Protein 3E0R (pdb70)

Organism: Streptococcus pneumoniae (NCBI:txid1313)

B-factor: mean 25.89, std 8.35, range [4.54, 75.57]

Solvent-accessible surface area: 45422 Å² total

Radius of gyration: 34.4 Å; Cα contacts (8 Å, |Δi|>4): 2172; chai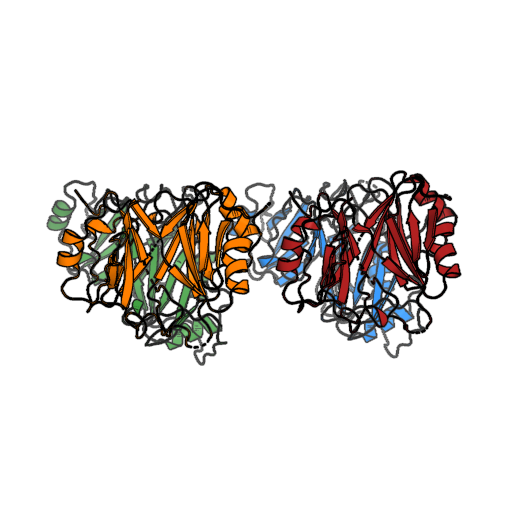ns: 4; bounding box: 66×75×93 Å

Nearest PDB structures (foldseek):
  3e0r-assembly2_B  TM=1.004E+00  e=1.621E-50  Streptococcus pneumoniae
  3e0r-assembly4_D  TM=9.912E-01  e=2.951E-46  Streptococcus pneumoniae
  3e0r-assembly3_C  TM=9.930E-01  e=1.012E-43  Streptococcus pneumoniae
  3oaj-assembly1_A  TM=5.910E-01  e=1.097E-06  Bacillus subtilis subsp. subtilis str. 168
  5wew-assembly4_G  TM=6.002E-01  e=1.770E-02  Klebsiella pneumoniae 30684/NJST258_2

CATH classification: 3.10.180.10 (+1 more: 3.10.180.40)

Structure (mmCIF, N/CA/C/O backbone):
data_3E0R
#
_entry.id   3E0R
#
_cell.length_a   114.742
_cell.length_b   130.741
_cell.length_c   91.535
_cell.angle_alpha   90.00
_cell.angle_beta   90.00
_cell.angle_gamma   90.00
#
_symmetry.space_group_name_H-M   'P 21 21 2'
#
loop_
_entity.id
_entity.type
_entity.pdbx_description
1 polymer 'C3-degrading proteinase (CppA protein)'
2 non-polymer 'CHLORIDE ION'
3 water water
#
loop_
_atom_site.group_PDB
_atom_site.id
_atom_site.type_symbol
_atom_site.label_atom_id
_atom_site.label_alt_id
_atom_site.label_comp_id
_atom_site.label_asym_id
_atom_site.label_entity_id
_atom_site.label_seq_id
_atom_site.pdbx_PDB_ins_code
_atom_site.Cartn_x
_atom_site.Cartn_y
_atom_site.Cartn_z
_atom_site.occupancy
_atom_site.B_iso_or_equiv
_atom_site.auth_seq_id
_atom_site.auth_comp_id
_atom_site.auth_asym_id
_atom_site.auth_atom_id
_atom_site.pdbx_PDB_model_num
ATOM 1 N N . VAL A 1 6 ? 9.719 13.483 66.301 1.00 44.02 3 VAL A N 1
ATOM 2 C CA . VAL A 1 6 ? 10.147 12.144 66.907 1.00 43.32 3 VAL A CA 1
ATOM 3 C C . VAL A 1 6 ? 11.347 12.372 67.867 1.00 42.79 3 VAL A C 1
ATOM 4 O O . VAL A 1 6 ? 12.369 12.986 67.450 1.00 44.25 3 VAL A O 1
ATOM 8 N N . ASN A 1 7 ? 11.204 11.901 69.122 1.00 40.00 4 ASN A N 1
ATOM 9 C CA . ASN A 1 7 ? 12.176 12.113 70.222 1.00 37.67 4 ASN A CA 1
ATOM 10 C C . ASN A 1 7 ? 12.163 13.535 70.839 1.00 36.28 4 ASN A C 1
ATOM 11 O O . ASN A 1 7 ? 13.152 13.949 71.417 1.00 36.20 4 ASN A O 1
ATOM 16 N N . GLN A 1 8 ? 11.058 14.267 70.733 1.00 34.75 5 GLN A N 1
ATOM 17 C CA . GLN A 1 8 ? 10.917 15.573 71.403 1.00 33.84 5 GLN A CA 1
ATOM 18 C C . GLN A 1 8 ? 10.769 15.436 72.936 1.00 31.94 5 GLN A C 1
ATOM 19 O O . GLN A 1 8 ? 9.929 14.687 73.438 1.00 29.70 5 GLN A O 1
ATOM 25 N N . ILE A 1 9 ? 11.567 16.226 73.653 1.00 30.88 6 ILE A N 1
ATOM 26 C CA . ILE A 1 9 ? 11.736 16.108 75.089 1.00 30.28 6 ILE A CA 1
ATOM 27 C C . ILE A 1 9 ? 10.569 16.789 75.796 1.00 28.87 6 ILE A C 1
ATOM 28 O O . ILE A 1 9 ? 10.296 17.978 75.603 1.00 29.00 6 ILE A O 1
ATOM 33 N N . VAL A 1 10 ? 9.842 15.971 76.556 1.00 26.58 7 VAL A N 1
ATOM 34 C CA . VAL A 1 10 ? 8.716 16.392 77.355 1.00 24.89 7 VAL A CA 1
ATOM 35 C C . VAL A 1 10 ? 9.159 16.718 78.822 1.00 23.95 7 VAL A C 1
ATOM 36 O O . VAL A 1 10 ? 8.738 17.725 79.381 1.00 22.13 7 VAL A O 1
ATOM 40 N N . ARG A 1 11 ? 10.032 15.881 79.398 1.00 22.25 8 ARG A N 1
ATOM 41 C CA . ARG A 1 11 ? 10.572 16.105 80.719 1.00 22.27 8 ARG A CA 1
ATOM 42 C C . ARG A 1 11 ? 11.921 15.410 80.910 1.00 20.52 8 ARG A C 1
ATOM 43 O O . ARG A 1 11 ? 12.142 14.352 80.396 1.00 18.73 8 ARG A O 1
ATOM 51 N N . ILE A 1 12 ? 12.819 16.035 81.672 1.00 19.98 9 ILE A N 1
ATOM 52 C CA . ILE A 1 12 ? 14.106 15.445 82.054 1.00 19.18 9 ILE A CA 1
ATOM 53 C C . ILE A 1 12 ? 14.090 15.153 83.543 1.00 18.75 9 ILE A C 1
ATOM 54 O O . ILE A 1 12 ? 13.783 16.053 84.378 1.00 19.27 9 ILE A O 1
ATOM 59 N N . ILE A 1 13 ? 14.360 13.879 83.888 1.00 18.57 10 ILE A N 1
ATOM 60 C CA . ILE A 1 13 ? 14.438 13.427 85.293 1.00 18.05 10 ILE A CA 1
ATOM 61 C C . ILE A 1 13 ? 15.881 12.942 85.661 1.00 18.14 10 ILE A C 1
ATOM 62 O O . ILE A 1 13 ? 16.378 11.933 85.131 1.00 18.88 10 ILE A O 1
ATOM 67 N N . PRO A 1 14 ? 16.554 13.699 86.555 1.00 17.02 11 PRO A N 1
ATOM 68 C CA . PRO A 1 14 ? 17.845 13.315 87.091 1.00 16.15 11 PRO A CA 1
ATOM 69 C C . PRO A 1 14 ? 17.682 12.235 88.147 1.00 15.55 11 PRO A C 1
ATOM 70 O O . PRO A 1 14 ? 16.620 12.150 88.794 1.00 14.14 11 PRO A O 1
ATOM 74 N N . THR A 1 15 ? 18.683 11.343 88.192 1.00 15.73 12 THR A N 1
ATOM 75 C CA . THR A 1 15 ? 18.875 10.359 89.243 1.00 15.76 12 THR A CA 1
ATOM 76 C C . THR A 1 15 ? 20.165 10.749 89.923 1.00 16.20 12 THR A C 1
ATOM 77 O O . THR A 1 15 ? 21.227 10.821 89.279 1.00 15.20 12 THR A O 1
ATOM 81 N N . LEU A 1 16 ? 20.045 11.010 91.228 1.00 17.24 13 LEU A N 1
ATOM 82 C CA . LEU A 1 16 ? 21.168 11.231 92.123 1.00 17.18 13 LEU A CA 1
ATOM 83 C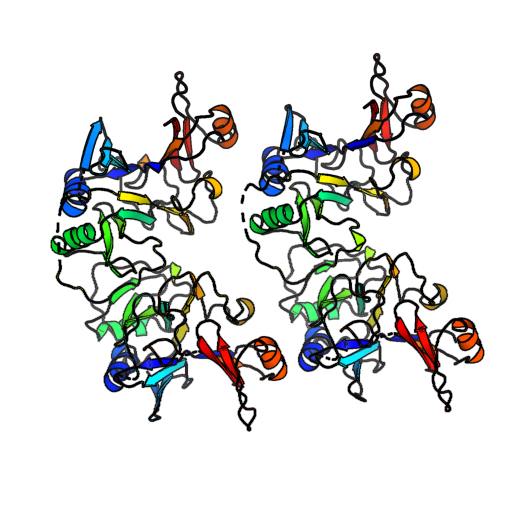 C . LEU A 1 16 ? 21.370 9.973 92.967 1.00 17.35 13 LEU A C 1
ATOM 84 O O . LEU A 1 16 ? 20.414 9.406 93.515 1.00 17.98 13 LEU A O 1
ATOM 89 N N . LYS A 1 17 ? 22.619 9.537 93.077 1.00 17.81 14 LYS A N 1
ATOM 90 C CA . LYS A 1 17 ? 22.973 8.465 93.993 1.00 18.73 14 LYS A CA 1
ATOM 91 C C . LYS A 1 17 ? 22.966 8.959 95.463 1.00 19.04 14 LYS A C 1
ATOM 92 O O . LYS A 1 17 ? 23.396 10.093 95.753 1.00 18.24 14 LYS A O 1
ATOM 98 N N . ALA A 1 18 ? 22.393 8.116 96.337 1.00 19.72 15 ALA A N 1
ATOM 99 C CA . ALA A 1 18 ? 22.151 8.407 97.763 1.00 20.53 15 ALA A CA 1
ATOM 100 C C . ALA A 1 18 ? 22.833 7.314 98.561 1.00 21.25 15 ALA A C 1
ATOM 101 O O . ALA A 1 18 ? 22.774 6.163 98.180 1.00 20.73 15 ALA A O 1
ATOM 103 N N . ASN A 1 19 ? 23.498 7.679 99.656 1.00 22.63 16 ASN A N 1
ATOM 104 C CA . ASN A 1 19 ? 24.146 6.698 100.545 1.00 22.83 16 ASN A CA 1
ATOM 105 C C . ASN A 1 19 ? 23.145 6.165 101.561 1.00 23.53 16 ASN A C 1
ATOM 106 O O . ASN A 1 19 ? 22.716 5.026 101.466 1.00 23.69 16 ASN A O 1
ATOM 111 N N . ASN A 1 20 ? 22.789 6.976 102.544 1.00 24.70 17 ASN A N 1
ATOM 112 C CA . ASN A 1 20 ? 21.775 6.570 103.502 1.00 25.60 17 ASN A CA 1
ATOM 113 C C . ASN A 1 20 ? 20.409 7.002 103.013 1.00 26.41 17 ASN A C 1
ATOM 114 O O . ASN A 1 20 ? 20.159 8.178 102.837 1.00 27.12 17 ASN A O 1
ATOM 119 N N . ARG A 1 21 ? 19.536 6.038 102.784 1.00 27.10 18 ARG A N 1
ATOM 120 C CA . ARG A 1 21 ? 18.185 6.313 102.328 1.00 27.73 18 ARG A CA 1
ATOM 121 C C . ARG A 1 21 ? 17.381 7.195 103.271 1.00 27.25 18 ARG A C 1
ATOM 122 O O . ARG A 1 21 ? 16.797 8.200 102.853 1.00 28.22 18 ARG A O 1
ATOM 130 N N . LYS A 1 22 ? 17.299 6.801 104.529 1.00 26.58 19 LYS A N 1
ATOM 131 C CA . LYS A 1 22 ? 16.477 7.530 105.469 1.00 27.14 19 LYS A CA 1
ATOM 132 C C . LYS A 1 22 ? 16.961 8.983 105.543 1.00 27.41 19 LYS A C 1
ATOM 133 O O . LYS A 1 22 ? 16.151 9.891 105.569 1.00 27.34 19 LYS A O 1
ATOM 139 N N . LEU A 1 23 ? 18.284 9.200 105.558 1.00 28.12 20 LEU A N 1
ATOM 140 C CA . LEU A 1 23 ? 18.838 10.553 105.544 1.00 28.10 20 LEU A CA 1
ATOM 141 C C . LEU A 1 23 ? 18.302 11.371 104.389 1.00 28.08 20 LEU A C 1
ATOM 142 O O . LEU A 1 23 ? 17.810 12.489 104.567 1.00 27.74 20 LEU A O 1
ATOM 147 N N . ASN A 1 24 ? 18.445 10.808 103.192 1.00 28.50 21 ASN A N 1
ATOM 148 C CA . ASN A 1 24 ? 18.036 11.479 101.951 1.00 28.23 21 ASN A CA 1
ATOM 149 C C . ASN A 1 24 ? 16.512 11.692 101.918 1.00 28.16 21 ASN A C 1
ATOM 150 O O . ASN A 1 24 ? 16.027 12.754 101.516 1.00 27.97 21 ASN A O 1
ATOM 155 N N . GLU A 1 25 ? 15.756 10.703 102.384 1.00 28.27 22 GLU A N 1
ATOM 156 C CA . GLU A 1 25 ? 14.280 10.842 102.501 1.00 28.15 22 GLU A CA 1
ATOM 157 C C . GLU A 1 25 ? 13.896 12.002 103.402 1.00 27.50 22 GLU A C 1
ATOM 158 O O . GLU A 1 25 ? 13.033 12.798 103.084 1.00 27.62 22 GLU A O 1
ATOM 164 N N . THR A 1 26 ? 14.537 12.060 104.567 1.00 26.86 23 THR A N 1
ATOM 165 C CA . THR A 1 26 ? 14.263 13.101 105.535 1.00 25.82 23 THR A CA 1
ATOM 166 C C . THR A 1 26 ? 14.471 14.477 104.938 1.00 25.16 23 THR A C 1
ATOM 167 O O . THR A 1 26 ? 13.786 15.422 105.310 1.00 25.42 23 THR A O 1
ATOM 171 N N . PHE A 1 27 ? 15.428 14.570 104.021 1.00 23.95 24 PHE A N 1
ATOM 172 C CA . PHE A 1 27 ? 15.842 15.841 103.420 1.00 23.97 24 PHE A CA 1
ATOM 173 C C . PHE A 1 27 ? 14.834 16.256 102.342 1.00 23.20 24 PHE A C 1
ATOM 174 O O . PHE A 1 27 ? 14.237 17.336 102.407 1.00 22.77 24 PHE A O 1
ATOM 182 N N . TYR A 1 28 ? 14.601 15.358 101.395 1.00 22.59 25 TYR A N 1
ATOM 183 C CA . TYR A 1 28 ? 13.832 15.718 100.206 1.00 22.77 25 TYR A CA 1
ATOM 184 C C . TYR A 1 28 ? 12.330 15.783 100.474 1.00 22.99 25 TYR A C 1
ATOM 185 O O . TYR A 1 28 ? 11.618 16.661 99.955 1.00 21.12 25 TYR A O 1
ATOM 194 N N . ILE A 1 29 ? 11.887 14.903 101.368 1.00 23.73 26 ILE A N 1
ATOM 195 C CA . ILE A 1 29 ? 10.480 14.804 101.714 1.00 24.70 26 ILE A CA 1
ATOM 196 C C . ILE A 1 29 ? 10.193 15.712 102.883 1.00 25.31 26 ILE A C 1
ATOM 197 O O . ILE A 1 29 ? 9.417 16.647 102.753 1.00 24.65 26 ILE A O 1
ATOM 202 N N . GLU A 1 30 ? 10.844 15.454 104.019 1.00 26.46 27 GLU A N 1
ATOM 203 C CA . GLU A 1 30 ? 10.495 16.171 105.229 1.00 27.63 27 GLU A CA 1
ATOM 204 C C . GLU A 1 30 ? 10.967 17.604 105.138 1.00 27.82 27 GLU A C 1
ATOM 205 O O . GLU A 1 30 ? 10.224 18.532 105.453 1.00 28.96 27 GLU A O 1
ATOM 211 N N . THR A 1 31 ? 12.197 17.812 104.718 1.00 28.10 28 THR A N 1
ATOM 212 C CA . THR A 1 31 ? 12.742 19.167 104.761 1.00 28.07 28 THR A CA 1
ATOM 213 C C . THR A 1 31 ? 12.178 19.948 103.565 1.00 28.59 28 THR A C 1
ATOM 214 O O . THR A 1 31 ? 11.493 20.972 103.770 1.00 29.09 28 THR A O 1
ATOM 218 N N . LEU A 1 32 ? 12.352 19.419 102.347 1.00 27.96 29 LEU A N 1
ATOM 219 C CA . LEU A 1 32 ? 12.039 20.197 101.149 1.00 27.81 29 LEU A CA 1
ATOM 220 C C . LEU A 1 32 ? 10.584 20.191 100.706 1.00 27.61 29 LEU A C 1
ATOM 221 O O . LEU A 1 32 ? 10.173 21.074 99.977 1.00 28.75 29 LEU A O 1
ATOM 226 N N . GLY A 1 33 ? 9.802 19.219 101.143 1.00 27.59 30 GLY A N 1
ATOM 227 C CA . GLY A 1 33 ? 8.379 19.175 100.814 1.00 27.36 30 GLY A CA 1
ATOM 228 C C . GLY A 1 33 ? 7.984 18.356 99.596 1.00 26.93 30 GLY A C 1
ATOM 229 O O . GLY A 1 33 ? 6.857 18.473 99.122 1.00 26.74 30 GLY A O 1
ATOM 238 N N . LYS A 1 35 ? 7.069 14.767 97.478 1.00 25.36 32 LYS A N 1
ATOM 239 C CA . LYS A 1 35 ? 6.230 13.620 97.631 1.00 23.76 32 LYS A CA 1
ATOM 240 C C . LYS A 1 35 ? 6.887 12.320 97.078 1.00 23.47 32 LYS A C 1
ATOM 241 O O . LYS A 1 35 ? 7.438 12.300 95.986 1.00 22.80 32 LYS A O 1
ATOM 247 N N . ALA A 1 36 ? 6.790 11.230 97.842 1.00 21.96 33 ALA A N 1
ATOM 248 C CA . ALA A 1 36 ? 7.300 9.932 97.444 1.00 20.87 33 ALA A CA 1
ATOM 249 C C . ALA A 1 36 ? 6.235 9.379 96.570 1.00 18.87 33 ALA A C 1
ATOM 250 O O . ALA A 1 36 ? 5.071 9.283 97.004 1.00 19.09 33 ALA A O 1
ATOM 252 N N . LEU A 1 37 ? 6.597 9.019 95.356 1.00 16.56 34 LEU A N 1
ATOM 253 C CA . LEU A 1 37 ? 5.627 8.556 94.418 1.00 15.18 34 LEU A CA 1
ATOM 254 C C . LEU A 1 37 ? 5.591 7.035 94.393 1.00 15.26 34 LEU A C 1
ATOM 255 O O . LEU A 1 37 ? 4.555 6.411 94.384 1.00 14.66 34 LEU A O 1
ATOM 260 N N . LEU A 1 38 ? 6.765 6.459 94.386 1.00 16.09 35 LEU A N 1
ATOM 261 C CA . LEU A 1 38 ? 6.962 5.048 94.177 1.00 17.00 35 LEU A CA 1
ATOM 262 C C . LEU A 1 38 ? 7.994 4.779 95.224 1.00 17.87 35 LEU A C 1
ATOM 263 O O . LEU A 1 38 ? 8.910 5.607 95.454 1.00 17.50 35 LEU A O 1
ATOM 268 N N . GLU A 1 39 ? 7.829 3.650 95.893 1.00 18.71 36 GLU A N 1
ATOM 269 C CA . GLU A 1 39 ? 8.782 3.250 96.887 1.00 19.31 36 GLU A CA 1
ATOM 270 C C . GLU A 1 39 ? 9.231 1.859 96.558 1.00 19.46 36 GLU A C 1
ATOM 271 O O . GLU A 1 39 ? 8.720 0.866 97.086 1.00 19.64 36 GLU A O 1
ATOM 277 N N . GLU A 1 40 ? 10.166 1.809 95.620 1.00 19.60 37 GLU A N 1
ATOM 278 C CA . GLU A 1 40 ? 10.871 0.586 95.330 1.00 19.76 37 GLU A CA 1
ATOM 279 C C . GLU A 1 40 ? 12.045 0.476 96.303 1.00 19.85 37 GLU A C 1
ATOM 280 O O . GLU A 1 40 ? 12.333 1.409 97.039 1.00 19.58 37 GLU A O 1
ATOM 286 N N . SER A 1 41 ? 12.696 -0.676 96.325 1.00 20.24 38 SER A N 1
ATOM 287 C CA . SER A 1 41 ? 13.845 -0.904 97.208 1.00 20.72 38 SER A CA 1
ATOM 288 C C . SER A 1 41 ? 15.151 -0.316 96.667 1.00 21.02 38 SER A C 1
ATOM 289 O O . SER A 1 41 ? 16.014 0.102 97.438 1.00 21.28 38 SER A O 1
ATOM 292 N N . ALA A 1 42 ? 15.311 -0.334 95.347 1.00 21.28 39 ALA A N 1
ATOM 293 C CA . ALA A 1 42 ? 16.473 0.262 94.695 1.00 21.31 39 ALA A CA 1
ATOM 294 C C . ALA A 1 42 ? 16.391 1.787 94.776 1.00 21.57 39 ALA A C 1
ATOM 295 O O . ALA A 1 42 ? 17.404 2.466 94.942 1.00 21.05 39 ALA A O 1
ATOM 297 N N . PHE A 1 43 ? 15.176 2.324 94.674 1.00 22.18 40 PHE A N 1
ATOM 298 C CA . PHE A 1 43 ? 15.018 3.762 94.562 1.00 22.74 40 PHE A CA 1
ATOM 299 C C . PHE A 1 43 ? 13.691 4.409 95.025 1.00 22.79 40 PHE A C 1
ATOM 300 O O . PHE A 1 43 ? 12.592 3.835 95.070 1.00 22.47 40 PHE A O 1
ATOM 308 N N . LEU A 1 44 ? 13.873 5.672 95.336 1.00 22.88 41 LEU A N 1
ATOM 309 C CA . LEU A 1 44 ? 12.845 6.565 95.689 1.00 23.68 41 LEU A CA 1
ATOM 310 C C . LEU A 1 44 ? 12.532 7.494 94.474 1.00 22.94 41 LEU A C 1
ATOM 311 O O . LEU A 1 44 ? 13.403 8.213 93.896 1.00 23.27 41 LEU A O 1
ATOM 316 N N . SER A 1 45 ? 11.273 7.429 94.087 1.00 21.75 42 SER A N 1
ATOM 317 C CA . SER A 1 45 ? 10.718 8.226 93.024 1.00 21.05 42 SER A CA 1
ATOM 318 C C . SER A 1 45 ? 10.131 9.420 93.713 1.00 20.06 42 SER A C 1
ATOM 319 O O . SER A 1 45 ? 9.247 9.246 94.501 1.00 18.89 42 SER A O 1
ATOM 322 N N . LEU A 1 46 ? 10.659 10.626 93.440 1.00 20.47 43 LEU A N 1
ATOM 323 C CA . LEU A 1 46 ? 10.162 11.872 94.026 1.00 19.41 43 LEU A CA 1
ATOM 324 C C . LEU A 1 46 ? 9.488 12.798 92.986 1.00 19.51 43 LEU A C 1
ATOM 325 O O . LEU A 1 46 ? 9.897 12.893 91.838 1.00 18.47 43 LEU A O 1
ATOM 330 N N . GLY A 1 47 ? 8.471 13.514 93.457 1.00 19.40 44 GLY A N 1
ATOM 331 C CA . GLY A 1 47 ? 7.722 14.450 92.635 1.00 19.81 44 GLY A CA 1
ATOM 332 C C . GLY A 1 47 ? 6.913 15.376 93.530 1.00 19.01 44 GLY A C 1
ATOM 333 O O . GLY A 1 47 ? 7.331 15.658 94.603 1.00 18.21 44 GLY A O 1
ATOM 334 N N . ASP A 1 48 ? 5.760 15.829 93.056 1.00 19.91 45 ASP A N 1
ATOM 335 C CA . ASP A 1 48 ? 4.912 16.801 93.775 1.00 19.96 45 ASP A CA 1
ATOM 336 C C . ASP A 1 48 ? 3.471 16.303 93.749 1.00 19.58 45 ASP A C 1
ATOM 337 O O . ASP A 1 48 ? 3.226 15.085 93.627 1.00 20.90 45 ASP A O 1
ATOM 342 N N . GLN A 1 49 ? 2.504 17.196 93.880 1.00 19.38 46 GLN A N 1
ATOM 343 C CA . GLN A 1 49 ? 1.126 16.761 93.973 1.00 19.32 46 GLN A CA 1
ATOM 344 C C . GLN A 1 49 ? 0.531 16.544 92.641 1.00 18.04 46 GLN A C 1
ATOM 345 O O . GLN A 1 49 ? -0.581 16.113 92.576 1.00 18.48 46 GLN A O 1
ATOM 351 N N . THR A 1 50 ? 1.240 16.847 91.570 1.00 18.02 47 THR A N 1
ATOM 352 C CA . THR A 1 50 ? 0.808 16.419 90.217 1.00 17.01 47 THR A CA 1
ATOM 353 C C . THR A 1 50 ? 0.901 14.897 90.072 1.00 17.10 47 THR A C 1
ATOM 354 O O . THR A 1 50 ? 0.210 14.267 89.253 1.00 16.24 47 THR A O 1
ATOM 358 N N . GLY A 1 51 ? 1.759 14.311 90.896 1.00 17.11 48 GLY A N 1
ATOM 359 C CA . GLY A 1 51 ? 1.891 12.881 90.943 1.00 16.99 48 GLY A CA 1
ATOM 360 C C . GLY A 1 51 ? 2.893 12.421 89.933 1.00 17.48 48 GLY A C 1
ATOM 361 O O . GLY A 1 51 ? 3.029 11.230 89.726 1.00 18.35 48 GLY A O 1
ATOM 362 N N . LEU A 1 52 ? 3.592 13.373 89.304 1.00 17.82 49 LEU A N 1
ATOM 363 C CA . LEU A 1 52 ? 4.575 13.100 88.257 1.00 16.84 49 LEU A CA 1
ATOM 364 C C . LEU A 1 52 ? 5.948 13.069 88.854 1.00 16.58 49 LEU A C 1
ATOM 365 O O . LEU A 1 52 ? 6.270 13.908 89.668 1.00 17.09 49 LEU A O 1
ATOM 370 N N . GLU A 1 53 ? 6.743 12.080 88.436 1.00 16.00 50 GLU A N 1
ATOM 371 C CA . GLU A 1 53 ? 8.094 11.917 88.851 1.00 16.21 50 GLU A CA 1
ATOM 372 C C . GLU A 1 53 ? 8.950 13.049 88.281 1.00 16.75 50 GLU A C 1
ATOM 373 O O . GLU A 1 53 ? 8.943 13.291 87.083 1.00 17.99 50 GLU A O 1
ATOM 379 N N . LYS A 1 54 ? 9.740 13.680 89.146 1.00 17.18 51 LYS A N 1
ATOM 380 C CA . LYS A 1 54 ? 10.654 14.757 88.771 1.00 17.07 51 LYS A CA 1
ATOM 381 C C . LYS A 1 54 ? 12.122 14.553 89.209 1.00 16.73 51 LYS A C 1
ATOM 382 O O . LYS A 1 54 ? 13.005 15.158 88.659 1.00 15.03 51 LYS A O 1
ATOM 388 N N . LEU A 1 55 ? 12.348 13.704 90.203 1.00 17.78 52 LEU A N 1
ATOM 389 C CA . LEU A 1 55 ? 13.669 13.408 90.744 1.00 17.92 52 LEU A CA 1
ATOM 390 C C . LEU A 1 55 ? 13.660 11.971 91.217 1.00 18.27 52 LEU A C 1
ATOM 391 O O . LEU A 1 55 ? 12.641 11.476 91.697 1.00 19.70 52 LEU A O 1
ATOM 396 N N . VAL A 1 56 ? 14.772 11.275 91.032 1.00 18.89 53 VAL A N 1
ATOM 397 C CA . VAL A 1 56 ? 14.905 9.887 91.484 1.00 18.38 53 VAL A CA 1
ATOM 398 C C . VAL A 1 56 ? 16.186 9.825 92.302 1.00 18.43 53 VAL A C 1
ATOM 399 O O . VAL A 1 56 ? 17.205 10.310 91.851 1.00 17.08 53 VAL A O 1
ATOM 403 N N . LEU A 1 57 ? 16.099 9.300 93.537 1.00 19.43 54 LEU A N 1
ATOM 404 C CA . LEU A 1 57 ? 17.291 8.927 94.323 1.00 19.41 54 LEU A CA 1
ATOM 405 C C . LEU A 1 57 ? 17.575 7.464 94.210 1.00 21.57 54 LEU A C 1
ATOM 406 O O . LEU A 1 57 ? 16.671 6.633 94.309 1.00 22.27 54 LEU A O 1
ATOM 411 N N . GLU A 1 58 ? 18.842 7.141 94.056 1.00 23.48 55 GLU A N 1
ATOM 412 C CA . GLU A 1 58 ? 19.259 5.768 93.882 1.00 25.61 55 GLU A CA 1
ATOM 413 C C . GLU A 1 58 ? 20.317 5.358 94.899 1.00 25.16 55 GLU A C 1
ATOM 414 O O . GLU A 1 58 ? 21.395 5.952 94.969 1.00 24.16 55 GLU A O 1
ATOM 420 N N . GLU A 1 59 ? 20.028 4.309 95.645 1.00 26.47 56 GLU A N 1
ATOM 421 C CA . GLU A 1 59 ? 20.909 3.885 96.741 1.00 27.79 56 GLU A CA 1
ATOM 422 C C . GLU A 1 59 ? 22.172 3.168 96.268 1.00 27.12 56 GLU A C 1
ATOM 423 O O . GLU A 1 59 ? 22.109 2.252 95.483 1.00 27.44 56 GLU A O 1
ATOM 429 N N . ALA A 1 60 ? 23.311 3.613 96.758 1.00 27.13 57 ALA A N 1
ATOM 430 C CA . ALA A 1 60 ? 24.560 2.935 96.548 1.00 27.92 57 ALA A CA 1
ATOM 431 C C . ALA A 1 60 ? 25.263 2.762 97.912 1.00 28.20 57 ALA A C 1
ATOM 432 O O . ALA A 1 60 ? 25.456 3.737 98.633 1.00 28.63 57 ALA A O 1
ATOM 434 N N . PRO A 1 61 ? 25.639 1.522 98.286 1.00 29.18 58 PRO A N 1
ATOM 435 C CA . PRO A 1 61 ? 26.313 1.283 99.583 1.00 29.45 58 PRO A CA 1
ATOM 436 C C . PRO A 1 61 ? 27.747 1.833 99.697 1.00 29.69 58 PRO A C 1
ATOM 437 O O . PRO A 1 61 ? 28.495 1.801 98.727 1.00 29.13 58 PRO A O 1
ATOM 441 N N . SER A 1 62 ? 28.142 2.303 100.878 1.00 30.37 59 SER A N 1
ATOM 442 C CA . SER A 1 62 ? 29.523 2.762 101.060 1.00 31.54 59 SER A CA 1
ATOM 443 C C . SER A 1 62 ? 30.552 1.670 100.710 1.00 32.25 59 SER A C 1
ATOM 444 O O . SER A 1 62 ? 31.668 1.990 100.331 1.00 32.18 59 SER A O 1
ATOM 455 N N . ARG A 1 64 ? 30.813 0.027 98.086 1.00 34.11 61 ARG A N 1
ATOM 456 C CA . ARG A 1 64 ? 31.072 0.084 96.649 1.00 34.30 61 ARG A CA 1
ATOM 457 C C . ARG A 1 64 ? 31.327 1.536 96.176 1.00 32.61 61 ARG A C 1
ATOM 458 O O . ARG A 1 64 ? 31.656 1.788 95.016 1.00 32.92 61 ARG A O 1
ATOM 466 N N . THR A 1 65 ? 31.137 2.491 97.065 1.00 30.38 62 THR A N 1
ATOM 467 C CA . THR A 1 65 ? 30.904 3.845 96.631 1.00 29.23 62 THR A CA 1
ATOM 468 C C . THR A 1 65 ? 31.693 4.817 97.504 1.00 27.78 62 THR A C 1
ATOM 469 O O . THR A 1 65 ? 31.992 4.519 98.667 1.00 27.44 62 THR A O 1
ATOM 473 N N . ARG A 1 66 ? 32.067 5.955 96.927 1.00 26.41 63 ARG A N 1
ATOM 474 C CA . ARG A 1 66 ? 32.735 6.986 97.688 1.00 25.32 63 ARG A CA 1
ATOM 475 C C . ARG A 1 66 ? 32.286 8.382 97.325 1.00 25.24 63 ARG A C 1
ATOM 476 O O . ARG A 1 66 ? 31.550 8.592 96.377 1.00 25.22 63 ARG A O 1
ATOM 484 N N . LYS A 1 67 ? 32.748 9.329 98.128 1.00 25.10 64 LYS A N 1
ATOM 485 C CA . LYS A 1 67 ? 32.407 10.716 98.027 1.00 25.28 64 LYS A CA 1
ATOM 486 C C . LYS A 1 67 ? 33.196 11.319 96.851 1.00 24.46 64 LYS A C 1
ATOM 487 O O . LYS A 1 67 ? 34.368 10.994 96.650 1.00 23.41 64 LYS A O 1
ATOM 493 N N . VAL A 1 68 ? 32.561 12.200 96.082 1.00 24.13 65 VAL A N 1
ATOM 494 C CA . VAL A 1 68 ? 33.296 13.004 95.075 1.00 23.71 65 VAL A CA 1
ATOM 495 C C . VAL A 1 68 ? 34.387 13.866 95.747 1.00 23.87 65 VAL A C 1
ATOM 496 O O . VAL A 1 68 ? 34.217 14.375 96.850 1.00 23.37 65 VAL A O 1
ATOM 500 N N . GLU A 1 69 ? 35.531 13.952 95.081 1.00 24.34 66 GLU A N 1
ATOM 501 C CA . GLU A 1 69 ? 36.561 14.905 95.414 1.00 25.20 66 GLU A CA 1
ATOM 502 C C . GLU A 1 69 ? 36.523 15.981 94.337 1.00 24.67 66 GLU A C 1
ATOM 503 O O . GLU A 1 69 ? 36.674 15.709 93.132 1.00 23.80 66 GLU A O 1
ATOM 509 N N . GLY A 1 70 ? 36.319 17.213 94.785 1.00 24.12 67 GLY A N 1
ATOM 510 C CA . GLY A 1 70 ? 36.261 18.339 93.868 1.00 23.77 67 GLY A CA 1
ATOM 511 C C . GLY A 1 70 ? 34.843 18.542 93.413 1.00 22.67 67 GLY A C 1
ATOM 512 O O . GLY A 1 70 ? 33.902 18.159 94.081 1.00 21.49 67 GLY A O 1
ATOM 513 N N . ARG A 1 71 ? 34.715 19.187 92.266 1.00 22.49 68 ARG A N 1
ATOM 514 C CA . ARG A 1 71 ? 33.427 19.534 91.737 1.00 21.53 68 ARG A CA 1
ATOM 515 C C . ARG A 1 71 ? 32.682 18.254 91.409 1.00 21.71 68 ARG A C 1
ATOM 516 O O . ARG A 1 71 ? 33.287 17.226 90.983 1.00 22.03 68 ARG A O 1
ATOM 524 N N . LYS A 1 72 ? 31.373 18.304 91.615 1.00 21.61 69 LYS A N 1
ATOM 525 C CA . LYS A 1 72 ? 30.515 17.158 91.259 1.00 22.25 69 LYS A CA 1
ATOM 526 C C . LYS A 1 72 ? 30.000 17.420 89.875 1.00 21.40 69 LYS A C 1
ATOM 527 O O . LYS A 1 72 ? 29.933 18.569 89.439 1.00 21.35 69 LYS A O 1
ATOM 533 N N . LYS A 1 73 ? 29.604 16.355 89.188 1.00 21.22 70 LYS A N 1
ATOM 534 C CA . LYS A 1 73 ? 28.927 16.473 87.877 1.00 20.51 70 LYS A CA 1
ATOM 535 C C . LYS A 1 73 ? 27.663 17.355 88.033 1.00 20.66 70 LYS A C 1
ATOM 536 O O . LYS A 1 73 ? 27.375 18.206 87.207 1.00 20.57 70 LYS A O 1
ATOM 542 N N . LEU A 1 74 ? 26.961 17.194 89.145 1.00 21.08 71 LEU A N 1
ATOM 543 C CA . LEU A 1 74 ? 25.845 18.073 89.491 1.00 21.17 71 LEU A CA 1
ATOM 544 C C . LEU A 1 74 ? 26.449 19.285 90.149 1.00 21.56 71 LEU A C 1
ATOM 545 O O . LEU A 1 74 ? 26.967 19.194 91.247 1.00 23.92 71 LEU A O 1
ATOM 550 N N . ALA A 1 75 ? 26.420 20.408 89.452 1.00 21.67 72 ALA A N 1
ATOM 551 C CA . ALA A 1 75 ? 26.833 21.690 89.991 1.00 21.72 72 ALA A CA 1
ATOM 552 C C . ALA A 1 75 ? 25.738 22.183 90.973 1.00 21.72 72 ALA A C 1
ATOM 553 O O . ALA A 1 75 ? 26.020 22.360 92.153 1.00 21.58 72 ALA A O 1
ATOM 555 N N . ARG A 1 76 ? 24.499 22.329 90.502 1.00 21.59 73 ARG A N 1
ATOM 556 C CA . ARG A 1 76 ? 23.351 22.650 91.372 1.00 22.21 73 ARG A CA 1
ATOM 557 C C . ARG A 1 76 ? 22.051 22.041 90.840 1.00 22.29 73 ARG A C 1
ATOM 558 O O . ARG A 1 76 ? 21.843 22.048 89.658 1.00 22.74 7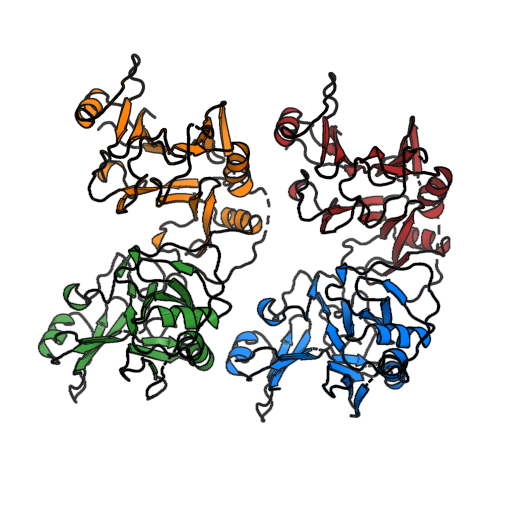3 ARG A O 1
ATOM 566 N N . LEU A 1 77 ? 21.185 21.544 91.721 1.00 21.83 74 LEU A N 1
ATOM 567 C CA . LEU A 1 77 ? 19.799 21.221 91.392 1.00 21.19 74 LEU A CA 1
ATOM 568 C C . LEU A 1 77 ? 18.960 22.414 91.667 1.00 20.69 74 LEU A C 1
ATOM 569 O O . LEU A 1 77 ? 19.036 22.976 92.748 1.00 21.48 74 LEU A O 1
ATOM 574 N N . ILE A 1 78 ? 18.119 22.779 90.711 1.00 21.34 75 ILE A N 1
ATOM 575 C CA . ILE A 1 78 ? 17.269 23.972 90.787 1.00 21.27 75 ILE A CA 1
ATOM 576 C C . ILE A 1 78 ? 15.810 23.542 90.821 1.00 20.65 75 ILE A C 1
ATOM 577 O O . ILE A 1 78 ? 15.332 22.814 89.981 1.00 20.75 75 ILE A O 1
ATOM 582 N N . VAL A 1 79 ? 15.137 23.938 91.885 1.00 21.12 76 VAL A N 1
ATOM 583 C CA . VAL A 1 79 ? 13.739 23.562 92.129 1.00 19.81 76 VAL A CA 1
ATOM 584 C C . VAL A 1 79 ? 12.957 24.847 92.078 1.00 19.35 76 VAL A C 1
ATOM 585 O O . VAL A 1 79 ? 13.077 25.676 92.947 1.00 18.86 76 VAL A O 1
ATOM 589 N N . LYS A 1 80 ? 12.245 25.038 90.991 1.00 19.83 77 LYS A N 1
ATOM 590 C CA . LYS A 1 80 ? 11.423 26.216 90.798 1.00 20.49 77 LYS A CA 1
ATOM 591 C C . LYS A 1 80 ? 10.055 25.897 91.294 1.00 20.54 77 LYS A C 1
ATOM 592 O O . LYS A 1 80 ? 9.381 25.073 90.693 1.00 22.05 77 LYS A O 1
ATOM 598 N N . VAL A 1 81 ? 9.659 26.534 92.391 1.00 20.82 78 VAL A N 1
ATOM 599 C CA . VAL A 1 81 ? 8.373 26.331 93.029 1.00 21.27 78 VAL A CA 1
ATOM 600 C C . VAL A 1 81 ? 7.333 27.310 92.459 1.00 21.87 78 VAL A C 1
ATOM 601 O O . VAL A 1 81 ? 7.617 28.491 92.252 1.00 21.53 78 VAL A O 1
ATOM 605 N N . GLU A 1 82 ? 6.133 26.802 92.193 1.00 23.90 79 GLU A N 1
ATOM 606 C CA . GLU A 1 82 ? 4.990 27.637 91.730 1.00 24.98 79 GLU A CA 1
ATOM 607 C C . GLU A 1 82 ? 4.456 28.687 92.759 1.00 25.92 79 GLU A C 1
ATOM 608 O O . GLU A 1 82 ? 4.414 29.865 92.440 1.00 25.43 79 GLU A O 1
ATOM 614 N N . ASN A 1 83 ? 3.972 28.243 93.925 1.00 27.13 80 ASN A N 1
ATOM 615 C CA . ASN A 1 83 ? 3.492 29.159 94.959 1.00 28.02 80 ASN A CA 1
ATOM 616 C C . ASN A 1 83 ? 4.687 29.598 95.835 1.00 28.76 80 ASN A C 1
ATOM 617 O O . ASN A 1 83 ? 5.369 28.758 96.445 1.00 28.68 80 ASN A O 1
ATOM 622 N N . PRO A 1 84 ? 4.968 30.913 95.868 1.00 29.12 81 PRO A N 1
ATOM 623 C CA . PRO A 1 84 ? 6.137 31.326 96.663 1.00 30.08 81 PRO A CA 1
ATOM 624 C C . PRO A 1 84 ? 5.928 31.171 98.184 1.00 30.44 81 PRO A C 1
ATOM 625 O O . PRO A 1 84 ? 6.883 30.933 98.928 1.00 30.23 81 PRO A O 1
ATOM 629 N N . LEU A 1 85 ? 4.688 31.283 98.637 1.00 30.87 82 LEU A N 1
ATOM 630 C CA . LEU A 1 85 ? 4.406 31.082 100.055 1.00 31.19 82 LEU A CA 1
ATOM 631 C C . LEU A 1 85 ? 4.689 29.655 100.509 1.00 31.30 82 LEU A C 1
ATOM 632 O O . LEU A 1 85 ? 4.752 29.391 101.697 1.00 30.83 82 LEU A O 1
ATOM 637 N N . GLU A 1 86 ? 4.882 28.732 99.576 1.00 32.41 83 GLU A N 1
ATOM 638 C CA . GLU A 1 86 ? 5.300 27.398 99.969 1.00 32.76 83 GLU A CA 1
ATOM 639 C C . GLU A 1 86 ? 6.767 27.388 100.361 1.00 32.73 83 GLU A C 1
ATOM 640 O O . GLU A 1 86 ? 7.111 26.611 101.247 1.00 33.46 83 GLU A O 1
ATOM 646 N N . ILE A 1 87 ? 7.616 28.224 99.745 1.00 32.81 84 ILE A N 1
ATOM 647 C CA . ILE A 1 87 ? 9.037 28.339 100.187 1.00 33.15 84 ILE A CA 1
ATOM 648 C C . ILE A 1 87 ? 9.165 28.896 101.627 1.00 33.78 84 ILE A C 1
ATOM 649 O O . ILE A 1 87 ? 10.019 28.468 102.416 1.00 33.03 84 ILE A O 1
ATOM 654 N N . GLU A 1 88 ? 8.295 29.848 101.957 1.00 34.46 85 GLU A N 1
ATOM 655 C CA . GLU A 1 88 ? 8.267 30.457 103.273 1.00 35.09 85 GLU A CA 1
ATOM 656 C C . GLU A 1 88 ? 7.736 29.471 104.309 1.00 34.83 85 GLU A C 1
ATOM 657 O O . GLU A 1 88 ? 8.093 29.561 105.485 1.00 35.14 85 GLU A O 1
ATOM 663 N N . GLY A 1 89 ? 6.872 28.553 103.874 1.00 34.57 86 GLY A N 1
ATOM 664 C CA . GLY A 1 89 ? 6.381 27.485 104.732 1.00 34.68 86 GLY A CA 1
ATOM 665 C C . GLY A 1 89 ? 7.512 26.551 105.132 1.00 34.83 86 GLY A C 1
ATOM 666 O O . GLY A 1 89 ? 7.681 26.218 106.320 1.00 34.73 86 GLY A O 1
ATOM 667 N N . ILE A 1 90 ? 8.276 26.129 104.127 1.00 35.01 87 ILE A N 1
ATOM 668 C CA . ILE A 1 90 ? 9.476 25.316 104.326 1.00 35.54 87 ILE A CA 1
ATOM 669 C C . ILE A 1 90 ? 10.448 25.985 105.306 1.00 35.53 87 ILE A C 1
ATOM 670 O O . ILE A 1 90 ? 10.894 25.350 106.259 1.00 35.31 87 ILE A O 1
ATOM 675 N N . LEU A 1 91 ? 10.758 27.266 105.093 1.00 35.88 88 LEU A N 1
ATOM 676 C CA . LEU A 1 91 ? 11.727 27.975 105.953 1.00 35.34 88 LEU A CA 1
ATOM 677 C C . LEU A 1 91 ? 11.219 28.137 107.402 1.00 35.55 88 LEU A C 1
ATOM 678 O O . LEU A 1 91 ? 11.998 28.045 108.358 1.00 34.94 88 LEU A O 1
ATOM 683 N N . SER A 1 92 ? 9.898 28.308 107.561 1.00 35.76 89 SER A N 1
ATOM 684 C CA . SER A 1 92 ? 9.277 28.358 108.888 1.00 35.61 89 SER A CA 1
ATOM 685 C C . SER A 1 92 ? 9.550 27.089 109.698 1.00 35.71 89 SER A C 1
ATOM 686 O O . SER A 1 92 ? 9.421 27.103 110.923 1.00 35.83 89 SER A O 1
ATOM 689 N N . LYS A 1 93 ? 9.937 26.005 109.030 1.00 35.68 90 LYS A N 1
ATOM 690 C CA . LYS A 1 93 ? 10.117 24.713 109.693 1.00 36.12 90 LYS A CA 1
ATOM 691 C C . LYS A 1 93 ? 11.565 24.215 109.821 1.00 35.97 90 LYS A C 1
ATOM 692 O O . LYS A 1 93 ? 11.831 23.333 110.634 1.00 35.35 90 LYS A O 1
ATOM 698 N N . THR A 1 94 ? 12.496 24.771 109.046 1.00 36.55 91 THR A N 1
ATOM 699 C CA . THR A 1 94 ? 13.881 24.268 109.029 1.00 37.00 91 THR A CA 1
ATOM 700 C C . THR A 1 94 ? 14.859 25.235 109.679 1.00 37.86 91 THR A C 1
ATOM 701 O O . THR A 1 94 ? 14.848 26.450 109.404 1.00 38.20 91 THR A O 1
ATOM 705 N N . ASP A 1 95 ? 15.750 24.681 110.494 1.00 38.33 92 ASP A N 1
ATOM 706 C CA . ASP A 1 95 ? 16.824 25.470 111.090 1.00 38.70 92 ASP A CA 1
ATOM 707 C C . ASP A 1 95 ? 18.055 25.625 110.167 1.00 38.55 92 ASP A C 1
ATOM 708 O O . ASP A 1 95 ? 18.826 26.558 110.361 1.00 39.17 92 ASP A O 1
ATOM 713 N N . SER A 1 96 ? 18.204 24.782 109.136 1.00 38.48 93 SER A N 1
ATOM 714 C CA . SER A 1 96 ? 19.552 24.488 108.565 1.00 38.03 93 SER A CA 1
ATOM 715 C C . SER A 1 96 ? 19.892 24.887 107.124 1.00 37.68 93 SER A C 1
ATOM 716 O O . SER A 1 96 ? 20.736 24.233 106.461 1.00 38.27 93 SER A O 1
ATOM 719 N N . ILE A 1 97 ? 19.294 25.961 106.627 1.00 36.60 94 ILE A N 1
ATOM 720 C CA . ILE A 1 97 ? 19.568 26.380 105.246 1.00 34.77 94 ILE A CA 1
ATOM 721 C C . ILE A 1 97 ? 21.050 26.812 105.108 1.00 33.81 94 ILE A C 1
ATOM 722 O O . ILE A 1 97 ? 21.708 27.134 106.089 1.00 33.50 94 ILE A O 1
ATOM 727 N N . HIS A 1 98 ? 21.593 26.744 103.894 1.00 32.71 95 HIS A N 1
ATOM 728 C CA . HIS A 1 98 ? 22.985 27.179 103.648 1.00 31.87 95 HIS A CA 1
ATOM 729 C C . HIS A 1 98 ? 23.041 28.691 103.390 1.00 31.18 95 HIS A C 1
ATOM 730 O O . HIS A 1 98 ? 23.970 29.332 103.806 1.00 31.53 95 HIS A O 1
ATOM 737 N N . ARG A 1 99 ? 22.044 29.245 102.697 1.00 30.68 96 ARG A N 1
ATOM 738 C CA . ARG A 1 99 ? 22.049 30.661 102.288 1.00 29.35 96 ARG A CA 1
ATOM 739 C C . ARG A 1 99 ? 20.662 31.087 101.852 1.00 28.21 96 ARG A C 1
ATOM 740 O O . ARG A 1 99 ? 19.928 30.284 101.245 1.00 29.15 96 ARG A O 1
ATOM 748 N N . LEU A 1 100 ? 20.306 32.326 102.151 1.00 26.26 97 LEU A N 1
ATOM 749 C CA . LEU A 1 100 ? 18.979 32.866 101.909 1.00 25.78 97 LEU A CA 1
ATOM 750 C C . LEU A 1 100 ? 19.083 33.958 100.877 1.00 25.37 97 LEU A C 1
ATOM 751 O O . LEU A 1 100 ? 20.036 34.728 100.879 1.00 25.23 97 LEU A O 1
ATOM 756 N N . TYR A 1 101 ? 18.130 33.971 99.964 1.00 25.56 98 TYR A N 1
ATOM 757 C CA . TYR A 1 101 ? 18.036 34.978 98.916 1.00 26.98 98 TYR A CA 1
ATOM 758 C C . TYR A 1 101 ? 16.629 35.552 98.927 1.00 27.99 98 TYR A C 1
ATOM 759 O O . TYR A 1 101 ? 15.747 35.053 99.614 1.00 28.57 98 TYR A O 1
ATOM 768 N N . LYS A 1 102 ? 16.430 36.603 98.154 1.00 29.71 99 LYS A N 1
ATOM 769 C CA . LYS A 1 102 ? 15.085 37.054 97.802 1.00 30.42 99 LYS A CA 1
ATOM 770 C C . LYS A 1 102 ? 15.150 37.698 96.434 1.00 30.92 99 LYS A C 1
ATOM 771 O O . LYS A 1 102 ? 16.110 38.407 96.121 1.00 31.04 99 LYS A O 1
ATOM 777 N N . GLY A 1 103 ? 14.144 37.433 95.611 1.00 31.59 100 GLY A N 1
ATOM 778 C CA . GLY A 1 103 ? 14.030 38.090 94.315 1.00 32.45 100 GLY A CA 1
ATOM 779 C C . GLY A 1 103 ? 12.704 38.798 94.104 1.00 32.81 100 GLY A C 1
ATOM 780 O O . GLY A 1 103 ? 12.001 39.149 95.064 1.00 32.67 100 GLY A O 1
ATOM 781 N N . GLN A 1 104 ? 12.371 38.991 92.828 1.00 33.60 101 GLN A N 1
ATOM 782 C CA . GLN A 1 104 ? 11.052 39.497 92.411 1.00 33.77 101 GLN A CA 1
ATOM 783 C C . GLN A 1 104 ? 9.881 38.858 93.164 1.00 33.57 101 GLN A C 1
ATOM 784 O O . GLN A 1 104 ? 9.159 39.550 93.880 1.00 33.91 101 GLN A O 1
ATOM 790 N N . ASN A 1 105 ? 9.681 37.553 92.990 1.00 33.51 102 ASN A N 1
ATOM 791 C CA . ASN A 1 105 ? 8.450 36.903 93.494 1.00 33.07 102 ASN A CA 1
ATOM 792 C C . ASN A 1 105 ? 8.448 36.481 94.978 1.00 32.86 102 ASN A C 1
ATOM 793 O O . ASN A 1 105 ? 7.379 36.444 95.609 1.00 33.57 102 ASN A O 1
ATOM 798 N N . GLY A 1 106 ? 9.615 36.184 95.539 1.00 31.80 103 GLY A N 1
ATOM 799 C CA . GLY A 1 106 ? 9.690 35.844 96.961 1.00 30.97 103 GLY A CA 1
ATOM 800 C C . GLY A 1 106 ? 11.075 35.464 97.456 1.00 29.44 103 GLY A C 1
ATOM 801 O O . GLY A 1 106 ? 12.087 35.757 96.828 1.00 28.33 103 GLY A O 1
ATOM 802 N N . TYR A 1 107 ? 11.108 34.801 98.598 1.00 28.39 104 TYR A N 1
ATOM 803 C CA . TYR A 1 107 ? 12.346 34.282 99.117 1.00 28.47 104 TYR A CA 1
ATOM 804 C C . TYR A 1 107 ? 12.820 33.037 98.308 1.00 28.09 104 TYR A C 1
ATOM 805 O O . TYR A 1 107 ? 12.083 32.429 97.485 1.00 27.18 104 TYR A O 1
ATOM 814 N N . ALA A 1 108 ? 14.090 32.736 98.486 1.00 26.94 105 ALA A N 1
ATOM 815 C CA . ALA A 1 108 ? 14.683 31.565 97.858 1.00 26.68 105 ALA A CA 1
ATOM 816 C C . ALA A 1 108 ? 15.781 31.133 98.799 1.00 26.16 105 ALA A C 1
ATOM 817 O O . ALA A 1 108 ? 16.223 31.919 99.651 1.00 25.29 105 ALA A O 1
ATOM 819 N N . PHE A 1 109 ? 16.211 29.887 98.689 1.00 25.69 106 PHE A N 1
ATOM 820 C CA . PHE A 1 109 ? 17.360 29.481 99.492 1.00 25.27 106 PHE A CA 1
ATOM 821 C C . PHE A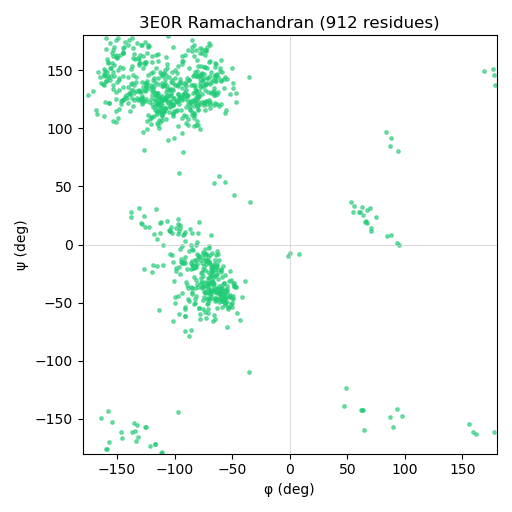 1 109 ? 18.167 28.392 98.857 1.00 24.57 106 PHE A C 1
ATOM 822 O O . PHE A 1 109 ? 17.720 27.745 97.936 1.00 25.01 106 PHE A O 1
ATOM 830 N N . GLU A 1 110 ? 19.385 28.249 99.362 1.00 24.23 107 GLU A N 1
ATOM 831 C CA . GLU A 1 110 ? 20.226 27.112 99.105 1.00 23.74 107 GLU A CA 1
ATOM 832 C C . GLU A 1 110 ? 20.425 26.279 100.381 1.00 22.48 107 GLU A C 1
ATOM 833 O O . GLU A 1 110 ? 20.401 26.775 101.464 1.00 20.75 107 GLU A O 1
ATOM 839 N N . ILE A 1 111 ? 20.575 24.981 100.179 1.00 23.12 108 ILE A N 1
ATOM 840 C CA . ILE A 1 111 ? 20.796 24.008 101.217 1.00 22.86 108 ILE A CA 1
ATOM 841 C C . ILE A 1 111 ? 21.582 22.831 100.582 1.00 22.82 108 ILE A C 1
ATOM 842 O O . ILE A 1 111 ? 21.392 22.546 99.419 1.00 22.61 108 ILE A O 1
ATOM 847 N N . PHE A 1 112 ? 22.480 22.197 101.340 1.00 22.84 109 PHE A N 1
ATOM 848 C CA . PHE A 1 112 ? 23.170 20.983 100.936 1.00 22.57 109 PHE A CA 1
ATOM 849 C C . PHE A 1 112 ? 22.386 19.714 101.375 1.00 23.51 109 PHE A C 1
ATOM 850 O O . PHE A 1 112 ? 21.796 19.605 102.472 1.00 22.79 109 PHE A O 1
ATOM 858 N N . SER A 1 113 ? 22.383 18.745 100.487 1.00 23.35 110 SER A N 1
ATOM 859 C CA . SER A 1 113 ? 21.787 17.467 100.759 1.00 23.38 110 SER A CA 1
ATOM 860 C C . SER A 1 113 ? 22.842 16.602 101.506 1.00 23.61 110 SER A C 1
ATOM 861 O O . SER A 1 113 ? 24.043 16.932 101.508 1.00 23.06 110 SER A O 1
ATOM 864 N N . PRO A 1 114 ? 22.398 15.474 102.091 1.00 23.95 111 PRO A N 1
ATOM 865 C CA . PRO A 1 114 ? 23.281 14.496 102.730 1.00 23.71 111 PRO A CA 1
ATOM 866 C C . PRO A 1 114 ? 24.450 14.028 101.842 1.00 23.92 111 PRO A C 1
ATOM 867 O O . PRO A 1 114 ? 25.439 13.543 102.381 1.00 23.06 111 PRO A O 1
ATOM 871 N N . GLU A 1 115 ? 24.337 14.139 100.507 1.00 24.76 112 GLU A N 1
ATOM 872 C CA . GLU A 1 115 ? 25.454 13.745 99.616 1.00 25.52 112 GLU A CA 1
ATOM 873 C C . GLU A 1 115 ? 26.207 14.962 99.063 1.00 25.75 112 GLU A C 1
ATOM 874 O O . GLU A 1 115 ? 27.007 14.854 98.108 1.00 25.10 112 GLU A O 1
ATOM 880 N N . ASP A 1 116 ? 25.885 16.108 99.668 1.00 26.74 113 ASP A N 1
ATOM 881 C CA . ASP A 1 116 ? 26.507 17.432 99.436 1.00 26.79 113 ASP A CA 1
ATOM 882 C C . ASP A 1 116 ? 26.160 17.979 98.069 1.00 26.31 113 ASP A C 1
ATOM 883 O O . ASP A 1 116 ? 26.938 18.685 97.447 1.00 26.75 113 ASP A O 1
ATOM 888 N N . ASP A 1 117 ? 24.986 17.635 97.599 1.00 26.12 114 ASP A N 1
ATOM 889 C CA . ASP A 1 117 ? 24.456 18.229 96.407 1.00 25.10 114 ASP A CA 1
ATOM 890 C C . ASP A 1 117 ? 23.872 19.554 96.854 1.00 24.87 114 ASP A C 1
ATOM 891 O O . ASP A 1 117 ? 23.168 19.625 97.858 1.00 25.04 114 ASP A O 1
ATOM 896 N N . LEU A 1 118 ? 24.196 20.623 96.130 1.00 24.82 115 LEU A N 1
ATOM 897 C CA . LEU A 1 118 ? 23.667 21.959 96.427 1.00 23.62 115 LEU A CA 1
ATOM 898 C C . LEU A 1 118 ? 22.372 22.154 95.676 1.00 23.18 115 LEU A C 1
ATOM 899 O O . LEU A 1 118 ? 22.318 21.997 94.456 1.00 21.94 115 LEU A O 1
ATOM 904 N N . ILE A 1 119 ? 21.320 22.489 96.429 1.00 23.83 116 ILE A N 1
ATOM 905 C CA . ILE A 1 119 ? 19.964 22.649 95.902 1.00 23.44 116 ILE A CA 1
ATOM 906 C C . ILE A 1 119 ? 19.555 24.085 96.096 1.00 22.69 116 ILE A C 1
ATOM 907 O O . ILE A 1 119 ? 19.754 24.633 97.170 1.00 22.94 116 ILE A O 1
ATOM 912 N N . LEU A 1 120 ? 19.044 24.699 95.031 1.00 22.21 117 LEU A N 1
ATOM 913 C CA . LEU A 1 120 ? 18.439 26.009 95.069 1.00 21.92 117 LEU A CA 1
ATOM 914 C C . LEU A 1 120 ? 16.942 25.818 94.957 1.00 22.02 117 LEU A C 1
ATOM 915 O O . LEU A 1 120 ? 16.481 25.202 94.013 1.00 22.28 117 LEU A O 1
ATOM 920 N N . ILE A 1 121 ? 16.185 26.311 95.938 1.00 23.34 118 ILE A N 1
ATOM 921 C CA . ILE A 1 121 ? 14.718 26.352 95.844 1.00 23.96 118 ILE A CA 1
ATOM 922 C C . ILE A 1 121 ? 14.278 27.794 95.721 1.00 23.38 118 ILE A C 1
ATOM 923 O O . ILE A 1 121 ? 14.598 28.607 96.584 1.00 24.56 118 ILE A O 1
ATOM 928 N N . HIS A 1 122 ? 13.545 28.097 94.663 1.00 22.52 119 HIS A N 1
ATOM 929 C CA . HIS A 1 122 ? 13.203 29.453 94.352 1.00 23.31 119 HIS A CA 1
ATOM 930 C C . HIS A 1 122 ? 11.859 29.471 93.650 1.00 24.32 119 HIS A C 1
ATOM 931 O O . HIS A 1 122 ? 11.286 28.453 93.382 1.00 23.72 119 HIS A O 1
ATOM 938 N N . ALA A 1 123 ? 11.376 30.661 93.334 1.00 26.80 120 ALA A N 1
ATOM 939 C CA . ALA A 1 123 ? 10.063 30.825 92.736 1.00 28.20 120 ALA A CA 1
ATOM 940 C C . ALA A 1 123 ? 10.073 31.858 91.604 1.00 29.12 120 ALA A C 1
ATOM 941 O O . ALA A 1 123 ? 9.014 32.416 91.285 1.00 30.36 120 ALA A O 1
ATOM 943 N N . GLU A 1 124 ? 11.246 32.091 90.989 1.00 30.05 121 GLU A N 1
ATOM 944 C CA . GLU A 1 124 ? 11.481 33.239 90.098 1.00 30.58 121 GLU A CA 1
ATOM 945 C C . GLU A 1 124 ? 11.360 32.806 88.654 1.00 31.50 121 GLU A C 1
ATOM 946 O O . GLU A 1 124 ? 11.654 31.646 88.323 1.00 30.87 121 GLU A O 1
ATOM 952 N N . ASP A 1 125 ? 10.932 33.737 87.792 1.00 32.53 122 ASP A N 1
ATOM 953 C CA . ASP A 1 125 ? 10.952 33.502 86.336 1.00 33.59 122 ASP A CA 1
ATOM 954 C C . ASP A 1 125 ? 12.383 33.732 85.801 1.00 34.91 122 ASP A C 1
ATOM 955 O O . ASP A 1 125 ? 12.707 33.416 84.658 1.00 35.17 122 ASP A O 1
ATOM 960 N N . ASP A 1 126 ? 13.240 34.269 86.653 1.00 36.25 123 ASP A N 1
ATOM 961 C CA . ASP A 1 126 ? 14.630 34.428 86.335 1.00 37.42 123 ASP A CA 1
ATOM 962 C C . ASP A 1 126 ? 15.387 34.430 87.651 1.00 37.81 123 ASP A C 1
ATOM 963 O O . ASP A 1 126 ? 15.340 35.404 88.408 1.00 38.33 123 ASP A O 1
ATOM 968 N N . ILE A 1 127 ? 16.087 33.338 87.922 1.00 38.17 124 ILE A N 1
ATOM 969 C CA . ILE A 1 127 ? 16.868 33.219 89.164 1.00 38.26 124 ILE A CA 1
ATOM 970 C C . ILE A 1 127 ? 18.011 34.280 89.267 1.00 38.45 124 ILE A C 1
ATOM 971 O O . ILE A 1 127 ? 18.643 34.428 90.312 1.00 38.77 124 ILE A O 1
ATOM 976 N N . ALA A 1 128 ? 18.257 35.028 88.196 1.00 38.54 125 ALA A N 1
ATOM 977 C CA . ALA A 1 128 ? 19.254 36.113 88.208 1.00 38.34 125 ALA A CA 1
ATOM 978 C C . ALA A 1 128 ? 18.775 37.399 88.963 1.00 38.56 125 ALA A C 1
ATOM 979 O O . ALA A 1 128 ? 19.560 38.290 89.247 1.00 37.57 125 ALA A O 1
ATOM 981 N N . SER A 1 129 ? 17.485 37.467 89.296 1.00 39.09 126 SER A N 1
ATOM 982 C CA . SER A 1 129 ? 16.941 38.501 90.192 1.00 39.15 126 SER A CA 1
ATOM 983 C C . SER A 1 129 ? 17.204 38.200 91.686 1.00 39.31 126 SER A C 1
ATOM 984 O O . SER A 1 129 ? 16.972 39.050 92.540 1.00 39.39 126 SER A O 1
ATOM 987 N N . LEU A 1 130 ? 17.666 37.002 92.019 1.00 39.69 127 LEU A N 1
ATOM 988 C CA . LEU A 1 130 ? 17.920 36.686 93.433 1.00 40.28 127 LEU A CA 1
ATOM 989 C C . LEU A 1 130 ? 19.064 37.531 94.021 1.00 40.11 127 LEU A C 1
ATOM 990 O O . LEU A 1 130 ? 20.146 37.590 93.447 1.00 39.47 127 LEU A O 1
ATOM 995 N N . VAL A 1 131 ? 18.777 38.171 95.164 1.00 40.89 128 VAL A N 1
ATOM 996 C CA . VAL A 1 131 ? 19.738 38.915 95.998 1.00 41.07 128 VAL A CA 1
ATOM 997 C C . VAL A 1 131 ? 19.879 38.246 97.388 1.00 40.96 128 VAL A C 1
ATOM 998 O O . VAL A 1 131 ? 18.906 38.014 98.096 1.00 41.20 128 VAL A O 1
ATOM 1002 N N . GLU A 1 132 ? 21.100 37.980 97.809 1.00 41.60 129 GLU A N 1
ATOM 1003 C CA . GLU A 1 132 ? 21.320 37.340 99.104 1.00 41.93 129 GLU A CA 1
ATOM 1004 C C . GLU A 1 132 ? 20.886 38.205 100.295 1.00 42.32 129 GLU A C 1
ATOM 1005 O O . GLU A 1 132 ? 21.381 39.309 100.435 1.00 42.42 129 GLU A O 1
ATOM 1011 N N . VAL A 1 133 ? 19.973 37.720 101.146 1.00 42.39 130 VAL A N 1
ATOM 1012 C CA . VAL A 1 133 ? 19.701 38.429 102.406 1.00 42.68 130 VAL A CA 1
ATOM 1013 C C . VAL A 1 133 ? 20.648 37.921 103.526 1.00 43.22 130 VAL A C 1
ATOM 1014 O O . VAL A 1 133 ? 20.735 36.704 103.782 1.00 43.65 130 VAL A O 1
ATOM 1018 N N . GLY A 1 134 ? 21.325 38.865 104.190 1.00 43.63 131 GLY A N 1
ATOM 1019 C CA . GLY A 1 134 ? 22.264 38.559 105.273 1.00 43.76 131 GLY A CA 1
ATOM 1020 C C . GLY A 1 134 ? 21.569 38.113 106.550 1.00 44.07 131 GLY A C 1
ATOM 1021 O O . GLY A 1 134 ? 21.725 36.971 106.999 1.00 44.21 131 GLY A O 1
ATOM 1022 N N . GLU A 1 135 ? 20.782 39.007 107.133 1.00 44.16 132 GLU A N 1
ATOM 1023 C CA . GLU A 1 135 ? 20.131 38.711 108.397 1.00 44.33 132 GLU A CA 1
ATOM 1024 C C . GLU A 1 135 ? 18.839 37.924 108.161 1.00 44.42 132 GLU A C 1
ATOM 1025 O O . GLU A 1 135 ? 17.885 38.442 107.577 1.00 44.19 132 GLU A O 1
ATOM 1031 N N . LYS A 1 136 ? 18.826 36.667 108.605 1.00 44.69 133 LYS A N 1
ATOM 1032 C CA . LYS A 1 136 ? 17.674 35.778 108.400 1.00 44.89 133 LYS A CA 1
ATOM 1033 C C . LYS A 1 136 ? 16.456 36.369 109.126 1.00 44.83 133 LYS A C 1
ATOM 1034 O O . LYS A 1 136 ? 16.586 36.810 110.274 1.00 44.93 133 LYS A O 1
ATOM 1040 N N . PRO A 1 137 ? 15.295 36.454 108.443 1.00 44.46 134 PRO A N 1
ATOM 1041 C CA . PRO A 1 137 ? 14.071 36.782 109.157 1.00 44.51 134 PRO A CA 1
ATOM 1042 C C . PRO A 1 137 ? 13.408 35.558 109.770 1.00 44.63 134 PRO A C 1
ATOM 1043 O O . PRO A 1 137 ? 13.874 34.427 109.595 1.00 44.49 134 PRO A O 1
ATOM 1047 N N . GLU A 1 138 ? 12.333 35.811 110.506 1.00 44.78 135 GLU A N 1
ATOM 1048 C CA . GLU A 1 138 ? 11.463 34.771 111.025 1.00 44.80 135 GLU A CA 1
ATOM 1049 C C . GLU A 1 138 ? 10.313 34.659 110.040 1.00 44.60 135 GLU A C 1
ATOM 1050 O O . GLU A 1 138 ? 9.822 35.676 109.541 1.00 44.22 135 GLU A O 1
ATOM 1056 N N . PHE A 1 139 ? 9.901 33.424 109.753 1.00 44.69 136 PHE A N 1
ATOM 1057 C CA . PHE A 1 139 ? 8.873 33.150 108.743 1.00 44.68 136 PHE A CA 1
ATOM 1058 C C . PHE A 1 139 ? 7.590 32.576 109.357 1.00 44.61 136 PHE A C 1
ATOM 1059 O O . PHE A 1 139 ? 7.632 31.599 110.111 1.00 44.52 136 PHE A O 1
ATOM 1067 N N . GLN A 1 140 ? 6.457 33.205 109.038 1.00 44.53 137 GLN A N 1
ATOM 1068 C CA . GLN A 1 140 ? 5.146 32.730 109.478 1.00 44.56 137 GLN A CA 1
ATOM 1069 C C . GLN A 1 140 ? 4.474 32.008 108.336 1.00 44.30 137 GLN A C 1
ATOM 1070 O O . GLN A 1 140 ? 4.953 32.029 107.198 1.00 44.43 137 GLN A O 1
ATOM 1076 N N . THR A 1 141 ? 3.373 31.337 108.640 1.00 43.96 138 THR A N 1
ATOM 1077 C CA . THR A 1 141 ? 2.704 30.512 107.637 1.00 43.16 138 THR A CA 1
ATOM 1078 C C . THR A 1 141 ? 1.253 30.238 108.045 1.00 42.85 138 THR A C 1
ATOM 1079 O O . THR A 1 141 ? 0.986 29.729 109.137 1.00 42.17 138 THR A O 1
ATOM 1083 N N . ASP A 1 142 ? 0.328 30.627 107.166 1.00 42.73 139 ASP A N 1
ATOM 1084 C CA . ASP A 1 142 ? -1.082 30.235 107.268 1.00 42.56 139 ASP A CA 1
ATOM 1085 C C . ASP A 1 142 ? -1.360 28.935 106.489 1.00 42.15 139 ASP A C 1
ATOM 1086 O O . ASP A 1 142 ? -2.492 28.489 106.438 1.00 41.97 139 ASP A O 1
ATOM 1091 N N . LEU A 1 143 ? -0.331 28.329 105.898 1.00 42.06 140 LEU A N 1
ATOM 1092 C CA . LEU A 1 143 ? -0.490 27.051 105.170 1.00 42.34 140 LEU A CA 1
ATOM 1093 C C . LEU A 1 143 ? -0.566 25.846 106.141 1.00 42.21 140 LEU A C 1
ATOM 1094 O O . LEU A 1 143 ? 0.084 25.842 107.193 1.00 42.67 140 LEU A O 1
ATOM 1099 N N . ALA A 1 144 ? -1.377 24.846 105.780 1.00 41.71 141 ALA A N 1
ATOM 1100 C CA . ALA A 1 144 ? -1.629 23.657 106.620 1.00 41.39 141 ALA A CA 1
ATOM 1101 C C . ALA A 1 144 ? -0.705 22.463 106.296 1.00 40.97 141 ALA A C 1
ATOM 1102 O O . ALA A 1 144 ? -0.789 21.418 106.953 1.00 40.63 141 ALA A O 1
ATOM 1104 N N . SER A 1 145 ? 0.175 22.622 105.302 1.00 40.65 142 SER A N 1
ATOM 1105 C CA . SER A 1 145 ? 1.105 21.555 104.900 1.00 40.18 142 SER A CA 1
ATOM 1106 C C . SER A 1 145 ? 2.356 22.122 104.258 1.00 39.81 142 SER A C 1
ATOM 1107 O O . SER A 1 145 ? 2.249 23.027 103.429 1.00 39.63 142 SER A O 1
ATOM 1110 N N . ILE A 1 146 ? 3.535 21.589 104.598 1.00 39.50 143 ILE A N 1
ATOM 1111 C CA . ILE A 1 146 ? 4.770 22.016 103.892 1.00 39.48 143 ILE A CA 1
ATOM 1112 C C . ILE A 1 146 ? 4.888 21.479 102.475 1.00 38.64 143 ILE A C 1
ATOM 1113 O O . ILE A 1 146 ? 5.728 21.938 101.688 1.00 39.18 143 ILE A O 1
ATOM 1118 N N . SER A 1 147 ? 4.075 20.489 102.138 1.00 37.45 144 SER A N 1
ATOM 1119 C CA . SER A 1 147 ? 4.194 19.854 100.847 1.00 36.19 144 SER A CA 1
ATOM 1120 C C . SER A 1 147 ? 4.176 20.868 99.718 1.00 35.79 144 SER A C 1
ATOM 1121 O O . SER A 1 147 ? 3.319 21.742 99.699 1.00 35.48 144 SER A O 1
ATOM 1124 N N . LEU A 1 148 ? 5.173 20.767 98.821 1.00 34.87 145 LEU A N 1
ATOM 1125 C CA . LEU A 1 148 ? 5.228 21.574 97.596 1.00 34.00 145 LEU A CA 1
ATOM 1126 C C . LEU A 1 148 ? 4.149 21.036 96.692 1.00 32.53 145 LEU A C 1
ATOM 1127 O O . LEU A 1 148 ? 4.169 19.860 96.349 1.00 33.17 145 LEU A O 1
ATOM 1132 N N . SER A 1 149 ? 3.207 21.899 96.317 1.00 31.02 146 SER A N 1
ATOM 1133 C CA . SER A 1 149 ? 2.112 21.496 95.431 1.00 28.96 146 SER A CA 1
ATOM 1134 C C . SER A 1 149 ? 2.558 21.245 93.987 1.00 27.43 146 SER A C 1
ATOM 1135 O O . SER A 1 149 ? 2.231 20.203 93.435 1.00 27.18 146 SER A O 1
ATOM 1138 N N . LYS A 1 150 ? 3.295 22.212 93.414 1.00 25.67 147 LYS A N 1
ATOM 1139 C CA . LYS A 1 150 ? 3.923 22.133 92.081 1.00 24.23 147 LYS A CA 1
ATOM 1140 C C . LYS A 1 150 ? 5.354 22.744 92.057 1.00 22.56 147 LYS A C 1
ATOM 1141 O O . LYS A 1 150 ? 5.607 23.857 92.507 1.00 21.20 147 LYS A O 1
ATOM 1147 N N . PHE A 1 151 ? 6.280 21.968 91.512 1.00 21.45 148 PHE A N 1
ATOM 1148 C CA . PHE A 1 151 ? 7.639 22.427 91.215 1.00 21.20 148 PHE A CA 1
ATOM 1149 C C . PHE A 1 151 ? 8.171 21.763 89.924 1.00 21.10 148 PHE A C 1
ATOM 1150 O O . PHE A 1 151 ? 7.643 20.755 89.442 1.00 20.17 148 PHE A O 1
ATOM 1158 N N . GLU A 1 152 ? 9.262 22.348 89.406 1.00 22.00 149 GLU A N 1
ATOM 1159 C CA . GLU A 1 152 ? 9.894 21.971 88.148 1.00 21.40 149 GLU A CA 1
ATOM 1160 C C . GLU A 1 152 ? 11.368 21.887 88.486 1.00 20.79 149 GLU A C 1
ATOM 1161 O O . GLU A 1 152 ? 11.911 22.793 89.101 1.00 21.44 149 GLU A O 1
ATOM 1167 N N . ILE A 1 153 ? 12.013 20.803 88.070 1.00 20.14 150 ILE A N 1
ATOM 1168 C CA . ILE A 1 153 ? 13.435 20.582 88.270 1.00 20.00 150 ILE A CA 1
ATOM 1169 C C . ILE A 1 153 ? 14.185 21.073 87.060 1.00 20.34 150 ILE A C 1
ATOM 1170 O O . ILE A 1 153 ? 13.820 20.817 85.929 1.00 19.81 150 ILE A O 1
ATOM 1175 N N . SER A 1 154 ? 15.256 21.797 87.296 1.00 21.29 151 SER A N 1
ATOM 1176 C CA . SER A 1 154 ? 16.266 21.939 86.248 1.00 21.15 151 SER A CA 1
ATOM 1177 C C . SER A 1 154 ? 17.604 21.755 86.932 1.00 21.32 151 SER A C 1
ATOM 1178 O O . SER A 1 154 ? 17.657 21.454 88.141 1.00 20.17 151 SER A O 1
ATOM 1189 N N . GLU A 1 156 ? 22.209 22.695 86.903 1.00 21.86 153 GLU A N 1
ATOM 1190 C CA . GLU A 1 156 ? 23.465 23.116 86.340 1.00 23.22 153 GLU A CA 1
ATOM 1191 C C . GLU A 1 156 ? 24.400 21.928 86.439 1.00 24.40 153 GLU A C 1
ATOM 1192 O O . GLU A 1 156 ? 24.437 21.274 87.482 1.00 26.25 153 GLU A O 1
ATOM 1198 N N . LEU A 1 157 ? 25.119 21.615 85.352 1.00 25.01 154 LEU A N 1
ATOM 1199 C CA . LEU A 1 157 ? 26.012 20.471 85.296 1.00 24.16 154 LEU A CA 1
ATOM 1200 C C . LEU A 1 157 ? 27.414 20.923 85.036 1.00 23.98 154 LEU A C 1
ATOM 1201 O O . LEU A 1 157 ? 27.622 21.753 84.193 1.00 24.63 154 LEU A O 1
ATOM 1206 N N . HIS A 1 158 ? 28.380 20.370 85.774 1.00 23.48 155 HIS A N 1
ATOM 1207 C CA . HIS A 1 158 ? 29.777 20.670 85.599 1.00 23.17 155 HIS A CA 1
ATOM 1208 C C . HIS A 1 158 ? 30.373 19.756 84.516 1.00 22.89 155 HIS A C 1
ATOM 1209 O O . HIS A 1 158 ? 30.325 18.516 84.613 1.00 21.00 155 HIS A O 1
ATOM 1216 N N . LEU A 1 159 ? 30.919 20.381 83.475 1.00 23.84 156 LEU A N 1
ATOM 1217 C CA . LEU A 1 159 ? 31.424 19.646 82.287 1.00 24.43 156 LEU A CA 1
ATOM 1218 C C . LEU A 1 159 ? 32.857 20.082 81.962 1.00 24.63 156 LEU A C 1
ATOM 1219 O O . LEU A 1 159 ? 33.104 21.277 81.745 1.00 23.95 156 LEU A O 1
ATOM 1224 N N . PRO A 1 160 ? 33.802 19.120 81.907 1.00 25.89 157 PRO A N 1
ATOM 1225 C CA . PRO A 1 160 ? 35.183 19.525 81.556 1.00 27.19 157 PRO A CA 1
ATOM 1226 C C . PRO A 1 160 ? 35.274 20.177 80.179 1.00 28.44 157 PRO A C 1
ATOM 1227 O O . PRO A 1 160 ? 34.387 19.984 79.340 1.00 28.88 157 PRO A O 1
ATOM 1231 N N . THR A 1 161 ? 36.335 20.951 79.944 1.00 30.00 158 THR A N 1
ATOM 1232 C CA . THR A 1 161 ? 36.431 21.708 78.699 1.00 30.69 158 THR A CA 1
ATOM 1233 C C . THR A 1 161 ? 36.840 20.810 77.543 1.00 31.63 158 THR A C 1
ATOM 1234 O O . THR A 1 161 ? 36.498 21.105 76.393 1.00 31.27 158 THR A O 1
ATOM 1238 N N . ASP A 1 162 ? 37.509 19.693 77.857 1.00 32.88 159 ASP A N 1
ATOM 1239 C CA . ASP A 1 162 ? 38.070 18.787 76.828 1.00 33.78 159 ASP A CA 1
ATOM 1240 C C . ASP A 1 162 ? 37.091 17.726 76.332 1.00 34.46 159 ASP A C 1
ATOM 1241 O O . ASP A 1 162 ? 37.410 16.981 75.402 1.00 35.63 159 ASP A O 1
ATOM 1246 N N . ILE A 1 163 ? 35.917 17.646 76.938 1.00 34.67 160 ILE A N 1
ATOM 1247 C CA . ILE A 1 163 ? 34.861 16.805 76.412 1.00 34.66 160 ILE A CA 1
ATOM 1248 C C . ILE A 1 163 ? 33.590 17.602 76.054 1.00 34.46 160 ILE A C 1
ATOM 1249 O O . ILE A 1 163 ? 33.342 18.693 76.561 1.00 34.66 160 ILE A O 1
ATOM 1254 N N . GLU A 1 164 ? 32.810 17.009 75.159 1.00 34.34 161 GLU A N 1
ATOM 1255 C CA . GLU A 1 164 ? 31.541 17.524 74.698 1.00 34.23 161 GLU A CA 1
ATOM 1256 C C . GLU A 1 164 ? 30.452 16.531 75.095 1.00 33.17 161 GLU A C 1
ATOM 1257 O O . GLU A 1 164 ? 30.639 15.322 75.024 1.00 32.05 161 GLU A O 1
ATOM 1263 N N . SER A 1 165 ? 29.316 17.049 75.539 1.00 32.97 162 SER A N 1
ATOM 1264 C CA . SER A 1 165 ? 28.175 16.223 75.807 1.00 32.85 162 SER A CA 1
ATOM 1265 C C . SER A 1 165 ? 27.516 15.845 74.476 1.00 33.17 162 SER A C 1
ATOM 1266 O O . SER A 1 165 ? 27.521 16.614 73.509 1.00 33.32 162 SER A O 1
ATOM 1269 N N . PHE A 1 166 ? 26.969 14.639 74.458 1.00 32.88 163 PHE A N 1
ATOM 1270 C CA . PHE A 1 166 ? 26.037 14.206 73.446 1.00 33.52 163 PHE A CA 1
ATOM 1271 C C . PHE A 1 166 ? 24.760 15.048 73.461 1.00 33.98 163 PHE A C 1
ATOM 1272 O O . PHE A 1 166 ? 24.048 15.089 72.453 1.00 33.81 163 PHE A O 1
ATOM 1280 N N . LEU A 1 167 ? 24.474 15.693 74.597 1.00 34.91 164 LEU A N 1
ATOM 1281 C CA . LEU A 1 167 ? 23.314 16.566 74.739 1.00 35.72 164 LEU A CA 1
ATOM 1282 C C . LEU A 1 167 ? 23.488 17.923 74.008 1.00 36.50 164 LEU A C 1
ATOM 1283 O O . LEU A 1 167 ? 24.441 18.695 74.254 1.00 36.18 164 LEU A O 1
ATOM 1288 N N . GLU A 1 168 ? 22.590 18.180 73.060 1.00 37.70 165 GLU A N 1
ATOM 1289 C CA . GLU A 1 168 ? 22.615 19.436 72.309 1.00 38.82 165 GLU A CA 1
ATOM 1290 C C . GLU A 1 168 ? 21.808 20.479 73.059 1.00 39.68 165 GLU A C 1
ATOM 1291 O O . GLU A 1 168 ? 20.777 20.156 73.649 1.00 40.03 165 GLU A O 1
ATOM 1297 N N . SER A 1 169 ? 22.290 21.721 73.046 1.00 40.54 166 SER A N 1
ATOM 1298 C CA . SER A 1 169 ? 21.525 22.894 73.535 1.00 41.30 166 SER A CA 1
ATOM 1299 C C . SER A 1 169 ? 20.131 23.011 72.885 1.00 41.66 166 SER A C 1
ATOM 1300 O O . SER A 1 169 ? 19.178 23.532 73.497 1.00 41.50 166 SER A O 1
ATOM 1303 N N . SER A 1 170 ? 20.046 22.553 71.631 1.00 42.06 167 SER A N 1
ATOM 1304 C CA . SER A 1 170 ? 18.789 22.500 70.880 1.00 42.05 167 SER A CA 1
ATOM 1305 C C . SER A 1 170 ? 17.763 21.690 71.669 1.00 42.35 167 SER A C 1
ATOM 1306 O O . SER A 1 170 ? 16.636 22.153 71.886 1.00 42.60 167 SER A O 1
ATOM 1309 N N . GLU A 1 171 ? 18.193 20.497 72.106 1.00 42.10 168 GLU A N 1
ATOM 1310 C CA . GLU A 1 171 ? 17.340 19.511 72.767 1.00 41.73 168 GLU A CA 1
ATOM 1311 C C . GLU A 1 171 ? 17.122 19.926 74.213 1.00 41.68 168 GLU A C 1
ATOM 1312 O O . GLU A 1 171 ? 15.987 20.168 74.638 1.00 42.42 168 GLU A O 1
ATOM 1318 N N . ILE A 1 172 ? 18.226 20.027 74.963 1.00 41.04 169 ILE A N 1
ATOM 1319 C CA . ILE A 1 172 ? 18.186 20.177 76.430 1.00 40.34 169 ILE A CA 1
ATOM 1320 C C . ILE A 1 172 ? 17.674 21.520 76.961 1.00 39.35 169 ILE A C 1
ATOM 1321 O O . ILE A 1 172 ? 17.562 21.702 78.187 1.00 39.80 169 ILE A O 1
ATOM 1326 N N . GLY A 1 173 ? 17.380 22.448 76.057 1.00 37.59 170 GLY A N 1
ATOM 1327 C CA . GLY A 1 173 ? 16.682 23.660 76.405 1.00 36.16 170 GLY A CA 1
ATOM 1328 C C . GLY A 1 173 ? 17.242 24.339 77.637 1.00 35.47 170 GLY A C 1
ATOM 1329 O O . GLY A 1 173 ? 18.468 24.400 77.812 1.00 34.72 170 GLY A O 1
ATOM 1330 N N . ALA A 1 174 ? 16.320 24.832 78.474 1.00 34.41 171 ALA A N 1
ATOM 1331 C CA . ALA A 1 174 ? 16.626 25.550 79.706 1.00 34.17 171 ALA A CA 1
ATOM 1332 C C . ALA A 1 174 ? 16.729 24.637 80.950 1.00 33.82 171 ALA A C 1
ATOM 1333 O O . ALA A 1 174 ? 17.251 25.069 81.994 1.00 34.99 171 ALA A O 1
ATOM 1335 N N . SER A 1 175 ? 16.224 23.404 80.852 1.00 32.30 172 SER A N 1
ATOM 1336 C CA . SER A 1 175 ? 16.294 22.420 81.952 1.00 31.56 172 SER A CA 1
ATOM 1337 C C . SER A 1 175 ? 17.723 22.116 82.346 1.00 29.94 172 SER A C 1
ATOM 1338 O O . SER A 1 175 ? 17.966 21.716 83.480 1.00 29.38 172 SER A O 1
ATOM 1341 N N . LEU A 1 176 ? 18.659 22.332 81.424 1.00 28.81 173 LEU A N 1
ATOM 1342 C CA . LEU A 1 176 ? 20.046 21.934 81.632 1.00 28.35 173 LEU A CA 1
ATOM 1343 C C . LEU A 1 176 ? 21.100 22.976 81.210 1.00 27.74 173 LEU A C 1
ATOM 1344 O O . LEU A 1 176 ? 21.185 23.355 80.069 1.00 26.48 173 LEU A O 1
ATOM 1349 N N . ASP A 1 177 ? 21.893 23.422 82.174 1.00 27.65 174 ASP A N 1
ATOM 1350 C CA . ASP A 1 177 ? 22.914 24.429 81.979 1.00 27.80 174 ASP A CA 1
ATOM 1351 C C . ASP A 1 177 ? 24.293 23.799 82.213 1.00 27.37 174 ASP A C 1
ATOM 1352 O O . ASP A 1 177 ? 24.527 23.276 83.297 1.00 26.09 174 ASP A O 1
ATOM 1357 N N . PHE A 1 178 ? 25.203 23.849 81.231 1.00 26.95 175 PHE A N 1
ATOM 1358 C CA . PHE A 1 178 ? 26.549 23.285 81.415 1.00 27.11 175 PHE A CA 1
ATOM 1359 C C . PHE A 1 178 ? 27.538 24.352 81.862 1.00 27.31 175 PHE A C 1
ATOM 1360 O O . PHE A 1 178 ? 27.711 25.351 81.205 1.00 28.19 175 PHE A O 1
ATOM 1368 N N . ILE A 1 179 ? 28.223 24.113 82.964 1.00 27.53 176 ILE A N 1
ATOM 1369 C CA . ILE A 1 179 ? 29.257 25.014 83.442 1.00 27.56 176 ILE A CA 1
ATOM 1370 C C . ILE A 1 179 ? 30.619 24.368 83.196 1.00 27.30 176 ILE A C 1
ATOM 1371 O O . ILE A 1 179 ? 30.811 23.219 83.588 1.00 26.98 176 ILE A O 1
ATOM 1376 N N . PRO A 1 180 ? 31.550 25.087 82.510 1.00 27.08 177 PRO A N 1
ATOM 1377 C CA . PRO A 1 180 ? 32.884 24.513 82.357 1.00 27.24 177 PRO A CA 1
ATOM 1378 C C . PRO A 1 180 ? 33.523 24.353 83.746 1.00 27.45 177 PRO A C 1
ATOM 1379 O O . PRO A 1 180 ? 33.221 25.147 84.637 1.00 28.24 177 PRO A O 1
ATOM 1383 N N . ALA A 1 181 ? 34.346 23.311 83.928 1.00 26.92 178 ALA A N 1
ATOM 1384 C CA . ALA A 1 181 ? 34.725 22.814 85.241 1.00 26.78 178 ALA A CA 1
ATOM 1385 C C . ALA A 1 181 ? 35.898 21.857 85.119 1.00 27.11 178 ALA A C 1
ATOM 1386 O O . ALA A 1 181 ? 36.041 21.189 84.110 1.00 28.03 178 ALA A O 1
ATOM 1388 N N . GLN A 1 182 ? 36.747 21.813 86.136 1.00 27.53 179 GLN A N 1
ATOM 1389 C CA . GLN A 1 182 ? 37.796 20.814 86.257 1.00 27.91 179 GLN A CA 1
ATOM 1390 C C . GLN A 1 182 ? 37.611 20.110 87.569 1.00 27.45 179 GLN A C 1
ATOM 1391 O O . GLN A 1 182 ? 37.204 20.717 88.559 1.00 27.48 179 GLN A O 1
ATOM 1397 N N . GLY A 1 183 ? 37.943 18.826 87.550 1.00 27.03 180 GLY A N 1
ATOM 1398 C CA . GLY A 1 183 ? 37.949 17.979 88.719 1.00 27.49 180 GLY A CA 1
ATOM 1399 C C . GLY A 1 183 ? 38.113 16.529 88.292 1.00 27.61 180 GLY A C 1
ATOM 1400 O O . GLY A 1 183 ? 37.656 16.126 87.203 1.00 27.39 180 GLY A O 1
ATOM 1401 N N . GLN A 1 184 ? 38.756 15.754 89.166 1.00 28.08 181 GLN A N 1
ATOM 1402 C CA . GLN A 1 184 ? 39.088 14.347 88.914 1.00 28.42 181 GLN A CA 1
ATOM 1403 C C . GLN A 1 184 ? 37.862 13.478 88.623 1.00 28.40 181 GLN A C 1
ATOM 1404 O O . GLN A 1 184 ? 37.914 12.611 87.762 1.00 29.34 181 GLN A O 1
ATOM 1410 N N . ASP A 1 185 ? 36.754 13.741 89.306 1.00 28.13 182 ASP A N 1
ATOM 1411 C CA . ASP A 1 185 ? 35.557 12.880 89.249 1.00 27.72 182 ASP A CA 1
ATOM 1412 C C . ASP A 1 185 ? 34.456 13.314 88.273 1.00 27.68 182 ASP A C 1
ATOM 1413 O O . ASP A 1 185 ? 33.343 12.722 88.252 1.00 29.46 182 ASP A O 1
ATOM 1418 N N . LEU A 1 186 ? 34.745 14.301 87.439 1.00 26.95 183 LEU A N 1
ATOM 1419 C CA . LEU A 1 186 ? 33.740 14.868 86.535 1.00 26.66 183 LEU A CA 1
ATOM 1420 C C . LEU A 1 186 ? 33.377 13.953 85.383 1.00 26.17 183 LEU A C 1
ATOM 1421 O O . LEU A 1 186 ? 32.377 14.173 84.708 1.00 25.91 183 LEU A O 1
ATOM 1426 N N . THR A 1 187 ? 34.218 12.952 85.117 1.00 27.14 184 THR A N 1
ATOM 1427 C CA . THR A 1 187 ? 33.914 11.903 84.118 1.00 26.91 184 THR A CA 1
ATOM 1428 C C . THR A 1 187 ? 34.016 10.447 84.650 1.00 27.09 184 THR A C 1
ATOM 1429 O O . THR A 1 187 ? 33.980 9.484 83.868 1.00 27.00 184 THR A O 1
ATOM 1433 N N . VAL A 1 188 ? 34.061 10.281 85.970 1.00 27.06 185 VAL A N 1
ATOM 1434 C CA . VAL A 1 188 ? 34.216 8.959 86.598 1.00 27.54 185 VAL A CA 1
ATOM 1435 C C . VAL A 1 188 ? 33.025 8.007 86.267 1.00 28.77 185 VAL A C 1
ATOM 1436 O O . VAL A 1 188 ? 31.865 8.428 86.170 1.00 29.33 185 VAL A O 1
ATOM 1440 N N . ASP A 1 189 ? 33.297 6.718 86.101 1.00 29.37 186 ASP A N 1
ATOM 1441 C CA . ASP A 1 189 ? 32.210 5.760 85.994 1.00 30.03 186 ASP A CA 1
ATOM 1442 C C . ASP A 1 189 ? 31.174 5.947 87.151 1.00 30.24 186 ASP A C 1
ATOM 1443 O O . ASP A 1 189 ? 31.553 6.169 88.312 1.00 30.03 186 ASP A O 1
ATOM 1448 N N . ASN A 1 190 ? 29.886 5.840 86.819 1.00 29.40 187 ASN A N 1
ATOM 1449 C CA . ASN A 1 190 ? 28.834 6.279 87.724 1.00 29.51 187 ASN A CA 1
ATOM 1450 C C . ASN A 1 190 ? 28.587 5.416 88.947 1.00 29.50 187 ASN A C 1
ATOM 1451 O O . ASN A 1 190 ? 27.815 5.797 89.841 1.00 30.52 187 ASN A O 1
ATOM 1456 N N . THR A 1 191 ? 29.248 4.263 88.982 1.00 28.31 188 THR A N 1
ATOM 1457 C CA . THR A 1 191 ? 29.275 3.403 90.144 1.00 27.17 188 THR A CA 1
ATOM 1458 C C . THR A 1 191 ? 30.314 3.873 91.179 1.00 26.84 188 THR A C 1
ATOM 1459 O O . THR A 1 191 ? 30.306 3.396 92.313 1.00 27.24 188 THR A O 1
ATOM 1463 N N . VAL A 1 192 ? 31.211 4.780 90.797 1.00 25.72 189 VAL A N 1
ATOM 1464 C CA . VAL A 1 192 ? 32.377 5.067 91.637 1.00 25.03 189 VAL A CA 1
ATOM 1465 C C . VAL A 1 192 ? 32.037 6.012 92.819 1.00 25.16 189 VAL A C 1
ATOM 1466 O O . VAL A 1 192 ? 32.580 5.820 93.949 1.00 25.91 189 VAL A O 1
ATOM 1470 N N . THR A 1 193 ? 31.147 6.978 92.563 1.00 23.67 190 THR A N 1
ATOM 1471 C CA . THR A 1 193 ? 30.897 8.113 93.462 1.00 23.19 190 THR A CA 1
ATOM 1472 C C . THR A 1 193 ? 29.414 8.300 93.676 1.00 22.34 190 THR A C 1
ATOM 1473 O O . THR A 1 193 ? 28.631 7.819 92.857 1.00 23.16 190 THR A O 1
ATOM 1477 N N . TRP A 1 194 ? 29.028 8.996 94.751 1.00 21.30 191 TRP A N 1
ATOM 1478 C CA . TRP A 1 194 ? 27.623 9.520 94.934 1.00 20.88 191 TRP A CA 1
ATOM 1479 C C . TRP A 1 194 ? 27.422 10.805 94.173 1.00 20.52 191 TRP A C 1
ATOM 1480 O O . TRP A 1 194 ? 27.927 11.857 94.573 1.00 22.30 191 TRP A O 1
ATOM 1491 N N . ASP A 1 195 ? 26.745 10.755 93.034 1.00 19.52 192 ASP A N 1
ATOM 1492 C CA . ASP A 1 195 ? 26.633 11.957 92.168 1.00 18.65 192 ASP A CA 1
ATOM 1493 C C . ASP A 1 195 ? 25.438 11.756 91.278 1.00 17.74 192 ASP A C 1
ATOM 1494 O O . ASP A 1 195 ? 24.793 10.750 91.401 1.00 16.69 192 ASP A O 1
ATOM 1499 N N . LEU A 1 196 ? 25.197 12.688 90.358 1.00 16.40 193 LEU A N 1
ATOM 1500 C CA . LEU A 1 196 ? 24.302 12.464 89.234 1.00 16.07 193 LEU A CA 1
ATOM 1501 C C . LEU A 1 196 ? 24.784 11.269 88.348 1.00 15.63 193 LEU A C 1
ATOM 1502 O O . LEU A 1 196 ? 25.906 11.299 87.813 1.00 14.43 193 LEU A O 1
ATOM 1507 N N . SER A 1 197 ? 23.933 10.250 88.208 1.00 15.40 194 SER A N 1
ATOM 1508 C CA . SER A 1 197 ? 24.305 9.026 87.538 1.00 16.65 194 SER A CA 1
ATOM 1509 C C . SER A 1 197 ? 23.485 8.732 86.300 1.00 17.13 194 SER A C 1
ATOM 1510 O O . SER A 1 197 ? 23.949 8.018 85.423 1.00 15.83 194 SER A O 1
ATOM 1521 N N . LEU A 1 199 ? 20.366 10.720 83.573 1.00 15.93 196 LEU A N 1
ATOM 1522 C CA . LEU A 1 199 ? 19.300 11.634 83.133 1.00 15.50 196 LEU A CA 1
ATOM 1523 C C . LEU A 1 199 ? 18.287 10.792 82.350 1.00 15.17 196 LEU A C 1
ATOM 1524 O O . LEU A 1 199 ? 18.677 10.051 81.461 1.00 15.53 196 LEU A O 1
ATOM 1529 N N . LYS A 1 200 ? 17.012 10.842 82.717 1.00 14.95 197 LYS A N 1
ATOM 1530 C CA . LYS A 1 200 ? 15.981 10.191 81.929 1.00 14.86 197 LYS A CA 1
ATOM 1531 C C . LYS A 1 200 ? 15.201 11.203 81.104 1.00 14.89 197 LYS A C 1
ATOM 1532 O O . LYS A 1 200 ? 14.765 12.215 81.621 1.00 15.22 197 LYS A O 1
ATOM 1538 N N . PHE A 1 201 ? 15.050 10.935 79.811 1.00 14.84 198 PHE A N 1
ATOM 1539 C CA . PHE A 1 201 ? 14.331 11.804 78.908 1.00 15.27 198 PHE A CA 1
ATOM 1540 C C . PHE A 1 201 ? 13.016 11.147 78.514 1.00 14.85 198 PHE A C 1
ATOM 1541 O O . PHE A 1 201 ? 13.000 10.079 77.885 1.00 14.20 198 PHE A O 1
ATOM 1549 N N . LEU A 1 202 ? 11.922 11.765 78.926 1.00 14.77 199 LEU A N 1
ATOM 1550 C CA . LEU A 1 202 ? 10.615 11.379 78.455 1.00 15.78 199 LEU A CA 1
ATOM 1551 C C . LEU A 1 202 ? 10.309 12.178 77.179 1.00 16.35 199 LEU A C 1
ATOM 1552 O O . LEU A 1 202 ? 10.438 13.407 77.156 1.00 18.12 199 LEU A O 1
ATOM 1557 N N . VAL A 1 203 ? 9.912 11.471 76.130 1.00 16.64 200 VAL A N 1
ATOM 1558 C CA . VAL A 1 203 ? 9.827 11.993 74.752 1.00 17.17 200 VAL A CA 1
ATOM 1559 C C . VAL A 1 203 ? 8.445 11.705 74.208 1.00 17.64 200 VAL A C 1
ATOM 1560 O O . VAL A 1 203 ? 7.791 10.771 74.679 1.00 17.46 200 VAL A O 1
ATOM 1564 N N . ASN A 1 204 ? 7.999 12.561 73.283 1.00 18.42 201 ASN A N 1
ATOM 1565 C CA . ASN A 1 204 ? 6.719 12.445 72.573 1.00 20.62 201 ASN A CA 1
ATOM 1566 C C . ASN A 1 204 ? 6.517 11.061 71.889 1.00 21.33 201 ASN A C 1
ATOM 1567 O O . ASN A 1 204 ? 5.525 10.364 72.126 1.00 21.23 201 ASN A O 1
ATOM 1572 N N . GLU A 1 205 ? 7.477 10.696 71.039 1.00 22.81 202 GLU A N 1
ATOM 1573 C CA . GLU A 1 205 ? 7.528 9.400 70.379 1.00 23.43 202 GLU A CA 1
ATOM 1574 C C . GLU A 1 205 ? 8.979 8.982 70.439 1.00 22.47 202 GLU A C 1
ATOM 1575 O O . GLU A 1 205 ? 9.865 9.807 70.244 1.00 23.15 202 GLU A O 1
ATOM 1581 N N . LEU A 1 206 ? 9.230 7.710 70.726 1.00 21.50 203 LEU A N 1
ATOM 1582 C CA . LEU A 1 206 ? 10.595 7.211 70.789 1.00 20.29 203 LEU A CA 1
ATOM 1583 C C . LEU A 1 206 ? 11.102 6.755 69.383 1.00 20.15 203 LEU A C 1
ATOM 1584 O O . LEU A 1 206 ? 10.465 5.948 68.736 1.00 19.88 203 LEU A O 1
ATOM 1589 N N . ASP A 1 207 ? 12.213 7.308 68.887 1.00 19.68 204 ASP A N 1
ATOM 1590 C CA . ASP A 1 207 ? 12.820 6.748 67.675 1.00 19.15 204 ASP A CA 1
ATOM 1591 C C . ASP A 1 207 ? 14.166 6.102 67.949 1.00 18.32 204 ASP A C 1
ATOM 1592 O O . ASP A 1 207 ? 15.167 6.774 68.129 1.00 19.08 204 ASP A O 1
ATOM 1597 N N . ILE A 1 208 ? 14.192 4.778 67.943 1.00 16.83 205 ILE A N 1
ATOM 1598 C CA . ILE A 1 208 ? 15.403 4.064 68.268 1.00 14.94 205 ILE A CA 1
ATOM 1599 C C . ILE A 1 208 ? 16.495 4.275 67.213 1.00 13.91 205 ILE A C 1
ATOM 1600 O O . ILE A 1 208 ? 17.672 4.300 67.541 1.00 13.69 205 ILE A O 1
ATOM 1605 N N . ALA A 1 209 ? 16.094 4.424 65.955 1.00 13.21 206 ALA A N 1
ATOM 1606 C CA . ALA A 1 209 ? 17.017 4.585 64.835 1.00 13.16 206 ALA A CA 1
ATOM 1607 C C . ALA A 1 209 ? 17.895 5.844 64.984 1.00 13.07 206 ALA A C 1
ATOM 1608 O O . ALA A 1 209 ? 19.120 5.743 64.816 1.00 12.33 206 ALA A O 1
ATOM 1610 N N . SER A 1 210 ? 17.286 7.002 65.329 1.00 13.72 207 SER A N 1
ATOM 1611 C CA . SER A 1 210 ? 18.031 8.276 65.439 1.00 14.69 207 SER A CA 1
ATOM 1612 C C . SER A 1 210 ? 18.999 8.135 66.580 1.00 16.02 207 SER A C 1
ATOM 1613 O O . SER A 1 210 ? 20.109 8.601 66.484 1.00 16.90 207 SER A O 1
ATOM 1616 N N . LEU A 1 211 ? 18.572 7.476 67.654 1.00 17.96 208 LEU A N 1
ATOM 1617 C CA . LEU A 1 211 ? 19.382 7.322 68.856 1.00 18.52 208 LEU A CA 1
ATOM 1618 C C . LEU A 1 211 ? 20.596 6.416 68.663 1.00 19.21 208 LEU A C 1
ATOM 1619 O O . LEU A 1 211 ? 21.714 6.737 69.110 1.00 19.86 208 LEU A O 1
ATOM 1624 N N . ARG A 1 212 ? 20.388 5.335 67.928 1.00 20.19 209 ARG A N 1
ATOM 1625 C CA . ARG A 1 212 ? 21.460 4.405 67.513 1.00 20.14 209 ARG A CA 1
ATOM 1626 C C . ARG A 1 212 ? 22.532 5.142 66.703 1.00 21.20 209 ARG A C 1
ATOM 1627 O O . ARG A 1 212 ? 23.735 5.075 66.976 1.00 22.56 209 ARG A O 1
ATOM 1635 N N . GLN A 1 213 ? 22.074 5.908 65.740 1.00 21.78 210 GLN A N 1
ATOM 1636 C CA . GLN A 1 213 ? 22.944 6.839 64.996 1.00 22.61 210 GLN A CA 1
ATOM 1637 C C . GLN A 1 213 ? 23.698 7.842 65.849 1.00 22.32 210 GLN A C 1
ATOM 1638 O O . GLN A 1 213 ? 24.902 7.987 65.703 1.00 22.95 210 GLN A O 1
ATOM 1644 N N . LYS A 1 214 ? 22.988 8.561 66.713 1.00 23.10 211 LYS A N 1
ATOM 1645 C CA . LYS A 1 214 ? 23.600 9.494 67.702 1.00 23.01 211 LYS A CA 1
ATOM 1646 C C . LYS A 1 214 ? 24.751 8.901 68.550 1.00 22.38 211 LYS A C 1
ATOM 1647 O O . LYS A 1 214 ? 25.845 9.464 68.614 1.00 23.13 211 LYS A O 1
ATOM 1653 N N . PHE A 1 215 ? 24.500 7.742 69.138 1.00 22.70 212 PHE A N 1
ATOM 1654 C CA . PHE A 1 215 ? 25.421 7.047 70.062 1.00 23.64 212 PHE A CA 1
ATOM 1655 C C . PHE A 1 215 ? 26.245 5.933 69.443 1.00 24.10 212 PHE A C 1
ATOM 1656 O O . PHE A 1 215 ? 26.838 5.151 70.156 1.00 23.93 212 PHE A O 1
ATOM 1664 N N . GLU A 1 216 ? 26.275 5.899 68.118 1.00 25.77 213 GLU A N 1
ATOM 1665 C CA . GLU A 1 216 ? 27.036 4.953 67.317 1.00 27.71 213 GLU A CA 1
ATOM 1666 C C . GLU A 1 216 ? 28.500 4.810 67.781 1.00 27.82 213 GLU A C 1
ATOM 1667 O O . GLU A 1 216 ? 29.076 3.721 67.717 1.00 27.82 213 GLU A O 1
ATOM 1673 N N . SER A 1 217 ? 29.097 5.908 68.229 1.00 28.79 214 SER A N 1
ATOM 1674 C CA . SER A 1 217 ? 30.503 5.911 68.684 1.00 29.79 214 SER A CA 1
ATOM 1675 C C . SER A 1 217 ? 30.712 5.347 70.109 1.00 30.35 214 SER A C 1
ATOM 1676 O O . SER A 1 217 ? 31.766 5.594 70.733 1.00 30.41 214 SER A O 1
ATOM 1679 N N . THR A 1 218 ? 29.736 4.583 70.607 1.00 30.68 215 THR A N 1
ATOM 1680 C CA . THR A 1 218 ? 29.635 4.312 72.046 1.00 30.39 215 THR A CA 1
ATOM 1681 C C . THR A 1 218 ? 28.784 3.046 72.402 1.00 30.19 215 THR A C 1
ATOM 1682 O O . THR A 1 218 ? 28.122 2.437 71.555 1.00 29.81 215 THR A O 1
ATOM 1686 N N . GLU A 1 219 ? 28.877 2.652 73.669 1.00 29.80 216 GLU A N 1
ATOM 1687 C CA . GLU A 1 219 ? 27.993 1.674 74.294 1.00 29.36 216 GLU A CA 1
ATOM 1688 C C . GLU A 1 219 ? 26.555 2.226 74.381 1.00 27.17 216 GLU A C 1
ATOM 1689 O O . GLU A 1 219 ? 26.319 3.367 74.858 1.00 26.83 216 GLU A O 1
ATOM 1695 N N . TYR A 1 220 ? 25.608 1.399 73.955 1.00 24.50 217 TYR A N 1
ATOM 1696 C CA . TYR A 1 220 ? 24.216 1.650 74.223 1.00 23.54 217 TYR A CA 1
ATOM 1697 C C . TYR A 1 220 ? 23.481 0.342 74.466 1.00 22.00 217 TYR A C 1
ATOM 1698 O O . TYR A 1 220 ? 24.037 -0.717 74.287 1.00 20.86 217 TYR A O 1
ATOM 1707 N N . PHE A 1 221 ? 22.240 0.444 74.932 1.00 20.79 218 PHE A N 1
ATOM 1708 C CA . PHE A 1 221 ? 21.454 -0.707 75.311 1.00 19.45 218 PHE A CA 1
ATOM 1709 C C . PHE A 1 221 ? 20.001 -0.472 74.889 1.00 18.73 218 PHE A C 1
ATOM 1710 O O . PHE A 1 221 ? 19.437 0.581 75.171 1.00 18.19 218 PHE A O 1
ATOM 1718 N N . ILE A 1 222 ? 19.449 -1.464 74.169 1.00 18.04 219 ILE A N 1
ATOM 1719 C CA . ILE A 1 222 ? 18.018 -1.576 73.878 1.00 18.47 219 ILE A CA 1
ATOM 1720 C C . ILE A 1 222 ? 17.535 -2.908 74.480 1.00 18.97 219 ILE A C 1
ATOM 1721 O O . ILE A 1 222 ? 18.069 -4.007 74.121 1.00 20.24 219 ILE A O 1
ATOM 1726 N N . PRO A 1 223 ? 16.543 -2.831 75.414 1.00 19.56 220 PRO A N 1
ATOM 1727 C CA . PRO A 1 223 ? 15.921 -4.028 76.009 1.00 19.32 220 PRO A CA 1
ATOM 1728 C C . PRO A 1 223 ? 15.191 -4.827 74.932 1.00 19.58 220 PRO A C 1
ATOM 1729 O O . PRO A 1 223 ? 14.713 -4.242 73.967 1.00 20.29 220 PRO A O 1
ATOM 1733 N N . LYS A 1 224 ? 14.996 -6.125 75.121 1.00 20.08 221 LYS A N 1
ATOM 1734 C CA . LYS A 1 224 ? 14.086 -6.856 74.199 1.00 20.08 221 LYS A CA 1
ATOM 1735 C C . LYS A 1 224 ? 12.688 -6.183 73.932 1.00 20.20 221 LYS A C 1
ATOM 1736 O O . LYS A 1 224 ? 12.137 -6.305 72.825 1.00 21.36 221 LYS A O 1
ATOM 1742 N N . SER A 1 225 ? 12.116 -5.497 74.914 1.00 20.12 222 SER A N 1
ATOM 1743 C CA . SER A 1 225 ? 10.772 -4.843 74.773 1.00 18.88 222 SER A CA 1
ATOM 1744 C C . SER A 1 225 ? 10.773 -3.680 73.802 1.00 18.68 222 SER A C 1
ATOM 1745 O O . SER A 1 225 ? 9.727 -3.247 73.357 1.00 16.64 222 SER A O 1
ATOM 1748 N N . GLU A 1 226 ? 11.967 -3.113 73.580 1.00 19.67 223 GLU A N 1
ATOM 1749 C CA . GLU A 1 226 ? 12.171 -1.917 72.757 1.00 20.48 223 GLU A CA 1
ATOM 1750 C C . GLU A 1 226 ? 11.541 -0.673 73.375 1.00 19.91 223 GLU A C 1
ATOM 1751 O O . GLU A 1 226 ? 11.293 0.295 72.635 1.00 20.70 223 GLU A O 1
ATOM 1757 N N . LYS A 1 227 ? 11.274 -0.702 74.694 1.00 19.72 224 LYS A N 1
ATOM 1758 C CA . LYS A 1 227 ? 10.526 0.360 75.389 1.00 19.78 224 LYS A CA 1
ATOM 1759 C C . LYS A 1 227 ? 11.375 1.522 75.764 1.00 18.61 224 LYS A C 1
ATOM 1760 O O . LYS A 1 227 ? 10.858 2.576 76.111 1.00 18.45 224 LYS A O 1
ATOM 1766 N N . PHE A 1 228 ? 12.685 1.346 75.687 1.00 19.04 225 PHE A N 1
ATOM 1767 C CA . PHE A 1 228 ? 13.586 2.479 75.869 1.00 18.97 225 PHE A CA 1
ATOM 1768 C C . PHE A 1 228 ? 14.916 2.235 75.199 1.00 19.04 225 PHE A C 1
ATOM 1769 O O . PHE A 1 228 ? 15.228 1.131 74.698 1.00 20.93 225 PHE A O 1
ATOM 1777 N N . PHE A 1 229 ? 15.704 3.297 75.219 1.00 18.81 226 PHE A N 1
ATOM 1778 C CA . PHE A 1 229 ? 17.062 3.316 74.715 1.00 18.05 226 PHE A CA 1
ATOM 1779 C C . PHE A 1 229 ? 17.897 3.899 75.841 1.00 18.02 226 PHE A C 1
ATOM 1780 O O . PHE A 1 229 ? 17.560 4.946 76.417 1.00 17.65 226 PHE A O 1
ATOM 1788 N N . LEU A 1 230 ? 18.921 3.152 76.227 1.00 17.74 227 LEU A N 1
ATOM 1789 C CA . LEU A 1 230 ? 19.884 3.598 77.206 1.00 17.22 227 LEU A CA 1
ATOM 1790 C C . LEU A 1 230 ? 21.256 3.818 76.551 1.00 17.96 227 LEU A C 1
ATOM 1791 O O . LEU A 1 230 ? 21.921 2.868 76.083 1.00 17.42 227 LEU A O 1
ATOM 1796 N N . GLY A 1 231 ? 21.668 5.087 76.514 1.00 17.93 228 GLY A N 1
ATOM 1797 C CA . GLY A 1 231 ? 22.997 5.490 76.074 1.00 16.97 228 GLY A CA 1
ATOM 1798 C C . GLY A 1 231 ? 23.797 6.023 77.241 1.00 17.23 228 GLY A C 1
ATOM 1799 O O . GLY A 1 231 ? 23.340 6.079 78.391 1.00 16.30 228 GLY A O 1
ATOM 1800 N N . LYS A 1 232 ? 25.008 6.438 76.938 1.00 17.91 229 LYS A N 1
ATOM 1801 C CA . LYS A 1 232 ? 25.949 6.876 77.959 1.00 18.81 229 LYS A CA 1
ATOM 1802 C C . LYS A 1 232 ? 26.684 8.077 77.402 1.00 17.90 229 LYS A C 1
ATOM 1803 O O . LYS A 1 232 ? 27.073 8.078 76.237 1.00 17.98 229 LYS A O 1
ATOM 1809 N N . ASP A 1 233 ? 26.834 9.099 78.230 1.00 17.77 230 ASP A N 1
ATOM 1810 C CA . ASP A 1 233 ? 27.420 10.348 77.805 1.00 17.78 230 ASP A CA 1
ATOM 1811 C C . ASP A 1 233 ? 28.911 10.254 78.061 1.00 17.64 230 ASP A C 1
ATOM 1812 O O . ASP A 1 233 ? 29.374 9.377 78.799 1.00 17.30 230 ASP A O 1
ATOM 1817 N N . ARG A 1 234 ? 29.651 11.144 77.419 1.00 18.34 231 ARG A N 1
ATOM 1818 C CA . ARG A 1 234 ? 31.102 11.194 77.501 1.00 18.30 231 ARG A CA 1
ATOM 1819 C C . ARG A 1 234 ? 31.655 11.418 78.925 1.00 18.25 231 ARG A C 1
ATOM 1820 O O . ARG A 1 234 ? 32.815 11.087 79.217 1.00 19.05 231 ARG A O 1
ATOM 1828 N N . ASN A 1 235 ? 30.830 11.969 79.807 1.00 17.63 232 ASN A N 1
ATOM 1829 C CA . ASN A 1 235 ? 31.148 12.039 81.216 1.00 17.13 232 ASN A CA 1
ATOM 1830 C C . ASN A 1 235 ? 30.640 10.850 82.058 1.00 16.32 232 ASN A C 1
ATOM 1831 O O . ASN A 1 235 ? 30.669 10.871 83.298 1.00 15.12 232 ASN A O 1
ATOM 1836 N N . ASN A 1 236 ? 30.144 9.825 81.376 1.00 15.89 233 ASN A N 1
ATOM 1837 C CA . ASN A 1 236 ? 29.639 8.604 82.004 1.00 16.05 233 ASN A CA 1
ATOM 1838 C C . ASN A 1 236 ? 28.307 8.657 82.806 1.00 15.82 233 ASN A C 1
ATOM 1839 O O . ASN A 1 236 ? 27.936 7.690 83.440 1.00 16.78 233 ASN A O 1
ATOM 1844 N N . VAL A 1 237 ? 27.572 9.754 82.695 1.00 16.41 234 VAL A N 1
ATOM 1845 C CA . VAL A 1 237 ? 26.144 9.807 83.042 1.00 16.09 234 VAL A CA 1
ATOM 1846 C C . VAL A 1 237 ? 25.323 9.035 81.958 1.00 17.27 234 VAL A C 1
ATOM 1847 O O . VAL A 1 237 ? 25.395 9.289 80.739 1.00 18.79 234 VAL A O 1
ATOM 1851 N N . GLU A 1 238 ? 24.575 8.065 82.419 1.00 16.73 235 GLU A N 1
ATOM 1852 C CA . GLU A 1 238 ? 23.611 7.376 81.617 1.00 17.08 235 GLU A CA 1
ATOM 1853 C C . GLU A 1 238 ? 22.474 8.248 81.116 1.00 16.65 235 GLU A C 1
ATOM 1854 O O . GLU A 1 238 ? 21.955 9.090 81.841 1.00 17.16 235 GLU A O 1
ATOM 1860 N N . LEU A 1 239 ? 22.072 8.023 79.868 1.00 16.83 236 LEU A N 1
ATOM 1861 C CA . LEU A 1 239 ? 21.038 8.844 79.190 1.00 16.78 236 LEU A CA 1
ATOM 1862 C C . LEU A 1 239 ? 19.967 7.904 78.732 1.00 16.72 236 LEU A C 1
ATOM 1863 O O . LEU A 1 239 ? 20.173 7.156 77.793 1.00 16.38 236 LEU A O 1
ATOM 1868 N N . TRP A 1 240 ? 18.830 7.928 79.422 1.00 17.55 237 TRP A N 1
ATOM 1869 C CA . TRP A 1 240 ? 17.743 6.995 79.166 1.00 18.01 237 TRP A CA 1
ATOM 1870 C C . TRP A 1 240 ? 16.618 7.756 78.463 1.00 18.90 237 TRP A C 1
ATOM 1871 O O . TRP A 1 240 ? 16.159 8.811 78.934 1.00 17.32 237 TRP A O 1
ATOM 1882 N N . PHE A 1 241 ? 16.167 7.197 77.331 1.00 19.21 238 PHE A N 1
ATOM 1883 C CA . PHE A 1 241 ? 15.032 7.743 76.580 1.00 18.48 238 PHE A CA 1
ATOM 1884 C C . PHE A 1 241 ? 13.864 6.740 76.504 1.00 19.55 238 PHE A C 1
ATOM 1885 O O . PHE A 1 241 ? 14.065 5.561 76.169 1.00 18.41 238 PHE A O 1
ATOM 1893 N N . GLU A 1 242 ? 12.652 7.220 76.811 1.00 20.82 239 GLU A N 1
ATOM 1894 C CA . GLU A 1 242 ? 11.434 6.454 76.656 1.00 23.00 239 GLU A CA 1
ATOM 1895 C C . GLU A 1 242 ? 10.230 7.389 76.361 1.00 23.69 239 GLU A C 1
ATOM 1896 O O . GLU A 1 242 ? 10.312 8.595 76.554 1.00 22.77 239 GLU A O 1
ATOM 1902 N N . GLU A 1 243 ? 9.151 6.833 75.833 1.00 25.07 240 GLU A N 1
ATOM 1903 C CA . GLU A 1 243 ? 7.907 7.588 75.741 1.00 27.27 240 GLU A CA 1
ATOM 1904 C C . GLU A 1 243 ? 7.253 7.878 77.073 1.00 29.10 240 GLU A C 1
ATOM 1905 O O . GLU A 1 243 ? 7.316 7.093 78.009 1.00 27.49 240 GLU A O 1
ATOM 1911 N N . VAL A 1 244 ? 6.588 9.035 77.083 1.00 33.27 241 VAL A N 1
ATOM 1912 C CA . VAL A 1 244 ? 5.787 9.538 78.205 1.00 35.23 241 VAL A CA 1
ATOM 1913 C C . VAL A 1 244 ? 4.392 8.944 78.275 1.00 37.41 241 VAL A C 1
ATOM 1914 O O . VAL A 1 244 ? 4.204 7.712 78.306 1.00 41.36 241 VAL A O 1
ATOM 1918 N N . ASN B 1 5 ? 49.143 46.532 22.575 1.00 30.96 2 ASN B N 1
ATOM 1919 C CA . ASN B 1 5 ? 49.041 45.789 23.877 1.00 30.23 2 ASN B CA 1
ATOM 1920 C C . ASN B 1 5 ? 49.003 46.796 25.039 1.00 28.89 2 ASN B C 1
ATOM 1921 O O . ASN B 1 5 ? 49.909 46.846 25.879 1.00 29.80 2 ASN B O 1
ATOM 1926 N N . VAL B 1 6 ? 47.970 47.621 25.079 1.00 25.96 3 VAL B N 1
ATOM 1927 C CA . VAL B 1 6 ? 47.926 48.662 26.077 1.00 23.87 3 VAL B CA 1
ATOM 1928 C C . VAL B 1 6 ? 46.651 48.533 26.872 1.00 22.65 3 VAL B C 1
ATOM 1929 O O . VAL B 1 6 ? 45.707 47.818 26.493 1.00 22.28 3 VAL B O 1
ATOM 1933 N N . ASN B 1 7 ? 46.649 49.226 27.995 1.00 20.85 4 ASN B N 1
ATOM 1934 C CA . ASN B 1 7 ? 45.515 49.286 28.867 1.00 20.21 4 ASN B CA 1
ATOM 1935 C C . ASN B 1 7 ? 45.049 47.900 29.298 1.00 19.66 4 ASN B C 1
ATOM 1936 O O . ASN B 1 7 ? 43.854 47.689 29.482 1.00 19.05 4 ASN B O 1
ATOM 1941 N N . GLN B 1 8 ? 46.007 46.974 29.442 1.00 19.39 5 GLN B N 1
ATOM 1942 C CA . GLN B 1 8 ? 45.723 45.626 29.915 1.00 19.96 5 GLN B CA 1
ATOM 1943 C C . GLN B 1 8 ? 45.616 45.664 31.434 1.00 19.79 5 GLN B C 1
ATOM 1944 O O . GLN B 1 8 ? 46.523 46.155 32.113 1.00 19.35 5 GLN B O 1
ATOM 1950 N N . ILE B 1 9 ? 44.541 45.090 31.965 1.00 19.39 6 ILE B N 1
ATOM 1951 C CA . ILE B 1 9 ? 44.185 45.289 33.347 1.00 18.93 6 ILE B CA 1
ATOM 1952 C C . ILE B 1 9 ? 45.066 44.382 34.197 1.00 18.57 6 ILE B C 1
ATOM 1953 O O . ILE B 1 9 ? 45.188 43.193 33.935 1.00 18.81 6 ILE B O 1
ATOM 1958 N N . VAL B 1 10 ? 45.723 44.975 35.199 1.00 18.90 7 VAL B N 1
ATOM 1959 C CA . VAL B 1 10 ? 46.555 44.263 36.187 1.00 17.76 7 VAL B CA 1
ATOM 1960 C C . VAL B 1 10 ? 45.791 44.046 37.528 1.00 17.81 7 VAL B C 1
ATOM 1961 O O . VAL B 1 10 ? 45.826 42.987 38.089 1.00 17.55 7 VAL B O 1
ATOM 1965 N N . ARG B 1 11 ? 45.102 45.062 38.037 1.00 19.12 8 ARG B N 1
ATOM 1966 C CA . ARG B 1 11 ? 44.271 44.943 39.227 1.00 19.21 8 ARG B CA 1
ATOM 1967 C C . ARG B 1 11 ? 43.076 45.907 39.159 1.00 18.23 8 ARG B C 1
ATOM 1968 O O . ARG B 1 11 ? 43.142 46.938 38.528 1.00 17.11 8 ARG B O 1
ATOM 1976 N N . ILE B 1 12 ? 41.960 45.548 39.785 1.00 18.07 9 ILE B N 1
ATOM 1977 C CA . ILE B 1 12 ? 40.798 46.473 39.925 1.00 17.79 9 ILE B CA 1
ATOM 1978 C C . ILE B 1 12 ? 40.548 46.757 41.426 1.00 18.50 9 ILE B C 1
ATOM 1979 O O . ILE B 1 12 ? 40.446 45.813 42.234 1.00 19.87 9 ILE B O 1
ATOM 1984 N N . ILE B 1 13 ? 40.530 48.039 41.804 1.00 17.48 10 ILE B N 1
ATOM 1985 C CA . ILE B 1 13 ? 40.267 48.451 43.163 1.00 17.14 10 ILE B CA 1
ATOM 1986 C C . ILE B 1 13 ? 38.952 49.207 43.133 1.00 17.47 10 ILE B C 1
ATOM 1987 O O . ILE B 1 13 ? 38.887 50.276 42.541 1.00 19.35 10 ILE B O 1
ATOM 1992 N N . PRO B 1 14 ? 37.908 48.683 43.790 1.00 16.22 11 PRO B N 1
ATOM 1993 C CA . PRO B 1 14 ? 36.657 49.421 43.968 1.00 16.06 11 PRO B CA 1
ATOM 1994 C C . PRO B 1 14 ? 36.682 50.445 45.130 1.00 15.38 11 PRO B C 1
ATOM 1995 O O . PRO B 1 14 ? 37.372 50.262 46.108 1.00 15.30 11 PRO B O 1
ATOM 1999 N N . THR B 1 15 ? 35.996 51.559 44.934 1.00 16.16 12 THR B N 1
ATOM 2000 C CA . THR B 1 15 ? 35.656 52.503 45.998 1.00 16.51 12 THR B CA 1
ATOM 2001 C C . THR B 1 15 ? 34.178 52.351 46.380 1.00 16.17 12 THR B C 1
ATOM 2002 O O . THR B 1 15 ? 33.287 52.443 45.531 1.00 16.48 12 THR B O 1
ATOM 2006 N N . LEU B 1 16 ? 33.957 52.094 47.662 1.00 17.03 13 LEU B N 1
ATOM 2007 C CA . LEU B 1 16 ? 32.640 52.036 48.251 1.00 17.70 13 LEU B CA 1
ATOM 2008 C C . LEU B 1 16 ? 32.414 53.245 49.160 1.00 18.63 13 LEU B C 1
ATOM 2009 O O . LEU B 1 16 ? 33.273 53.622 49.940 1.00 18.64 13 LEU B O 1
ATOM 2014 N N . LYS B 1 17 ? 31.236 53.841 49.081 1.00 19.78 14 LYS B N 1
ATOM 2015 C CA . LYS B 1 17 ? 30.953 54.996 49.913 1.00 20.35 14 LYS B CA 1
ATOM 2016 C C . LYS B 1 17 ? 30.566 54.555 51.335 1.00 20.80 14 LYS B C 1
ATOM 2017 O O . LYS B 1 17 ? 29.944 53.487 51.533 1.00 19.92 14 LYS B O 1
ATOM 2023 N N . ALA B 1 18 ? 30.990 55.374 52.311 1.00 20.74 15 ALA B N 1
ATOM 2024 C CA . ALA B 1 18 ? 30.772 55.136 53.713 1.00 20.98 15 ALA B CA 1
ATOM 2025 C C . ALA B 1 18 ? 30.072 56.330 54.323 1.00 21.74 15 ALA B C 1
ATOM 2026 O O . ALA B 1 18 ? 30.387 57.462 54.020 1.00 21.84 15 ALA B O 1
ATOM 2028 N N . ASN B 1 19 ? 29.115 56.072 55.196 1.00 22.99 16 ASN B N 1
ATOM 2029 C CA . ASN B 1 19 ? 28.439 57.128 55.916 1.00 23.54 16 ASN B CA 1
ATOM 2030 C C . ASN B 1 19 ? 29.255 57.395 57.168 1.00 24.28 16 ASN B C 1
ATOM 2031 O O . ASN B 1 19 ? 30.040 58.331 57.195 1.00 25.41 16 ASN B O 1
ATOM 2036 N N . ASN B 1 20 ? 29.110 56.544 58.177 1.00 24.79 17 ASN B N 1
ATOM 2037 C CA . ASN B 1 20 ? 29.813 56.714 59.417 1.00 25.51 17 ASN B CA 1
ATOM 2038 C C . ASN B 1 20 ? 31.185 56.069 59.321 1.00 25.40 17 ASN B C 1
ATOM 2039 O O . ASN B 1 20 ? 31.301 54.884 59.190 1.00 25.56 17 ASN B O 1
ATOM 2044 N N . ARG B 1 21 ? 32.216 56.879 59.424 1.00 26.58 18 ARG B N 1
ATOM 2045 C CA . ARG B 1 21 ? 33.604 56.434 59.315 1.00 27.96 18 ARG B CA 1
ATOM 2046 C C . ARG B 1 21 ? 33.989 55.349 60.294 1.00 27.64 18 ARG B C 1
ATOM 2047 O O . ARG B 1 21 ? 34.646 54.387 59.923 1.00 26.19 18 ARG B O 1
ATOM 2055 N N . LYS B 1 22 ? 33.594 55.516 61.556 1.00 28.42 19 LYS B N 1
ATOM 2056 C CA . LYS B 1 22 ? 34.038 54.602 62.574 1.00 28.72 19 LYS B CA 1
ATOM 2057 C C . LYS B 1 22 ? 33.311 53.261 62.447 1.00 28.59 19 LYS B C 1
ATOM 2058 O O . LYS B 1 22 ? 33.944 52.239 62.560 1.00 28.42 19 LYS B O 1
ATOM 2064 N N . LEU B 1 23 ? 32.013 53.249 62.167 1.00 28.99 20 LEU B N 1
ATOM 2065 C CA . LEU B 1 23 ? 31.310 51.970 61.935 1.00 29.31 20 LEU B CA 1
ATOM 2066 C C . LEU B 1 23 ? 31.963 51.181 60.805 1.00 29.37 20 LEU B C 1
ATOM 2067 O O . LEU B 1 23 ? 32.263 50.007 60.944 1.00 29.44 20 LEU B O 1
ATOM 2072 N N . ASN B 1 24 ? 32.223 51.849 59.697 1.00 29.94 21 ASN B N 1
ATOM 2073 C CA . ASN B 1 24 ? 32.939 51.230 58.584 1.00 30.05 21 ASN B CA 1
ATOM 2074 C C . ASN B 1 24 ? 34.386 50.732 58.917 1.00 29.87 21 ASN B C 1
ATOM 2075 O O . ASN B 1 24 ? 34.759 49.616 58.553 1.00 29.58 21 ASN B O 1
ATOM 2080 N N . GLU B 1 25 ? 35.152 51.517 59.667 1.00 29.36 22 GLU B N 1
ATOM 2081 C CA . GLU B 1 25 ? 36.470 51.096 60.161 1.00 29.62 22 GLU B CA 1
ATOM 2082 C C . GLU B 1 25 ? 36.389 49.905 61.055 1.00 28.71 22 GLU B C 1
ATOM 2083 O O . GLU B 1 25 ? 37.178 48.977 60.919 1.00 27.98 22 GLU B O 1
ATOM 2089 N N . THR B 1 26 ? 35.443 49.930 61.993 1.00 28.69 23 THR B N 1
ATOM 2090 C CA . THR B 1 26 ? 35.278 48.797 62.900 1.00 27.95 23 THR B CA 1
ATOM 2091 C C . THR B 1 26 ? 35.029 47.558 62.057 1.00 27.63 23 THR B C 1
ATOM 2092 O O . THR B 1 26 ? 35.667 46.528 62.242 1.00 28.61 23 THR B O 1
ATOM 2096 N N . PHE B 1 27 ? 34.144 47.682 61.086 1.00 27.12 24 PHE B N 1
ATOM 2097 C CA . PHE B 1 27 ? 33.767 46.536 60.231 1.00 26.00 24 PHE B CA 1
ATOM 2098 C C . PHE B 1 27 ? 34.922 45.967 59.400 1.00 24.99 24 PHE B C 1
ATOM 2099 O O . PHE B 1 27 ? 35.191 44.783 59.486 1.00 24.98 24 PHE B O 1
ATOM 2107 N N . TYR B 1 28 ? 35.611 46.805 58.610 1.00 24.67 25 TYR B N 1
ATOM 2108 C CA . TYR B 1 28 ? 36.645 46.303 57.659 1.00 23.58 25 TYR B CA 1
ATOM 2109 C C . TYR B 1 28 ? 37.934 45.924 58.337 1.00 22.74 25 TYR B C 1
ATOM 2110 O O . TYR B 1 28 ? 38.573 44.903 58.005 1.00 22.09 25 TYR B O 1
ATOM 2119 N N . ILE B 1 29 ? 38.285 46.720 59.341 1.00 22.96 26 ILE B N 1
ATOM 2120 C CA . ILE B 1 29 ? 39.553 46.563 60.042 1.00 22.09 26 ILE B CA 1
ATOM 2121 C C . ILE B 1 29 ? 39.386 45.636 61.216 1.00 22.50 26 ILE B C 1
ATOM 2122 O O . ILE B 1 29 ? 40.119 44.638 61.299 1.00 22.91 26 ILE B O 1
ATOM 2127 N N . GLU B 1 30 ? 38.449 45.919 62.128 1.00 22.54 27 GLU B N 1
ATOM 2128 C CA . GLU B 1 30 ? 38.347 45.055 63.324 1.00 22.84 27 GLU B CA 1
ATOM 2129 C C . GLU B 1 30 ? 37.691 43.718 62.936 1.00 22.48 27 GLU B C 1
ATOM 2130 O O . GLU B 1 30 ? 38.278 42.648 63.127 1.00 22.28 27 GLU B O 1
ATOM 2136 N N . THR B 1 31 ? 36.497 43.784 62.351 1.00 21.94 28 THR B N 1
ATOM 2137 C CA . THR B 1 31 ? 35.715 42.580 62.113 1.00 22.03 28 THR B CA 1
ATOM 2138 C C . THR B 1 31 ? 36.308 41.684 61.034 1.00 22.06 28 THR B C 1
ATOM 2139 O O . THR B 1 31 ? 36.411 40.475 61.254 1.00 22.10 28 THR B O 1
ATOM 2143 N N . LEU B 1 32 ? 36.683 42.254 59.884 1.00 21.75 29 LEU B N 1
ATOM 2144 C CA . LEU B 1 32 ? 37.133 41.435 58.748 1.00 21.64 29 LEU B CA 1
ATOM 2145 C C . LEU B 1 32 ? 38.648 41.200 58.673 1.00 22.06 29 LEU B C 1
ATOM 2146 O O . LEU B 1 32 ? 39.077 40.318 57.927 1.00 23.07 29 LEU B O 1
ATOM 2151 N N . GLY B 1 33 ? 39.449 41.989 59.398 1.00 21.93 30 GLY B N 1
ATOM 2152 C CA . GLY B 1 33 ? 40.884 41.808 59.430 1.00 21.49 30 GLY B CA 1
ATOM 2153 C C . GLY B 1 33 ? 41.609 42.451 58.280 1.00 22.28 30 GLY B C 1
ATOM 2154 O O . GLY B 1 33 ? 42.743 42.054 57.936 1.00 21.13 30 GLY B O 1
ATOM 2163 N N . LYS B 1 35 ? 43.781 45.593 56.601 1.00 24.03 32 LYS B N 1
ATOM 2164 C CA . LYS B 1 35 ? 44.828 46.519 57.072 1.00 23.63 32 LYS B CA 1
ATOM 2165 C C . LYS B 1 35 ? 44.563 47.947 56.542 1.00 23.69 32 LYS B C 1
ATOM 2166 O O . LYS B 1 35 ? 44.354 48.109 55.356 1.00 22.88 32 LYS B O 1
ATOM 2172 N N . ALA B 1 36 ? 44.580 48.958 57.433 1.00 23.41 33 ALA B N 1
ATOM 2173 C CA . ALA B 1 36 ? 44.397 50.346 57.070 1.00 23.72 33 ALA B CA 1
ATOM 2174 C C . ALA B 1 36 ? 45.730 50.845 56.528 1.00 24.87 33 ALA B C 1
ATOM 2175 O O . ALA B 1 36 ? 46.740 50.704 57.193 1.00 24.39 33 ALA B O 1
ATOM 2177 N N . LEU B 1 37 ? 45.748 51.420 55.350 1.00 26.21 34 LEU B N 1
ATOM 2178 C CA . LEU B 1 37 ? 46.990 51.726 54.709 1.00 28.00 34 LEU B CA 1
ATOM 2179 C C . LEU B 1 37 ? 47.186 53.201 54.587 1.00 29.41 34 LEU B C 1
ATOM 2180 O O . LEU B 1 37 ? 48.154 53.726 55.016 1.00 30.54 34 LEU B O 1
ATOM 2185 N N . LEU B 1 38 ? 46.253 53.873 53.964 1.00 31.98 35 LEU B N 1
ATOM 2186 C CA . LEU B 1 38 ? 46.332 55.300 53.840 1.00 32.67 35 LEU B CA 1
ATOM 2187 C C . LEU B 1 38 ? 44.989 55.907 54.113 1.00 34.61 35 LEU B C 1
ATOM 2188 O O . LEU B 1 38 ? 43.976 55.267 53.987 1.00 34.93 35 LEU B O 1
ATOM 2193 N N . GLU B 1 39 ? 44.983 57.144 54.560 1.00 35.92 36 GLU B N 1
ATOM 2194 C CA . GLU B 1 39 ? 43.800 57.617 55.197 1.00 36.09 36 GLU B CA 1
ATOM 2195 C C . GLU B 1 39 ? 43.818 59.095 55.370 1.00 35.44 36 GLU B C 1
ATOM 2196 O O . GLU B 1 39 ? 44.606 59.619 56.104 1.00 36.47 36 GLU B O 1
ATOM 2202 N N . GLU B 1 40 ? 42.933 59.741 54.653 1.00 34.11 37 GLU B N 1
ATOM 2203 C CA . GLU B 1 40 ? 42.687 61.145 54.720 1.00 33.79 37 GLU B CA 1
ATOM 2204 C C . GLU B 1 40 ? 41.231 61.353 55.055 1.00 32.90 37 GLU B C 1
ATOM 2205 O O . GLU B 1 40 ? 40.444 60.391 55.077 1.00 33.80 37 GLU B O 1
ATOM 2211 N N . SER B 1 41 ? 40.867 62.589 55.341 1.00 31.42 38 SER B N 1
ATOM 2212 C CA . SER B 1 41 ? 39.499 62.908 55.746 1.00 31.03 38 SER B CA 1
ATOM 2213 C C . SER B 1 41 ? 38.496 62.148 54.912 1.00 30.71 38 SER B C 1
ATOM 2214 O O . SER B 1 41 ? 37.551 61.577 55.451 1.00 31.00 38 SER B O 1
ATOM 2217 N N . ALA B 1 42 ? 38.727 62.137 53.598 1.00 30.05 39 ALA B N 1
ATOM 2218 C CA . ALA B 1 42 ? 37.742 61.685 52.630 1.00 29.44 39 ALA B CA 1
ATOM 2219 C C . ALA B 1 42 ? 37.862 60.210 52.212 1.00 28.64 39 ALA B C 1
ATOM 2220 O O . ALA B 1 42 ? 36.940 59.724 51.584 1.00 27.17 39 ALA B O 1
ATOM 2222 N N . PHE B 1 43 ? 38.985 59.533 52.547 1.00 28.66 40 PHE B N 1
ATOM 2223 C CA . PHE B 1 43 ? 39.354 58.208 51.974 1.00 28.72 40 PHE B CA 1
ATOM 2224 C C . PHE B 1 43 ? 40.111 57.383 52.966 1.00 27.57 40 PHE B C 1
ATOM 2225 O O . PHE B 1 43 ? 41.078 57.843 53.503 1.00 27.63 40 PHE B O 1
ATOM 2233 N N . LEU B 1 44 ? 39.707 56.129 53.092 1.00 25.94 41 LEU B N 1
ATOM 2234 C CA . LEU B 1 44 ? 40.423 55.115 53.786 1.00 24.50 41 LEU B CA 1
ATOM 2235 C C . LEU B 1 44 ? 40.818 54.008 52.771 1.00 23.86 41 LEU B C 1
ATOM 2236 O O . LEU B 1 44 ? 39.981 53.373 52.126 1.00 22.71 41 LEU B O 1
ATOM 2241 N N . SER B 1 45 ? 42.110 53.812 52.635 1.00 23.08 42 SER B N 1
ATOM 2242 C CA . SER B 1 45 ? 42.657 52.800 51.752 1.00 22.96 42 SER B CA 1
ATOM 2243 C C . SER B 1 45 ? 42.922 51.550 52.554 1.00 21.35 42 SER B C 1
ATOM 2244 O O . SER B 1 45 ? 43.593 51.587 53.557 1.00 22.47 42 SER B O 1
ATOM 2247 N N . LEU B 1 46 ? 42.408 50.436 52.068 1.00 21.36 43 LEU B N 1
ATOM 2248 C CA . LEU B 1 46 ? 42.338 49.153 52.795 1.00 20.02 43 LEU B CA 1
ATOM 2249 C C . LEU B 1 46 ? 43.015 48.102 51.931 1.00 19.10 43 LEU B C 1
ATOM 2250 O O . LEU B 1 46 ? 42.780 48.037 50.714 1.00 17.02 43 LEU B O 1
ATOM 2255 N N . GLY B 1 47 ? 43.840 47.289 52.601 1.00 18.38 44 GLY B N 1
ATOM 2256 C CA . GLY B 1 47 ? 44.620 46.251 51.997 1.00 17.75 44 GLY B CA 1
ATOM 2257 C C . GLY B 1 47 ? 44.781 45.057 52.932 1.00 17.22 44 GLY B C 1
ATOM 2258 O O . GLY B 1 47 ? 44.009 44.882 53.865 1.00 15.89 44 GLY B O 1
ATOM 2259 N N . ASP B 1 48 ? 45.784 44.237 52.635 1.00 17.24 45 ASP B N 1
ATOM 2260 C CA . ASP B 1 48 ? 46.134 43.082 53.452 1.00 18.22 45 ASP B CA 1
ATOM 2261 C C . ASP B 1 48 ? 47.527 43.251 54.019 1.00 18.46 45 ASP B C 1
ATOM 2262 O O . ASP B 1 48 ? 48.092 44.325 53.912 1.00 20.53 45 ASP B O 1
ATOM 2267 N N . GLN B 1 49 ? 48.088 42.231 54.650 1.00 18.78 46 GLN B N 1
ATOM 2268 C CA . GLN B 1 49 ? 49.323 42.416 55.392 1.00 18.85 46 GLN B CA 1
ATOM 2269 C C . GLN B 1 49 ? 50.526 42.643 54.501 1.00 18.99 46 GLN B C 1
ATOM 2270 O O . GLN B 1 49 ? 51.550 43.077 54.990 1.00 19.91 46 GLN B O 1
ATOM 2276 N N . THR B 1 50 ? 50.379 42.439 53.195 1.00 19.74 47 THR B N 1
ATOM 2277 C CA . THR B 1 50 ? 51.433 42.799 52.223 1.00 20.02 47 THR B CA 1
ATOM 2278 C C . THR B 1 50 ? 51.555 44.330 51.992 1.00 20.01 47 THR B C 1
ATOM 2279 O O . THR B 1 50 ? 52.590 44.819 51.560 1.00 20.17 47 THR B O 1
ATOM 2283 N N . GLY B 1 51 ? 50.508 45.093 52.284 1.00 20.66 48 GLY B N 1
ATOM 2284 C CA . GLY B 1 51 ? 50.531 46.564 52.053 1.00 20.38 48 GLY B CA 1
ATOM 2285 C C . GLY B 1 51 ? 49.930 47.011 50.721 1.00 19.99 48 GLY B C 1
ATOM 2286 O O . GLY B 1 51 ? 49.865 48.202 50.423 1.00 19.25 48 GLY B O 1
ATOM 2287 N N . LEU B 1 52 ? 49.458 46.059 49.919 1.00 20.62 49 LEU B N 1
ATOM 2288 C CA . LEU B 1 52 ? 48.843 46.398 48.625 1.00 19.96 49 LEU B CA 1
ATOM 2289 C C . LEU B 1 52 ? 47.416 46.818 48.865 1.00 19.18 49 LEU B C 1
ATOM 2290 O O . LEU B 1 52 ? 46.678 46.117 49.545 1.00 20.03 49 LEU B O 1
ATOM 2295 N N . GLU B 1 53 ? 46.997 47.920 48.265 1.00 18.69 50 GLU B N 1
ATOM 2296 C CA . GLU B 1 53 ? 45.602 48.369 48.374 1.00 18.10 50 GLU B CA 1
ATOM 2297 C C . GLU B 1 53 ? 44.658 47.492 47.542 1.00 17.99 50 GLU B C 1
ATOM 2298 O O . GLU B 1 53 ? 44.934 47.222 46.364 1.00 18.07 50 GLU B O 1
ATOM 2304 N N . LYS B 1 54 ? 43.546 47.085 48.162 1.00 16.93 51 LYS B N 1
ATOM 2305 C CA . LYS B 1 54 ? 42.558 46.190 47.574 1.00 16.85 51 LYS B CA 1
ATOM 2306 C C . LYS B 1 54 ? 41.157 46.855 47.471 1.00 16.78 51 LYS B C 1
ATOM 2307 O O . LYS B 1 54 ? 40.394 46.507 46.634 1.00 15.12 51 LYS B O 1
ATOM 2313 N N . LEU B 1 55 ? 40.891 47.857 48.308 1.00 17.59 52 LEU B N 1
ATOM 2314 C CA . LEU B 1 55 ? 39.581 48.421 48.496 1.00 17.45 52 LEU B CA 1
ATOM 2315 C C . LEU B 1 55 ? 39.799 49.831 49.071 1.00 17.91 52 LEU B C 1
ATOM 2316 O O . LEU B 1 55 ? 40.729 50.035 49.847 1.00 14.90 52 LEU B O 1
ATOM 2321 N N . VAL B 1 56 ? 38.940 50.774 48.655 1.00 18.15 53 VAL B N 1
ATOM 2322 C CA . VAL B 1 56 ? 38.913 52.148 49.178 1.00 18.40 53 VAL B CA 1
ATOM 2323 C C . VAL B 1 56 ? 37.519 52.471 49.687 1.00 19.19 53 VAL B C 1
ATOM 2324 O O . VAL B 1 56 ? 36.538 52.151 49.044 1.00 19.88 53 VAL B O 1
ATOM 2328 N N . LEU B 1 57 ? 37.430 53.039 50.882 1.00 21.04 54 LEU B N 1
ATOM 2329 C CA . LEU B 1 57 ? 36.184 53.626 51.387 1.00 21.78 54 LEU B CA 1
ATOM 2330 C C . LEU B 1 57 ? 36.262 55.105 51.231 1.00 23.21 54 LEU B C 1
ATOM 2331 O O . LEU B 1 57 ? 37.210 55.702 51.664 1.00 21.70 54 LEU B O 1
ATOM 2336 N N . GLU B 1 58 ? 35.254 55.660 50.565 1.00 26.18 55 GLU B N 1
ATOM 2337 C CA . GLU B 1 58 ? 35.052 57.097 50.467 1.00 28.76 55 GLU B CA 1
ATOM 2338 C C . GLU B 1 58 ? 34.015 57.586 51.476 1.00 29.39 55 GLU B C 1
ATOM 2339 O O . GLU B 1 58 ? 32.873 57.231 51.389 1.00 30.12 55 GLU B O 1
ATOM 2345 N N . GLU B 1 59 ? 34.395 58.401 52.439 1.00 31.57 56 GLU B N 1
ATOM 2346 C CA . GLU B 1 59 ? 33.429 58.851 53.416 1.00 33.18 56 GLU B CA 1
ATOM 2347 C C . GLU B 1 59 ? 32.634 60.026 52.834 1.00 33.86 56 GLU B C 1
ATOM 2348 O O . GLU B 1 59 ? 33.221 60.962 52.311 1.00 34.99 56 GLU B O 1
ATOM 2354 N N . ALA B 1 60 ? 31.306 59.963 52.944 1.00 34.77 57 ALA B N 1
ATOM 2355 C CA . ALA B 1 60 ? 30.369 60.866 52.254 1.00 35.01 57 ALA B CA 1
ATOM 2356 C C . ALA B 1 60 ? 29.213 61.194 53.211 1.00 35.61 57 ALA B C 1
ATOM 2357 O O . ALA B 1 60 ? 28.567 60.276 53.745 1.00 35.28 57 ALA B O 1
ATOM 2359 N N . PRO B 1 61 ? 28.942 62.500 53.437 1.00 36.20 58 PRO B N 1
ATOM 2360 C CA . PRO B 1 61 ? 28.147 62.898 54.608 1.00 36.24 58 PRO B CA 1
ATOM 2361 C C . PRO B 1 61 ? 26.660 62.815 54.383 1.00 36.60 58 PRO B C 1
ATOM 2362 O O . PRO B 1 61 ? 26.195 63.106 53.291 1.00 36.35 58 PRO B O 1
ATOM 2366 N N . SER B 1 62 ? 25.919 62.448 55.420 1.00 37.20 59 SER B N 1
ATOM 2367 C CA . SER B 1 62 ? 24.482 62.243 55.269 1.00 38.10 59 SER B CA 1
ATOM 2368 C C . SER B 1 62 ? 23.759 63.527 54.824 1.00 38.37 59 SER B C 1
ATOM 2369 O O . SER B 1 62 ? 22.653 63.483 54.293 1.00 38.37 59 SER B O 1
ATOM 2380 N N . ARG B 1 64 ? 24.397 65.110 52.196 1.00 38.21 61 ARG B N 1
ATOM 2381 C CA . ARG B 1 64 ? 24.206 65.077 50.746 1.00 37.89 61 ARG B CA 1
ATOM 2382 C C . ARG B 1 64 ? 24.220 63.648 50.165 1.00 37.21 61 ARG B C 1
ATOM 2383 O O . ARG B 1 64 ? 24.712 63.429 49.048 1.00 37.02 61 ARG B O 1
ATOM 2391 N N . THR B 1 65 ? 23.667 62.693 50.921 1.00 36.11 62 THR B N 1
ATOM 2392 C CA . THR B 1 65 ? 23.655 61.291 50.531 1.00 35.33 62 THR B CA 1
ATOM 2393 C C . THR B 1 65 ? 22.493 60.553 51.213 1.00 35.28 62 THR B C 1
ATOM 2394 O O . THR B 1 65 ? 22.044 60.937 52.292 1.00 35.48 62 THR B O 1
ATOM 2398 N N . ARG B 1 66 ? 22.005 59.502 50.569 1.00 35.11 63 ARG B N 1
ATOM 2399 C CA . ARG B 1 66 ? 21.023 58.599 51.159 1.00 34.79 63 ARG B CA 1
ATOM 2400 C C . ARG B 1 66 ? 21.377 57.142 50.872 1.00 34.46 63 ARG B C 1
ATOM 2401 O O . ARG B 1 66 ? 22.257 56.817 50.067 1.00 33.75 63 ARG B O 1
ATOM 2409 N N . LYS B 1 67 ? 20.664 56.262 51.562 1.00 34.10 64 LYS B N 1
ATOM 2410 C CA . LYS B 1 67 ? 20.828 54.836 51.378 1.00 34.00 64 LYS B CA 1
ATOM 2411 C C . LYS B 1 67 ? 20.113 54.426 50.079 1.00 33.56 64 LYS B C 1
ATOM 2412 O O . LYS B 1 67 ? 19.206 55.120 49.610 1.00 34.32 64 LYS B O 1
ATOM 2418 N N . VAL B 1 68 ? 20.593 53.336 49.477 1.00 32.54 65 VAL B N 1
ATOM 2419 C CA . VAL B 1 68 ? 20.013 52.761 48.270 1.00 30.99 65 VAL B CA 1
ATOM 2420 C C . VAL B 1 68 ? 18.639 52.149 48.580 1.00 30.13 65 VAL B C 1
ATOM 2421 O O . VAL B 1 68 ? 18.449 51.545 49.630 1.00 29.20 65 VAL B O 1
ATOM 2425 N N . GLU B 1 69 ? 17.687 52.373 47.677 1.00 29.33 66 GLU B N 1
ATOM 2426 C CA . GLU B 1 69 ? 16.399 51.698 47.693 1.00 28.91 66 GLU B CA 1
ATOM 2427 C C . GLU B 1 69 ? 16.441 50.524 46.703 1.00 27.66 66 GLU B C 1
ATOM 2428 O O . GLU B 1 69 ? 16.615 50.706 45.505 1.00 27.84 66 GLU B O 1
ATOM 2434 N N . GLY B 1 70 ? 16.324 49.314 47.230 1.00 26.50 67 GLY B N 1
ATOM 2435 C CA . GLY B 1 70 ? 16.400 48.100 46.417 1.00 25.95 67 GLY B CA 1
ATOM 2436 C C . GLY B 1 70 ? 17.827 47.597 46.232 1.00 24.90 67 GLY B C 1
ATOM 2437 O O . GLY B 1 70 ? 18.668 47.737 47.112 1.00 24.10 67 GLY B O 1
ATOM 2438 N N . ARG B 1 71 ? 18.078 46.983 45.079 1.00 24.11 68 ARG B N 1
ATOM 2439 C CA . ARG B 1 71 ? 19.403 46.430 44.762 1.00 23.36 68 ARG B CA 1
ATOM 2440 C C . ARG B 1 71 ? 20.444 47.524 44.556 1.00 21.46 68 ARG B C 1
ATOM 2441 O O . ARG B 1 71 ? 20.184 48.584 43.965 1.00 18.93 68 ARG B O 1
ATOM 2449 N N . LYS B 1 72 ? 21.621 47.230 45.079 1.00 20.99 69 LYS B N 1
ATOM 2450 C CA . LYS B 1 72 ? 22.771 48.080 44.960 1.00 20.72 69 LYS B CA 1
ATOM 2451 C C . LYS B 1 72 ? 23.561 47.806 43.700 1.00 20.55 69 LYS B C 1
ATOM 2452 O O . LYS B 1 72 ? 23.563 46.708 43.206 1.00 19.41 69 LYS B O 1
ATOM 2458 N N . LYS B 1 73 ? 24.257 48.825 43.193 1.00 21.36 70 LYS B N 1
ATOM 2459 C CA . LYS B 1 73 ? 25.220 48.632 42.103 1.00 21.19 70 LYS B CA 1
ATOM 2460 C C . LYS B 1 73 ? 26.175 47.482 42.434 1.00 21.76 70 LYS B C 1
ATOM 2461 O O . LYS B 1 73 ? 26.421 46.610 41.604 1.00 23.09 70 LYS B O 1
ATOM 2467 N N . LEU B 1 74 ? 26.699 47.471 43.640 1.00 22.33 71 LEU B N 1
ATOM 2468 C CA . LEU B 1 74 ? 27.515 46.346 44.092 1.00 22.96 71 LEU B CA 1
ATOM 2469 C C . LEU B 1 74 ? 26.615 45.246 44.591 1.00 22.78 71 LEU B C 1
ATOM 2470 O O . LEU B 1 74 ? 25.977 45.425 45.611 1.00 24.38 71 LEU B O 1
ATOM 2475 N N . ALA B 1 75 ? 26.575 44.124 43.886 1.00 23.27 72 ALA B N 1
ATOM 2476 C CA . ALA B 1 75 ? 25.782 42.965 44.295 1.00 23.81 72 ALA B CA 1
ATOM 2477 C C . ALA B 1 75 ? 26.470 42.241 45.451 1.00 24.73 72 ALA B C 1
ATOM 2478 O O . ALA B 1 75 ? 25.842 41.911 46.457 1.00 24.84 72 ALA B O 1
ATOM 2480 N N . ARG B 1 76 ? 27.776 41.999 45.301 1.00 25.23 73 ARG B N 1
ATOM 2481 C CA . ARG B 1 76 ? 28.514 41.272 46.294 1.00 25.33 73 ARG B CA 1
ATOM 2482 C C . ARG B 1 76 ? 29.969 41.517 46.102 1.00 25.10 73 ARG B C 1
ATOM 2483 O O . ARG B 1 76 ? 30.416 41.609 44.974 1.00 25.73 73 ARG B O 1
ATOM 2491 N N . LEU B 1 77 ? 30.703 41.714 47.195 1.00 26.17 74 LEU B N 1
ATOM 2492 C CA . LEU B 1 77 ? 32.178 41.845 47.157 1.00 25.04 74 LEU B CA 1
ATOM 2493 C C . LEU B 1 77 ? 32.744 40.554 47.675 1.00 25.39 74 LEU B C 1
ATOM 2494 O O . LEU B 1 77 ? 32.266 40.015 48.666 1.00 25.51 74 LEU B O 1
ATOM 2499 N N . ILE B 1 78 ? 33.726 40.021 46.958 1.00 25.03 75 ILE B N 1
ATOM 2500 C CA . ILE B 1 78 ? 34.173 38.663 47.131 1.00 24.30 75 ILE B CA 1
ATOM 2501 C C . ILE B 1 78 ? 35.629 38.833 47.554 1.00 24.77 75 ILE B C 1
ATOM 2502 O O . ILE B 1 78 ? 36.424 39.431 46.842 1.00 23.76 75 ILE B O 1
ATOM 2507 N N . VAL B 1 79 ? 35.936 38.352 48.761 1.00 24.15 76 VAL B N 1
ATOM 2508 C CA . VAL B 1 79 ? 37.272 38.388 49.295 1.00 23.76 76 VAL B CA 1
ATOM 2509 C C . VAL B 1 79 ? 37.781 36.954 49.286 1.00 23.10 76 VAL B C 1
ATOM 2510 O O . VAL B 1 79 ? 37.226 36.134 49.977 1.00 22.94 76 VAL B O 1
ATOM 2514 N N . LYS B 1 80 ? 38.839 36.666 48.520 1.00 23.40 77 LYS B N 1
ATOM 2515 C CA . LYS B 1 80 ? 39.455 35.350 48.506 1.00 23.59 77 LYS B CA 1
ATOM 2516 C C . LYS B 1 80 ? 40.743 35.331 49.341 1.00 24.73 77 LYS B C 1
ATOM 2517 O O . LYS B 1 80 ? 41.777 35.912 48.973 1.00 25.06 77 LYS B O 1
ATOM 2523 N N . VAL B 1 81 ? 40.647 34.624 50.460 1.00 25.52 78 VAL B N 1
ATOM 2524 C CA . VAL B 1 81 ? 41.681 34.539 51.468 1.00 26.65 78 VAL B CA 1
ATOM 2525 C C . VAL B 1 81 ? 42.518 33.295 51.210 1.00 27.41 78 VAL B C 1
ATOM 2526 O O . VAL B 1 81 ? 42.031 32.278 50.797 1.00 27.34 78 VAL B O 1
ATOM 2530 N N . GLU B 1 82 ? 43.804 33.417 51.433 1.00 28.90 79 GLU B N 1
ATOM 2531 C CA . GLU B 1 82 ? 44.733 32.349 51.157 1.00 30.68 79 GLU B CA 1
ATOM 2532 C C . GLU B 1 82 ? 44.762 31.309 52.305 1.00 30.50 79 GLU B C 1
ATOM 2533 O O . GLU B 1 82 ? 44.962 30.123 52.063 1.00 30.69 79 GLU B O 1
ATOM 2539 N N . ASN B 1 83 ? 44.514 31.747 53.543 1.00 31.05 80 ASN B N 1
ATOM 2540 C CA . ASN B 1 83 ? 44.487 30.863 54.729 1.00 31.26 80 ASN B CA 1
ATOM 2541 C C . ASN B 1 83 ? 43.081 30.605 55.306 1.00 31.56 80 ASN B C 1
ATOM 2542 O O . ASN B 1 83 ? 42.535 31.479 55.968 1.00 31.41 80 ASN B O 1
ATOM 2547 N N . PRO B 1 84 ? 42.520 29.384 55.144 1.00 32.39 81 PRO B N 1
ATOM 2548 C CA . PRO B 1 84 ? 41.148 29.133 55.654 1.00 32.12 81 PRO B CA 1
ATOM 2549 C C . PRO B 1 84 ? 40.980 29.402 57.157 1.00 32.27 81 PRO B C 1
ATOM 2550 O O . PRO B 1 84 ? 39.908 29.823 57.589 1.00 32.60 81 PRO B O 1
ATOM 2554 N N . LEU B 1 85 ? 42.033 29.154 57.936 1.00 32.37 82 LEU B N 1
ATOM 2555 C CA . LEU B 1 85 ? 41.995 29.321 59.398 1.00 32.19 82 LEU B CA 1
ATOM 2556 C C . LEU B 1 85 ? 41.772 30.758 59.811 1.00 32.25 82 LEU B C 1
ATOM 2557 O O . LEU B 1 85 ? 41.368 31.013 60.955 1.00 33.01 82 LEU B O 1
ATOM 2562 N N . GLU B 1 86 ? 42.044 31.689 58.896 1.00 31.62 83 GLU B N 1
ATOM 2563 C CA . GLU B 1 86 ? 41.828 33.113 59.154 1.00 31.24 83 GLU B CA 1
ATOM 2564 C C . GLU B 1 86 ? 40.339 33.482 59.116 1.00 30.02 83 GLU B C 1
ATOM 2565 O O . GLU B 1 86 ? 39.894 34.288 59.929 1.00 28.83 83 GLU B O 1
ATOM 2571 N N . ILE B 1 87 ? 39.583 32.827 58.228 1.00 29.85 84 ILE B N 1
ATOM 2572 C CA . ILE B 1 87 ? 38.102 32.934 58.153 1.00 30.22 84 ILE B CA 1
ATOM 2573 C C . ILE B 1 87 ? 37.464 32.395 59.418 1.00 30.73 84 ILE B C 1
ATOM 2574 O O . ILE B 1 87 ? 36.572 33.030 59.972 1.00 31.26 84 ILE B O 1
ATOM 2579 N N . GLU B 1 88 ? 37.918 31.222 59.867 1.00 30.94 85 GLU B N 1
ATOM 2580 C CA . GLU B 1 88 ? 37.476 30.656 61.131 1.00 31.43 85 GLU B CA 1
ATOM 2581 C C . GLU B 1 88 ? 37.753 31.612 62.274 1.00 30.63 85 GLU B C 1
ATOM 2582 O O . GLU B 1 88 ? 36.936 31.764 63.147 1.00 30.85 85 GLU B O 1
ATOM 2588 N N . GLY B 1 89 ? 38.933 32.222 62.269 1.00 30.31 86 GLY B N 1
ATOM 2589 C CA . GLY B 1 89 ? 39.268 33.239 63.231 1.00 30.15 86 GLY B CA 1
ATOM 2590 C C . GLY B 1 89 ? 38.252 34.361 63.324 1.00 29.99 86 GLY B C 1
ATOM 2591 O O . GLY B 1 89 ? 37.908 34.778 64.419 1.00 29.97 86 GLY B O 1
ATOM 2592 N N . ILE B 1 90 ? 37.804 34.870 62.182 1.00 30.07 87 ILE B N 1
ATOM 2593 C CA . ILE B 1 90 ? 36.757 35.894 62.146 1.00 30.29 87 ILE B CA 1
ATOM 2594 C C . ILE B 1 90 ? 35.418 35.321 62.572 1.00 29.86 87 ILE B C 1
ATOM 2595 O O . ILE B 1 90 ? 34.696 35.924 63.340 1.00 30.25 87 ILE B O 1
ATOM 2600 N N . LEU B 1 91 ? 35.069 34.157 62.045 1.00 29.34 88 LEU B N 1
ATOM 2601 C CA . LEU B 1 91 ? 33.835 33.517 62.428 1.00 28.91 88 LEU B CA 1
ATOM 2602 C C . LEU B 1 91 ? 33.714 33.442 63.948 1.00 29.16 88 LEU B C 1
ATOM 2603 O O . LEU B 1 91 ? 32.745 33.909 64.519 1.00 29.55 88 LEU B O 1
ATOM 2608 N N . SER B 1 92 ? 34.728 32.885 64.595 1.00 29.34 89 SER B N 1
ATOM 2609 C CA . SER B 1 92 ? 34.802 32.808 66.059 1.00 29.38 89 SER B CA 1
ATOM 2610 C C . SER B 1 92 ? 34.586 34.117 66.819 1.00 29.23 89 SER B C 1
ATOM 2611 O O . SER B 1 92 ? 34.142 34.078 67.951 1.00 29.95 89 SER B O 1
ATOM 2614 N N . LYS B 1 93 ? 34.959 35.251 66.229 1.00 28.93 90 LYS B N 1
ATOM 2615 C CA . LYS B 1 93 ? 34.807 36.558 66.868 1.00 28.76 90 LYS B CA 1
ATOM 2616 C C . LYS B 1 93 ? 33.465 37.239 66.559 1.00 28.91 90 LYS B C 1
ATOM 2617 O O . LYS B 1 93 ? 32.953 37.967 67.409 1.00 28.94 90 LYS B O 1
ATOM 2623 N N . THR B 1 94 ? 32.897 37.009 65.362 1.00 28.95 91 THR B N 1
ATOM 2624 C CA . THR B 1 94 ? 31.619 37.647 64.941 1.00 28.87 91 THR B CA 1
ATOM 2625 C C . THR B 1 94 ? 30.438 36.716 65.038 1.00 28.91 91 THR B C 1
ATOM 2626 O O . THR B 1 94 ? 30.395 35.697 64.345 1.00 29.36 91 THR B O 1
ATOM 2630 N N . ASP B 1 95 ? 29.449 37.106 65.826 1.00 28.55 92 ASP B N 1
ATOM 2631 C CA . ASP B 1 95 ? 28.202 36.340 65.914 1.00 28.65 92 ASP B CA 1
ATOM 2632 C C . ASP B 1 95 ? 27.348 36.451 64.640 1.00 28.59 92 ASP B C 1
ATOM 2633 O O . ASP B 1 95 ? 26.995 35.423 64.019 1.00 28.81 92 ASP B O 1
ATOM 2638 N N . SER B 1 96 ? 27.022 37.681 64.239 1.00 28.04 93 SER B N 1
ATOM 2639 C CA . SER B 1 96 ? 25.974 37.874 63.234 1.00 27.66 93 SER B CA 1
ATOM 2640 C C . SER B 1 96 ? 26.518 37.957 61.826 1.00 26.28 93 SER B C 1
ATOM 2641 O O . SER B 1 96 ? 26.947 39.004 61.372 1.00 26.79 93 SER B O 1
ATOM 2644 N N . ILE B 1 97 ? 26.480 36.813 61.158 1.00 25.08 94 ILE B N 1
ATOM 2645 C CA . ILE B 1 97 ? 26.772 36.665 59.728 1.00 24.37 94 ILE B CA 1
ATOM 2646 C C . ILE B 1 97 ? 25.463 36.392 58.960 1.00 23.36 94 ILE B C 1
ATOM 2647 O O . ILE B 1 97 ? 24.487 35.994 59.561 1.00 22.36 94 ILE B O 1
ATOM 2652 N N . HIS B 1 98 ? 25.469 36.607 57.644 1.00 22.33 95 HIS B N 1
ATOM 2653 C CA . HIS B 1 98 ? 24.262 36.511 56.808 1.00 22.16 95 HIS B CA 1
ATOM 2654 C C . HIS B 1 98 ? 24.005 35.100 56.240 1.00 21.72 95 HIS B C 1
ATOM 2655 O O . HIS B 1 98 ? 22.881 34.642 56.106 1.00 21.33 95 HIS B O 1
ATOM 2662 N N . ARG B 1 99 ? 25.073 34.407 55.921 1.00 21.96 96 ARG B N 1
ATOM 2663 C CA . ARG B 1 99 ? 24.986 33.066 55.357 1.00 22.06 96 ARG B CA 1
ATOM 2664 C C . ARG B 1 99 ? 26.323 32.390 55.556 1.00 22.35 96 ARG B C 1
ATOM 2665 O O . ARG B 1 99 ? 27.371 33.043 55.593 1.00 21.73 96 ARG B O 1
ATOM 2673 N N . LEU B 1 100 ? 26.266 31.074 55.700 1.00 23.23 97 LEU B N 1
ATOM 2674 C CA . LEU B 1 100 ? 27.430 30.256 56.005 1.00 23.23 97 LEU B CA 1
ATOM 2675 C C . LEU B 1 100 ? 27.538 29.171 54.944 1.00 23.78 97 LEU B C 1
ATOM 2676 O O . LEU B 1 100 ? 26.551 28.601 54.545 1.00 23.27 97 LEU B O 1
ATOM 2681 N N . TYR B 1 101 ? 28.761 28.949 54.470 1.00 24.41 98 TYR B N 1
ATOM 2682 C CA . TYR B 1 101 ? 29.045 27.947 53.458 1.00 24.92 98 TYR B CA 1
ATOM 2683 C C . TYR B 1 101 ? 30.178 27.112 53.928 1.00 24.35 98 TYR B C 1
ATOM 2684 O O . TYR B 1 101 ? 30.916 27.508 54.786 1.00 24.61 98 TYR B O 1
ATOM 2693 N N . LYS B 1 102 ? 30.322 25.966 53.289 1.00 25.08 99 LYS B N 1
ATOM 2694 C CA . LYS B 1 102 ? 31.507 25.137 53.399 1.00 25.40 99 LYS B CA 1
ATOM 2695 C C . LYS B 1 102 ? 31.886 24.729 51.975 1.00 24.27 99 LYS B C 1
ATOM 2696 O O . LYS B 1 102 ? 31.006 24.541 51.119 1.00 24.30 99 LYS B O 1
ATOM 2702 N N . GLY B 1 103 ? 33.178 24.635 51.725 1.00 23.90 100 GLY B N 1
ATOM 2703 C CA . GLY B 1 103 ? 33.718 24.208 50.432 1.00 24.53 100 GLY B CA 1
ATOM 2704 C C . GLY B 1 103 ? 34.817 23.191 50.666 1.00 24.19 100 GLY B C 1
ATOM 2705 O O . GLY B 1 103 ? 34.873 22.608 51.748 1.00 23.59 100 GLY B O 1
ATOM 2706 N N . GLN B 1 104 ? 35.701 22.966 49.688 1.00 24.77 101 GLN B N 1
ATOM 2707 C CA . GLN B 1 104 ? 36.718 21.931 49.884 1.00 25.27 101 GLN B CA 1
ATOM 2708 C C . GLN B 1 104 ? 37.958 22.399 50.635 1.00 25.53 101 GLN B C 1
ATOM 2709 O O . GLN B 1 104 ? 38.706 21.568 51.155 1.00 26.37 101 GLN B O 1
ATOM 2715 N N . ASN B 1 105 ? 38.190 23.708 50.719 1.00 25.59 102 ASN B N 1
ATOM 2716 C CA . ASN B 1 105 ? 39.299 24.208 51.527 1.00 25.51 102 ASN B CA 1
ATOM 2717 C C . ASN B 1 105 ? 38.851 24.605 52.924 1.00 25.27 102 ASN B C 1
ATOM 2718 O O . ASN B 1 105 ? 39.630 24.577 53.867 1.00 24.90 102 ASN B O 1
ATOM 2723 N N . GLY B 1 106 ? 37.572 24.942 53.061 1.00 25.98 103 GLY B N 1
ATOM 2724 C CA . GLY B 1 106 ? 36.981 25.172 54.379 1.00 25.18 103 GLY B CA 1
ATOM 2725 C C . GLY B 1 106 ? 35.734 26.000 54.286 1.00 24.40 103 GLY B C 1
ATOM 2726 O O . GLY B 1 106 ? 35.142 26.111 53.217 1.00 23.46 103 GLY B O 1
ATOM 2727 N N . TYR B 1 107 ? 35.364 26.582 55.424 1.00 24.32 104 TYR B N 1
ATOM 2728 C CA . TYR B 1 107 ? 34.166 27.424 55.574 1.00 24.38 104 TYR B CA 1
ATOM 2729 C C . TYR B 1 107 ? 34.280 28.755 54.876 1.00 23.66 104 TYR B C 1
ATOM 2730 O O . TYR B 1 107 ? 35.337 29.217 54.622 1.00 23.77 104 TYR B O 1
ATOM 2739 N N . ALA B 1 108 ? 33.140 29.350 54.561 1.00 23.02 105 ALA B N 1
ATOM 2740 C CA . ALA B 1 108 ? 33.054 30.694 54.012 1.00 21.74 105 ALA B CA 1
ATOM 2741 C C . ALA B 1 108 ? 31.774 31.353 54.571 1.00 20.85 105 ALA B C 1
ATOM 2742 O O . ALA B 1 108 ? 30.879 30.690 55.101 1.00 19.28 105 ALA B O 1
ATOM 2744 N N . PHE B 1 109 ? 31.662 32.654 54.423 1.00 20.62 106 PHE B N 1
ATOM 2745 C CA . PHE B 1 109 ? 30.429 33.293 54.873 1.00 20.85 106 PHE B CA 1
ATOM 2746 C C . PHE B 1 109 ? 30.198 34.621 54.217 1.00 20.52 106 PHE B C 1
ATOM 2747 O O . PHE B 1 109 ? 31.131 35.230 53.699 1.00 19.26 106 PHE B O 1
ATOM 2755 N N . GLU B 1 110 ? 28.927 35.027 54.265 1.00 20.29 107 GLU B N 1
ATOM 2756 C CA . GLU B 1 110 ? 28.484 36.360 53.871 1.00 19.96 107 GLU B CA 1
ATOM 2757 C C . GLU B 1 110 ? 28.101 37.204 55.110 1.00 18.65 107 GLU B C 1
ATOM 2758 O O . GLU B 1 110 ? 27.624 36.703 56.100 1.00 15.80 107 GLU B O 1
ATOM 2764 N N . ILE B 1 111 ? 28.372 38.500 55.011 1.00 18.47 108 ILE B N 1
ATOM 2765 C CA . ILE B 1 111 ? 28.178 39.442 56.089 1.00 18.16 108 ILE B CA 1
ATOM 2766 C C . ILE B 1 111 ? 27.961 40.789 55.434 1.00 17.72 108 ILE B C 1
ATOM 2767 O O . ILE B 1 111 ? 28.676 41.146 54.508 1.00 18.82 108 ILE B O 1
ATOM 2772 N N . PHE B 1 112 ? 26.958 41.514 55.899 1.00 17.75 109 PHE B N 1
ATOM 2773 C CA . PHE B 1 112 ? 26.718 42.911 55.511 1.00 17.55 109 PHE B CA 1
ATOM 2774 C C . PHE B 1 112 ? 27.553 43.950 56.275 1.00 17.17 109 PHE B C 1
ATOM 2775 O O . PHE B 1 112 ? 27.696 43.919 57.490 1.00 16.00 109 PHE B O 1
ATOM 2783 N N . SER B 1 113 ? 28.057 44.906 55.508 1.00 17.67 110 SER B N 1
ATOM 2784 C CA . SER B 1 113 ? 28.713 46.101 56.019 1.00 17.58 110 SER B CA 1
ATOM 2785 C C . SER B 1 113 ? 27.625 47.035 56.521 1.00 17.29 110 SER B C 1
ATOM 2786 O O . SER B 1 113 ? 26.448 46.824 56.218 1.00 16.21 110 SER B O 1
ATOM 2789 N N . PRO B 1 114 ? 28.023 48.080 57.245 1.00 17.56 111 PRO B N 1
ATOM 2790 C CA . PRO B 1 114 ? 27.076 49.104 57.715 1.00 18.70 111 PRO B CA 1
ATOM 2791 C C . PRO B 1 114 ? 26.308 49.840 56.580 1.00 18.86 111 PRO B C 1
ATOM 2792 O O . PRO B 1 114 ? 25.261 50.411 56.862 1.00 18.41 111 PRO B O 1
ATOM 2796 N N . GLU B 1 115 ? 26.833 49.833 55.339 1.00 18.96 112 GLU B N 1
ATOM 2797 C CA . GLU B 1 115 ? 26.092 50.372 54.193 1.00 19.83 112 GLU B CA 1
ATOM 2798 C C . GLU B 1 115 ? 25.378 49.286 53.415 1.00 20.16 112 GLU B C 1
ATOM 2799 O O . GLU B 1 115 ? 25.004 49.501 52.277 1.00 19.89 112 GLU B O 1
ATOM 2805 N N . ASP B 1 116 ? 25.212 48.116 54.034 1.00 21.36 113 ASP B N 1
ATOM 2806 C CA . ASP B 1 116 ? 24.537 46.968 53.454 1.00 21.95 113 ASP B CA 1
ATOM 2807 C C . ASP B 1 116 ? 25.170 46.426 52.168 1.00 22.43 113 ASP B C 1
ATOM 2808 O O . ASP B 1 116 ? 24.513 45.805 51.316 1.00 22.40 113 ASP B O 1
ATOM 2813 N N . ASP B 1 117 ? 26.475 46.631 52.061 1.00 22.86 114 ASP B N 1
ATOM 2814 C CA . ASP B 1 117 ? 27.268 45.923 51.067 1.00 22.98 114 ASP B CA 1
ATOM 2815 C C . ASP B 1 117 ? 27.522 44.491 51.577 1.00 22.54 114 ASP B C 1
ATOM 2816 O O . ASP B 1 117 ? 28.071 44.297 52.641 1.00 22.25 114 ASP B O 1
ATOM 2821 N N . LEU B 1 118 ? 27.081 43.513 50.794 1.00 22.57 115 LEU B N 1
ATOM 2822 C CA . LEU B 1 118 ? 27.238 42.102 51.091 1.00 22.56 115 LEU B CA 1
ATOM 2823 C C . LEU B 1 118 ? 28.638 41.656 50.738 1.00 22.53 115 LEU B C 1
ATOM 2824 O O . LEU B 1 118 ? 29.022 41.765 49.602 1.00 22.32 115 LEU B O 1
ATOM 2829 N N . ILE B 1 119 ? 29.393 41.162 51.722 1.00 22.80 116 ILE B N 1
ATOM 2830 C CA . ILE B 1 119 ? 30.766 40.687 51.500 1.00 22.90 116 ILE B CA 1
ATOM 2831 C C . ILE B 1 119 ? 30.723 39.169 51.678 1.00 23.30 116 ILE B C 1
ATOM 2832 O O . ILE B 1 119 ? 30.186 38.691 52.666 1.00 23.91 116 ILE B O 1
ATOM 2837 N N . LEU B 1 120 ? 31.245 38.430 50.693 1.00 23.78 117 LEU B N 1
ATOM 2838 C CA . LEU B 1 120 ? 31.544 37.009 50.809 1.00 23.20 117 LEU B CA 1
ATOM 2839 C C . LEU B 1 120 ? 33.018 36.852 51.131 1.00 23.37 117 LEU B C 1
ATOM 2840 O O . LEU B 1 120 ? 33.879 37.379 50.407 1.00 23.60 117 LEU B O 1
ATOM 2845 N N . ILE B 1 121 ? 33.323 36.163 52.232 1.00 23.11 118 ILE B N 1
ATOM 2846 C CA . ILE B 1 121 ? 34.729 35.820 52.541 1.00 22.92 118 ILE B CA 1
ATOM 2847 C C . ILE B 1 121 ? 34.909 34.309 52.404 1.00 21.95 118 ILE B C 1
ATOM 2848 O O . ILE B 1 121 ? 34.241 33.547 53.106 1.00 22.56 118 ILE B O 1
ATOM 2853 N N . HIS B 1 122 ? 35.772 33.894 51.484 1.00 20.33 119 HIS B N 1
ATOM 2854 C CA . HIS B 1 122 ? 36.079 32.493 51.312 1.00 20.89 119 HIS B CA 1
ATOM 2855 C C . HIS B 1 122 ? 37.573 32.287 51.062 1.00 20.24 119 HIS B C 1
ATOM 2856 O O . HIS B 1 122 ? 38.314 33.226 50.917 1.00 20.72 119 HIS B O 1
ATOM 2863 N N . ALA B 1 123 ? 37.956 31.030 50.974 1.00 20.63 120 ALA B N 1
ATOM 2864 C CA . ALA B 1 123 ? 39.322 30.578 50.842 1.00 21.50 120 ALA B CA 1
ATOM 2865 C C . ALA B 1 123 ? 39.364 29.467 49.834 1.00 21.48 120 ALA B C 1
ATOM 2866 O O . ALA B 1 123 ? 40.237 28.630 49.928 1.00 20.67 120 ALA B O 1
ATOM 2868 N N . GLU B 1 124 ? 38.416 29.478 48.881 1.00 22.48 121 GLU B N 1
ATOM 2869 C CA . GLU B 1 124 ? 38.341 28.480 47.787 1.00 23.69 121 GLU B CA 1
ATOM 2870 C C . GLU B 1 124 ? 38.973 28.924 46.479 1.00 25.30 121 GLU B C 1
ATOM 2871 O O . GLU B 1 124 ? 39.029 30.123 46.172 1.00 25.92 121 GLU B O 1
ATOM 2877 N N . ASP B 1 125 ? 39.407 27.928 45.704 1.00 27.57 122 ASP B N 1
ATOM 2878 C CA . ASP B 1 125 ? 39.864 28.104 44.329 1.00 29.64 122 ASP B CA 1
ATOM 2879 C C . ASP B 1 125 ? 38.729 28.453 43.385 1.00 30.42 122 ASP B C 1
ATOM 2880 O O . ASP B 1 125 ? 38.899 29.339 42.544 1.00 31.17 122 ASP B O 1
ATOM 2885 N N . ASP B 1 126 ? 37.575 27.787 43.534 1.00 31.21 123 ASP B N 1
ATOM 2886 C CA . ASP B 1 126 ? 36.352 28.191 42.832 1.00 30.47 123 ASP B CA 1
ATOM 2887 C C . ASP B 1 126 ? 35.227 28.330 43.821 1.00 29.01 123 ASP B C 1
ATOM 2888 O O . ASP B 1 126 ? 34.912 27.392 44.521 1.00 28.97 123 ASP B O 1
ATOM 2893 N N . ILE B 1 127 ? 34.581 29.483 43.836 1.00 27.32 124 ILE B N 1
ATOM 2894 C CA . ILE B 1 127 ? 33.490 29.655 44.728 1.00 26.69 124 ILE B CA 1
ATOM 2895 C C . ILE B 1 127 ? 32.271 28.753 44.349 1.00 25.24 124 ILE B C 1
ATOM 2896 O O . ILE B 1 127 ? 31.308 28.701 45.100 1.00 24.98 124 ILE B O 1
ATOM 2901 N N . ALA B 1 128 ? 32.322 28.070 43.203 1.00 23.23 125 ALA B N 1
ATOM 2902 C CA . ALA B 1 128 ? 31.270 27.168 42.779 1.00 22.37 125 ALA B CA 1
ATOM 2903 C C . ALA B 1 128 ? 31.387 25.811 43.476 1.00 21.18 125 ALA B C 1
ATOM 2904 O O . ALA B 1 128 ? 30.580 24.925 43.199 1.00 20.97 125 ALA B O 1
ATOM 2906 N N . SER B 1 129 ? 32.364 25.661 44.372 1.00 20.81 126 SER B N 1
ATOM 2907 C CA . SER B 1 129 ? 32.388 24.522 45.309 1.00 21.59 126 SER B CA 1
ATOM 2908 C C . SER B 1 129 ? 31.591 24.745 46.588 1.00 20.78 126 SER B C 1
ATOM 2909 O O . SER B 1 129 ? 31.273 23.781 47.277 1.00 20.87 126 SER B O 1
ATOM 2912 N N . LEU B 1 130 ? 31.239 25.996 46.882 1.00 20.04 127 LEU B N 1
ATOM 2913 C CA . LEU B 1 130 ? 30.627 26.355 48.155 1.00 19.81 127 LEU B CA 1
ATOM 2914 C C . LEU B 1 130 ? 29.163 25.854 48.284 1.00 19.76 127 LEU B C 1
ATOM 2915 O O . LEU B 1 130 ? 28.318 26.181 47.463 1.00 18.91 127 LEU B O 1
ATOM 2920 N N . VAL B 1 131 ? 28.889 25.066 49.330 1.00 19.72 128 VAL B N 1
ATOM 2921 C CA . VAL B 1 131 ? 27.523 24.613 49.644 1.00 19.97 128 VAL B CA 1
ATOM 2922 C C . VAL B 1 131 ? 27.062 25.389 50.885 1.00 20.63 128 VAL B C 1
ATOM 2923 O O . VAL B 1 131 ? 27.807 25.525 51.893 1.00 19.63 128 VAL B O 1
ATOM 2927 N N . GLU B 1 132 ? 25.860 25.956 50.805 1.00 20.57 129 GLU B N 1
ATOM 2928 C CA . GLU B 1 132 ? 25.353 26.638 51.973 1.00 22.32 129 GLU B CA 1
ATOM 2929 C C . GLU B 1 132 ? 24.951 25.614 53.045 1.00 21.41 129 GLU B C 1
ATOM 2930 O O . GLU B 1 132 ? 24.352 24.574 52.741 1.00 19.99 129 GLU B O 1
ATOM 2936 N N . VAL B 1 133 ? 25.302 25.941 54.285 1.00 22.12 130 VAL B N 1
ATOM 2937 C CA . VAL B 1 133 ? 25.029 25.095 55.424 1.00 23.15 130 VAL B CA 1
ATOM 2938 C C . VAL B 1 133 ? 23.972 25.751 56.331 1.00 23.70 130 VAL B C 1
ATOM 2939 O O . VAL B 1 133 ? 23.894 26.983 56.477 1.00 22.90 130 VAL B O 1
ATOM 2943 N N . GLY B 1 134 ? 23.144 24.902 56.912 1.00 24.83 131 GLY B N 1
ATOM 2944 C CA . GLY B 1 134 ? 22.062 25.341 57.769 1.00 26.12 131 GLY B CA 1
ATOM 2945 C C . GLY B 1 134 ? 22.370 25.261 59.253 1.00 27.10 131 GLY B C 1
ATOM 2946 O O . GLY B 1 134 ? 21.726 25.953 60.046 1.00 28.41 131 GLY B O 1
ATOM 2947 N N . GLU B 1 135 ? 23.313 24.420 59.659 1.00 27.73 132 GLU B N 1
ATOM 2948 C CA . GLU B 1 135 ? 23.660 24.393 61.066 1.00 28.10 132 GLU B CA 1
ATOM 2949 C C . GLU B 1 135 ? 24.948 25.137 61.268 1.00 27.77 132 GLU B C 1
ATOM 2950 O O . GLU B 1 135 ? 25.806 25.159 60.414 1.00 28.36 132 GLU B O 1
ATOM 2956 N N . LYS B 1 136 ? 25.045 25.743 62.438 1.00 27.85 133 LYS B N 1
ATOM 2957 C CA . LYS B 1 136 ? 25.926 26.858 62.730 1.00 27.51 133 LYS B CA 1
ATOM 2958 C C . LYS B 1 136 ? 26.984 26.396 63.730 1.00 27.19 133 LYS B C 1
ATOM 2959 O O . LYS B 1 136 ? 26.703 26.305 64.923 1.00 26.52 133 LYS B O 1
ATOM 2965 N N . PRO B 1 137 ? 28.204 26.088 63.260 1.00 27.14 134 PRO B N 1
ATOM 2966 C CA . PRO B 1 137 ? 29.209 25.641 64.232 1.00 27.56 134 PRO B CA 1
ATOM 2967 C C . PRO B 1 137 ? 29.686 26.747 65.177 1.00 27.80 134 PRO B C 1
ATOM 2968 O O . PRO B 1 137 ? 29.334 27.924 65.012 1.00 27.61 134 PRO B O 1
ATOM 2972 N N . GLU B 1 138 ? 30.471 26.348 66.175 1.00 28.18 135 GLU B N 1
ATOM 2973 C CA . GLU B 1 138 ? 31.199 27.288 67.021 1.00 28.10 135 GLU B CA 1
ATOM 2974 C C . GLU B 1 138 ? 32.671 27.176 66.687 1.00 27.72 135 GLU B C 1
ATOM 2975 O O . GLU B 1 138 ? 33.191 26.082 66.494 1.00 27.16 135 GLU B O 1
ATOM 2981 N N . PHE B 1 139 ? 33.330 28.323 66.585 1.00 27.89 136 PHE B N 1
ATOM 2982 C CA . PHE B 1 139 ? 34.702 28.372 66.107 1.00 27.81 136 PHE B CA 1
ATOM 2983 C C . PHE B 1 139 ? 35.642 28.837 67.209 1.00 28.11 136 PHE B C 1
ATOM 2984 O O . PHE B 1 139 ? 35.219 29.469 68.175 1.00 28.37 136 PHE B O 1
ATOM 2992 N N . GLN B 1 140 ? 36.916 28.492 67.052 1.00 28.67 137 GLN B N 1
ATOM 2993 C CA . GLN B 1 140 ? 37.979 28.771 68.039 1.00 28.85 137 GLN B CA 1
ATOM 2994 C C . GLN B 1 140 ? 37.846 30.099 68.800 1.00 28.99 137 GLN B C 1
ATOM 2995 O O . GLN B 1 140 ? 37.866 30.125 70.035 1.00 28.89 137 GLN B O 1
ATOM 3001 N N . SER B 1 145 ? 44.157 37.760 67.146 1.00 37.73 142 SER B N 1
ATOM 3002 C CA . SER B 1 145 ? 43.957 38.842 66.184 1.00 37.22 142 SER B CA 1
ATOM 3003 C C . SER B 1 145 ? 43.259 38.325 64.935 1.00 36.99 142 SER B C 1
ATOM 3004 O O . SER B 1 145 ? 43.507 37.203 64.488 1.00 37.03 142 SER B O 1
ATOM 3007 N N . ILE B 1 146 ? 42.402 39.170 64.365 1.00 36.74 143 ILE B N 1
ATOM 3008 C CA . ILE B 1 146 ? 41.582 38.820 63.197 1.00 36.22 143 ILE B CA 1
ATOM 3009 C C . ILE B 1 146 ? 42.305 39.026 61.839 1.00 35.69 143 ILE B C 1
ATOM 3010 O O . ILE B 1 146 ? 41.748 38.643 60.791 1.00 36.47 143 ILE B O 1
ATOM 3015 N N . SER B 1 147 ? 43.532 39.554 61.839 1.00 33.90 144 SER B N 1
ATOM 3016 C CA . SER B 1 147 ? 44.175 40.025 60.580 1.00 33.07 144 SER B CA 1
ATOM 3017 C C . SER B 1 147 ? 44.340 39.059 59.387 1.00 32.24 144 SER B C 1
ATOM 3018 O O . SER B 1 147 ? 45.138 38.122 59.457 1.00 33.07 144 SER B O 1
ATOM 3021 N N . LEU B 1 148 ? 43.624 39.337 58.288 1.00 31.21 145 LEU B N 1
ATOM 3022 C CA . LEU B 1 148 ? 43.792 38.618 57.006 1.00 30.81 145 LEU B CA 1
ATOM 3023 C C . LEU B 1 148 ? 45.150 38.943 56.352 1.00 29.48 145 LEU B C 1
ATOM 3024 O O . LEU B 1 148 ? 45.468 40.099 56.044 1.00 29.48 145 LEU B O 1
ATOM 3029 N N . SER B 1 149 ? 45.962 37.923 56.133 1.00 27.99 146 SER B N 1
ATOM 3030 C CA . SER B 1 149 ? 47.344 38.192 55.782 1.00 26.75 146 SER B CA 1
ATOM 3031 C C . SER B 1 149 ? 47.533 38.364 54.256 1.00 25.78 146 SER B C 1
ATOM 3032 O O . SER B 1 149 ? 48.303 39.210 53.812 1.00 25.72 146 SER B O 1
ATOM 3035 N N . LYS B 1 150 ? 46.811 37.577 53.476 1.00 24.60 147 LYS B N 1
ATOM 3036 C CA . LYS B 1 150 ? 46.779 37.691 52.008 1.00 24.33 147 LYS B CA 1
ATOM 3037 C C . LYS B 1 150 ? 45.327 37.459 51.471 1.00 22.87 147 LYS B C 1
ATOM 3038 O O . LYS B 1 150 ? 44.744 36.450 51.695 1.00 22.23 147 LYS B O 1
ATOM 3044 N N . PHE B 1 151 ? 44.756 38.409 50.761 1.00 22.64 148 PHE B N 1
ATOM 3045 C CA . PHE B 1 151 ? 43.491 38.142 50.129 1.00 22.80 148 PHE B CA 1
ATOM 3046 C C . PHE B 1 151 ? 43.413 38.864 48.795 1.00 22.06 148 PHE B C 1
ATOM 3047 O O . PHE B 1 151 ? 44.235 39.730 48.508 1.00 21.31 148 PHE B O 1
ATOM 3055 N N . GLU B 1 152 ? 42.437 38.457 47.981 1.00 22.38 149 GLU B N 1
ATOM 3056 C CA . GLU B 1 152 ? 42.142 39.073 46.667 1.00 22.91 149 GLU B CA 1
ATOM 3057 C C . GLU B 1 152 ? 40.695 39.487 46.585 1.00 22.46 149 GLU B C 1
ATOM 3058 O O . GLU B 1 152 ? 39.802 38.718 46.996 1.00 22.51 149 GLU B O 1
ATOM 3064 N N . ILE B 1 153 ? 40.449 40.663 46.012 1.00 22.42 150 ILE B N 1
ATOM 3065 C CA . ILE B 1 153 ? 39.094 41.179 45.876 1.00 22.60 150 ILE B CA 1
ATOM 3066 C C . ILE B 1 153 ? 38.590 40.965 44.451 1.00 23.19 150 ILE B C 1
ATOM 3067 O O . ILE B 1 153 ? 39.314 41.183 43.449 1.00 23.61 150 ILE B O 1
ATOM 3072 N N . SER B 1 154 ? 37.330 40.567 44.357 1.00 22.42 151 SER B N 1
ATOM 3073 C CA . SER B 1 154 ? 36.621 40.581 43.084 1.00 22.33 151 SER B CA 1
ATOM 3074 C C . SER B 1 154 ? 35.201 40.914 43.444 1.00 22.37 151 SER B C 1
ATOM 3075 O O . SER B 1 154 ? 34.918 41.150 44.599 1.00 22.62 151 SER B O 1
ATOM 3086 N N . GLU B 1 156 ? 30.700 41.112 42.116 1.00 22.40 153 GLU B N 1
ATOM 3087 C CA . GLU B 1 156 ? 29.575 40.954 41.228 1.00 22.23 153 GLU B CA 1
ATOM 3088 C C . GLU B 1 156 ? 28.835 42.304 41.196 1.00 22.94 153 GLU B C 1
ATOM 3089 O O . GLU B 1 156 ? 28.514 42.852 42.271 1.00 24.01 153 GLU B O 1
ATOM 3095 N N . LEU B 1 157 ? 28.602 42.880 40.002 1.00 21.84 154 LEU B N 1
ATOM 3096 C CA . LEU B 1 157 ? 27.856 44.149 39.925 1.00 20.73 154 LEU B CA 1
ATOM 3097 C C . LEU B 1 157 ? 26.470 43.928 39.358 1.00 19.13 154 LEU B C 1
ATOM 3098 O O . LEU B 1 157 ? 26.310 43.133 38.470 1.00 19.78 154 LEU B O 1
ATOM 3103 N N . HIS B 1 158 ? 25.470 44.626 39.862 1.00 18.66 155 HIS B N 1
ATOM 3104 C CA . HIS B 1 158 ? 24.098 44.519 39.318 1.00 18.53 155 HIS B CA 1
ATOM 3105 C C . HIS B 1 158 ? 23.934 45.512 38.201 1.00 18.27 155 HIS B C 1
ATOM 3106 O O . HIS B 1 158 ? 24.224 46.686 38.388 1.00 18.44 155 HIS B O 1
ATOM 3113 N N . LEU B 1 159 ? 23.463 45.074 37.050 1.00 18.56 156 LEU B N 1
ATOM 3114 C CA . LEU B 1 159 ? 23.340 45.962 35.904 1.00 19.07 156 LEU B CA 1
ATOM 3115 C C . LEU B 1 159 ? 21.971 45.831 35.259 1.00 19.20 156 LEU B C 1
ATOM 3116 O O . LEU B 1 159 ? 21.559 44.727 34.922 1.00 19.34 156 LEU B O 1
ATOM 3121 N N . PRO B 1 160 ? 21.216 46.949 35.122 1.00 20.29 157 PRO B N 1
ATOM 3122 C CA . PRO B 1 160 ? 19.949 46.735 34.409 1.00 20.92 157 PRO B CA 1
ATOM 3123 C C . PRO B 1 160 ? 20.146 46.234 32.980 1.00 22.32 157 PRO B C 1
ATOM 3124 O O . PRO B 1 160 ? 21.153 46.516 32.320 1.00 22.21 157 PRO B O 1
ATOM 3128 N N . THR B 1 161 ? 19.150 45.503 32.515 1.00 24.73 158 THR B N 1
ATOM 3129 C CA . THR B 1 161 ? 19.207 44.778 31.244 1.00 26.18 158 THR B CA 1
ATOM 3130 C C . THR B 1 161 ? 19.261 45.717 30.045 1.00 27.55 158 THR B C 1
ATOM 3131 O O . THR B 1 161 ? 19.653 45.302 28.936 1.00 27.64 158 THR B O 1
ATOM 3135 N N . ASP B 1 162 ? 18.867 46.972 30.274 1.00 29.07 159 ASP B N 1
ATOM 3136 C CA . ASP B 1 162 ? 18.723 47.934 29.197 1.00 30.74 159 ASP B CA 1
ATOM 3137 C C . ASP B 1 162 ? 19.882 48.911 29.103 1.00 31.67 159 ASP B C 1
ATOM 3138 O O . ASP B 1 162 ? 19.794 49.904 28.378 1.00 32.59 159 ASP B O 1
ATOM 3143 N N . ILE B 1 163 ? 20.954 48.659 29.846 1.00 32.09 160 ILE B N 1
ATOM 3144 C CA . ILE B 1 163 ? 22.156 49.448 29.690 1.00 32.55 160 ILE B CA 1
ATOM 3145 C C . ILE B 1 163 ? 23.340 48.482 29.619 1.00 32.65 160 ILE B C 1
ATOM 3146 O O . ILE B 1 163 ? 23.379 47.469 30.334 1.00 32.41 160 ILE B O 1
ATOM 3151 N N . GLU B 1 164 ? 24.281 48.791 28.727 1.00 32.82 161 GLU B N 1
ATOM 3152 C CA . GLU B 1 164 ? 25.558 48.071 28.670 1.00 32.57 161 GLU B CA 1
ATOM 3153 C C . GLU B 1 164 ? 26.581 48.880 29.415 1.00 31.15 161 GLU B C 1
ATOM 3154 O O . GLU B 1 164 ? 26.497 50.088 29.460 1.00 31.48 161 GLU B O 1
ATOM 3160 N N . SER B 1 165 ? 27.524 48.197 30.033 1.00 30.25 162 SER B N 1
ATOM 3161 C CA . SER B 1 165 ? 28.699 48.825 30.596 1.00 29.64 162 SER B CA 1
ATOM 3162 C C . SER B 1 165 ? 29.640 49.065 29.443 1.00 29.27 162 SER B C 1
ATOM 3163 O O . SER B 1 165 ? 29.554 48.370 28.421 1.00 29.35 162 SER B O 1
ATOM 3166 N N . PHE B 1 166 ? 30.498 50.070 29.607 1.00 28.42 163 PHE B N 1
ATOM 3167 C CA . PHE B 1 166 ? 31.725 50.255 28.803 1.00 28.20 163 PHE B CA 1
ATOM 3168 C C . PHE B 1 166 ? 32.781 49.167 29.005 1.00 28.52 163 PHE B C 1
ATOM 3169 O O . PHE B 1 166 ? 33.691 49.025 28.230 1.00 28.11 163 PHE B O 1
ATOM 3177 N N . LEU B 1 167 ? 32.658 48.438 30.093 1.00 30.31 164 LEU B N 1
ATOM 3178 C CA . LEU B 1 167 ? 33.621 47.432 30.499 1.00 30.82 164 LEU B CA 1
ATOM 3179 C C . LEU B 1 167 ? 33.349 46.110 29.824 1.00 32.22 164 LEU B C 1
ATOM 3180 O O . LEU B 1 167 ? 32.322 45.475 30.086 1.00 31.55 164 LEU B O 1
ATOM 3185 N N . GLU B 1 168 ? 34.289 45.699 28.973 1.00 34.48 165 GLU B N 1
ATOM 3186 C CA . GLU B 1 168 ? 34.117 44.504 28.145 1.00 36.53 165 GLU B CA 1
ATOM 3187 C C . GLU B 1 168 ? 34.547 43.298 28.946 1.00 37.13 165 GLU B C 1
ATOM 3188 O O . GLU B 1 168 ? 35.563 43.354 29.614 1.00 36.96 165 GLU B O 1
ATOM 3194 N N . SER B 1 169 ? 33.781 42.210 28.865 1.00 38.65 166 SER B N 1
ATOM 3195 C CA . SER B 1 169 ? 34.128 40.949 29.546 1.00 39.34 166 SER B CA 1
ATOM 3196 C C . SER B 1 169 ? 35.592 40.471 29.299 1.00 39.72 166 SER B C 1
ATOM 3197 O O . SER B 1 169 ? 36.236 39.894 30.168 1.00 39.98 166 SER B O 1
ATOM 3200 N N . SER B 1 170 ? 36.134 40.728 28.124 1.00 39.73 167 SER B N 1
ATOM 3201 C CA . SER B 1 170 ? 37.541 40.420 27.902 1.00 39.78 167 SER B CA 1
ATOM 3202 C C . SER B 1 170 ? 38.414 41.221 28.884 1.00 39.98 167 SER B C 1
ATOM 3203 O O . SER B 1 170 ? 39.369 40.696 29.451 1.00 40.59 167 SER B O 1
ATOM 3206 N N . GLU B 1 171 ? 38.083 42.491 29.082 1.00 39.62 168 GLU B N 1
ATOM 3207 C CA . GLU B 1 171 ? 38.922 43.376 29.887 1.00 39.46 168 GLU B CA 1
ATOM 3208 C C . GLU B 1 171 ? 38.784 43.135 31.394 1.00 39.61 168 GLU B C 1
ATOM 3209 O O . GLU B 1 171 ? 39.774 43.253 32.125 1.00 40.37 168 GLU B O 1
ATOM 3215 N N . ILE B 1 172 ? 37.568 42.809 31.850 1.00 38.94 169 ILE B N 1
ATOM 3216 C CA . ILE B 1 172 ? 37.242 42.777 33.274 1.00 38.10 169 ILE B CA 1
ATOM 3217 C C . ILE B 1 172 ? 37.207 41.376 33.889 1.00 37.37 169 ILE B C 1
ATOM 3218 O O . ILE B 1 172 ? 37.175 41.212 35.108 1.00 37.45 169 ILE B O 1
ATOM 3223 N N . GLY B 1 173 ? 37.159 40.378 33.032 1.00 36.77 170 GLY B N 1
ATOM 3224 C CA . GLY B 1 173 ? 37.649 39.050 33.355 1.00 36.38 170 GLY B CA 1
ATOM 3225 C C . GLY B 1 173 ? 36.975 38.337 34.496 1.00 35.95 170 GLY B C 1
ATOM 3226 O O . GLY B 1 173 ? 35.759 38.412 34.633 1.00 36.41 170 GLY B O 1
ATOM 3227 N N . ALA B 1 174 ? 37.792 37.614 35.270 1.00 35.28 171 ALA B N 1
ATOM 3228 C CA . ALA B 1 174 ? 37.386 36.929 36.498 1.00 34.39 171 ALA B CA 1
ATOM 3229 C C . ALA B 1 174 ? 36.998 37.919 37.578 1.00 33.63 171 ALA B C 1
ATOM 3230 O O . ALA B 1 174 ? 36.119 37.623 38.400 1.00 34.19 171 ALA B O 1
ATOM 3232 N N . SER B 1 175 ? 37.651 39.089 37.574 1.00 32.19 172 SER B N 1
ATOM 3233 C CA . SER B 1 175 ? 37.509 40.082 38.656 1.00 31.33 172 SER B CA 1
ATOM 3234 C C . SER B 1 175 ? 36.110 40.720 38.759 1.00 29.83 172 SER B C 1
ATOM 3235 O O . SER B 1 175 ? 35.664 41.164 39.839 1.00 27.71 172 SER B O 1
ATOM 3238 N N . LEU B 1 176 ? 35.393 40.682 37.661 1.00 28.65 173 LEU B N 1
ATOM 3239 C CA . LEU B 1 176 ? 34.125 41.323 37.611 1.00 28.44 173 LEU B CA 1
ATOM 3240 C C . LEU B 1 176 ? 33.045 40.591 36.843 1.00 27.91 173 LEU B C 1
ATOM 3241 O O . LEU B 1 176 ? 33.192 40.305 35.705 1.00 28.49 173 LEU B O 1
ATOM 3246 N N A ASP B 1 177 ? 31.952 40.308 37.527 0.50 28.04 174 ASP B N 1
ATOM 3247 N N B ASP B 1 177 ? 31.961 40.259 37.516 0.50 27.83 174 ASP B N 1
ATOM 3248 C CA A ASP B 1 177 ? 30.820 39.562 36.975 0.50 28.37 174 ASP B CA 1
ATOM 3249 C CA B ASP B 1 177 ? 30.839 39.586 36.857 0.50 28.01 174 ASP B CA 1
ATOM 3250 C C A ASP B 1 177 ? 29.625 40.516 36.974 0.50 28.18 174 ASP B C 1
ATOM 3251 C C B ASP B 1 177 ? 29.590 40.436 36.979 0.50 28.01 174 ASP B C 1
ATOM 3252 O O A ASP B 1 177 ? 29.398 41.189 37.957 0.50 28.26 174 ASP B O 1
ATOM 3253 O O B ASP B 1 177 ? 29.265 40.905 38.048 0.50 28.16 174 ASP B O 1
ATOM 3262 N N . PHE B 1 178 ? 28.888 40.620 35.874 1.00 28.29 175 PHE B N 1
ATOM 3263 C CA . PHE B 1 178 ? 27.722 41.488 35.839 1.00 28.77 175 PHE B CA 1
ATOM 3264 C C . PHE B 1 178 ? 26.483 40.652 36.033 1.00 29.12 175 PHE B C 1
ATOM 3265 O O . PHE B 1 178 ? 26.347 39.603 35.418 1.00 29.72 175 PHE B O 1
ATOM 3273 N N . ILE B 1 179 ? 25.574 41.111 36.886 1.00 29.24 176 ILE B N 1
ATOM 3274 C CA . ILE B 1 179 ? 24.368 40.363 37.189 1.00 28.45 176 ILE B CA 1
ATOM 3275 C C . ILE B 1 179 ? 23.113 41.131 36.786 1.00 27.80 176 ILE B C 1
ATOM 3276 O O . ILE B 1 179 ? 22.745 42.117 37.399 1.00 26.43 176 ILE B O 1
ATOM 3281 N N . PRO B 1 180 ? 22.415 40.652 35.767 1.00 28.42 177 PRO B N 1
ATOM 3282 C CA . PRO B 1 180 ? 21.231 41.436 35.395 1.00 29.24 177 PRO B CA 1
ATOM 3283 C C . PRO B 1 180 ? 20.225 41.631 36.575 1.00 29.75 177 PRO B C 1
ATOM 3284 O O . PRO B 1 180 ? 19.908 40.670 37.299 1.00 30.58 177 PRO B O 1
ATOM 3288 N N . ALA B 1 181 ? 19.734 42.852 36.757 1.00 29.63 178 ALA B N 1
ATOM 3289 C CA . ALA B 1 181 ? 18.872 43.170 37.880 1.00 29.69 178 ALA B CA 1
ATOM 3290 C C . ALA B 1 181 ? 18.123 44.448 37.571 1.00 30.37 178 ALA B C 1
ATOM 3291 O O . ALA B 1 181 ? 18.624 45.284 36.843 1.00 30.34 178 ALA B O 1
ATOM 3293 N N . GLN B 1 182 ? 16.926 44.581 38.140 1.00 30.94 179 GLN B N 1
ATOM 3294 C CA . GLN B 1 182 ? 16.169 45.815 38.099 1.00 31.09 179 GLN B CA 1
ATOM 3295 C C . GLN B 1 182 ? 16.348 46.583 39.433 1.00 30.93 179 GLN B C 1
ATOM 3296 O O . GLN B 1 182 ? 16.426 45.996 40.521 1.00 29.92 179 GLN B O 1
ATOM 3302 N N . GLY B 1 183 ? 16.415 47.907 39.322 1.00 31.31 180 GLY B N 1
ATOM 3303 C CA . GLY B 1 183 ? 16.546 48.776 40.485 1.00 31.58 180 GLY B CA 1
ATOM 3304 C C . GLY B 1 183 ? 16.644 50.235 40.106 1.00 31.58 180 GLY B C 1
ATOM 3305 O O . GLY B 1 183 ? 17.355 50.585 39.172 1.00 32.31 180 GLY B O 1
ATOM 3306 N N . GLN B 1 184 ? 15.933 51.080 40.848 1.00 31.77 181 GLN B N 1
ATOM 3307 C CA . GLN B 1 184 ? 15.984 52.543 40.688 1.00 31.73 181 GLN B CA 1
ATOM 3308 C C . GLN B 1 184 ? 17.407 53.106 40.849 1.00 30.90 181 GLN B C 1
ATOM 3309 O O . GLN B 1 184 ? 17.916 53.883 40.014 1.00 31.58 181 GLN B O 1
ATOM 3315 N N . ASP B 1 185 ? 18.084 52.667 41.899 1.00 29.30 182 ASP B N 1
ATOM 3316 C CA . ASP B 1 185 ? 19.361 53.255 42.231 1.00 27.79 182 ASP B CA 1
ATOM 3317 C C . ASP B 1 185 ? 20.515 52.604 41.485 1.00 27.13 182 ASP B C 1
ATOM 3318 O O . ASP B 1 185 ? 21.637 52.900 41.794 1.00 29.01 182 ASP B O 1
ATOM 3323 N N . LEU B 1 186 ? 20.259 51.803 40.458 1.00 26.71 183 LEU B N 1
ATOM 3324 C CA . LEU B 1 186 ? 21.324 51.065 39.772 1.00 27.00 183 LEU B CA 1
ATOM 3325 C C . LEU B 1 186 ? 22.087 51.880 38.711 1.00 26.75 183 LEU B C 1
ATOM 3326 O O . LEU B 1 186 ? 23.149 51.465 38.274 1.00 27.15 183 LEU B O 1
ATOM 3331 N N . THR B 1 187 ? 21.525 52.992 38.266 1.00 26.40 184 THR B N 1
ATOM 3332 C CA . THR B 1 187 ? 22.235 53.921 37.407 1.00 26.37 184 THR B CA 1
ATOM 3333 C C . THR B 1 187 ? 22.172 55.367 37.939 1.00 26.37 184 THR B C 1
ATOM 3334 O O . THR B 1 187 ? 22.496 56.312 37.208 1.00 26.65 184 THR B O 1
ATOM 3338 N N . VAL B 1 188 ? 21.824 55.528 39.217 1.00 26.34 185 VAL B N 1
ATOM 3339 C CA . VAL B 1 188 ? 21.789 56.830 39.873 1.00 27.05 185 VAL B CA 1
ATOM 3340 C C . VAL B 1 188 ? 23.171 57.520 39.832 1.00 26.86 185 VAL B C 1
ATOM 3341 O O . VAL B 1 188 ? 24.211 56.838 39.850 1.00 26.60 185 VAL B O 1
ATOM 3345 N N . ASP B 1 189 ? 23.185 58.857 39.767 1.00 26.68 186 ASP B N 1
ATOM 3346 C CA . ASP B 1 189 ? 24.444 59.572 39.846 1.00 26.38 186 ASP B CA 1
ATOM 3347 C C . ASP B 1 189 ? 25.109 59.148 41.143 1.00 26.24 186 ASP B C 1
ATOM 3348 O O . ASP B 1 189 ? 24.442 58.900 42.148 1.00 26.85 186 ASP B O 1
ATOM 3353 N N . ASN B 1 190 ? 26.427 59.035 41.129 1.00 25.96 187 ASN B N 1
ATOM 3354 C CA . ASN B 1 190 ? 27.130 58.399 42.238 1.00 24.91 187 ASN B CA 1
ATOM 3355 C C . ASN B 1 190 ? 27.222 59.264 43.453 1.00 24.76 187 ASN B C 1
ATOM 3356 O O . ASN B 1 190 ? 27.673 58.797 44.473 1.00 25.07 187 ASN B O 1
ATOM 3361 N N . THR B 1 191 ? 26.815 60.533 43.339 1.00 24.24 188 THR B N 1
ATOM 3362 C CA . THR B 1 191 ? 26.737 61.433 44.493 1.00 23.40 188 THR B CA 1
ATOM 3363 C C . THR B 1 191 ? 25.512 61.193 45.355 1.00 22.72 188 THR B C 1
ATOM 3364 O O . THR B 1 191 ? 25.429 61.677 46.469 1.00 22.74 188 THR B O 1
ATOM 3368 N N . VAL B 1 192 ? 24.551 60.435 44.854 1.00 22.71 189 VAL B N 1
ATOM 3369 C CA . VAL B 1 192 ? 23.235 60.363 45.507 1.00 21.28 189 VAL B CA 1
ATOM 3370 C C . VAL B 1 192 ? 23.217 59.381 46.659 1.00 21.67 189 VAL B C 1
ATOM 3371 O O . VAL B 1 192 ? 22.725 59.687 47.723 1.00 21.19 189 VAL B O 1
ATOM 3375 N N . THR B 1 193 ? 23.767 58.188 46.428 1.00 22.61 190 THR B N 1
ATOM 3376 C CA . THR B 1 193 ? 23.638 57.054 47.343 1.00 21.72 190 THR B CA 1
ATOM 3377 C C . THR B 1 193 ? 25.003 56.657 47.964 1.00 21.73 190 THR B C 1
ATOM 3378 O O . THR B 1 193 ? 26.076 57.127 47.534 1.00 20.62 190 THR B O 1
ATOM 3382 N N . TRP B 1 194 ? 24.942 55.871 49.045 1.00 21.01 191 TRP B N 1
ATOM 3383 C CA . TRP B 1 194 ? 26.118 55.171 49.545 1.00 20.50 191 TRP B CA 1
ATOM 3384 C C . TRP B 1 194 ? 26.153 53.854 48.817 1.00 20.14 191 TRP B C 1
ATOM 3385 O O . TRP B 1 194 ? 25.401 52.927 49.143 1.00 20.59 191 TRP B O 1
ATOM 3396 N N . ASP B 1 195 ? 27.039 53.786 47.822 1.00 20.28 192 ASP B N 1
ATOM 3397 C CA . ASP B 1 195 ? 27.178 52.590 46.987 1.00 20.13 192 ASP B CA 1
ATOM 3398 C C . ASP B 1 195 ? 28.588 52.596 46.376 1.00 19.38 192 ASP B C 1
ATOM 3399 O O . ASP B 1 195 ? 29.431 53.370 46.781 1.00 19.08 192 ASP B O 1
ATOM 3404 N N . LEU B 1 196 ? 28.820 51.700 45.428 1.00 19.75 193 LEU B N 1
ATOM 3405 C CA . LEU B 1 196 ? 30.018 51.669 44.582 1.00 20.16 193 LEU B CA 1
ATOM 3406 C C . LEU B 1 196 ? 30.009 52.892 43.733 1.00 20.37 193 LEU B C 1
ATOM 3407 O O . LEU B 1 196 ? 29.050 53.078 42.957 1.00 21.16 193 LEU B O 1
ATOM 3412 N N . SER B 1 197 ? 31.051 53.712 43.865 1.00 19.40 194 SER B N 1
ATOM 3413 C CA . SER B 1 197 ? 31.098 54.974 43.150 1.00 20.08 194 SER B CA 1
ATOM 3414 C C . SER B 1 197 ? 32.213 55.074 42.107 1.00 19.96 194 SER B C 1
ATOM 3415 O O . SER B 1 197 ? 32.125 55.910 41.189 1.00 19.78 194 SER B O 1
ATOM 3426 N N . LEU B 1 199 ? 35.576 52.570 40.108 1.00 15.55 196 LEU B N 1
ATOM 3427 C CA . LEU B 1 199 ? 36.451 51.408 39.852 1.00 15.36 196 LEU B CA 1
ATOM 3428 C C . LEU B 1 199 ? 37.788 51.936 39.319 1.00 13.95 196 LEU B C 1
ATOM 3429 O O . LEU B 1 199 ? 37.801 52.666 38.360 1.00 12.30 196 LEU B O 1
ATOM 3434 N N . LYS B 1 200 ? 38.879 51.564 39.961 1.00 13.98 197 LYS B N 1
ATOM 3435 C CA . LYS B 1 200 ? 40.226 51.979 39.537 1.00 14.93 197 LYS B CA 1
ATOM 3436 C C . LYS B 1 200 ? 40.919 50.779 38.870 1.00 14.95 197 LYS B C 1
ATOM 3437 O O . LYS B 1 200 ? 40.968 49.679 39.417 1.00 16.07 197 LYS B O 1
ATOM 3443 N N . PHE B 1 201 ? 41.430 51.005 37.656 1.00 15.57 198 PHE B N 1
ATOM 3444 C CA . PHE B 1 201 ? 42.053 49.966 36.843 1.00 14.89 198 PHE B CA 1
ATOM 3445 C C . PHE B 1 201 ? 43.532 50.298 36.766 1.00 13.52 198 PHE B C 1
ATOM 3446 O O . PHE B 1 201 ? 43.906 51.317 36.237 1.00 14.03 198 PHE B O 1
ATOM 3454 N N . LEU B 1 202 ? 44.364 49.440 37.337 1.00 12.49 199 LEU B N 1
ATOM 3455 C CA . LEU B 1 202 ? 45.804 49.559 37.191 1.00 11.99 199 LEU B CA 1
ATOM 3456 C C . LEU B 1 202 ? 46.156 48.721 35.985 1.00 11.37 199 LEU B C 1
ATOM 3457 O O . LEU B 1 202 ? 45.763 47.557 35.926 1.00 11.64 199 LEU B O 1
ATOM 3462 N N . VAL B 1 203 ? 46.858 49.323 35.015 1.00 10.88 200 VAL B N 1
ATOM 3463 C CA . VAL B 1 203 ? 47.040 48.774 33.665 1.00 10.71 200 VAL B CA 1
ATOM 3464 C C . VAL B 1 203 ? 48.531 48.684 33.330 1.00 11.57 200 VAL B C 1
ATOM 3465 O O . VAL B 1 203 ? 49.369 49.435 33.896 1.00 12.74 200 VAL B O 1
ATOM 3469 N N . ASN B 1 204 ? 48.881 47.785 32.408 1.00 11.79 201 ASN B N 1
ATOM 3470 C CA . ASN B 1 204 ? 50.274 47.524 32.104 1.00 13.09 201 ASN B CA 1
ATOM 3471 C C . ASN B 1 204 ? 50.987 48.763 31.555 1.00 14.72 201 ASN B C 1
ATOM 3472 O O . ASN B 1 204 ? 52.188 49.012 31.832 1.00 15.36 201 ASN B O 1
ATOM 3477 N N . GLU B 1 205 ? 50.246 49.512 30.746 1.00 15.65 202 GLU B N 1
ATOM 3478 C CA . GLU B 1 205 ? 50.736 50.675 30.084 1.00 16.81 202 GLU B CA 1
ATOM 3479 C C . GLU B 1 205 ? 49.537 51.544 29.748 1.00 16.76 202 GLU B C 1
ATOM 3480 O O . GLU B 1 205 ? 48.624 51.111 29.039 1.00 17.15 202 GLU B O 1
ATOM 3486 N N . LEU B 1 206 ? 49.536 52.766 30.241 1.00 16.15 203 LEU B N 1
ATOM 3487 C CA . LEU B 1 206 ? 48.426 53.635 30.013 1.00 15.95 203 LEU B CA 1
ATOM 3488 C C . LEU B 1 206 ? 48.556 54.252 28.636 1.00 16.36 203 LEU B C 1
ATOM 3489 O O . LEU B 1 206 ? 49.613 54.875 28.299 1.00 14.47 203 LEU B O 1
ATOM 3494 N N . ASP B 1 207 ? 47.468 54.095 27.846 1.00 16.37 204 ASP B N 1
ATOM 3495 C CA . ASP B 1 207 ? 47.366 54.752 26.557 1.00 16.20 204 ASP B CA 1
ATOM 3496 C C . ASP B 1 207 ? 46.131 55.592 26.483 1.00 16.21 204 ASP B C 1
ATOM 3497 O O . ASP B 1 207 ? 45.029 55.095 26.267 1.00 17.21 204 ASP B O 1
ATOM 3502 N N . ILE B 1 208 ? 46.322 56.881 26.688 1.00 15.46 205 ILE B N 1
ATOM 3503 C CA . ILE B 1 208 ? 45.231 57.856 26.652 1.00 14.79 205 ILE B CA 1
ATOM 3504 C C . ILE B 1 208 ? 44.526 57.911 25.296 1.00 13.74 205 ILE B C 1
ATOM 3505 O O . ILE B 1 208 ? 43.311 58.087 25.217 1.00 14.92 205 ILE B O 1
ATOM 3510 N N . ALA B 1 209 ? 45.297 57.832 24.210 1.00 14.04 206 ALA B N 1
ATOM 3511 C CA . ALA B 1 209 ? 44.735 57.931 22.877 1.00 13.56 206 ALA B CA 1
ATOM 3512 C C . ALA B 1 209 ? 43.708 56.820 22.672 1.00 13.05 206 ALA B C 1
ATOM 3513 O O . ALA B 1 209 ? 42.639 57.049 22.127 1.00 13.71 206 ALA B O 1
ATOM 3515 N N . SER B 1 210 ? 44.023 55.616 23.136 1.00 13.30 207 SER B N 1
ATOM 3516 C CA . SER B 1 210 ? 43.089 54.470 23.078 1.00 13.78 207 SER B CA 1
ATOM 3517 C C . SER B 1 210 ? 41.862 54.643 23.956 1.00 14.44 207 SER B C 1
ATOM 3518 O O . SER B 1 210 ? 40.776 54.205 23.572 1.00 15.08 207 SER B O 1
ATOM 3521 N N . LEU B 1 211 ? 42.009 55.269 25.128 1.00 14.01 208 LEU B N 1
ATOM 3522 C CA . LEU B 1 211 ? 40.857 55.369 26.019 1.00 13.91 208 LEU B CA 1
ATOM 3523 C C . LEU B 1 211 ? 39.896 56.428 25.551 1.00 14.67 208 LEU B C 1
ATOM 3524 O O . LEU B 1 211 ? 38.660 56.295 25.751 1.00 14.26 208 LEU B O 1
ATOM 3529 N N . ARG B 1 212 ? 40.430 57.485 24.925 1.00 14.80 209 ARG B N 1
ATOM 3530 C CA . ARG B 1 212 ? 39.558 58.543 24.382 1.00 14.26 209 ARG B CA 1
ATOM 3531 C C . ARG B 1 212 ? 38.592 57.959 23.338 1.00 14.96 209 ARG B C 1
ATOM 3532 O O . ARG B 1 212 ? 37.438 58.356 23.244 1.00 13.72 209 ARG B O 1
ATOM 3540 N N . GLN B 1 213 ? 39.147 57.095 22.490 1.00 15.22 210 GLN B N 1
ATOM 3541 C CA . GLN B 1 213 ? 38.399 56.369 21.468 1.00 15.65 210 GLN B CA 1
ATOM 3542 C C . GLN B 1 213 ? 37.327 55.530 22.086 1.00 16.59 210 GLN B C 1
ATOM 3543 O O . GLN B 1 213 ? 36.249 55.406 21.538 1.00 17.65 210 GLN B O 1
ATOM 3549 N N . LYS B 1 214 ? 37.644 54.928 23.214 1.00 18.19 211 LYS B N 1
ATOM 3550 C CA . LYS B 1 214 ? 36.708 54.055 23.933 1.00 18.73 211 LYS B CA 1
ATOM 3551 C C . LYS B 1 214 ? 35.524 54.770 24.562 1.00 18.54 211 LYS B C 1
ATOM 3552 O O . LYS B 1 214 ? 34.411 54.225 24.569 1.00 18.84 211 LYS B O 1
ATOM 3558 N N . PHE B 1 215 ? 35.795 55.961 25.123 1.00 18.81 212 PHE B N 1
ATOM 3559 C CA . PHE B 1 215 ? 34.868 56.701 25.989 1.00 18.75 212 PHE B CA 1
ATOM 3560 C C . PHE B 1 215 ? 34.365 57.995 25.343 1.00 19.58 212 PHE B C 1
ATOM 3561 O O . PHE B 1 215 ? 33.662 58.799 25.989 1.00 18.76 212 PHE B O 1
ATOM 3569 N N . GLU B 1 216 ? 34.668 58.124 24.055 1.00 20.16 213 GLU B N 1
ATOM 3570 C CA . GLU B 1 216 ? 34.300 59.244 23.238 1.00 21.62 213 GLU B CA 1
ATOM 3571 C C . GLU B 1 216 ? 32.820 59.617 23.380 1.00 21.65 213 GLU B C 1
ATOM 3572 O O . GLU B 1 216 ? 32.481 60.811 23.326 1.00 21.64 213 GLU B O 1
ATOM 3578 N N . SER B 1 217 ? 31.959 58.603 23.548 1.00 21.47 214 SER B N 1
ATOM 3579 C CA . SER B 1 217 ? 30.493 58.806 23.675 1.00 21.74 214 SER B CA 1
ATOM 3580 C C . SER B 1 217 ? 29.982 59.139 25.096 1.00 21.68 214 SER B C 1
ATOM 3581 O O . SER B 1 217 ? 28.782 59.117 25.329 1.00 20.80 214 SER B O 1
ATOM 3584 N N . THR B 1 218 ? 30.898 59.416 26.023 1.00 21.72 215 THR B N 1
ATOM 3585 C CA . THR B 1 218 ? 30.576 59.624 27.428 1.00 22.31 215 THR B CA 1
ATOM 3586 C C . THR B 1 218 ? 31.374 60.836 27.962 1.00 22.37 215 THR B C 1
ATOM 3587 O O . THR B 1 218 ? 32.132 61.483 27.228 1.00 23.62 215 THR B O 1
ATOM 3591 N N . GLU B 1 219 ? 31.152 61.178 29.228 1.00 22.61 216 GLU B N 1
ATOM 3592 C CA . GLU B 1 219 ? 31.977 62.176 29.931 1.00 22.46 216 GLU B CA 1
ATOM 3593 C C . GLU B 1 219 ? 33.378 61.581 30.241 1.00 20.88 216 GLU B C 1
ATOM 3594 O O . GLU B 1 219 ? 33.507 60.361 30.591 1.00 19.99 216 GLU B O 1
ATOM 3600 N N . TYR B 1 220 ? 34.415 62.406 30.060 1.00 18.16 217 TYR B N 1
ATOM 3601 C CA . TYR B 1 220 ? 35.735 61.959 30.448 1.00 17.30 217 TYR B CA 1
ATOM 3602 C C . TYR B 1 220 ? 36.649 63.096 30.664 1.00 16.96 217 TYR B C 1
ATOM 3603 O O . TYR B 1 220 ? 36.530 64.116 30.008 1.00 15.56 217 TYR B O 1
ATOM 3612 N N . PHE B 1 221 ? 37.572 62.875 31.600 1.00 17.25 218 PHE B N 1
ATOM 3613 C CA . PHE B 1 221 ? 38.571 63.825 32.022 1.00 16.67 218 PHE B CA 1
ATOM 3614 C C . PHE B 1 221 ? 39.991 63.194 31.910 1.00 16.55 218 PHE B C 1
ATOM 3615 O O . PHE B 1 221 ? 40.231 62.053 32.279 1.00 14.43 218 PHE B O 1
ATOM 3623 N N . ILE B 1 222 ? 40.892 63.967 31.295 1.00 17.15 219 ILE B N 1
ATOM 3624 C CA . ILE B 1 222 ? 42.325 63.696 31.255 1.00 17.58 219 ILE B CA 1
ATOM 3625 C C . ILE B 1 222 ? 43.047 64.897 31.864 1.00 16.44 219 ILE B C 1
ATOM 3626 O O . ILE B 1 222 ? 42.919 66.002 31.404 1.00 15.32 219 ILE B O 1
ATOM 3631 N N . PRO B 1 223 ? 43.836 64.653 32.898 1.00 16.01 220 PRO B N 1
ATOM 3632 C CA . PRO B 1 223 ? 44.474 65.735 33.553 1.00 15.88 220 PRO B CA 1
ATOM 3633 C C . PRO B 1 223 ? 45.657 66.213 32.708 1.00 15.42 220 PRO B C 1
ATOM 3634 O O . PRO B 1 223 ? 46.106 65.479 31.839 1.00 15.83 220 PRO B O 1
ATOM 3638 N N . LYS B 1 224 ? 46.187 67.403 32.990 1.00 14.78 221 LYS B N 1
ATOM 3639 C CA . LYS B 1 224 ? 47.333 67.930 32.232 1.00 14.49 221 LYS B CA 1
ATOM 3640 C C . LYS B 1 224 ? 48.511 66.911 32.093 1.00 14.30 221 LYS B C 1
ATOM 3641 O O . LYS B 1 224 ? 49.053 66.742 31.032 1.00 14.98 221 LYS B O 1
ATOM 3647 N N . SER B 1 225 ? 48.851 66.246 33.188 1.00 14.23 222 SER B N 1
ATOM 3648 C CA . SER B 1 225 ? 49.931 65.283 33.301 1.00 14.40 222 SER B CA 1
ATOM 3649 C C . SER B 1 225 ? 49.707 64.024 32.531 1.00 14.62 222 SER B C 1
ATOM 3650 O O . SER B 1 225 ? 50.664 63.283 32.310 1.00 15.88 222 SER B O 1
ATOM 3653 N N . GLU B 1 226 ? 48.445 63.757 32.174 1.00 14.79 223 GLU B N 1
ATOM 3654 C CA . GLU B 1 226 ? 48.007 62.508 31.559 1.00 15.04 223 GLU B CA 1
ATOM 3655 C C . GLU B 1 226 ? 48.383 61.292 32.388 1.00 13.47 223 GLU B C 1
ATOM 3656 O O . GLU B 1 226 ? 48.620 60.191 31.861 1.00 14.45 223 GLU B O 1
ATOM 3662 N N . LYS B 1 227 ? 48.495 61.465 33.696 1.00 13.69 224 LYS B N 1
ATOM 3663 C CA . LYS B 1 227 ? 48.897 60.334 34.550 1.00 14.34 224 LYS B CA 1
ATOM 3664 C C . LYS B 1 227 ? 47.723 59.380 34.867 1.00 13.07 224 LYS B C 1
ATOM 3665 O O . LYS B 1 227 ? 47.935 58.367 35.477 1.00 13.01 224 LYS B O 1
ATOM 3671 N N . PHE B 1 228 ? 46.504 59.747 34.500 1.00 12.40 225 PHE B N 1
ATOM 3672 C CA . PHE B 1 228 ? 45.345 58.914 34.688 1.00 12.85 225 PHE B CA 1
ATOM 3673 C C . PHE B 1 228 ? 44.294 59.287 33.615 1.00 13.64 225 PHE B C 1
ATOM 3674 O O . PHE B 1 228 ? 44.423 60.296 32.936 1.00 13.37 225 PHE B O 1
ATOM 3682 N N . PHE B 1 229 ? 43.261 58.459 33.468 1.00 14.34 226 PHE B N 1
ATOM 3683 C CA . PHE B 1 229 ? 42.141 58.743 32.582 1.00 14.00 226 PHE B CA 1
ATOM 3684 C C . PHE B 1 229 ? 40.869 58.447 33.438 1.00 14.69 226 PHE B C 1
ATOM 3685 O O . PHE B 1 229 ? 40.734 57.374 34.039 1.00 12.91 226 PHE B O 1
ATOM 3693 N N . LEU B 1 230 ? 39.976 59.448 33.510 1.00 14.89 227 LEU B N 1
ATOM 3694 C CA . LEU B 1 230 ? 38.741 59.326 34.222 1.00 15.83 227 LEU B CA 1
ATOM 3695 C C . LEU B 1 230 ? 37.570 59.390 33.271 1.00 16.78 227 LEU B C 1
ATOM 3696 O O . LEU B 1 230 ? 37.389 60.405 32.582 1.00 16.99 227 LEU B O 1
ATOM 3701 N N . GLY B 1 231 ? 36.812 58.292 33.241 1.00 15.64 228 GLY B N 1
ATOM 3702 C CA . GLY B 1 231 ? 35.576 58.192 32.504 1.00 16.09 228 GLY B CA 1
ATOM 3703 C C . GLY B 1 231 ? 34.369 57.804 33.345 1.00 15.39 228 GLY B C 1
ATOM 3704 O O . GLY B 1 231 ? 34.479 57.477 34.520 1.00 15.99 228 GLY B O 1
ATOM 3705 N N . LYS B 1 232 ? 33.194 57.894 32.766 1.00 15.57 229 LYS B N 1
ATOM 3706 C CA . LYS B 1 232 ? 31.973 57.591 33.522 1.00 17.48 229 LYS B CA 1
ATOM 3707 C C . LYS B 1 232 ? 31.237 56.443 32.822 1.00 16.29 229 LYS B C 1
ATOM 3708 O O . LYS B 1 232 ? 30.953 56.508 31.617 1.00 15.69 229 LYS B O 1
ATOM 3714 N N . ASP B 1 233 ? 30.957 55.397 33.571 1.00 15.13 230 ASP B N 1
ATOM 3715 C CA . ASP B 1 233 ? 30.207 54.292 33.005 1.00 14.71 230 ASP B CA 1
ATOM 3716 C C . ASP B 1 233 ? 28.746 54.691 32.826 1.00 14.63 230 ASP B C 1
ATOM 3717 O O . ASP B 1 233 ? 28.305 55.728 33.333 1.00 14.11 230 ASP B O 1
ATOM 3722 N N . ARG B 1 234 ? 28.004 53.867 32.080 1.00 15.28 231 ARG B N 1
ATOM 3723 C CA . ARG B 1 234 ? 26.600 54.137 31.755 1.00 14.45 231 ARG B CA 1
ATOM 3724 C C . ARG B 1 234 ? 25.678 54.021 32.966 1.00 14.29 231 ARG B C 1
ATOM 3725 O O . ARG B 1 234 ? 24.531 54.472 32.913 1.00 14.53 231 ARG B O 1
ATOM 3733 N N . ASN B 1 235 ? 26.154 53.383 34.035 1.00 14.51 232 ASN B N 1
ATOM 3734 C CA . ASN B 1 235 ? 25.457 53.385 35.355 1.00 14.38 232 ASN B CA 1
ATOM 3735 C C . ASN B 1 235 ? 25.958 54.449 36.332 1.00 13.92 232 ASN B C 1
ATOM 3736 O O . ASN B 1 235 ? 25.660 54.401 37.518 1.00 14.96 232 ASN B O 1
ATOM 3741 N N . ASN B 1 236 ? 26.718 55.403 35.817 1.00 14.09 233 ASN B N 1
ATOM 3742 C CA . ASN B 1 236 ? 27.310 56.495 36.588 1.00 13.66 233 ASN B CA 1
ATOM 3743 C C . ASN B 1 236 ? 28.345 56.147 37.624 1.00 13.98 233 ASN B C 1
ATOM 3744 O O . ASN B 1 236 ? 28.634 56.988 38.463 1.00 15.35 233 ASN B O 1
ATOM 3749 N N . VAL B 1 237 ? 28.963 54.958 37.526 1.00 14.46 234 VAL B N 1
ATOM 3750 C CA . VAL B 1 237 ? 30.175 54.630 38.307 1.00 13.86 234 VAL B CA 1
ATOM 3751 C C . VAL B 1 237 ? 31.380 55.232 37.548 1.00 14.83 234 VAL B C 1
ATOM 3752 O O . VAL B 1 237 ? 31.448 55.126 36.308 1.00 15.10 234 VAL B O 1
ATOM 3756 N N . GLU B 1 238 ? 32.276 55.900 38.278 1.00 14.49 235 GLU B N 1
ATOM 3757 C CA . GLU B 1 238 ? 33.491 56.438 37.695 1.00 15.45 235 GLU B CA 1
ATOM 3758 C C . GLU B 1 238 ? 34.542 55.368 37.484 1.00 15.28 235 GLU B C 1
ATOM 3759 O O . GLU B 1 238 ? 34.791 54.525 38.355 1.00 13.97 235 GLU B O 1
ATOM 3765 N N . LEU B 1 239 ? 35.159 55.438 36.307 1.00 16.00 236 LEU B N 1
ATOM 3766 C CA . LEU B 1 239 ? 36.179 54.471 35.849 1.00 15.90 236 LEU B CA 1
ATOM 3767 C C . LEU B 1 239 ? 37.497 55.194 35.699 1.00 15.47 236 LEU B C 1
ATOM 3768 O O . LEU B 1 239 ? 37.630 56.027 34.840 1.00 16.30 236 LEU B O 1
ATOM 3773 N N . TRP B 1 240 ? 38.482 54.830 36.511 1.00 15.92 237 TRP B N 1
ATOM 3774 C CA . TRP B 1 240 ? 39.771 55.519 36.608 1.00 15.40 237 TRP B CA 1
ATOM 3775 C C . TRP B 1 240 ? 40.885 54.595 36.146 1.00 15.12 237 TRP B C 1
ATOM 3776 O O . TRP B 1 240 ? 41.185 53.630 36.780 1.00 16.26 237 TRP B O 1
ATOM 3787 N N . PHE B 1 241 ? 41.531 54.926 35.039 1.00 14.80 238 PHE B N 1
ATOM 3788 C CA . PHE B 1 241 ? 42.662 54.172 34.552 1.00 13.09 238 PHE B CA 1
ATOM 3789 C C . PHE B 1 241 ? 43.976 54.875 34.874 1.00 13.66 238 PHE B C 1
ATOM 3790 O O . PHE B 1 241 ? 44.108 56.074 34.743 1.00 11.19 238 PHE B O 1
ATOM 3798 N N . GLU B 1 242 ? 44.959 54.073 35.226 1.00 14.26 239 GLU B N 1
ATOM 3799 C CA . GLU B 1 242 ? 46.209 54.569 35.709 1.00 17.31 239 GLU B CA 1
ATOM 3800 C C . GLU B 1 242 ? 47.191 53.446 35.469 1.00 17.01 239 GLU B C 1
ATOM 3801 O O . GLU B 1 242 ? 46.831 52.300 35.561 1.00 16.11 239 GLU B O 1
ATOM 3807 N N . GLU B 1 243 ? 48.422 53.774 35.134 1.00 18.94 240 GLU B N 1
ATOM 3808 C CA . GLU B 1 243 ? 49.486 52.752 35.009 1.00 21.11 240 GLU B CA 1
ATOM 3809 C C . GLU B 1 243 ? 49.977 52.229 36.364 1.00 22.72 240 GLU B C 1
ATOM 3810 O O . GLU B 1 243 ? 49.971 52.934 37.372 1.00 21.82 240 GLU B O 1
ATOM 3816 N N . VAL B 1 244 ? 50.352 50.955 36.370 1.00 26.47 241 VAL B N 1
ATOM 3817 C CA . VAL B 1 244 ? 50.931 50.301 37.545 1.00 27.83 241 VAL B CA 1
ATOM 3818 C C . VAL B 1 244 ? 52.224 51.007 38.018 1.00 30.29 241 VAL B C 1
ATOM 3819 O O . VAL B 1 244 ? 52.971 51.544 37.153 1.00 34.24 241 VAL B O 1
ATOM 3823 N N . ASN C 1 7 ? 6.986 10.595 23.422 1.00 29.74 4 ASN C N 1
ATOM 3824 C CA . ASN C 1 7 ? 8.077 10.996 24.366 1.00 28.99 4 ASN C CA 1
ATOM 3825 C C . ASN C 1 7 ? 7.973 12.484 24.769 1.00 29.04 4 ASN C C 1
ATOM 3826 O O . ASN C 1 7 ? 8.996 13.095 25.109 1.00 30.57 4 ASN C O 1
ATOM 3831 N N . GLN C 1 8 ? 6.782 13.089 24.740 1.00 27.86 5 GLN C N 1
ATOM 3832 C CA . GLN C 1 8 ? 6.651 14.474 25.272 1.00 26.95 5 GLN C CA 1
ATOM 3833 C C . GLN C 1 8 ? 6.295 14.478 26.772 1.00 25.93 5 GLN C C 1
ATOM 3834 O O . GLN C 1 8 ? 5.388 13.773 27.215 1.00 24.67 5 GLN C O 1
ATOM 3840 N N . ILE C 1 9 ? 7.020 15.314 27.523 1.00 25.14 6 ILE C N 1
ATOM 3841 C CA . ILE C 1 9 ? 7.156 15.196 28.979 1.00 24.40 6 ILE C CA 1
ATOM 3842 C C . ILE C 1 9 ? 6.034 15.909 29.749 1.00 23.94 6 ILE C C 1
ATOM 3843 O O . ILE C 1 9 ? 5.909 17.139 29.686 1.00 23.69 6 ILE C O 1
ATOM 3848 N N . VAL C 1 10 ? 5.234 15.109 30.470 1.00 22.69 7 VAL C N 1
ATOM 3849 C CA . VAL C 1 10 ? 4.140 15.596 31.299 1.00 22.04 7 VAL C CA 1
ATOM 3850 C C . VAL C 1 10 ? 4.557 16.020 32.720 1.00 21.49 7 VAL C C 1
ATOM 3851 O O . VAL C 1 10 ? 3.980 16.984 33.276 1.00 21.35 7 VAL C O 1
ATOM 3855 N N . ARG C 1 11 ? 5.515 15.300 33.318 1.00 20.02 8 ARG C N 1
ATOM 3856 C CA . ARG C 1 11 ? 5.993 15.620 34.652 1.00 19.50 8 ARG C CA 1
ATOM 3857 C C . ARG C 1 11 ? 7.354 14.958 34.882 1.00 18.50 8 ARG C C 1
ATOM 3858 O O . ARG C 1 11 ? 7.636 13.929 34.294 1.00 17.46 8 ARG C O 1
ATOM 3866 N N . ILE C 1 12 ? 8.210 15.637 35.657 1.00 17.91 9 ILE C N 1
ATOM 3867 C CA . ILE C 1 12 ? 9.496 15.125 36.125 1.00 17.35 9 ILE C CA 1
ATOM 3868 C C . ILE C 1 12 ? 9.355 15.073 37.630 1.00 17.00 9 ILE C C 1
ATOM 3869 O O . ILE C 1 12 ? 8.997 16.076 38.283 1.00 15.71 9 ILE C O 1
ATOM 3874 N N . ILE C 1 13 ? 9.588 13.854 38.142 1.00 16.72 10 ILE C N 1
ATOM 3875 C CA . ILE C 1 13 ? 9.441 13.459 39.527 1.00 14.49 10 ILE C CA 1
ATOM 3876 C C . ILE C 1 13 ? 10.777 12.972 40.020 1.00 14.82 10 ILE C C 1
ATOM 3877 O O . ILE C 1 13 ? 11.243 11.859 39.628 1.00 15.02 10 ILE C O 1
ATOM 3882 N N . PRO C 1 14 ? 11.410 13.769 40.910 1.00 15.06 11 PRO C N 1
ATOM 3883 C CA . PRO C 1 14 ? 12.690 13.326 41.517 1.00 14.81 11 PRO C CA 1
ATOM 3884 C C . PRO C 1 14 ? 12.533 12.333 42.691 1.00 14.65 11 PRO C C 1
ATOM 3885 O O . PRO C 1 14 ? 11.486 12.286 43.371 1.00 14.57 11 PRO C O 1
ATOM 3889 N N . THR C 1 15 ? 13.542 11.471 42.808 1.00 15.38 12 THR C N 1
ATOM 3890 C CA . THR C 1 15 ? 13.755 10.556 43.949 1.00 15.20 12 THR C CA 1
ATOM 3891 C C . THR C 1 15 ? 14.955 11.097 44.689 1.00 15.32 12 THR C C 1
ATOM 3892 O O . THR C 1 15 ? 16.051 11.142 44.137 1.00 14.05 12 THR C O 1
ATOM 3896 N N . LEU C 1 16 ? 14.691 11.548 45.915 1.00 17.00 13 LEU C N 1
ATOM 3897 C CA . LEU C 1 16 ? 15.692 11.848 46.950 1.00 18.26 13 LEU C CA 1
ATOM 3898 C C . LEU C 1 16 ? 15.866 10.691 47.884 1.00 17.79 13 LEU C C 1
ATOM 3899 O O . LEU C 1 16 ? 14.919 10.159 48.414 1.00 18.83 13 LEU C O 1
ATOM 3904 N N . LYS C 1 17 ? 17.091 10.265 48.063 1.00 18.61 14 LYS C N 1
ATOM 3905 C CA . LYS C 1 17 ? 17.385 9.246 49.070 1.00 18.21 14 LYS C CA 1
ATOM 3906 C C . LYS C 1 17 ? 17.350 9.848 50.491 1.00 18.87 14 LYS C C 1
ATOM 3907 O O . LYS C 1 17 ? 17.766 11.006 50.683 1.00 20.25 14 LYS C O 1
ATOM 3913 N N . ALA C 1 18 ? 16.822 9.059 51.436 1.00 17.38 15 ALA C N 1
ATOM 3914 C CA . ALA C 1 18 ? 16.630 9.419 52.834 1.00 17.00 15 ALA C CA 1
ATOM 3915 C C . ALA C 1 18 ? 17.193 8.322 53.681 1.00 16.47 15 ALA C C 1
ATOM 3916 O O . ALA C 1 18 ? 17.276 7.178 53.258 1.00 16.02 15 ALA C O 1
ATOM 3918 N N . ASN C 1 19 ? 17.541 8.675 54.907 1.00 16.28 16 ASN C N 1
ATOM 3919 C CA . ASN C 1 19 ? 18.043 7.710 55.858 1.00 16.78 16 ASN C CA 1
ATOM 3920 C C . ASN C 1 19 ? 16.933 7.323 56.837 1.00 15.84 16 ASN C C 1
ATOM 3921 O O . ASN C 1 19 ? 16.467 6.213 56.807 1.00 14.33 16 ASN C O 1
ATOM 3926 N N . ASN C 1 20 ? 16.501 8.291 57.646 1.00 15.47 17 ASN C N 1
ATOM 3927 C CA . ASN C 1 20 ? 15.486 8.079 58.626 1.00 15.46 17 ASN C CA 1
ATOM 3928 C C . ASN C 1 20 ? 14.176 8.529 58.055 1.00 15.24 17 ASN C C 1
ATOM 3929 O O . ASN C 1 20 ? 13.864 9.687 58.035 1.00 16.71 17 ASN C O 1
ATOM 3934 N N . ARG C 1 21 ? 13.370 7.582 57.619 1.00 15.96 18 ARG C N 1
ATOM 3935 C CA . ARG C 1 21 ? 12.092 7.900 57.059 1.00 16.38 18 ARG C CA 1
ATOM 3936 C C . ARG C 1 21 ? 11.084 8.596 57.964 1.00 16.02 18 ARG C C 1
ATOM 3937 O O . ARG C 1 21 ? 10.367 9.432 57.486 1.00 16.28 18 ARG C O 1
ATOM 3945 N N . LYS C 1 22 ? 11.008 8.245 59.247 1.00 16.06 19 LYS C N 1
ATOM 3946 C CA . LYS C 1 22 ? 10.174 8.973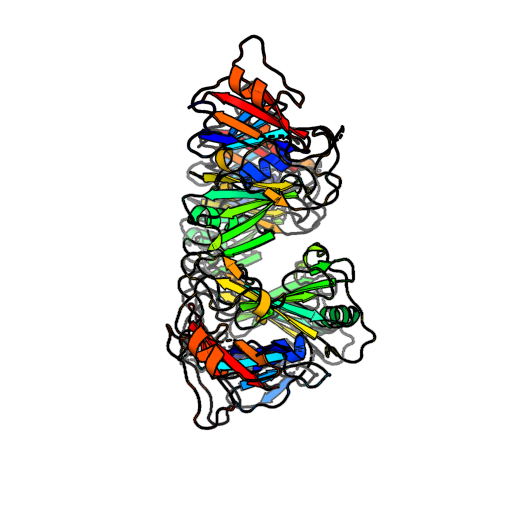 60.189 1.00 16.05 19 LYS C CA 1
ATOM 3947 C C . LYS C 1 22 ? 10.521 10.459 60.231 1.00 16.16 19 LYS C C 1
ATOM 3948 O O . LYS C 1 22 ? 9.609 11.291 60.167 1.00 15.87 19 LYS C O 1
ATOM 3954 N N . LEU C 1 23 ? 11.814 10.808 60.301 1.00 15.81 20 LEU C N 1
ATOM 3955 C CA . LEU C 1 23 ? 12.214 12.232 60.301 1.00 15.39 20 LEU C CA 1
ATOM 3956 C C . LEU C 1 23 ? 11.857 12.914 59.008 1.00 14.95 20 LEU C C 1
ATOM 3957 O O . LEU C 1 23 ? 11.295 14.018 59.029 1.00 14.34 20 LEU C O 1
ATOM 3962 N N . ASN C 1 24 ? 12.181 12.280 57.883 1.00 13.69 21 ASN C N 1
ATOM 3963 C CA . ASN C 1 24 ? 11.742 12.820 56.601 1.00 13.88 21 ASN C CA 1
ATOM 3964 C C . ASN C 1 24 ? 10.212 12.971 56.417 1.00 13.93 21 ASN C C 1
ATOM 3965 O O . ASN C 1 24 ? 9.767 13.874 55.768 1.00 14.02 21 ASN C O 1
ATOM 3970 N N . GLU C 1 25 ? 9.419 12.091 56.967 1.00 14.45 22 GLU C N 1
ATOM 3971 C CA . GLU C 1 25 ? 7.966 12.212 56.902 1.00 15.68 22 GLU C CA 1
ATOM 3972 C C . GLU C 1 25 ? 7.500 13.403 57.750 1.00 16.76 22 GLU C C 1
ATOM 3973 O O . GLU C 1 25 ? 6.620 14.210 57.361 1.00 17.17 22 GLU C O 1
ATOM 3979 N N . THR C 1 26 ? 8.114 13.548 58.914 1.00 17.42 23 THR C N 1
ATOM 3980 C CA . THR C 1 26 ? 7.830 14.691 59.743 1.00 17.52 23 THR C CA 1
ATOM 3981 C C . THR C 1 26 ? 8.039 15.998 58.995 1.00 17.25 23 THR C C 1
ATOM 3982 O O . THR C 1 26 ? 7.206 16.921 59.123 1.00 17.37 23 THR C O 1
ATOM 3986 N N . PHE C 1 27 ? 9.124 16.054 58.216 1.00 16.54 24 PHE C N 1
ATOM 3987 C CA . PHE C 1 27 ? 9.457 17.189 57.370 1.00 15.79 24 PHE C CA 1
ATOM 3988 C C . PHE C 1 27 ? 8.481 17.408 56.218 1.00 15.10 24 PHE C C 1
ATOM 3989 O O . PHE C 1 27 ? 7.754 18.433 56.149 1.00 13.93 24 PHE C O 1
ATOM 3997 N N . TYR C 1 28 ? 8.453 16.460 55.292 1.00 14.55 25 TYR C N 1
ATOM 3998 C CA . TYR C 1 28 ? 7.730 16.678 54.067 1.00 14.03 25 TYR C CA 1
ATOM 3999 C C . TYR C 1 28 ? 6.232 16.663 54.315 1.00 13.85 25 TYR C C 1
ATOM 4000 O O . TYR C 1 28 ? 5.521 17.409 53.670 1.00 13.70 25 TYR C O 1
ATOM 4009 N N . ILE C 1 29 ? 5.745 15.868 55.263 1.00 14.20 26 ILE C N 1
ATOM 4010 C CA . ILE C 1 29 ? 4.307 15.768 55.467 1.00 14.20 26 ILE C CA 1
ATOM 4011 C C . ILE C 1 29 ? 3.833 16.691 56.576 1.00 15.48 26 ILE C C 1
ATOM 4012 O O . ILE C 1 29 ? 2.988 17.578 56.331 1.00 16.81 26 ILE C O 1
ATOM 4017 N N . GLU C 1 30 ? 4.360 16.505 57.784 1.00 15.80 27 GLU C N 1
ATOM 4018 C CA . GLU C 1 30 ? 3.876 17.235 58.946 1.00 16.78 27 GLU C CA 1
ATOM 4019 C C . GLU C 1 30 ? 4.356 18.670 59.016 1.00 16.61 27 GLU C C 1
ATOM 4020 O O . GLU C 1 30 ? 3.648 19.478 59.596 1.00 17.63 27 GLU C O 1
ATOM 4026 N N . THR C 1 31 ? 5.528 18.992 58.462 1.00 15.33 28 THR C N 1
ATOM 4027 C CA . THR C 1 31 ? 5.957 20.356 58.405 1.00 15.18 28 THR C CA 1
ATOM 4028 C C . THR C 1 31 ? 5.503 21.064 57.087 1.00 16.39 28 THR C C 1
ATOM 4029 O O . THR C 1 31 ? 4.866 22.140 57.139 1.00 15.70 28 THR C O 1
ATOM 4033 N N . LEU C 1 32 ? 5.824 20.478 55.930 1.00 16.26 29 LEU C N 1
ATOM 4034 C CA . LEU C 1 32 ? 5.616 21.164 54.684 1.00 15.88 29 LEU C CA 1
ATOM 4035 C C . LEU C 1 32 ? 4.236 20.890 54.062 1.00 16.68 29 LEU C C 1
ATOM 4036 O O . LEU C 1 32 ? 3.863 21.570 53.087 1.00 17.68 29 LEU C O 1
ATOM 4041 N N . GLY C 1 33 ? 3.483 19.924 54.572 1.00 16.17 30 GLY C N 1
ATOM 4042 C CA . GLY C 1 33 ? 2.108 19.757 54.084 1.00 16.02 30 GLY C CA 1
ATOM 4043 C C . GLY C 1 33 ? 1.897 18.875 52.846 1.00 16.10 30 GLY C C 1
ATOM 4044 O O . GLY C 1 33 ? 0.793 18.863 52.271 1.00 14.87 30 GLY C O 1
ATOM 4053 N N . LYS C 1 35 ? 1.349 15.050 51.028 1.00 17.15 32 LYS C N 1
ATOM 4054 C CA . LYS C 1 35 ? 0.440 13.933 51.280 1.00 16.82 32 LYS C CA 1
ATOM 4055 C C . LYS C 1 35 ? 1.141 12.666 50.854 1.00 15.85 32 LYS C C 1
ATOM 4056 O O . LYS C 1 35 ? 1.730 12.632 49.771 1.00 15.43 32 LYS C O 1
ATOM 4062 N N . ALA C 1 36 ? 1.127 11.650 51.718 1.00 15.05 33 ALA C N 1
ATOM 4063 C CA . ALA C 1 36 ? 1.685 10.354 51.378 1.00 15.36 33 ALA C CA 1
ATOM 4064 C C . ALA C 1 36 ? 0.678 9.613 50.515 1.00 16.16 33 ALA C C 1
ATOM 4065 O O . ALA C 1 36 ? -0.520 9.504 50.852 1.00 15.69 33 ALA C O 1
ATOM 4067 N N . LEU C 1 37 ? 1.133 9.137 49.365 1.00 17.66 34 LEU C N 1
ATOM 4068 C CA . LEU C 1 37 ? 0.258 8.331 48.511 1.00 20.51 34 LEU C CA 1
ATOM 4069 C C . LEU C 1 37 ? 0.616 6.889 48.847 1.00 21.58 34 LEU C C 1
ATOM 4070 O O . LEU C 1 37 ? 0.880 6.596 49.992 1.00 22.54 34 LEU C O 1
ATOM 4075 N N . LEU C 1 38 ? 0.630 5.946 47.942 1.00 25.32 35 LEU C N 1
ATOM 4076 C CA . LEU C 1 38 ? 1.088 4.611 48.390 1.00 27.11 35 LEU C CA 1
ATOM 4077 C C . LEU C 1 38 ? 2.630 4.476 48.646 1.00 29.02 35 LEU C C 1
ATOM 4078 O O . LEU C 1 38 ? 3.458 5.382 48.385 1.00 29.65 35 LEU C O 1
ATOM 4083 N N . GLU C 1 39 ? 2.984 3.379 49.288 1.00 30.32 36 GLU C N 1
ATOM 4084 C CA . GLU C 1 39 ? 4.368 3.033 49.552 1.00 30.65 36 GLU C CA 1
ATOM 4085 C C . GLU C 1 39 ? 4.596 1.645 49.057 1.00 31.27 36 GLU C C 1
ATOM 4086 O O . GLU C 1 39 ? 4.273 0.697 49.740 1.00 31.62 36 GLU C O 1
ATOM 4092 N N . GLU C 1 40 ? 5.116 1.519 47.858 1.00 31.56 37 GLU C N 1
ATOM 4093 C CA . GLU C 1 40 ? 5.569 0.241 47.375 1.00 31.53 37 GLU C CA 1
ATOM 4094 C C . GLU C 1 40 ? 6.999 0.303 47.773 1.00 31.16 37 GLU C C 1
ATOM 4095 O O . GLU C 1 40 ? 7.848 0.642 47.001 1.00 31.04 37 GLU C O 1
ATOM 4101 N N . SER C 1 41 ? 7.228 0.040 49.031 1.00 30.62 38 SER C N 1
ATOM 4102 C CA . SER C 1 41 ? 8.408 0.498 49.685 1.00 31.02 38 SER C CA 1
ATOM 4103 C C . SER C 1 41 ? 9.596 -0.326 49.351 1.00 29.78 38 SER C C 1
ATOM 4104 O O . SER C 1 41 ? 9.492 -1.321 48.692 1.00 30.27 38 SER C O 1
ATOM 4107 N N . ALA C 1 42 ? 10.745 0.157 49.739 1.00 28.53 39 ALA C N 1
ATOM 4108 C CA . ALA C 1 42 ? 10.835 1.334 50.591 1.00 27.26 39 ALA C CA 1
ATOM 4109 C C . ALA C 1 42 ? 11.066 2.635 49.784 1.00 26.81 39 ALA C C 1
ATOM 4110 O O . ALA C 1 42 ? 12.160 3.274 49.895 1.00 26.48 39 ALA C O 1
ATOM 4112 N N . PHE C 1 43 ? 10.051 2.920 48.917 1.00 24.38 40 PHE C N 1
ATOM 4113 C CA . PHE C 1 43 ? 9.760 4.213 48.264 1.00 22.89 40 PHE C CA 1
ATOM 4114 C C . PHE C 1 43 ? 8.512 4.793 48.894 1.00 20.97 40 PHE C C 1
ATOM 4115 O O . PHE C 1 43 ? 7.465 4.141 49.016 1.00 20.09 40 PHE C O 1
ATOM 4123 N N . LEU C 1 44 ? 8.665 6.015 49.362 1.00 19.35 41 LEU C N 1
ATOM 4124 C CA . LEU C 1 44 ? 7.564 6.819 49.821 1.00 18.30 41 LEU C CA 1
ATOM 4125 C C . LEU C 1 44 ? 7.166 7.725 48.641 1.00 17.34 41 LEU C C 1
ATOM 4126 O O . LEU C 1 44 ? 7.988 8.530 48.146 1.00 16.02 41 LEU C O 1
ATOM 4131 N N . SER C 1 45 ? 5.914 7.601 48.224 1.00 15.58 42 SER C N 1
ATOM 4132 C CA . SER C 1 45 ? 5.372 8.441 47.182 1.00 15.62 42 SER C CA 1
ATOM 4133 C C . SER C 1 45 ? 4.582 9.651 47.798 1.00 15.21 42 SER C C 1
ATOM 4134 O O . SER C 1 45 ? 3.702 9.462 48.581 1.00 14.07 42 SER C O 1
ATOM 4137 N N . LEU C 1 46 ? 4.969 10.893 47.425 1.00 15.68 43 LEU C N 1
ATOM 4138 C CA . LEU C 1 46 ? 4.478 12.150 48.017 1.00 14.46 43 LEU C CA 1
ATOM 4139 C C . LEU C 1 46 ? 3.910 13.043 46.941 1.00 15.29 43 LEU C C 1
ATOM 4140 O O . LEU C 1 46 ? 4.440 13.169 45.829 1.00 14.49 43 LEU C O 1
ATOM 4145 N N . GLY C 1 47 ? 2.813 13.693 47.298 1.00 16.07 44 GLY C N 1
ATOM 4146 C CA . GLY C 1 47 ? 2.177 14.622 46.391 1.00 15.88 44 GLY C CA 1
ATOM 4147 C C . GLY C 1 47 ? 1.325 15.603 47.141 1.00 15.44 44 GLY C C 1
ATOM 4148 O O . GLY C 1 47 ? 1.683 16.045 48.209 1.00 15.20 44 GLY C O 1
ATOM 4149 N N . ASP C 1 48 ? 0.202 15.960 46.536 1.00 16.21 45 ASP C N 1
ATOM 4150 C CA . ASP C 1 48 ? -0.684 17.027 47.041 1.00 15.31 45 ASP C CA 1
ATOM 4151 C C . ASP C 1 48 ? -2.086 16.486 46.983 1.00 14.59 45 ASP C C 1
ATOM 4152 O O . ASP C 1 48 ? -2.230 15.259 46.768 1.00 13.52 45 ASP C O 1
ATOM 4157 N N . GLN C 1 49 ? -3.109 17.343 47.174 1.00 14.14 46 GLN C N 1
ATOM 4158 C CA . GLN C 1 49 ? -4.516 16.890 47.239 1.00 13.97 46 GLN C CA 1
ATOM 4159 C C . GLN C 1 49 ? -5.088 16.488 45.870 1.00 14.03 46 GLN C C 1
ATOM 4160 O O . GLN C 1 49 ? -6.192 15.903 45.772 1.00 13.13 46 GLN C O 1
ATOM 4166 N N . THR C 1 50 ? -4.341 16.751 44.795 1.00 14.22 47 THR C N 1
ATOM 4167 C CA . THR C 1 50 ? -4.661 16.111 43.497 1.00 15.77 47 THR C CA 1
ATOM 4168 C C . THR C 1 50 ? -4.529 14.590 43.551 1.00 15.52 47 THR C C 1
ATOM 4169 O O . THR C 1 50 ? -5.209 13.899 42.818 1.00 14.50 47 THR C O 1
ATOM 4173 N N . GLY C 1 51 ? -3.695 14.084 44.459 1.00 16.15 48 GLY C N 1
ATOM 4174 C CA . GLY C 1 51 ? -3.458 12.651 44.587 1.00 16.42 48 GLY C CA 1
ATOM 4175 C C . GLY C 1 51 ? -2.410 12.150 43.627 1.00 17.05 48 GLY C C 1
ATOM 4176 O O . GLY C 1 51 ? -2.213 10.944 43.477 1.00 19.30 48 GLY C O 1
ATOM 4177 N N . LEU C 1 52 ? -1.769 13.072 42.943 1.00 16.92 49 LEU C N 1
ATOM 4178 C CA . LEU C 1 52 ? -0.752 12.775 41.949 1.00 16.75 49 LEU C CA 1
ATOM 4179 C C . LEU C 1 52 ? 0.667 12.853 42.565 1.00 15.44 49 LEU C C 1
ATOM 4180 O O . LEU C 1 52 ? 0.962 13.746 43.357 1.00 14.95 49 LEU C O 1
ATOM 4185 N N . GLU C 1 53 ? 1.521 11.914 42.173 1.00 15.53 50 GLU C N 1
ATOM 4186 C CA . GLU C 1 53 ? 2.916 11.831 42.686 1.00 16.27 50 GLU C CA 1
ATOM 4187 C C . GLU C 1 53 ? 3.822 12.953 42.184 1.00 15.88 50 GLU C C 1
ATOM 4188 O O . GLU C 1 53 ? 3.972 13.110 40.993 1.00 16.22 50 GLU C O 1
ATOM 4194 N N . LYS C 1 54 ? 4.453 13.705 43.084 1.00 16.48 51 LYS C N 1
ATOM 4195 C CA . LYS C 1 54 ? 5.387 14.801 42.675 1.00 16.65 51 LYS C CA 1
ATOM 4196 C C . LYS C 1 54 ? 6.820 14.633 43.135 1.00 16.31 51 LYS C C 1
ATOM 4197 O O . LYS C 1 54 ? 7.734 15.263 42.611 1.00 16.03 51 LYS C O 1
ATOM 4203 N N . LEU C 1 55 ? 7.012 13.772 44.123 1.00 16.71 52 LEU C N 1
ATOM 4204 C CA . LEU C 1 55 ? 8.302 13.581 44.750 1.00 16.34 52 LEU C CA 1
ATOM 4205 C C . LEU C 1 55 ? 8.307 12.164 45.295 1.00 16.28 52 LEU C C 1
ATOM 4206 O O . LEU C 1 55 ? 7.265 11.675 45.772 1.00 16.19 52 LEU C O 1
ATOM 4211 N N . VAL C 1 56 ? 9.494 11.551 45.318 1.00 16.38 53 VAL C N 1
ATOM 4212 C CA . VAL C 1 56 ? 9.682 10.200 45.855 1.00 15.93 53 VAL C CA 1
ATOM 4213 C C . VAL C 1 56 ? 10.859 10.194 46.831 1.00 15.40 53 VAL C C 1
ATOM 4214 O O . VAL C 1 56 ? 11.938 10.749 46.562 1.00 13.94 53 VAL C O 1
ATOM 4218 N N . LEU C 1 57 ? 10.640 9.577 47.982 1.00 14.63 54 LEU C N 1
ATOM 4219 C CA . LEU C 1 57 ? 11.745 9.296 48.866 1.00 14.71 54 LEU C CA 1
ATOM 4220 C C . LEU C 1 57 ? 12.083 7.833 48.866 1.00 14.25 54 LEU C C 1
ATOM 4221 O O . LEU C 1 57 ? 11.223 6.989 48.903 1.00 12.60 54 LEU C O 1
ATOM 4226 N N . GLU C 1 58 ? 13.372 7.585 48.767 1.00 14.07 55 GLU C N 1
ATOM 4227 C CA . GLU C 1 58 ? 13.948 6.270 48.888 1.00 15.60 55 GLU C CA 1
ATOM 4228 C C . GLU C 1 58 ? 14.706 6.138 50.200 1.00 14.91 55 GLU C C 1
ATOM 4229 O O . GLU C 1 58 ? 15.589 6.880 50.490 1.00 13.52 55 GLU C O 1
ATOM 4235 N N . GLU C 1 59 ? 14.356 5.107 50.947 1.00 16.89 56 GLU C N 1
ATOM 4236 C CA . GLU C 1 59 ? 14.894 4.775 52.273 1.00 17.07 56 GLU C CA 1
ATOM 4237 C C . GLU C 1 59 ? 16.111 3.867 52.071 1.00 17.85 56 GLU C C 1
ATOM 4238 O O . GLU C 1 59 ? 15.979 2.685 51.727 1.00 18.54 56 GLU C O 1
ATOM 4244 N N . ALA C 1 60 ? 17.295 4.459 52.247 1.00 17.84 57 ALA C N 1
ATOM 4245 C CA . ALA C 1 60 ? 18.577 3.833 52.009 1.00 17.46 57 ALA C CA 1
ATOM 4246 C C . ALA C 1 60 ? 19.375 3.712 53.348 1.00 17.91 57 ALA C C 1
ATOM 4247 O O . ALA C 1 60 ? 19.631 4.742 54.039 1.00 18.94 57 ALA C O 1
ATOM 4249 N N . PRO C 1 61 ? 19.742 2.466 53.760 1.00 17.51 58 PRO C N 1
ATOM 4250 C CA . PRO C 1 61 ? 20.521 2.287 55.010 1.00 17.55 58 PRO C CA 1
ATOM 4251 C C . PRO C 1 61 ? 21.944 2.907 55.027 1.00 18.21 58 PRO C C 1
ATOM 4252 O O . PRO C 1 61 ? 22.617 2.903 54.012 1.00 17.89 58 PRO C O 1
ATOM 4256 N N . SER C 1 62 ? 22.379 3.393 56.194 1.00 18.53 59 SER C N 1
ATOM 4257 C CA . SER C 1 62 ? 23.703 3.926 56.396 1.00 19.01 59 SER C CA 1
ATOM 4258 C C . SER C 1 62 ? 24.777 2.885 56.263 1.00 19.99 59 SER C C 1
ATOM 4259 O O . SER C 1 62 ? 25.953 3.237 56.112 1.00 19.83 59 SER C O 1
ATOM 4270 N N . ARG C 1 64 ? 24.902 1.090 53.702 1.00 20.34 61 ARG C N 1
ATOM 4271 C CA . ARG C 1 64 ? 25.170 1.146 52.249 1.00 19.60 61 ARG C CA 1
ATOM 4272 C C . ARG C 1 64 ? 25.472 2.554 51.790 1.00 18.90 61 ARG C C 1
ATOM 4273 O O . ARG C 1 64 ? 25.962 2.707 50.695 1.00 19.87 61 ARG C O 1
ATOM 4281 N N . THR C 1 65 ? 25.267 3.546 52.662 1.00 18.22 62 THR C N 1
ATOM 4282 C CA . THR C 1 65 ? 25.163 4.962 52.258 1.00 17.48 62 THR C CA 1
ATOM 4283 C C . THR C 1 65 ? 25.943 5.941 53.151 1.00 17.47 62 THR C C 1
ATOM 4284 O O . THR C 1 65 ? 26.045 5.717 54.324 1.00 17.13 62 THR C O 1
ATOM 4288 N N . ARG C 1 66 ? 26.480 7.013 52.563 1.00 18.35 63 ARG C N 1
ATOM 4289 C CA . ARG C 1 66 ? 27.076 8.091 53.321 1.00 18.86 63 ARG C CA 1
ATOM 4290 C C . ARG C 1 66 ? 26.546 9.482 52.916 1.00 20.41 63 ARG C C 1
ATOM 4291 O O . ARG C 1 66 ? 25.795 9.634 51.982 1.00 19.06 63 ARG C O 1
ATOM 4299 N N . LYS C 1 67 ? 26.932 10.489 53.698 1.00 21.07 64 LYS C N 1
ATOM 4300 C CA . LYS C 1 67 ? 26.586 11.829 53.391 1.00 22.80 64 LYS C CA 1
ATOM 4301 C C . LYS C 1 67 ? 27.469 12.333 52.257 1.00 21.42 64 LYS C C 1
ATOM 4302 O O . LYS C 1 67 ? 28.600 11.928 52.114 1.00 21.16 64 LYS C O 1
ATOM 4308 N N . VAL C 1 68 ? 26.902 13.213 51.444 1.00 21.91 65 VAL C N 1
ATOM 4309 C CA . VAL C 1 68 ? 27.643 13.958 50.406 1.00 21.09 65 VAL C CA 1
ATOM 4310 C C . VAL C 1 68 ? 28.651 14.869 51.100 1.00 21.05 65 VAL C C 1
ATOM 4311 O O . VAL C 1 68 ? 28.391 15.389 52.172 1.00 21.31 65 VAL C O 1
ATOM 4315 N N . GLU C 1 69 ? 29.811 15.022 50.494 1.00 21.33 66 GLU C N 1
ATOM 4316 C CA . GLU C 1 69 ? 30.788 15.986 50.904 1.00 22.17 66 GLU C CA 1
ATOM 4317 C C . GLU C 1 69 ? 30.806 17.066 49.828 1.00 21.88 66 GLU C C 1
ATOM 4318 O O . GLU C 1 69 ? 31.169 16.807 48.662 1.00 22.03 66 GLU C O 1
ATOM 4324 N N . GLY C 1 70 ? 30.410 18.267 50.230 1.00 20.42 67 GLY C N 1
ATOM 4325 C CA . GLY C 1 70 ? 30.382 19.418 49.357 1.00 20.01 67 GLY C CA 1
ATOM 4326 C C . GLY C 1 70 ? 28.965 19.609 48.826 1.00 19.50 67 GLY C C 1
ATOM 4327 O O . GLY C 1 70 ? 27.996 19.270 49.492 1.00 20.02 67 GLY C O 1
ATOM 4328 N N . ARG C 1 71 ? 28.887 20.111 47.596 1.00 18.17 68 ARG C N 1
ATOM 4329 C CA . ARG C 1 71 ? 27.654 20.335 46.883 1.00 16.57 68 ARG C CA 1
ATOM 4330 C C . ARG C 1 71 ? 26.979 19.039 46.556 1.00 16.28 68 ARG C C 1
ATOM 4331 O O . ARG C 1 71 ? 27.632 18.041 46.213 1.00 15.66 68 ARG C O 1
ATOM 4339 N N . LYS C 1 72 ? 25.660 19.035 46.666 1.00 16.70 69 LYS C N 1
ATOM 4340 C CA . LYS C 1 72 ? 24.914 17.814 46.369 1.00 16.81 69 LYS C CA 1
ATOM 4341 C C . LYS C 1 72 ? 24.516 17.922 44.909 1.00 17.44 69 LYS C C 1
ATOM 4342 O O . LYS C 1 72 ? 24.583 19.020 44.327 1.00 17.52 69 LYS C O 1
ATOM 4348 N N . LYS C 1 73 ? 24.145 16.798 44.281 1.00 17.55 70 LYS C N 1
ATOM 4349 C CA . LYS C 1 73 ? 23.569 16.862 42.936 1.00 16.77 70 LYS C CA 1
ATOM 4350 C C . LYS C 1 73 ? 22.331 17.784 42.932 1.00 16.65 70 LYS C C 1
ATOM 4351 O O . LYS C 1 73 ? 22.137 18.575 42.013 1.00 16.63 70 LYS C O 1
ATOM 4357 N N . LEU C 1 74 ? 21.522 17.696 43.978 1.00 16.60 71 LEU C N 1
ATOM 4358 C CA . LEU C 1 74 ? 20.396 18.605 44.164 1.00 16.13 71 LEU C CA 1
ATOM 4359 C C . LEU C 1 74 ? 20.960 19.937 44.734 1.00 15.78 71 LEU C C 1
ATOM 4360 O O . LEU C 1 74 ? 21.515 19.940 45.851 1.00 16.12 71 LEU C O 1
ATOM 4365 N N . ALA C 1 75 ? 20.827 21.041 43.997 1.00 14.90 72 ALA C N 1
ATOM 4366 C CA . ALA C 1 75 ? 21.176 22.363 44.580 1.00 16.08 72 ALA C CA 1
ATOM 4367 C C . ALA C 1 75 ? 20.014 22.869 45.415 1.00 16.57 72 ALA C C 1
ATOM 4368 O O . ALA C 1 75 ? 20.221 23.320 46.520 1.00 18.81 72 ALA C O 1
ATOM 4370 N N . ARG C 1 76 ? 18.788 22.759 44.899 1.00 16.41 73 ARG C N 1
ATOM 4371 C CA . ARG C 1 76 ? 17.577 23.152 45.602 1.00 16.08 73 ARG C CA 1
ATOM 4372 C C . ARG C 1 76 ? 16.343 22.508 44.999 1.00 15.45 73 ARG C C 1
ATOM 4373 O O . ARG C 1 76 ? 16.235 22.468 43.796 1.00 15.98 73 ARG C O 1
ATOM 4381 N N . LEU C 1 77 ? 15.440 22.027 45.862 1.00 15.29 74 LEU C N 1
ATOM 4382 C CA . LEU C 1 77 ? 14.081 21.618 45.491 1.00 15.94 74 LEU C CA 1
ATOM 4383 C C . LEU C 1 77 ? 13.139 22.808 45.652 1.00 15.21 74 LEU C C 1
ATOM 4384 O O . LEU C 1 77 ? 13.153 23.463 46.653 1.00 15.73 74 LEU C O 1
ATOM 4389 N N . ILE C 1 78 ? 12.379 23.123 44.625 1.00 16.04 75 ILE C N 1
ATOM 4390 C CA . ILE C 1 78 ? 11.530 24.293 44.587 1.00 16.49 75 ILE C CA 1
ATOM 4391 C C . ILE C 1 78 ? 10.077 23.779 44.535 1.00 17.29 75 ILE C C 1
ATOM 4392 O O . ILE C 1 78 ? 9.694 22.939 43.679 1.00 18.13 75 ILE C O 1
ATOM 4397 N N . VAL C 1 79 ? 9.298 24.217 45.513 1.00 18.05 76 VAL C N 1
ATOM 4398 C CA . VAL C 1 79 ? 7.901 23.824 45.651 1.00 18.02 76 VAL C CA 1
ATOM 4399 C C . VAL C 1 79 ? 7.147 25.109 45.412 1.00 18.23 76 VAL C C 1
ATOM 4400 O O . VAL C 1 79 ? 7.218 26.002 46.238 1.00 18.03 76 VAL C O 1
ATOM 4404 N N . LYS C 1 80 ? 6.496 25.221 44.246 1.00 20.24 77 LYS C N 1
ATOM 4405 C CA . LYS C 1 80 ? 5.623 26.368 43.909 1.00 20.97 77 LYS C CA 1
ATOM 4406 C C . LYS C 1 80 ? 4.227 26.009 44.365 1.00 22.26 77 LYS C C 1
ATOM 4407 O O . LYS C 1 80 ? 3.588 25.118 43.798 1.00 23.73 77 LYS C O 1
ATOM 4413 N N . VAL C 1 81 ? 3.761 26.692 45.402 1.00 23.25 78 VAL C N 1
ATOM 4414 C CA . VAL C 1 81 ? 2.463 26.408 46.019 1.00 22.91 78 VAL C CA 1
ATOM 4415 C C . VAL C 1 81 ? 1.480 27.288 45.303 1.00 23.42 78 VAL C C 1
ATOM 4416 O O . VAL C 1 81 ? 1.773 28.426 45.023 1.00 23.73 78 VAL C O 1
ATOM 4420 N N . GLU C 1 82 ? 0.309 26.767 44.978 1.00 24.64 79 GLU C N 1
ATOM 4421 C CA . GLU C 1 82 ? -0.650 27.544 44.181 1.00 24.82 79 GLU C CA 1
ATOM 4422 C C . GLU C 1 82 ? -1.364 28.594 45.005 1.00 24.14 79 GLU C C 1
ATO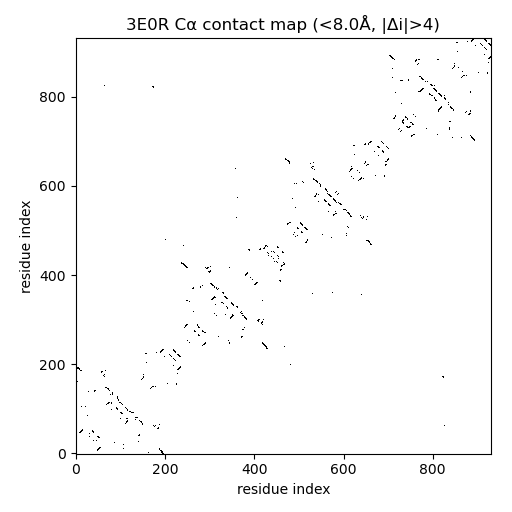M 4423 O O . GLU C 1 82 ? -1.556 29.710 44.552 1.00 23.32 79 GLU C O 1
ATOM 4429 N N A ASN C 1 83 ? -1.799 28.200 46.202 0.50 24.43 80 ASN C N 1
ATOM 4430 N N B ASN C 1 83 ? -1.698 28.234 46.229 0.50 24.10 80 ASN C N 1
ATOM 4431 C CA A ASN C 1 83 ? -2.407 29.113 47.182 0.50 24.83 80 ASN C CA 1
ATOM 4432 C CA B ASN C 1 83 ? -2.390 29.133 47.124 0.50 24.36 80 ASN C CA 1
ATOM 4433 C C A ASN C 1 83 ? -1.351 29.721 48.126 0.50 24.86 80 ASN C C 1
ATOM 4434 C C B ASN C 1 83 ? -1.446 29.741 48.177 0.50 24.58 80 ASN C C 1
ATOM 4435 O O A ASN C 1 83 ? -0.765 29.015 48.940 0.50 25.10 80 ASN C O 1
ATOM 4436 O O B ASN C 1 83 ? -1.035 29.063 49.112 0.50 24.73 80 ASN C O 1
ATOM 4445 N N . PRO C 1 84 ? -1.115 31.042 48.025 1.00 25.30 81 PRO C N 1
ATOM 4446 C CA . PRO C 1 84 ? -0.131 31.728 48.901 1.00 25.39 81 PRO C CA 1
ATOM 4447 C C . PRO C 1 84 ? -0.400 31.612 50.401 1.00 25.98 81 PRO C C 1
ATOM 4448 O O . PRO C 1 84 ? 0.538 31.594 51.187 1.00 26.85 81 PRO C O 1
ATOM 4452 N N . LEU C 1 85 ? -1.679 31.607 50.779 1.00 26.24 82 LEU C N 1
ATOM 4453 C CA . LEU C 1 85 ? -2.062 31.524 52.172 1.00 26.12 82 LEU C CA 1
ATOM 4454 C C . LEU C 1 85 ? -1.723 30.180 52.800 1.00 26.10 82 LEU C C 1
ATOM 4455 O O . LEU C 1 85 ? -1.662 30.072 54.006 1.00 26.53 82 LEU C O 1
ATOM 4460 N N . GLU C 1 86 ? -1.502 29.143 52.001 1.00 27.01 83 GLU C N 1
ATOM 4461 C CA . GLU C 1 86 ? -0.972 27.875 52.534 1.00 26.84 83 GLU C CA 1
ATOM 4462 C C . GLU C 1 86 ? 0.481 28.004 53.029 1.00 27.33 83 GLU C C 1
ATOM 4463 O O . GLU C 1 86 ? 0.867 27.312 53.960 1.00 28.12 83 GLU C O 1
ATOM 4469 N N . ILE C 1 87 ? 1.279 28.877 52.423 1.00 27.86 84 ILE C N 1
ATOM 4470 C CA . ILE C 1 87 ? 2.630 29.115 52.917 1.00 28.36 84 ILE C CA 1
ATOM 4471 C C . ILE C 1 87 ? 2.516 29.838 54.258 1.00 28.55 84 ILE C C 1
ATOM 4472 O O . ILE C 1 87 ? 3.274 29.570 55.167 1.00 27.96 84 ILE C O 1
ATOM 4477 N N . GLU C 1 88 ? 1.569 30.756 54.375 1.00 29.16 85 GLU C N 1
ATOM 4478 C CA . GLU C 1 88 ? 1.342 31.434 55.665 1.00 30.31 85 GLU C CA 1
ATOM 4479 C C . GLU C 1 88 ? 0.919 30.479 56.798 1.00 30.50 85 GLU C C 1
ATOM 4480 O O . GLU C 1 88 ? 1.371 30.630 57.941 1.00 31.34 85 GLU C O 1
ATOM 4486 N N . GLY C 1 89 ? 0.053 29.515 56.470 1.00 30.30 86 GLY C N 1
ATOM 4487 C CA . GLY C 1 89 ? -0.303 28.433 57.378 1.00 29.41 86 GLY C CA 1
ATOM 4488 C C . GLY C 1 89 ? 0.916 27.717 57.914 1.00 28.65 86 GLY C C 1
ATOM 4489 O O . GLY C 1 89 ? 1.052 27.583 59.103 1.00 28.37 86 GLY C O 1
ATOM 4490 N N . ILE C 1 90 ? 1.784 27.245 57.022 1.00 28.25 87 ILE C N 1
ATOM 4491 C CA . ILE C 1 90 ? 3.025 26.525 57.379 1.00 27.88 87 ILE C CA 1
ATOM 4492 C C . ILE C 1 90 ? 3.886 27.340 58.297 1.00 27.03 87 ILE C C 1
ATOM 4493 O O . ILE C 1 90 ? 4.354 26.843 59.297 1.00 26.93 87 ILE C O 1
ATOM 4498 N N . LEU C 1 91 ? 4.082 28.605 57.953 1.00 27.17 88 LEU C N 1
ATOM 4499 C CA . LEU C 1 91 ? 4.890 29.530 58.749 1.00 27.24 88 LEU C CA 1
ATOM 4500 C C . LEU C 1 91 ? 4.280 29.887 60.095 1.00 27.46 88 LEU C C 1
ATOM 4501 O O . LEU C 1 91 ? 4.990 30.357 61.009 1.00 28.14 88 LEU C O 1
ATOM 4506 N N . SER C 1 92 ? 2.976 29.688 60.222 1.00 27.36 89 SER C N 1
ATOM 4507 C CA . SER C 1 92 ? 2.330 29.878 61.486 1.00 28.01 89 SER C CA 1
ATOM 4508 C C . SER C 1 92 ? 2.493 28.666 62.426 1.00 28.02 89 SER C C 1
ATOM 4509 O O . SER C 1 92 ? 2.346 28.802 63.614 1.00 28.00 89 SER C O 1
ATOM 4512 N N . LYS C 1 93 ? 2.824 27.494 61.910 1.00 28.67 90 LYS C N 1
ATOM 4513 C CA . LYS C 1 93 ? 2.977 26.325 62.745 1.00 29.56 90 LYS C CA 1
ATOM 4514 C C . LYS C 1 93 ? 4.448 25.968 62.986 1.00 30.45 90 LYS C C 1
ATOM 4515 O O . LYS C 1 93 ? 4.737 25.075 63.789 1.00 30.93 90 LYS C O 1
ATOM 4521 N N . THR C 1 94 ? 5.381 26.622 62.306 1.00 30.81 91 THR C N 1
ATOM 4522 C CA . THR C 1 94 ? 6.732 26.098 62.263 1.00 31.77 91 THR C CA 1
ATOM 4523 C C . THR C 1 94 ? 7.740 27.040 62.907 1.00 31.98 91 THR C C 1
ATOM 4524 O O . THR C 1 94 ? 7.949 28.131 62.419 1.00 32.11 91 THR C O 1
ATOM 4528 N N . ASP C 1 95 ? 8.361 26.603 63.999 1.00 32.67 92 ASP C N 1
ATOM 4529 C CA . ASP C 1 95 ? 9.469 27.337 64.629 1.00 33.37 92 ASP C CA 1
ATOM 4530 C C . ASP C 1 95 ? 10.627 27.663 63.656 1.00 33.50 92 ASP C C 1
ATOM 4531 O O . ASP C 1 95 ? 10.832 28.826 63.268 1.00 34.39 92 ASP C O 1
ATOM 4536 N N . SER C 1 96 ? 11.381 26.640 63.254 1.00 33.33 93 SER C N 1
ATOM 4537 C CA . SER C 1 96 ? 12.712 26.866 62.660 1.00 33.17 93 SER C CA 1
ATOM 4538 C C . SER C 1 96 ? 12.781 26.651 61.125 1.00 32.64 93 SER C C 1
ATOM 4539 O O . SER C 1 96 ? 13.051 25.558 60.630 1.00 33.60 93 SER C O 1
ATOM 4542 N N . ILE C 1 97 ? 12.538 27.726 60.396 1.00 31.19 94 ILE C N 1
ATOM 4543 C CA . ILE C 1 97 ? 12.872 27.829 58.979 1.00 30.15 94 ILE C CA 1
ATOM 4544 C C . ILE C 1 97 ? 14.311 28.366 58.752 1.00 29.22 94 ILE C C 1
ATOM 4545 O O . ILE C 1 97 ? 14.965 28.870 59.679 1.00 28.00 94 ILE C O 1
ATOM 4550 N N . HIS C 1 98 ? 14.798 28.254 57.518 1.00 27.71 95 HIS C N 1
ATOM 4551 C CA . HIS C 1 98 ? 16.138 28.764 57.216 1.00 28.22 95 HIS C CA 1
ATOM 4552 C C . HIS C 1 98 ? 16.150 30.270 56.913 1.00 27.88 95 HIS C C 1
ATOM 4553 O O . HIS C 1 98 ? 16.910 31.007 57.504 1.00 27.61 95 HIS C O 1
ATOM 4560 N N . ARG C 1 99 ? 15.281 30.706 56.005 1.00 28.26 96 ARG C N 1
ATOM 4561 C CA A ARG C 1 99 ? 15.270 32.091 55.549 0.50 27.62 96 ARG C CA 1
ATOM 4562 C CA B ARG C 1 99 ? 15.273 32.090 55.540 0.50 28.21 96 ARG C CA 1
ATOM 4563 C C . ARG C 1 99 ? 13.875 32.460 55.054 1.00 27.78 96 ARG C C 1
ATOM 4564 O O . ARG C 1 99 ? 13.201 31.645 54.422 1.00 28.28 96 ARG C O 1
ATOM 4579 N N . LEU C 1 100 ? 13.451 33.673 55.354 1.00 27.62 97 LEU C N 1
ATOM 4580 C CA . LEU C 1 100 ? 12.133 34.214 54.958 1.00 26.99 97 LEU C CA 1
ATOM 4581 C C . LEU C 1 100 ? 12.370 35.232 53.832 1.00 26.67 97 LEU C C 1
ATOM 4582 O O . LEU C 1 100 ? 13.318 36.016 53.869 1.00 26.49 97 LEU C O 1
ATOM 4587 N N . TYR C 1 101 ? 11.515 35.148 52.825 1.00 26.60 98 TYR C N 1
ATOM 4588 C CA . TYR C 1 101 ? 11.475 36.002 51.674 1.00 26.80 98 TYR C CA 1
ATOM 4589 C C . TYR C 1 101 ? 10.056 36.490 51.445 1.00 27.12 98 TYR C C 1
ATOM 4590 O O . TYR C 1 101 ? 9.085 35.868 51.871 1.00 28.95 98 TYR C O 1
ATOM 4599 N N . LYS C 1 102 ? 9.956 37.575 50.708 1.00 27.61 99 LYS C N 1
ATOM 4600 C CA . LYS C 1 102 ? 8.676 38.120 50.232 1.00 28.11 99 LYS C CA 1
ATOM 4601 C C . LYS C 1 102 ? 8.832 38.495 48.756 1.00 27.55 99 LYS C C 1
ATOM 4602 O O . LYS C 1 102 ? 9.872 39.068 48.340 1.00 26.99 99 LYS C O 1
ATOM 4608 N N . GLY C 1 103 ? 7.812 38.159 47.977 1.00 27.12 100 GLY C N 1
ATOM 4609 C CA . GLY C 1 103 ? 7.733 38.578 46.604 1.00 27.20 100 GLY C CA 1
ATOM 4610 C C . GLY C 1 103 ? 6.382 39.163 46.264 1.00 27.35 100 GLY C C 1
ATOM 4611 O O . GLY C 1 103 ? 5.579 39.499 47.143 1.00 27.35 100 GLY C O 1
ATOM 4612 N N . GLN C 1 104 ? 6.168 39.273 44.952 1.00 27.61 101 GLN C N 1
ATOM 4613 C CA . GLN C 1 104 ? 4.949 39.752 44.327 1.00 27.35 101 GLN C CA 1
ATOM 4614 C C . GLN C 1 104 ? 3.664 39.143 44.921 1.00 27.58 101 GLN C C 1
ATOM 4615 O O . GLN C 1 104 ? 2.788 39.886 45.391 1.00 27.94 101 GLN C O 1
ATOM 4621 N N . ASN C 1 105 ? 3.540 37.808 44.882 1.00 27.06 102 ASN C N 1
ATOM 4622 C CA . ASN C 1 105 ? 2.295 37.134 45.301 1.00 26.59 102 ASN C CA 1
ATOM 4623 C C . ASN C 1 105 ? 2.283 36.729 46.772 1.00 26.36 102 ASN C C 1
ATOM 4624 O O . ASN C 1 105 ? 1.236 36.395 47.300 1.00 26.88 102 ASN C O 1
ATOM 4629 N N . GLY C 1 106 ? 3.433 36.745 47.442 1.00 26.18 103 GLY C N 1
ATOM 4630 C CA . GLY C 1 106 ? 3.449 36.532 48.890 1.00 25.70 103 GLY C CA 1
ATOM 4631 C C . GLY C 1 106 ? 4.772 36.141 49.512 1.00 25.10 103 GLY C C 1
ATOM 4632 O O . GLY C 1 106 ? 5.840 36.316 48.918 1.00 24.98 103 GLY C O 1
ATOM 4633 N N . TYR C 1 107 ? 4.674 35.616 50.734 1.00 24.21 104 TYR C N 1
ATOM 4634 C CA . TYR C 1 107 ? 5.816 35.036 51.452 1.00 23.37 104 TYR C CA 1
ATOM 4635 C C . TYR C 1 107 ? 6.310 33.723 50.827 1.00 21.94 104 TYR C C 1
ATOM 4636 O O . TYR C 1 107 ? 5.618 33.020 50.070 1.00 21.28 104 TYR C O 1
ATOM 4645 N N . ALA C 1 108 ? 7.555 33.442 51.129 1.00 20.64 105 ALA C N 1
ATOM 4646 C CA . ALA C 1 108 ? 8.228 32.239 50.702 1.00 19.43 105 ALA C CA 1
ATOM 4647 C C . ALA C 1 108 ? 9.241 31.991 51.789 1.00 18.52 105 ALA C C 1
ATOM 4648 O O . ALA C 1 108 ? 9.548 32.885 52.581 1.00 18.16 105 ALA C O 1
ATOM 4650 N N . PHE C 1 109 ? 9.740 30.780 51.874 1.00 18.50 106 PHE C N 1
ATOM 4651 C CA . PHE C 1 109 ? 10.880 30.522 52.756 1.00 18.32 106 PHE C CA 1
ATOM 4652 C C . PHE C 1 109 ? 11.706 29.326 52.268 1.00 17.95 106 PHE C C 1
ATOM 4653 O O . PHE C 1 109 ? 11.244 28.536 51.441 1.00 17.62 106 PHE C O 1
ATOM 4661 N N . GLU C 1 110 ? 12.938 29.267 52.777 1.00 17.41 107 GLU C N 1
ATOM 4662 C CA . GLU C 1 110 ? 13.832 28.169 52.610 1.00 17.37 107 GLU C CA 1
ATOM 4663 C C . GLU C 1 110 ? 13.917 27.434 53.898 1.00 17.24 107 GLU C C 1
ATOM 4664 O O . GLU C 1 110 ? 13.740 28.020 54.943 1.00 16.60 107 GLU C O 1
ATOM 4670 N N . ILE C 1 111 ? 14.198 26.123 53.786 1.00 17.77 108 ILE C N 1
ATOM 4671 C CA . ILE C 1 111 ? 14.338 25.223 54.910 1.00 16.67 108 ILE C CA 1
ATOM 4672 C C . ILE C 1 111 ? 15.131 23.990 54.469 1.00 16.68 108 ILE C C 1
ATOM 4673 O O . ILE C 1 111 ? 14.955 23.518 53.349 1.00 17.23 108 ILE C O 1
ATOM 4678 N N . PHE C 1 112 ? 16.012 23.481 55.329 1.00 16.33 109 PHE C N 1
ATOM 4679 C CA . PHE C 1 112 ? 16.709 22.190 55.080 1.00 15.56 109 PHE C CA 1
ATOM 4680 C C . PHE C 1 112 ? 15.927 20.914 55.577 1.00 15.78 109 PHE C C 1
ATOM 4681 O O . PHE C 1 112 ? 15.274 20.909 56.611 1.00 16.55 109 PHE C O 1
ATOM 4689 N N . SER C 1 113 ? 16.005 19.858 54.799 1.00 15.06 110 SER C N 1
ATOM 4690 C CA . SER C 1 113 ? 15.364 18.595 55.094 1.00 15.50 110 SER C CA 1
ATOM 4691 C C . SER C 1 113 ? 16.302 17.920 56.018 1.00 14.77 110 SER C C 1
ATOM 4692 O O . SER C 1 113 ? 17.410 18.414 56.193 1.00 13.85 110 SER C O 1
ATOM 4695 N N . PRO C 1 114 ? 15.878 16.773 56.607 1.00 15.26 111 PRO C N 1
ATOM 4696 C CA . PRO C 1 114 ? 16.831 15.961 57.437 1.00 14.94 111 PRO C CA 1
ATOM 4697 C C . PRO C 1 114 ? 18.034 15.362 56.697 1.00 14.87 111 PRO C C 1
ATOM 4698 O O . PRO C 1 114 ? 18.980 14.914 57.345 1.00 14.49 111 PRO C O 1
ATOM 4702 N N . GLU C 1 115 ? 18.050 15.440 55.370 1.00 15.93 112 GLU C N 1
ATOM 4703 C CA . GLU C 1 115 ? 19.244 15.042 54.618 1.00 17.10 112 GLU C CA 1
ATOM 4704 C C . GLU C 1 115 ? 20.018 16.218 54.037 1.00 17.32 112 GLU C C 1
ATOM 4705 O O . GLU C 1 115 ? 20.777 16.019 53.093 1.00 17.04 112 GLU C O 1
ATOM 4711 N N . ASP C 1 116 ? 19.798 17.418 54.588 1.00 17.97 113 ASP C N 1
ATOM 4712 C CA . ASP C 1 116 ? 20.499 18.672 54.223 1.00 18.05 113 ASP C CA 1
ATOM 4713 C C . ASP C 1 116 ? 20.254 19.072 52.803 1.00 18.05 113 ASP C C 1
ATOM 4714 O O . ASP C 1 116 ? 21.136 19.672 52.147 1.00 18.08 113 ASP C O 1
ATOM 4719 N N . ASP C 1 117 ? 19.057 18.745 52.314 1.00 18.22 114 ASP C N 1
ATOM 4720 C CA . ASP C 1 117 ? 18.619 19.197 51.006 1.00 17.76 114 ASP C CA 1
ATOM 4721 C C . ASP C 1 117 ? 17.896 20.483 51.296 1.00 17.16 114 ASP C C 1
ATOM 4722 O O . ASP C 1 117 ? 17.042 20.516 52.177 1.00 17.32 114 ASP C O 1
ATOM 4727 N N . LEU C 1 118 ? 18.250 21.534 50.563 1.00 16.85 115 LEU C N 1
ATOM 4728 C CA . LEU C 1 118 ? 17.667 22.883 50.703 1.00 17.09 115 LEU C CA 1
ATOM 4729 C C . LEU C 1 118 ? 16.362 22.983 49.893 1.00 16.91 115 LEU C C 1
ATOM 4730 O O . LEU C 1 118 ? 16.356 22.722 48.700 1.00 15.52 115 LEU C O 1
ATOM 4735 N N . ILE C 1 119 ? 15.264 23.359 50.551 1.00 18.22 116 ILE C N 1
ATOM 4736 C CA . ILE C 1 119 ? 13.961 23.422 49.890 1.00 18.02 116 ILE C CA 1
ATOM 4737 C C . ILE C 1 119 ? 13.524 24.895 49.865 1.00 18.33 116 ILE C C 1
ATOM 4738 O O . ILE C 1 119 ? 13.632 25.558 50.887 1.00 19.34 116 ILE C O 1
ATOM 4743 N N . LEU C 1 120 ? 13.099 25.417 48.706 1.00 17.81 117 LEU C N 1
ATOM 4744 C CA . LEU C 1 120 ? 12.411 26.712 48.622 1.00 18.04 117 LEU C CA 1
ATOM 4745 C C . LEU C 1 120 ? 10.896 26.520 48.448 1.00 18.07 117 LEU C C 1
ATOM 4746 O O . LEU C 1 120 ? 10.460 25.899 47.490 1.00 16.40 117 LEU C O 1
ATOM 4751 N N . ILE C 1 121 ? 10.101 27.040 49.391 1.00 19.97 118 ILE C N 1
ATOM 4752 C CA . ILE C 1 121 ? 8.632 27.020 49.241 1.00 20.83 118 ILE C CA 1
ATOM 4753 C C . ILE C 1 121 ? 8.168 28.434 48.959 1.00 21.10 118 ILE C C 1
ATOM 4754 O O . ILE C 1 121 ? 8.402 29.318 49.748 1.00 22.06 118 ILE C O 1
ATOM 4759 N N . HIS C 1 122 ? 7.570 28.646 47.786 1.00 21.96 119 HIS C N 1
ATOM 4760 C CA . HIS C 1 122 ? 7.138 29.969 47.312 1.00 22.32 119 HIS C CA 1
ATOM 4761 C C . HIS C 1 122 ? 5.847 29.849 46.514 1.00 22.37 119 HIS C C 1
ATOM 4762 O O . HIS C 1 122 ? 5.468 28.750 46.151 1.00 21.61 119 HIS C O 1
ATOM 4769 N N . ALA C 1 123 ? 5.208 30.991 46.196 1.00 24.33 120 ALA C N 1
ATOM 4770 C CA . ALA C 1 123 ? 3.978 31.030 45.363 1.00 25.29 120 ALA C CA 1
ATOM 4771 C C . ALA C 1 123 ? 4.092 32.057 44.233 1.00 26.72 120 ALA C C 1
ATOM 4772 O O . ALA C 1 123 ? 3.091 32.636 43.806 1.00 27.33 120 ALA C O 1
ATOM 4774 N N . GLU C 1 124 ? 5.316 32.270 43.739 1.00 29.04 121 GLU C N 1
ATOM 4775 C CA . GLU C 1 124 ? 5.601 33.260 42.677 1.00 30.15 121 GLU C CA 1
ATOM 4776 C C . GLU C 1 124 ? 5.559 32.708 41.257 1.00 32.47 121 GLU C C 1
ATOM 4777 O O . GLU C 1 124 ? 5.729 31.510 41.015 1.00 32.98 121 GLU C O 1
ATOM 4783 N N . ASP C 1 125 ? 5.358 33.628 40.308 1.00 34.04 122 ASP C N 1
ATOM 4784 C CA . ASP C 1 125 ? 5.495 33.334 38.891 1.00 35.15 122 ASP C CA 1
ATOM 4785 C C . ASP C 1 125 ? 6.961 33.401 38.431 1.00 35.56 122 ASP C C 1
ATOM 4786 O O . ASP C 1 125 ? 7.319 32.866 37.378 1.00 35.18 122 ASP C O 1
ATOM 4791 N N . ASP C 1 126 ? 7.794 34.071 39.228 1.00 36.68 123 ASP C N 1
ATOM 4792 C CA . ASP C 1 126 ? 9.239 34.116 39.014 1.00 36.88 123 ASP C CA 1
ATOM 4793 C C . ASP C 1 126 ? 9.902 34.300 40.376 1.00 37.27 123 ASP C C 1
ATOM 4794 O O . ASP C 1 126 ? 9.714 35.328 41.025 1.00 37.58 123 ASP C O 1
ATOM 4799 N N . ILE C 1 127 ? 10.664 33.296 40.812 1.00 37.37 124 ILE C N 1
ATOM 4800 C CA . ILE C 1 127 ? 11.349 33.364 42.096 1.00 37.46 124 ILE C CA 1
ATOM 4801 C C . ILE C 1 127 ? 12.401 34.482 42.183 1.00 37.55 124 ILE C C 1
ATOM 4802 O O . ILE C 1 127 ? 12.967 34.698 43.239 1.00 37.83 124 ILE C O 1
ATOM 4807 N N . ALA C 1 128 ? 12.668 35.193 41.095 1.00 37.79 125 ALA C N 1
ATOM 4808 C CA . ALA C 1 128 ? 13.569 36.352 41.151 1.00 38.17 125 ALA C CA 1
ATOM 4809 C C . ALA C 1 128 ? 12.866 37.624 41.685 1.00 38.30 125 ALA C C 1
ATOM 4810 O O . ALA C 1 128 ? 13.512 38.571 42.117 1.00 37.40 125 ALA C O 1
ATOM 4812 N N . SER C 1 129 ? 11.535 37.613 41.679 1.00 39.01 126 SER C N 1
ATOM 4813 C CA . SER C 1 129 ? 10.738 38.554 42.487 1.00 39.32 126 SER C CA 1
ATOM 4814 C C . SER C 1 129 ? 11.064 38.523 44.016 1.00 39.49 126 SER C C 1
ATOM 4815 O O . SER C 1 129 ? 10.880 39.527 44.715 1.00 40.51 126 SER C O 1
ATOM 4818 N N . LEU C 1 130 ? 11.548 37.393 44.522 1.00 38.79 127 LEU C N 1
ATOM 4819 C CA . LEU C 1 130 ? 11.720 37.199 45.966 1.00 38.66 127 LEU C CA 1
ATOM 4820 C C . LEU C 1 130 ? 12.826 38.035 46.621 1.00 38.58 127 LEU C C 1
ATOM 4821 O O . LEU C 1 130 ? 14.014 37.896 46.315 1.00 38.27 127 LEU C O 1
ATOM 4826 N N . VAL C 1 131 ? 12.410 38.898 47.544 1.00 38.98 128 VAL C N 1
ATOM 4827 C CA . VAL C 1 131 ? 13.346 39.639 48.408 1.00 38.66 128 VAL C CA 1
ATOM 4828 C C . VAL C 1 131 ? 13.227 39.118 49.858 1.00 38.72 128 VAL C C 1
ATOM 4829 O O . VAL C 1 131 ? 12.141 38.733 50.341 1.00 38.30 128 VAL C O 1
ATOM 4833 N N . GLU C 1 132 ? 14.358 39.139 50.539 1.00 38.12 129 GLU C N 1
ATOM 4834 C CA . GLU C 1 132 ? 14.479 38.582 51.851 1.00 38.50 129 GLU C CA 1
ATOM 4835 C C . GLU C 1 132 ? 13.839 39.469 52.913 1.00 38.52 129 GLU C C 1
ATOM 4836 O O . GLU C 1 132 ? 14.031 40.666 52.883 1.00 38.18 129 GLU C O 1
ATOM 4842 N N . VAL C 1 133 ? 13.092 38.870 53.849 1.00 38.78 130 VAL C N 1
ATOM 4843 C CA . VAL C 1 133 ? 12.522 39.588 55.009 1.00 38.79 130 VAL C CA 1
ATOM 4844 C C . VAL C 1 133 ? 13.356 39.337 56.282 1.00 38.92 130 VAL C C 1
ATOM 4845 O O . VAL C 1 133 ? 13.413 38.227 56.815 1.00 38.06 130 VAL C O 1
ATOM 4849 N N . GLY C 1 134 ? 13.994 40.384 56.780 1.00 39.61 131 GLY C N 1
ATOM 4850 C CA . GLY C 1 134 ? 14.908 40.242 57.910 1.00 40.33 131 GLY C CA 1
ATOM 4851 C C . GLY C 1 134 ? 14.324 40.462 59.305 1.00 40.99 131 GLY C C 1
ATOM 4852 O O . GLY C 1 134 ? 15.072 40.543 60.290 1.00 41.45 131 GLY C O 1
ATOM 4853 N N . GLU C 1 135 ? 13.007 40.604 59.394 1.00 41.18 132 GLU C N 1
ATOM 4854 C CA . GLU C 1 135 ? 12.312 40.603 60.670 1.00 41.28 132 GLU C CA 1
ATOM 4855 C C . GLU C 1 135 ? 11.038 39.784 60.455 1.00 41.35 132 GLU C C 1
ATOM 4856 O O . GLU C 1 135 ? 10.188 40.148 59.638 1.00 41.48 132 GLU C O 1
ATOM 4862 N N . LYS C 1 136 ? 10.933 38.641 61.126 1.00 41.32 133 LYS C N 1
ATOM 4863 C CA . LYS C 1 136 ? 9.789 37.754 60.896 1.00 41.57 133 LYS C CA 1
ATOM 4864 C C . LYS C 1 136 ? 8.504 38.403 61.393 1.00 41.01 133 LYS C C 1
ATOM 4865 O O . LYS C 1 136 ? 8.482 38.916 62.516 1.00 40.67 133 LYS C O 1
ATOM 4871 N N . PRO C 1 137 ? 7.440 38.409 60.552 1.00 40.31 134 PRO C N 1
ATOM 4872 C CA . PRO C 1 137 ? 6.128 38.659 61.122 1.00 39.68 134 PRO C CA 1
ATOM 4873 C C . PRO C 1 137 ? 5.712 37.427 61.880 1.00 39.22 134 PRO C C 1
ATOM 4874 O O . PRO C 1 137 ? 6.177 36.324 61.558 1.00 39.35 134 PRO C O 1
ATOM 4878 N N . GLU C 1 138 ? 4.877 37.605 62.896 1.00 38.56 135 GLU C N 1
ATOM 4879 C CA . GLU C 1 138 ? 4.108 36.481 63.396 1.00 38.22 135 GLU C CA 1
ATOM 4880 C C . GLU C 1 138 ? 3.036 36.248 62.340 1.00 37.39 135 GLU C C 1
ATOM 4881 O O . GLU C 1 138 ? 2.485 37.195 61.776 1.00 37.61 135 GLU C O 1
ATOM 4887 N N . PHE C 1 139 ? 2.792 34.989 62.028 1.00 36.30 136 PHE C N 1
ATOM 4888 C CA . PHE C 1 139 ? 1.801 34.648 61.033 1.00 35.66 136 PHE C CA 1
ATOM 4889 C C . PHE C 1 139 ? 0.583 34.031 61.714 1.00 35.66 136 PHE C C 1
ATOM 4890 O O . PHE C 1 139 ? 0.694 33.405 62.780 1.00 35.34 136 PHE C O 1
ATOM 4898 N N . GLN C 1 140 ? -0.579 34.231 61.103 1.00 35.92 137 GLN C N 1
ATOM 4899 C CA . GLN C 1 140 ? -1.810 33.589 61.559 1.00 36.18 137 GLN C CA 1
ATOM 4900 C C . GLN C 1 140 ? -2.565 32.917 60.404 1.00 36.16 137 GLN C C 1
ATOM 4901 O O . GLN C 1 140 ? -2.379 33.273 59.229 1.00 35.91 137 GLN C O 1
ATOM 4907 N N . THR C 1 141 ? -3.351 31.897 60.748 1.00 35.86 138 THR C N 1
ATOM 4908 C CA . THR C 1 141 ? -4.109 31.126 59.761 1.00 35.26 138 THR C CA 1
ATOM 4909 C C . THR C 1 141 ? -5.527 30.734 60.245 1.00 34.70 138 THR C C 1
ATOM 4910 O O . THR C 1 141 ? -5.756 30.475 61.428 1.00 33.29 138 THR C O 1
ATOM 4914 N N . ASP C 1 142 ? -6.459 30.743 59.290 1.00 34.51 139 ASP C N 1
ATOM 4915 C CA . ASP C 1 142 ? -7.816 30.234 59.449 1.00 34.57 139 ASP C CA 1
ATOM 4916 C C . ASP C 1 142 ? -7.979 28.898 58.734 1.00 34.18 139 ASP C C 1
ATOM 4917 O O . ASP C 1 142 ? -9.092 28.389 58.552 1.00 34.15 139 ASP C O 1
ATOM 4922 N N . LEU C 1 143 ? -6.853 28.320 58.341 1.00 33.81 140 LEU C N 1
ATOM 4923 C CA . LEU C 1 143 ? -6.835 26.983 57.792 1.00 33.48 140 LEU C CA 1
ATOM 4924 C C . LEU C 1 143 ? -6.787 25.959 58.942 1.00 32.89 140 LEU C C 1
ATOM 4925 O O . LEU C 1 143 ? -5.978 26.087 59.868 1.00 31.67 140 LEU C O 1
ATOM 4930 N N . ALA C 1 144 ? -7.695 24.974 58.872 1.00 32.62 141 ALA C N 1
ATOM 4931 C CA . ALA C 1 144 ? -7.734 23.864 59.830 1.00 32.85 141 ALA C CA 1
ATOM 4932 C C . ALA C 1 144 ? -6.564 22.882 59.641 1.00 32.96 141 ALA C C 1
ATOM 4933 O O . ALA C 1 144 ? -6.289 22.096 60.551 1.00 34.59 141 ALA C O 1
ATOM 4935 N N . SER C 1 145 ? -5.849 22.971 58.517 1.00 31.99 142 SER C N 1
ATOM 4936 C CA . SER C 1 145 ? -4.766 22.045 58.199 1.00 31.78 142 SER C CA 1
ATOM 4937 C C . SER C 1 145 ? -3.635 22.753 57.448 1.00 31.74 142 SER C C 1
ATOM 4938 O O . SER C 1 145 ? -3.892 23.706 56.741 1.00 32.24 142 SER C O 1
ATOM 4941 N N . ILE C 1 146 ? -2.401 22.269 57.586 1.00 31.46 143 ILE C N 1
ATOM 4942 C CA . ILE C 1 146 ? -1.264 22.712 56.756 1.00 31.04 143 ILE C CA 1
ATOM 4943 C C . ILE C 1 146 ? -1.176 22.113 55.328 1.00 30.71 143 ILE C C 1
ATOM 4944 O O . ILE C 1 146 ? -0.344 22.560 54.529 1.00 31.58 143 ILE C O 1
ATOM 4949 N N . SER C 1 147 ? -1.995 21.107 55.014 1.00 29.29 144 SER C N 1
ATOM 4950 C CA . SER C 1 147 ? -1.925 20.390 53.743 1.00 28.74 144 SER C CA 1
ATOM 4951 C C . SER C 1 147 ? -1.832 21.354 52.615 1.00 26.42 144 SER C C 1
ATOM 4952 O O . SER C 1 147 ? -2.668 22.229 52.529 1.00 26.34 144 SER C O 1
ATOM 4955 N N . LEU C 1 148 ? -0.872 21.142 51.716 1.00 24.85 145 LEU C N 1
ATOM 4956 C CA . LEU C 1 148 ? -0.821 21.875 50.470 1.00 23.81 145 LEU C CA 1
ATOM 4957 C C . LEU C 1 148 ? -1.813 21.231 49.534 1.00 23.11 145 LEU C C 1
ATOM 4958 O O . LEU C 1 148 ? -1.768 20.042 49.291 1.00 24.20 145 LEU C O 1
ATOM 4963 N N . SER C 1 149 ? -2.744 22.015 49.029 1.00 22.18 146 SER C N 1
ATOM 4964 C CA . SER C 1 149 ? -3.780 21.475 48.171 1.00 21.14 146 SER C CA 1
ATOM 4965 C C . SER C 1 149 ? -3.199 21.154 46.792 1.00 20.44 146 SER C C 1
ATOM 4966 O O . SER C 1 149 ? -3.517 20.115 46.195 1.00 20.16 146 SER C O 1
ATOM 4969 N N . LYS C 1 150 ? -2.346 22.051 46.299 1.00 19.73 147 LYS C N 1
ATOM 4970 C CA . LYS C 1 150 ? -1.787 21.941 44.949 1.00 19.59 147 LYS C CA 1
ATOM 4971 C C . LYS C 1 150 ? -0.347 22.532 44.862 1.00 18.11 147 LYS C C 1
ATOM 4972 O O . LYS C 1 150 ? -0.160 23.685 45.074 1.00 17.10 147 LYS C O 1
ATOM 4978 N N . PHE C 1 151 ? 0.664 21.705 44.563 1.00 18.84 148 PHE C N 1
ATOM 4979 C CA . PHE C 1 151 ? 2.003 22.225 44.309 1.00 18.69 148 PHE C CA 1
ATOM 4980 C C . PHE C 1 151 ? 2.665 21.591 43.084 1.00 19.62 148 PHE C C 1
ATOM 4981 O O . PHE C 1 151 ? 2.219 20.523 42.587 1.00 18.64 148 PHE C O 1
ATOM 4989 N N . GLU C 1 152 ? 3.732 22.276 42.613 1.00 19.23 149 GLU C N 1
ATOM 4990 C CA . GLU C 1 152 ? 4.530 21.842 41.494 1.00 19.60 149 GLU C CA 1
ATOM 4991 C C . GLU C 1 152 ? 5.973 21.817 41.890 1.00 18.58 149 GLU C C 1
ATOM 4992 O O . GLU C 1 152 ? 6.442 22.759 42.486 1.00 18.97 149 GLU C O 1
ATOM 4998 N N . ILE C 1 153 ? 6.678 20.753 41.529 1.00 18.18 150 ILE C N 1
ATOM 4999 C CA . ILE C 1 153 ? 8.063 20.570 41.895 1.00 18.96 150 ILE C CA 1
ATOM 5000 C C . ILE C 1 153 ? 8.947 21.031 40.751 1.00 18.72 150 ILE C C 1
ATOM 5001 O O . ILE C 1 153 ? 8.703 20.670 39.624 1.00 18.43 150 ILE C O 1
ATOM 5006 N N . SER C 1 154 ? 9.935 21.891 41.046 1.00 20.02 151 SER C N 1
ATOM 5007 C CA . SER C 1 154 ? 11.100 22.133 40.134 1.00 20.22 151 SER C CA 1
ATOM 5008 C C . SER C 1 154 ? 12.372 21.909 40.900 1.00 21.45 151 SER C C 1
ATOM 5009 O O . SER C 1 154 ? 12.331 21.554 42.090 1.00 22.36 151 SER C O 1
ATOM 5020 N N . GLU C 1 156 ? 16.952 22.957 41.022 1.00 21.43 153 GLU C N 1
ATOM 5021 C CA . GLU C 1 156 ? 18.239 23.361 40.514 1.00 20.66 153 GLU C CA 1
ATOM 5022 C C . GLU C 1 156 ? 19.161 22.214 40.782 1.00 19.71 153 GLU C C 1
ATOM 5023 O O . GLU C 1 156 ? 19.226 21.720 41.879 1.00 20.59 153 GLU C O 1
ATOM 5029 N N . LEU C 1 157 ? 19.866 21.765 39.764 1.00 20.10 154 LEU C N 1
ATOM 5030 C CA . LEU C 1 157 ? 20.815 20.676 39.918 1.00 19.39 154 LEU C CA 1
ATOM 5031 C C . LEU C 1 157 ? 22.212 21.205 39.791 1.00 19.14 154 LEU C C 1
ATOM 5032 O O . LEU C 1 157 ? 22.454 22.103 39.025 1.00 20.41 154 LEU C O 1
ATOM 5037 N N . HIS C 1 158 ? 23.142 20.607 40.507 1.00 18.75 155 HIS C N 1
ATOM 5038 C CA . HIS C 1 158 ? 24.535 20.980 40.393 1.00 17.80 155 HIS C CA 1
ATOM 5039 C C . HIS C 1 158 ? 25.201 20.011 39.430 1.00 18.15 155 HIS C C 1
ATOM 5040 O O . HIS C 1 158 ? 25.073 18.800 39.593 1.00 16.26 155 HIS C O 1
ATOM 5047 N N . LEU C 1 159 ? 25.919 20.569 38.444 1.00 18.78 156 LEU C N 1
ATOM 5048 C CA . LEU C 1 159 ? 26.489 19.828 37.357 1.00 19.44 156 LEU C CA 1
ATOM 5049 C C . LEU C 1 159 ? 27.907 20.310 37.146 1.00 19.97 156 LEU C C 1
ATOM 5050 O O . LEU C 1 159 ? 28.109 21.512 36.943 1.00 20.23 156 LEU C O 1
ATOM 5055 N N . PRO C 1 160 ? 28.905 19.393 37.185 1.00 20.62 157 PRO C N 1
ATOM 5056 C CA . PRO C 1 160 ? 30.290 19.849 36.871 1.00 21.42 157 PRO C CA 1
ATOM 5057 C C . PRO C 1 160 ? 30.427 20.417 35.454 1.00 22.64 157 PRO C C 1
ATOM 5058 O O . PRO C 1 160 ? 29.749 19.980 34.534 1.00 22.64 157 PRO C O 1
ATOM 5062 N N . THR C 1 161 ? 31.346 21.372 35.302 1.00 24.29 158 THR C N 1
ATOM 5063 C CA . THR C 1 161 ? 31.544 22.080 34.051 1.00 24.49 158 THR C CA 1
ATOM 5064 C C . THR C 1 161 ? 32.153 21.217 32.946 1.00 24.58 158 THR C C 1
ATOM 5065 O O . THR C 1 161 ? 32.084 21.605 31.778 1.00 23.89 158 THR C O 1
ATOM 5069 N N . ASP C 1 162 ? 32.708 20.059 33.317 1.00 25.16 159 ASP C N 1
ATOM 5070 C CA . ASP C 1 162 ? 33.357 19.135 32.365 1.00 26.00 159 ASP C CA 1
ATOM 5071 C C . ASP C 1 162 ? 32.489 17.979 31.810 1.00 26.51 159 ASP C C 1
ATOM 5072 O O . ASP C 1 162 ? 32.942 17.224 30.948 1.00 27.13 159 ASP C O 1
ATOM 5077 N N . ILE C 1 163 ? 31.245 17.848 32.279 1.00 26.88 160 ILE C N 1
ATOM 5078 C CA . ILE C 1 163 ? 30.307 16.921 31.661 1.00 26.43 160 ILE C CA 1
ATOM 5079 C C . ILE C 1 163 ? 29.028 17.650 31.259 1.00 26.44 160 ILE C C 1
ATOM 5080 O O . ILE C 1 163 ? 28.700 18.719 31.809 1.00 26.68 160 ILE C O 1
ATOM 5085 N N . GLU C 1 164 ? 28.330 17.044 30.293 1.00 26.07 161 GLU C N 1
ATOM 5086 C CA . GLU C 1 164 ? 27.067 17.529 29.757 1.00 25.59 161 GLU C CA 1
ATOM 5087 C C . GLU C 1 164 ? 26.005 16.575 30.193 1.00 25.58 161 GLU C C 1
ATOM 5088 O O . GLU C 1 164 ? 26.197 15.369 30.134 1.00 25.28 161 GLU C O 1
ATOM 5094 N N . SER C 1 165 ? 24.851 17.086 30.585 1.00 25.81 162 SER C N 1
ATOM 5095 C CA . SER C 1 165 ? 23.709 16.209 30.789 1.00 25.31 162 SER C CA 1
ATOM 5096 C C . SER C 1 165 ? 23.145 15.769 29.450 1.00 25.68 162 SER C C 1
ATOM 5097 O O . SER C 1 165 ? 23.224 16.450 28.463 1.00 25.04 162 SER C O 1
ATOM 5100 N N . PHE C 1 166 ? 22.525 14.608 29.474 1.00 27.67 163 PHE C N 1
ATOM 5101 C CA . PHE C 1 166 ? 21.696 14.113 28.386 1.00 28.08 163 PHE C CA 1
ATOM 5102 C C . PHE C 1 166 ? 20.393 14.860 28.260 1.00 28.75 163 PHE C C 1
ATOM 5103 O O . PHE C 1 166 ? 19.703 14.722 27.269 1.00 29.75 163 PHE C O 1
ATOM 5111 N N . LEU C 1 167 ? 20.021 15.613 29.277 1.00 29.49 164 LEU C N 1
ATOM 5112 C CA . LEU C 1 167 ? 18.780 16.336 29.251 1.00 29.61 164 LEU C CA 1
ATOM 5113 C C . LEU C 1 167 ? 18.959 17.693 28.537 1.00 30.49 164 LEU C C 1
ATOM 5114 O O . LEU C 1 167 ? 19.660 18.583 29.034 1.00 30.67 164 LEU C O 1
ATOM 5119 N N . GLU C 1 168 ? 18.345 17.820 27.350 1.00 31.31 165 GLU C N 1
ATOM 5120 C CA . GLU C 1 168 ? 18.307 19.080 26.593 1.00 31.52 165 GLU C CA 1
ATOM 5121 C C . GLU C 1 168 ? 17.264 20.053 27.174 1.00 31.69 165 GLU C C 1
ATOM 5122 O O . GLU C 1 168 ? 16.396 19.654 27.937 1.00 31.70 165 GLU C O 1
ATOM 5128 N N . SER C 1 169 ? 17.336 21.322 26.795 1.00 31.79 166 SER C N 1
ATOM 5129 C CA . SER C 1 169 ? 16.484 22.349 27.391 1.00 32.32 166 SER C CA 1
ATOM 5130 C C . SER C 1 169 ? 14.986 22.278 27.047 1.00 32.51 166 SER C C 1
ATOM 5131 O O . SER C 1 169 ? 14.151 22.659 27.868 1.00 32.43 166 SER C O 1
ATOM 5134 N N . SER C 1 170 ? 14.626 21.835 25.843 1.00 32.77 167 SER C N 1
ATOM 5135 C CA . SER C 1 170 ? 13.200 21.719 25.500 1.00 32.86 167 SER C CA 1
ATOM 5136 C C . SER C 1 170 ? 12.572 20.476 26.164 1.00 33.00 167 SER C C 1
ATOM 5137 O O . SER C 1 170 ? 11.347 20.364 26.251 1.00 33.30 167 SER C O 1
ATOM 5140 N N . GLU C 1 171 ? 13.420 19.566 26.640 1.00 32.69 168 GLU C N 1
ATOM 5141 C CA . GLU C 1 171 ? 13.003 18.452 27.483 1.00 32.65 168 GLU C CA 1
ATOM 5142 C C . GLU C 1 171 ? 12.758 18.918 28.937 1.00 32.29 168 GLU C C 1
ATOM 5143 O O . GLU C 1 171 ? 11.646 18.873 29.439 1.00 31.85 168 GLU C O 1
ATOM 5149 N N . ILE C 1 172 ? 13.822 19.374 29.593 1.00 32.18 169 ILE C N 1
ATOM 5150 C CA . ILE C 1 172 ? 13.795 19.729 31.011 1.00 31.60 169 ILE C CA 1
ATOM 5151 C C . ILE C 1 172 ? 12.971 20.981 31.278 1.00 31.24 169 ILE C C 1
ATOM 5152 O O . ILE C 1 172 ? 12.449 21.164 32.375 1.00 30.87 169 ILE C O 1
ATOM 5157 N N . GLY C 1 173 ? 12.854 21.835 30.270 1.00 31.07 170 GLY C N 1
ATOM 5158 C CA . GLY C 1 173 ? 11.950 22.979 30.327 1.00 30.60 170 GLY C CA 1
ATOM 5159 C C . GLY C 1 173 ? 12.387 23.897 31.433 1.00 30.13 170 GLY C C 1
ATOM 5160 O O . GLY C 1 173 ? 13.597 24.055 31.672 1.00 30.77 170 GLY C O 1
ATOM 5161 N N . ALA C 1 174 ? 11.395 24.471 32.108 1.00 29.22 171 ALA C N 1
ATOM 5162 C CA . ALA C 1 174 ? 11.580 25.233 33.351 1.00 28.62 171 ALA C CA 1
ATOM 5163 C C . ALA C 1 174 ? 11.587 24.386 34.638 1.00 28.53 171 ALA C C 1
ATOM 5164 O O . ALA C 1 174 ? 11.735 24.938 35.732 1.00 29.47 171 ALA C O 1
ATOM 5166 N N . SER C 1 175 ? 11.423 23.065 34.522 1.00 27.04 172 SER C N 1
ATOM 5167 C CA . SER C 1 175 ? 11.439 22.174 35.675 1.00 26.24 172 SER C CA 1
ATOM 5168 C C . SER C 1 175 ? 12.816 22.007 36.282 1.00 24.48 172 SER C C 1
ATOM 5169 O O . SER C 1 175 ? 12.959 21.539 37.421 1.00 22.52 172 SER C O 1
ATOM 5172 N N . LEU C 1 176 ? 13.822 22.422 35.538 1.00 23.35 173 LEU C N 1
ATOM 5173 C CA . LEU C 1 176 ? 15.151 21.993 35.833 1.00 23.12 173 LEU C CA 1
ATOM 5174 C C . LEU C 1 176 ? 16.157 22.991 35.270 1.00 22.79 173 LEU C C 1
ATOM 5175 O O . LEU C 1 176 ? 16.165 23.281 34.093 1.00 23.04 173 LEU C O 1
ATOM 5180 N N . ASP C 1 177 ? 16.962 23.521 36.172 1.00 22.64 174 ASP C N 1
ATOM 5181 C CA A ASP C 1 177 ? 17.957 24.563 35.961 0.50 22.51 174 ASP C CA 1
ATOM 5182 C CA B ASP C 1 177 ? 17.977 24.468 35.792 0.50 22.94 174 ASP C CA 1
ATOM 5183 C C . ASP C 1 177 ? 19.284 23.930 36.384 1.00 22.58 174 ASP C C 1
ATOM 5184 O O . ASP C 1 177 ? 19.369 23.486 37.508 1.00 22.25 174 ASP C O 1
ATOM 5193 N N . PHE C 1 178 ? 20.287 23.871 35.520 1.00 22.45 175 PHE C N 1
ATOM 5194 C CA . PHE C 1 178 ? 21.585 23.345 35.875 1.00 22.05 175 PHE C CA 1
ATOM 5195 C C . PHE C 1 178 ? 22.430 24.489 36.322 1.00 21.20 175 PHE C C 1
ATOM 5196 O O . PHE C 1 178 ? 22.529 25.492 35.634 1.00 21.04 175 PHE C O 1
ATOM 5204 N N . ILE C 1 179 ? 23.047 24.335 37.480 1.00 20.96 176 ILE C N 1
ATOM 5205 C CA . ILE C 1 179 ? 23.994 25.316 37.987 1.00 20.62 176 ILE C CA 1
ATOM 5206 C C . ILE C 1 179 ? 25.398 24.722 37.991 1.00 20.11 176 ILE C C 1
ATOM 5207 O O . ILE C 1 179 ? 25.579 23.685 38.596 1.00 18.63 176 ILE C O 1
ATOM 5212 N N . PRO C 1 180 ? 26.386 25.385 37.308 1.00 20.25 177 PRO C N 1
ATOM 5213 C CA . PRO C 1 180 ? 27.744 24.837 37.270 1.00 20.18 177 PRO C CA 1
ATOM 5214 C C . PRO C 1 180 ? 28.327 24.705 38.699 1.00 21.06 177 PRO C C 1
ATOM 5215 O O . PRO C 1 180 ? 28.086 25.568 39.566 1.00 21.05 177 PRO C O 1
ATOM 5219 N N . ALA C 1 181 ? 29.074 23.626 38.938 1.00 20.60 178 ALA C N 1
ATOM 5220 C CA . ALA C 1 181 ? 29.445 23.267 40.289 1.00 20.18 178 ALA C CA 1
ATOM 5221 C C . ALA C 1 181 ? 30.698 22.416 40.311 1.00 20.12 178 ALA C C 1
ATOM 5222 O O . ALA C 1 181 ? 30.996 21.711 39.355 1.00 18.51 178 ALA C O 1
ATOM 5224 N N . GLN C 1 182 ? 31.444 22.504 41.416 1.00 20.64 179 GLN C N 1
ATOM 5225 C CA . GLN C 1 182 ? 32.379 21.436 41.742 1.00 21.05 179 GLN C CA 1
ATOM 5226 C C . GLN C 1 182 ? 32.079 20.798 43.088 1.00 20.39 179 GLN C C 1
ATOM 5227 O O . GLN C 1 182 ? 31.576 21.425 44.037 1.00 20.45 179 GLN C O 1
ATOM 5233 N N . GLY C 1 183 ? 32.380 19.510 43.123 1.00 19.87 180 GLY C N 1
ATOM 5234 C CA . GLY C 1 183 ? 32.300 18.731 44.308 1.00 19.92 180 GLY C CA 1
ATOM 5235 C C . GLY C 1 183 ? 32.631 17.291 43.997 1.00 19.92 180 GLY C C 1
ATOM 5236 O O . GLY C 1 183 ? 32.320 16.780 42.909 1.00 19.05 180 GLY C O 1
ATOM 5237 N N . GLN C 1 184 ? 33.173 16.622 45.010 1.00 20.69 181 GLN C N 1
ATOM 5238 C CA . GLN C 1 184 ? 33.669 15.249 44.900 1.00 21.25 181 GLN C CA 1
ATOM 5239 C C . GLN C 1 184 ? 32.587 14.240 44.588 1.00 20.24 181 GLN C C 1
ATOM 5240 O O . GLN C 1 184 ? 32.822 13.222 43.954 1.00 20.42 181 GLN C O 1
ATOM 5246 N N . ASP C 1 185 ? 31.367 14.558 44.968 1.00 20.49 182 ASP C N 1
ATOM 5247 C CA . ASP C 1 185 ? 30.260 13.603 44.885 1.00 19.76 182 ASP C CA 1
ATOM 5248 C C . ASP C 1 185 ? 29.225 14.013 43.861 1.00 19.16 182 ASP C C 1
ATOM 5249 O O . ASP C 1 185 ? 28.104 13.552 43.921 1.00 18.55 182 ASP C O 1
ATOM 5254 N N . LEU C 1 186 ? 29.594 14.892 42.941 1.00 19.20 183 LEU C N 1
ATOM 5255 C CA . LEU C 1 186 ? 28.661 15.383 41.926 1.00 19.65 183 LEU C CA 1
ATOM 5256 C C . LEU C 1 186 ? 28.316 14.390 40.786 1.00 20.00 183 LEU C C 1
ATOM 5257 O O . LEU C 1 186 ? 27.326 14.585 40.063 1.00 20.33 183 LEU C O 1
ATOM 5262 N N . THR C 1 187 ? 29.145 13.375 40.602 1.00 20.95 184 THR C N 1
ATOM 5263 C CA . THR C 1 187 ? 28.937 12.313 39.583 1.00 21.12 184 THR C CA 1
ATOM 5264 C C . THR C 1 187 ? 29.059 10.875 40.194 1.00 21.85 184 THR C C 1
ATOM 5265 O O . THR C 1 187 ? 29.232 9.873 39.467 1.00 22.18 184 THR C O 1
ATOM 5269 N N . VAL C 1 188 ? 28.946 10.780 41.521 1.00 21.49 185 VAL C N 1
ATOM 5270 C CA . VAL C 1 188 ? 29.236 9.554 42.218 1.00 22.05 185 VAL C CA 1
ATOM 5271 C C . VAL C 1 188 ? 28.087 8.589 41.896 1.00 22.66 185 VAL C C 1
ATOM 5272 O O . VAL C 1 188 ? 26.981 9.035 41.546 1.00 23.43 185 VAL C O 1
ATOM 5276 N N . ASP C 1 189 ? 28.360 7.288 41.919 1.00 23.22 186 ASP C N 1
ATOM 5277 C CA . ASP C 1 189 ? 27.315 6.271 41.692 1.00 23.18 186 ASP C CA 1
ATOM 5278 C C . ASP C 1 189 ? 26.177 6.514 42.678 1.00 22.31 186 ASP C C 1
ATOM 5279 O O . ASP C 1 189 ? 26.396 6.927 43.811 1.00 22.47 186 ASP C O 1
ATOM 5284 N N . ASN C 1 190 ? 24.949 6.317 42.248 1.00 22.39 187 ASN C N 1
ATOM 5285 C CA . ASN C 1 190 ? 23.823 6.790 43.053 1.00 21.73 187 ASN C CA 1
ATOM 5286 C C . ASN C 1 190 ? 23.493 5.969 44.292 1.00 22.23 187 ASN C C 1
ATOM 5287 O O . ASN C 1 190 ? 22.609 6.377 45.103 1.00 23.16 187 ASN C O 1
ATOM 5292 N N . THR C 1 191 ? 24.182 4.826 44.442 1.00 21.04 188 THR C N 1
ATOM 5293 C CA . THR C 1 191 ? 24.088 4.015 45.638 1.00 20.11 188 THR C CA 1
ATOM 5294 C C . THR C 1 191 ? 25.039 4.498 46.758 1.00 19.57 188 THR C C 1
ATOM 5295 O O . THR C 1 191 ? 24.829 4.139 47.909 1.00 20.30 188 THR C O 1
ATOM 5299 N N . VAL C 1 192 ? 26.020 5.361 46.443 1.00 18.02 189 VAL C N 1
ATOM 5300 C CA . VAL C 1 192 ? 27.029 5.805 47.410 1.00 16.52 189 VAL C CA 1
ATOM 5301 C C . VAL C 1 192 ? 26.498 6.807 48.476 1.00 16.08 189 VAL C C 1
ATOM 5302 O O . VAL C 1 192 ? 26.888 6.716 49.633 1.00 14.56 189 VAL C O 1
ATOM 5306 N N . THR C 1 193 ? 25.578 7.709 48.118 1.00 15.25 190 THR C N 1
ATOM 5307 C CA . THR C 1 193 ? 25.285 8.876 48.968 1.00 16.00 190 THR C CA 1
ATOM 5308 C C . THR C 1 193 ? 23.817 9.052 49.099 1.00 15.84 190 THR C C 1
ATOM 5309 O O . THR C 1 193 ? 23.086 8.554 48.266 1.00 16.09 190 THR C O 1
ATOM 5313 N N . TRP C 1 194 ? 23.366 9.762 50.135 1.00 16.37 191 TRP C N 1
ATOM 5314 C CA . TRP C 1 194 ? 21.936 10.262 50.203 1.00 16.51 191 TRP C CA 1
ATOM 5315 C C . TRP C 1 194 ? 21.802 11.510 49.356 1.00 17.58 191 TRP C C 1
ATOM 5316 O O . TRP C 1 194 ? 22.234 12.615 49.762 1.00 21.19 191 TRP C O 1
ATOM 5327 N N . ASP C 1 195 ? 21.234 11.398 48.169 1.00 18.05 192 ASP C N 1
ATOM 5328 C CA . ASP C 1 195 ? 21.150 12.561 47.261 1.00 18.02 192 ASP C CA 1
ATOM 5329 C C . ASP C 1 195 ? 20.032 12.250 46.276 1.00 17.99 192 ASP C C 1
ATOM 5330 O O . ASP C 1 195 ? 19.419 11.210 46.384 1.00 14.87 192 ASP C O 1
ATOM 5335 N N . LEU C 1 196 ? 19.829 13.150 45.294 1.00 18.17 193 LEU C N 1
ATOM 5336 C CA . LEU C 1 196 ? 19.002 12.860 44.129 1.00 17.98 193 LEU C CA 1
ATOM 5337 C C . LEU C 1 196 ? 19.596 11.690 43.366 1.00 17.98 193 LEU C C 1
ATOM 5338 O O . LEU C 1 196 ? 20.743 11.761 42.878 1.00 16.58 193 LEU C O 1
ATOM 5343 N N . SER C 1 197 ? 18.780 10.623 43.284 1.00 16.65 194 SER C N 1
ATOM 5344 C CA . SER C 1 197 ? 19.208 9.367 42.741 1.00 16.49 194 SER C CA 1
ATOM 5345 C C . SER C 1 197 ? 18.567 9.009 41.372 1.00 15.86 194 SER C C 1
ATOM 5346 O O . SER C 1 197 ? 19.135 8.279 40.570 1.00 15.57 194 SER C O 1
ATOM 5357 N N . LEU C 1 199 ? 15.574 10.713 38.356 1.00 14.36 196 LEU C N 1
ATOM 5358 C CA . LEU C 1 199 ? 14.549 11.585 37.771 1.00 14.70 196 LEU C CA 1
ATOM 5359 C C . LEU C 1 199 ? 13.650 10.719 36.906 1.00 14.34 196 LEU C C 1
ATOM 5360 O O . LEU C 1 199 ? 14.126 10.019 36.077 1.00 15.63 196 LEU C O 1
ATOM 5365 N N . LYS C 1 200 ? 12.342 10.725 37.151 1.00 16.63 197 LYS C N 1
ATOM 5366 C CA . LYS C 1 200 ? 11.372 9.931 36.401 1.00 15.82 197 LYS C CA 1
ATOM 5367 C C . LYS C 1 200 ? 10.546 10.849 35.506 1.00 16.01 197 LYS C C 1
ATOM 5368 O O . LYS C 1 200 ? 9.897 11.799 36.005 1.00 15.01 197 LYS C O 1
ATOM 5374 N N . PHE C 1 201 ? 10.535 10.540 34.196 1.00 15.50 198 PHE C N 1
ATOM 5375 C CA . PHE C 1 201 ? 9.850 11.338 33.213 1.00 14.60 198 PHE C CA 1
ATOM 5376 C C . PHE C 1 201 ? 8.602 10.598 32.754 1.00 14.55 198 PHE C C 1
ATOM 5377 O O . PHE C 1 201 ? 8.708 9.510 32.193 1.00 13.91 198 PHE C O 1
ATOM 5385 N N . LEU C 1 202 ? 7.440 11.204 33.015 1.00 14.07 199 LEU C N 1
ATOM 5386 C CA . LEU C 1 202 ? 6.163 10.700 32.549 1.00 14.78 199 LEU C CA 1
ATOM 5387 C C . LEU C 1 202 ? 5.893 11.396 31.248 1.00 16.61 199 LEU C C 1
ATOM 5388 O O . LEU C 1 202 ? 5.911 12.623 31.197 1.00 16.45 199 LEU C O 1
ATOM 5393 N N . VAL C 1 203 ? 5.663 10.592 30.209 1.00 18.00 200 VAL C N 1
ATOM 5394 C CA . VAL C 1 203 ? 5.681 11.041 28.817 1.00 19.08 200 VAL C CA 1
ATOM 5395 C C . VAL C 1 203 ? 4.369 10.597 28.252 1.00 20.43 200 VAL C C 1
ATOM 5396 O O . VAL C 1 203 ? 3.721 9.720 28.813 1.00 21.31 200 VAL C O 1
ATOM 5400 N N . ASN C 1 204 ? 3.920 11.262 27.201 1.00 22.51 201 ASN C N 1
ATOM 5401 C CA . ASN C 1 204 ? 2.654 10.880 26.558 1.00 23.52 201 ASN C CA 1
ATOM 5402 C C . ASN C 1 204 ? 2.791 9.547 25.846 1.00 23.79 201 ASN C C 1
ATOM 5403 O O . ASN C 1 204 ? 1.923 8.681 25.975 1.00 23.56 201 ASN C O 1
ATOM 5408 N N . GLU C 1 205 ? 3.903 9.350 25.153 1.00 24.29 202 GLU C N 1
ATOM 5409 C CA . GLU C 1 205 ? 4.133 8.068 24.532 1.00 25.58 202 GLU C CA 1
ATOM 5410 C C . GLU C 1 205 ? 5.556 7.585 24.753 1.00 25.42 202 GLU C C 1
ATOM 5411 O O . GLU C 1 205 ? 6.502 8.316 24.524 1.00 26.37 202 GLU C O 1
ATOM 5417 N N . LEU C 1 206 ? 5.716 6.348 25.192 1.00 25.40 203 LEU C N 1
ATOM 5418 C CA . LEU C 1 206 ? 7.066 5.791 25.375 1.00 25.54 203 LEU C CA 1
ATOM 5419 C C . LEU C 1 206 ? 7.644 5.308 23.998 1.00 25.62 203 LEU C C 1
ATOM 5420 O O . LEU C 1 206 ? 7.209 4.313 23.434 1.00 26.14 203 LEU C O 1
ATOM 5425 N N . ASP C 1 207 ? 8.594 6.074 23.462 1.00 25.28 204 ASP C N 1
ATOM 5426 C CA . ASP C 1 207 ? 9.268 5.785 22.203 1.00 24.30 204 ASP C CA 1
ATOM 5427 C C . ASP C 1 207 ? 10.653 5.165 22.510 1.00 23.33 204 ASP C C 1
ATOM 5428 O O . ASP C 1 207 ? 11.661 5.878 22.708 1.00 22.19 204 ASP C O 1
ATOM 5433 N N . ILE C 1 208 ? 10.680 3.832 22.580 1.00 22.31 205 ILE C N 1
ATOM 5434 C CA . ILE C 1 208 ? 11.901 3.075 22.963 1.00 22.46 205 ILE C CA 1
ATOM 5435 C C . ILE C 1 208 ? 13.093 3.348 22.016 1.00 22.24 205 ILE C C 1
ATOM 5436 O O . ILE C 1 208 ? 14.244 3.484 22.458 1.00 21.69 205 ILE C O 1
ATOM 5441 N N . ALA C 1 209 ? 12.780 3.408 20.718 1.00 22.07 206 ALA C N 1
ATOM 5442 C CA . ALA C 1 209 ? 13.722 3.680 19.644 1.00 22.08 206 ALA C CA 1
ATOM 5443 C C . ALA C 1 209 ? 14.466 4.999 19.795 1.00 22.29 206 ALA C C 1
ATOM 5444 O O . ALA C 1 209 ? 15.673 5.062 19.521 1.00 23.77 206 ALA C O 1
ATOM 5446 N N . SER C 1 210 ? 13.758 6.052 20.185 1.00 21.97 207 SER C N 1
ATOM 5447 C CA . SER C 1 210 ? 14.385 7.373 20.387 1.00 21.81 207 SER C CA 1
ATOM 5448 C C . SER C 1 210 ? 15.339 7.362 21.547 1.00 20.73 207 SER C C 1
ATOM 5449 O O . SER C 1 210 ? 16.387 7.973 21.492 1.00 21.49 207 SER C O 1
ATOM 5452 N N . LEU C 1 211 ? 14.947 6.663 22.592 1.00 19.44 208 LEU C N 1
ATOM 5453 C CA . LEU C 1 211 ? 15.657 6.679 23.817 1.00 19.02 208 LEU C CA 1
ATOM 5454 C C . LEU C 1 211 ? 16.945 5.917 23.708 1.00 19.13 208 LEU C C 1
ATOM 5455 O O . LEU C 1 211 ? 17.970 6.348 24.238 1.00 18.93 208 LEU C O 1
ATOM 5460 N N . ARG C 1 212 ? 16.875 4.792 23.010 1.00 19.25 209 ARG C N 1
ATOM 5461 C CA . ARG C 1 212 ? 18.022 3.967 22.671 1.00 19.57 209 ARG C CA 1
ATOM 5462 C C . ARG C 1 212 ? 19.020 4.690 21.820 1.00 19.80 209 ARG C C 1
ATOM 5463 O O . ARG C 1 212 ? 20.196 4.395 21.886 1.00 20.27 209 ARG C O 1
ATOM 5471 N N . GLN C 1 213 ? 18.544 5.543 20.921 1.00 20.50 210 GLN C N 1
ATOM 5472 C CA . GLN C 1 213 ? 19.451 6.432 20.205 1.00 20.85 210 GLN C CA 1
ATOM 5473 C C . GLN C 1 213 ? 20.023 7.531 21.120 1.00 20.97 210 GLN C C 1
ATOM 5474 O O . GLN C 1 213 ? 21.215 7.799 21.088 1.00 21.37 210 GLN C O 1
ATOM 5480 N N . LYS C 1 214 ? 19.162 8.164 21.917 1.00 20.89 211 LYS C N 1
ATOM 5481 C CA . LYS C 1 214 ? 19.573 9.182 22.877 1.00 20.58 211 LYS C CA 1
ATOM 5482 C C . LYS C 1 214 ? 20.723 8.677 23.767 1.00 20.47 211 LYS C C 1
ATOM 5483 O O . LYS C 1 214 ? 21.809 9.279 23.847 1.00 21.10 211 LYS C O 1
ATOM 5489 N N . PHE C 1 215 ? 20.515 7.519 24.347 1.00 20.62 212 PHE C N 1
ATOM 5490 C CA . PHE C 1 215 ? 21.490 6.881 25.189 1.00 21.74 212 PHE C CA 1
ATOM 5491 C C . PHE C 1 215 ? 22.350 5.838 24.539 1.00 23.60 212 PHE C C 1
ATOM 5492 O O . PHE C 1 215 ? 22.899 5.002 25.243 1.00 24.95 212 PHE C O 1
ATOM 5500 N N . GLU C 1 216 ? 22.469 5.888 23.219 1.00 25.46 213 GLU C N 1
ATOM 5501 C CA . GLU C 1 216 ? 23.319 5.004 22.460 1.00 27.02 213 GLU C CA 1
ATOM 5502 C C . GLU C 1 216 ? 24.728 4.898 23.042 1.00 26.86 213 GLU C C 1
ATOM 5503 O O . GLU C 1 216 ? 25.353 3.833 22.970 1.00 26.93 213 GLU C O 1
ATOM 5509 N N . SER C 1 217 ? 25.256 5.985 23.592 1.00 26.83 214 SER C N 1
ATOM 5510 C CA . SER C 1 217 ? 26.655 5.945 24.040 1.00 27.87 214 SER C CA 1
ATOM 5511 C C . SER C 1 217 ? 26.813 5.107 25.337 1.00 28.15 214 SER C C 1
ATOM 5512 O O . SER C 1 217 ? 27.905 4.650 25.694 1.00 27.99 214 SER C O 1
ATOM 5515 N N . THR C 1 218 ? 25.684 4.816 25.961 1.00 28.73 215 THR C N 1
ATOM 5516 C CA . THR C 1 218 ? 25.626 4.640 27.370 1.00 28.65 215 THR C CA 1
ATOM 5517 C C . THR C 1 218 ? 25.065 3.251 27.696 1.00 28.59 215 THR C C 1
ATOM 5518 O O . THR C 1 218 ? 24.608 2.520 26.802 1.00 28.47 215 THR C O 1
ATOM 5522 N N . GLU C 1 219 ? 25.104 2.880 28.979 1.00 28.73 216 GLU C N 1
ATOM 5523 C CA . GLU C 1 219 ? 24.290 1.750 29.466 1.00 28.57 216 GLU C CA 1
ATOM 5524 C C . GLU C 1 219 ? 22.849 2.177 29.811 1.00 27.51 216 GLU C C 1
ATOM 5525 O O . GLU C 1 219 ? 22.557 3.296 30.357 1.00 26.95 216 GLU C O 1
ATOM 5531 N N . TYR C 1 220 ? 21.948 1.303 29.376 1.00 26.27 217 TYR C N 1
ATOM 5532 C CA . TYR C 1 220 ? 20.535 1.467 29.647 1.00 25.85 217 TYR C CA 1
ATOM 5533 C C . TYR C 1 220 ? 19.845 0.097 29.698 1.00 25.32 217 TYR C C 1
ATOM 5534 O O . TYR C 1 220 ? 20.458 -0.947 29.462 1.00 24.29 217 TYR C O 1
ATOM 5543 N N . PHE C 1 221 ? 18.567 0.113 30.028 1.00 25.56 218 PHE C N 1
ATOM 5544 C CA . PHE C 1 221 ? 17.836 -1.120 30.364 1.00 24.97 218 PHE C CA 1
ATOM 5545 C C . PHE C 1 221 ? 16.414 -0.939 29.894 1.00 24.92 218 PHE C C 1
ATOM 5546 O O . PHE C 1 221 ? 15.703 0.049 30.244 1.00 25.21 218 PHE C O 1
ATOM 5554 N N . ILE C 1 222 ? 16.029 -1.893 29.063 1.00 24.60 219 ILE C N 1
ATOM 5555 C CA . ILE C 1 222 ? 14.694 -2.020 28.586 1.00 25.14 219 ILE C CA 1
ATOM 5556 C C . ILE C 1 222 ? 14.116 -3.295 29.190 1.00 25.06 219 ILE C C 1
ATOM 5557 O O . ILE C 1 222 ? 14.614 -4.419 28.914 1.00 23.89 219 ILE C O 1
ATOM 5562 N N . PRO C 1 223 ? 13.066 -3.145 30.013 1.00 25.60 220 PRO C N 1
ATOM 5563 C CA . PRO C 1 223 ? 12.419 -4.367 30.499 1.00 25.90 220 PRO C CA 1
ATOM 5564 C C . PRO C 1 223 ? 11.792 -5.118 29.366 1.00 26.43 220 PRO C C 1
ATOM 5565 O O . PRO C 1 223 ? 11.424 -4.526 28.334 1.00 27.03 220 PRO C O 1
ATOM 5569 N N . LYS C 1 224 ? 11.694 -6.431 29.541 1.00 27.05 221 LYS C N 1
ATOM 5570 C CA . LYS C 1 224 ? 10.973 -7.283 28.602 1.00 27.29 221 LYS C CA 1
ATOM 5571 C C . LYS C 1 224 ? 9.533 -6.819 28.362 1.00 26.74 221 LYS C C 1
ATOM 5572 O O . LYS C 1 224 ? 9.026 -6.919 27.256 1.00 28.09 221 LYS C O 1
ATOM 5578 N N . SER C 1 225 ? 8.891 -6.309 29.403 1.00 26.55 222 SER C N 1
ATOM 5579 C CA . SER C 1 225 ? 7.537 -5.769 29.343 1.00 25.83 222 SER C CA 1
ATOM 5580 C C . SER C 1 225 ? 7.396 -4.486 28.526 1.00 25.42 222 SER C C 1
ATOM 5581 O O . SER C 1 225 ? 6.296 -4.150 28.107 1.00 24.30 222 SER C O 1
ATOM 5584 N N . GLU C 1 226 ? 8.506 -3.762 28.337 1.00 25.88 223 GLU C N 1
ATOM 5585 C CA . GLU C 1 226 ? 8.530 -2.417 27.734 1.00 26.42 223 GLU C CA 1
ATOM 5586 C C . GLU C 1 226 ? 7.600 -1.369 28.370 1.00 26.83 223 GLU C C 1
ATOM 5587 O O . GLU C 1 226 ? 7.040 -0.523 27.666 1.00 26.51 223 GLU C O 1
ATOM 5593 N N . LYS C 1 227 ? 7.450 -1.410 29.703 1.00 27.51 224 LYS C N 1
ATOM 5594 C CA . LYS C 1 227 ? 6.578 -0.459 30.417 1.00 26.89 224 LYS C CA 1
ATOM 5595 C C . LYS C 1 227 ? 7.336 0.795 30.831 1.00 26.16 224 LYS C C 1
ATOM 5596 O O . LYS C 1 227 ? 6.746 1.860 31.016 1.00 25.65 224 LYS C O 1
ATOM 5602 N N . PHE C 1 228 ? 8.652 0.676 30.894 1.00 25.58 225 PHE C N 1
ATOM 5603 C CA . PHE C 1 228 ? 9.531 1.843 31.076 1.00 25.38 225 PHE C CA 1
ATOM 5604 C C . PHE C 1 228 ? 10.823 1.709 30.293 1.00 24.91 225 PHE C C 1
ATOM 5605 O O . PHE C 1 228 ? 11.098 0.664 29.688 1.00 24.41 225 PHE C O 1
ATOM 5613 N N . PHE C 1 229 ? 11.602 2.795 30.318 1.00 25.01 226 PHE C N 1
ATOM 5614 C CA . PHE C 1 229 ? 12.970 2.823 29.786 1.00 24.91 226 PHE C CA 1
ATOM 5615 C C . PHE C 1 229 ? 13.896 3.430 30.840 1.00 24.60 226 PHE C C 1
ATOM 5616 O O . PHE C 1 229 ? 13.573 4.478 31.378 1.00 24.77 226 PHE C O 1
ATOM 5624 N N . LEU C 1 230 ? 15.029 2.786 31.126 1.00 24.39 227 LEU C N 1
ATOM 5625 C CA . LEU C 1 230 ? 15.934 3.274 32.172 1.00 25.03 227 LEU C CA 1
ATOM 5626 C C . LEU C 1 230 ? 17.348 3.570 31.635 1.00 25.38 227 LEU C C 1
ATOM 5627 O O . LEU C 1 230 ? 18.106 2.666 31.316 1.00 25.30 227 LEU C O 1
ATOM 5632 N N . GLY C 1 231 ? 17.654 4.870 31.542 1.00 25.49 228 GLY C N 1
ATOM 5633 C CA . GLY C 1 231 ? 18.983 5.391 31.174 1.00 23.99 228 GLY C CA 1
ATOM 5634 C C . GLY C 1 231 ? 19.720 5.963 32.374 1.00 22.55 228 GLY C C 1
ATOM 5635 O O . GLY C 1 231 ? 19.240 5.956 33.496 1.00 22.44 228 GLY C O 1
ATOM 5636 N N . LYS C 1 232 ? 20.917 6.442 32.127 1.00 21.91 229 LYS C N 1
ATOM 5637 C CA . LYS C 1 232 ? 21.751 7.017 33.153 1.00 21.87 229 LYS C CA 1
ATOM 5638 C C . LYS C 1 232 ? 22.427 8.253 32.582 1.00 21.08 229 LYS C C 1
ATOM 5639 O O . LYS C 1 232 ? 22.997 8.203 31.485 1.00 19.69 229 LYS C O 1
ATOM 5645 N N . ASP C 1 233 ? 22.317 9.355 33.321 1.00 19.79 230 ASP C N 1
ATOM 5646 C CA . ASP C 1 233 ? 22.814 10.616 32.872 1.00 19.33 230 ASP C CA 1
ATOM 5647 C C . ASP C 1 233 ? 24.277 10.602 33.179 1.00 18.52 230 ASP C C 1
ATOM 5648 O O . ASP C 1 233 ? 24.734 9.723 33.885 1.00 17.90 230 ASP C O 1
ATOM 5653 N N . ARG C 1 234 ? 25.016 11.553 32.624 1.00 18.28 231 ARG C N 1
ATOM 5654 C CA . ARG C 1 234 ? 26.473 11.590 32.765 1.00 17.46 231 ARG C CA 1
ATOM 5655 C C . ARG C 1 234 ? 26.918 11.924 34.189 1.00 17.13 231 ARG C C 1
ATOM 5656 O O . ARG C 1 234 ? 28.087 11.817 34.488 1.00 17.99 231 ARG C O 1
ATOM 5664 N N . ASN C 1 235 ? 25.999 12.309 35.072 1.00 16.81 232 ASN C N 1
ATOM 5665 C CA . ASN C 1 235 ? 26.322 12.412 36.513 1.00 16.57 232 ASN C CA 1
ATOM 5666 C C . ASN C 1 235 ? 25.788 11.260 37.365 1.00 15.66 232 ASN C C 1
ATOM 5667 O O . ASN C 1 235 ? 25.759 11.359 38.590 1.00 16.07 232 ASN C O 1
ATOM 5672 N N . ASN C 1 236 ? 25.395 10.182 36.700 1.00 15.53 233 ASN C N 1
ATOM 5673 C CA . ASN C 1 236 ? 24.945 8.901 37.298 1.00 15.60 233 ASN C CA 1
ATOM 5674 C C . ASN C 1 236 ? 23.590 8.913 38.009 1.00 15.76 233 ASN C C 1
ATOM 5675 O O . ASN C 1 236 ? 23.218 7.979 38.720 1.00 16.28 233 ASN C O 1
ATOM 5680 N N . VAL C 1 237 ? 22.835 9.971 37.772 1.00 17.70 234 VAL C N 1
ATOM 5681 C CA . VAL C 1 237 ? 21.456 10.021 38.131 1.00 16.94 234 VAL C CA 1
ATOM 5682 C C . VAL C 1 237 ? 20.674 9.117 37.116 1.00 18.24 234 VAL C C 1
ATOM 5683 O O . VAL C 1 237 ? 20.766 9.275 35.929 1.00 19.47 234 VAL C O 1
ATOM 5687 N N . GLU C 1 238 ? 19.957 8.120 37.607 1.00 18.42 235 GLU C N 1
ATOM 5688 C CA . GLU C 1 238 ? 19.120 7.327 36.752 1.00 17.76 235 GLU C CA 1
ATOM 5689 C C . GLU C 1 238 ? 18.027 8.182 36.190 1.00 17.03 235 GLU C C 1
ATOM 5690 O O . GLU C 1 238 ? 17.450 9.003 36.898 1.00 18.05 235 GLU C O 1
ATOM 5696 N N . LEU C 1 239 ? 17.721 7.942 34.920 1.00 16.32 236 LEU C N 1
ATOM 5697 C CA . LEU C 1 239 ? 16.728 8.679 34.146 1.00 15.25 236 LEU C CA 1
ATOM 5698 C C . LEU C 1 239 ? 15.685 7.661 33.717 1.00 15.28 236 LEU C C 1
ATOM 5699 O O . LEU C 1 239 ? 15.985 6.781 32.888 1.00 16.22 236 LEU C O 1
ATOM 5704 N N . TRP C 1 240 ? 14.479 7.725 34.287 1.00 14.91 237 TRP C N 1
ATOM 5705 C CA . TRP C 1 240 ? 13.449 6.678 34.034 1.00 14.46 237 TRP C CA 1
ATOM 5706 C C . TRP C 1 240 ? 12.246 7.248 33.279 1.00 15.19 237 TRP C C 1
ATOM 5707 O O . TRP C 1 240 ? 11.677 8.241 33.685 1.00 14.21 237 TRP C O 1
ATOM 5718 N N . PHE C 1 241 ? 11.871 6.621 32.152 1.00 15.86 238 PHE C N 1
ATOM 5719 C CA . PHE C 1 241 ? 10.780 7.114 31.338 1.00 15.53 238 PHE C CA 1
ATOM 5720 C C . PHE C 1 241 ? 9.659 6.093 31.263 1.00 16.24 238 PHE C C 1
ATOM 5721 O O . PHE C 1 241 ? 9.926 4.924 31.125 1.00 15.71 238 PHE C O 1
ATOM 5729 N N . GLU C 1 242 ? 8.415 6.549 31.394 1.00 17.62 239 GLU C N 1
ATOM 5730 C CA . GLU C 1 242 ? 7.242 5.692 31.278 1.00 19.13 239 GLU C CA 1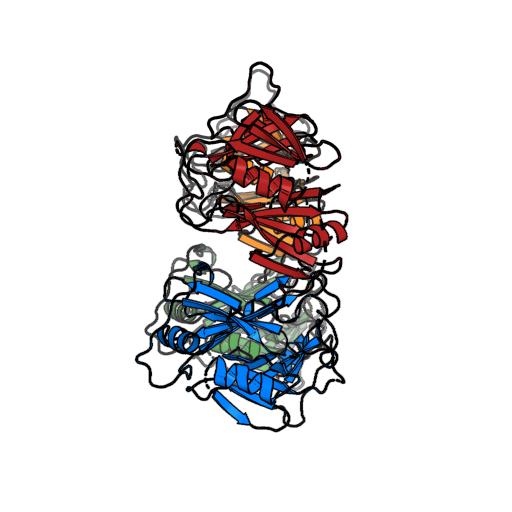
ATOM 5731 C C . GLU C 1 242 ? 6.033 6.531 30.927 1.00 21.25 239 GLU C C 1
ATOM 5732 O O . GLU C 1 242 ? 6.004 7.739 31.135 1.00 20.62 239 GLU C O 1
ATOM 5738 N N . GLU C 1 243 ? 5.051 5.879 30.348 1.00 24.66 240 GLU C N 1
ATOM 5739 C CA . GLU C 1 243 ? 3.819 6.552 29.995 1.00 27.62 240 GLU C CA 1
ATOM 5740 C C . GLU C 1 243 ? 3.021 6.888 31.237 1.00 31.12 240 GLU C C 1
ATOM 5741 O O . GLU C 1 243 ? 2.986 6.122 32.226 1.00 30.57 240 GLU C O 1
ATOM 5747 N N . VAL C 1 244 ? 2.376 8.047 31.172 1.00 36.10 241 VAL C N 1
ATOM 5748 C CA . VAL C 1 244 ? 1.386 8.415 32.197 1.00 38.64 241 VAL C CA 1
ATOM 5749 C C . VAL C 1 244 ? 0.279 7.378 32.297 1.00 40.71 241 VAL C C 1
ATOM 5750 O O . VAL C 1 244 ? -0.331 7.251 33.387 1.00 44.91 241 VAL C O 1
ATOM 5754 N N . ASN D 1 5 ? 51.976 45.053 69.341 1.00 25.12 2 ASN D N 1
ATOM 5755 C CA . ASN D 1 5 ? 53.301 45.490 69.915 1.00 25.80 2 ASN D CA 1
ATOM 5756 C C . ASN D 1 5 ? 53.364 46.808 70.736 1.00 25.24 2 ASN D C 1
ATOM 5757 O O . ASN D 1 5 ? 54.321 47.006 71.483 1.00 25.87 2 ASN D O 1
ATOM 5762 N N . VAL D 1 6 ? 52.377 47.689 70.613 1.00 24.33 3 VAL D N 1
ATOM 5763 C CA . VAL D 1 6 ? 52.262 48.854 71.506 1.00 23.29 3 VAL D CA 1
ATOM 5764 C C . VAL D 1 6 ? 50.973 48.792 72.361 1.00 22.69 3 VAL D C 1
ATOM 5765 O O . VAL D 1 6 ? 49.991 48.185 71.985 1.00 21.98 3 VAL D O 1
ATOM 5769 N N . ASN D 1 7 ? 51.023 49.404 73.541 1.00 21.57 4 ASN D N 1
ATOM 5770 C CA . ASN D 1 7 ? 49.921 49.400 74.449 1.00 20.85 4 ASN D CA 1
ATOM 5771 C C . ASN D 1 7 ? 49.537 47.957 74.904 1.00 19.61 4 ASN D C 1
ATOM 5772 O O . ASN D 1 7 ? 48.424 47.692 75.305 1.00 17.07 4 ASN D O 1
ATOM 5777 N N . GLN D 1 8 ? 50.513 47.061 74.907 1.00 18.93 5 GLN D N 1
ATOM 5778 C CA . GLN D 1 8 ? 50.314 45.680 75.354 1.00 19.68 5 GLN D CA 1
ATOM 5779 C C . GLN D 1 8 ? 50.334 45.640 76.883 1.00 18.24 5 GLN D C 1
ATOM 5780 O O . GLN D 1 8 ? 51.271 46.105 77.520 1.00 16.16 5 GLN D O 1
ATOM 5786 N N . ILE D 1 9 ? 49.294 45.051 77.458 1.00 18.83 6 ILE D N 1
ATOM 5787 C CA . ILE D 1 9 ? 49.041 45.143 78.902 1.00 19.75 6 ILE D CA 1
ATOM 5788 C C . ILE D 1 9 ? 49.970 44.226 79.703 1.00 20.00 6 ILE D C 1
ATOM 5789 O O . ILE D 1 9 ? 50.060 43.036 79.435 1.00 20.53 6 ILE D O 1
ATOM 5794 N N . VAL D 1 10 ? 50.729 44.801 80.633 1.00 20.16 7 VAL D N 1
ATOM 5795 C CA . VAL D 1 10 ? 51.634 44.015 81.478 1.00 19.95 7 VAL D CA 1
ATOM 5796 C C . VAL D 1 10 ? 51.055 43.791 82.904 1.00 20.41 7 VAL D C 1
ATOM 5797 O O . VAL D 1 10 ? 51.189 42.715 83.496 1.00 21.19 7 VAL D O 1
ATOM 5801 N N A ARG D 1 11 ? 50.413 44.801 83.453 0.50 20.18 8 ARG D N 1
ATOM 5802 N N B ARG D 1 11 ? 50.412 44.805 83.452 0.50 20.30 8 ARG D N 1
ATOM 5803 C CA A ARG D 1 11 ? 49.836 44.714 84.765 0.50 19.88 8 ARG D CA 1
ATOM 5804 C CA B ARG D 1 11 ? 49.868 44.764 84.785 0.50 20.14 8 ARG D CA 1
ATOM 5805 C C A ARG D 1 11 ? 48.644 45.633 84.840 0.50 19.51 8 ARG D C 1
ATOM 5806 C C B ARG D 1 11 ? 48.640 45.639 84.832 0.50 19.62 8 ARG D C 1
ATOM 5807 O O A ARG D 1 11 ? 48.669 46.665 84.270 0.50 19.44 8 ARG D O 1
ATOM 5808 O O B ARG D 1 11 ? 48.644 46.663 84.246 0.50 19.40 8 ARG D O 1
ATOM 5823 N N . ILE D 1 12 ? 47.595 45.222 85.530 1.00 19.08 9 ILE D N 1
ATOM 5824 C CA . ILE D 1 12 ? 46.384 46.031 85.750 1.00 18.91 9 ILE D CA 1
ATOM 5825 C C . ILE D 1 12 ? 46.185 46.185 87.266 1.00 19.01 9 ILE D C 1
ATOM 5826 O O . ILE D 1 12 ? 46.105 45.161 88.015 1.00 18.22 9 ILE D O 1
ATOM 5831 N N . ILE D 1 13 ? 46.200 47.457 87.715 1.00 18.62 10 ILE D N 1
ATOM 5832 C CA . ILE D 1 13 ? 46.029 47.833 89.114 1.00 18.66 10 ILE D CA 1
ATOM 5833 C C . ILE D 1 13 ? 44.668 48.536 89.232 1.00 18.61 10 ILE D C 1
ATOM 5834 O O . ILE D 1 13 ? 44.498 49.644 88.740 1.00 18.00 10 ILE D O 1
ATOM 5839 N N . PRO D 1 14 ? 43.712 47.904 89.951 1.00 19.01 11 PRO D N 1
ATOM 5840 C CA . PRO D 1 14 ? 42.427 48.581 90.240 1.00 19.27 11 PRO D CA 1
ATOM 5841 C C . PRO D 1 14 ? 42.567 49.489 91.460 1.00 19.24 11 PRO D C 1
ATOM 5842 O O . PRO D 1 14 ? 43.338 49.170 92.378 1.00 18.66 11 PRO D O 1
ATOM 5846 N N . THR D 1 15 ? 41.839 50.607 91.440 1.00 19.63 12 THR D N 1
ATOM 5847 C CA . THR D 1 15 ? 41.593 51.435 92.613 1.00 20.04 12 THR D CA 1
ATOM 5848 C C . THR D 1 15 ? 40.176 51.239 93.141 1.00 20.26 12 THR D C 1
ATOM 5849 O O . THR D 1 15 ? 39.205 51.573 92.444 1.00 20.03 12 THR D O 1
ATOM 5853 N N . LEU D 1 16 ? 40.067 50.760 94.390 1.00 19.91 13 LEU D N 1
ATOM 5854 C CA . LEU D 1 16 ? 38.779 50.741 95.113 1.00 19.48 13 LEU D CA 1
ATOM 5855 C C . LEU D 1 16 ? 38.664 51.920 96.091 1.00 18.81 13 LEU D C 1
ATOM 5856 O O . LEU D 1 16 ? 39.602 52.237 96.782 1.00 20.44 13 LEU D O 1
ATOM 5861 N N . LYS D 1 17 ? 37.496 52.545 96.127 1.00 18.31 14 LYS D N 1
ATOM 5862 C CA . LYS D 1 17 ? 37.168 53.588 97.076 1.00 18.33 14 LYS D CA 1
ATOM 5863 C C . LYS D 1 17 ? 36.815 53.075 98.454 1.00 18.60 14 LYS D C 1
ATOM 5864 O O . LYS D 1 17 ? 36.080 52.100 98.611 1.00 18.67 14 LYS D O 1
ATOM 5870 N N . ALA D 1 18 ? 37.315 53.779 99.460 1.00 18.43 15 ALA D N 1
ATOM 5871 C CA . ALA D 1 18 ? 37.248 53.323 100.858 1.00 19.41 15 ALA D CA 1
ATOM 5872 C C . ALA D 1 18 ? 36.645 54.466 101.679 1.00 19.25 15 ALA D C 1
ATOM 5873 O O . ALA D 1 18 ? 36.990 55.618 101.446 1.00 18.70 15 ALA D O 1
ATOM 5875 N N . ASN D 1 19 ? 35.766 54.130 102.630 1.00 19.12 16 ASN D N 1
ATOM 5876 C CA . ASN D 1 19 ? 35.159 55.114 103.558 1.00 18.58 16 ASN D CA 1
ATOM 5877 C C . ASN D 1 19 ? 36.007 55.247 104.825 1.00 18.82 16 ASN D C 1
ATOM 5878 O O . ASN D 1 19 ? 36.750 56.223 105.002 1.00 18.62 16 ASN D O 1
ATOM 5883 N N . ASN D 1 20 ? 35.919 54.222 105.684 1.00 19.19 17 ASN D N 1
ATOM 5884 C CA . ASN D 1 20 ? 36.704 54.155 106.901 1.00 19.08 17 ASN D CA 1
ATOM 5885 C C . ASN D 1 20 ? 38.003 53.487 106.566 1.00 18.37 17 ASN D C 1
ATOM 5886 O O . ASN D 1 20 ? 38.043 52.302 106.335 1.00 17.42 17 ASN D O 1
ATOM 5891 N N . ARG D 1 21 ? 39.070 54.267 106.542 1.00 18.63 18 ARG D N 1
ATOM 5892 C CA . ARG D 1 21 ? 40.367 53.710 106.203 1.00 18.44 18 ARG D CA 1
ATOM 5893 C C . ARG D 1 21 ? 40.850 52.613 107.132 1.00 18.01 18 ARG D C 1
ATOM 5894 O O . ARG D 1 21 ? 41.384 51.592 106.690 1.00 18.83 18 ARG D O 1
ATOM 5902 N N . LYS D 1 22 ? 40.629 52.812 108.421 1.00 18.51 19 LYS D N 1
ATOM 5903 C CA . LYS D 1 22 ? 41.018 51.837 109.449 1.00 18.03 19 LYS D CA 1
ATOM 5904 C C . LYS D 1 22 ? 40.315 50.478 109.268 1.00 17.24 19 LYS D C 1
ATOM 5905 O O . LYS D 1 22 ? 40.994 49.454 109.282 1.00 18.28 19 LYS D O 1
ATOM 5911 N N . LEU D 1 23 ? 38.993 50.455 109.089 1.00 16.83 20 LEU D N 1
ATOM 5912 C CA . LEU D 1 23 ? 38.298 49.177 108.813 1.00 17.23 20 LEU D CA 1
ATOM 5913 C C . LEU D 1 23 ? 38.940 48.474 107.581 1.00 17.01 20 LEU D C 1
ATOM 5914 O O . LEU D 1 23 ? 39.129 47.245 107.560 1.00 17.55 20 LEU D O 1
ATOM 5919 N N . ASN D 1 24 ? 39.325 49.273 106.592 1.00 17.26 21 ASN D N 1
ATOM 5920 C CA . ASN D 1 24 ? 39.878 48.749 105.335 1.00 17.44 21 ASN D CA 1
ATOM 5921 C C . ASN D 1 24 ? 41.275 48.186 105.422 1.00 17.16 21 ASN D C 1
ATOM 5922 O O . ASN D 1 24 ? 41.535 47.134 104.818 1.00 14.53 21 ASN D O 1
ATOM 5927 N N . GLU D 1 25 ? 42.158 48.887 106.164 1.00 17.68 22 GLU D N 1
ATOM 5928 C CA . GLU D 1 25 ? 43.464 48.349 106.553 1.00 19.10 22 GLU D CA 1
ATOM 5929 C C . GLU D 1 25 ? 43.335 47.054 107.371 1.00 19.32 22 GLU D C 1
ATOM 5930 O O . GLU D 1 25 ? 44.023 46.077 107.108 1.00 18.71 22 GLU D O 1
ATOM 5936 N N . THR D 1 26 ? 42.474 47.055 108.393 1.00 19.91 23 THR D N 1
ATOM 5937 C CA . THR D 1 26 ? 42.255 45.819 109.196 1.00 19.37 23 THR D CA 1
ATOM 5938 C C . THR D 1 26 ? 41.912 44.674 108.252 1.00 19.15 23 THR D C 1
ATOM 5939 O O . THR D 1 26 ? 42.448 43.551 108.382 1.00 18.58 23 THR D O 1
ATOM 5943 N N . PHE D 1 27 ? 41.028 44.965 107.295 1.00 18.32 24 PHE D N 1
ATOM 5944 C CA . PHE D 1 27 ? 40.636 43.977 106.282 1.00 18.27 24 PHE D CA 1
ATOM 5945 C C . PHE D 1 27 ? 41.746 43.509 105.317 1.00 17.66 24 PHE D C 1
ATOM 5946 O O . PHE D 1 27 ? 42.121 42.337 105.306 1.00 17.34 24 PHE D O 1
ATOM 5954 N N . TYR D 1 28 ? 42.273 44.434 104.507 1.00 18.02 25 TYR D N 1
ATOM 5955 C CA . TYR D 1 28 ? 43.258 44.073 103.498 1.00 17.69 25 TYR D CA 1
ATOM 5956 C C . TYR D 1 28 ? 44.574 43.706 104.135 1.00 17.85 25 TYR D C 1
ATOM 5957 O O . TYR D 1 28 ? 45.265 42.803 103.655 1.00 16.86 25 TYR D O 1
ATOM 5966 N N . ILE D 1 29 ? 44.953 44.402 105.202 1.00 19.38 26 ILE D N 1
ATOM 5967 C CA . ILE D 1 29 ? 46.343 44.234 105.720 1.00 19.64 26 ILE D CA 1
ATOM 5968 C C . ILE D 1 29 ? 46.348 43.126 106.764 1.00 21.02 26 ILE D C 1
ATOM 5969 O O . ILE D 1 29 ? 46.982 42.073 106.581 1.00 22.33 26 ILE D O 1
ATOM 5974 N N . GLU D 1 30 ? 45.601 43.344 107.835 1.00 21.21 27 GLU D N 1
ATOM 5975 C CA . GLU D 1 30 ? 45.608 42.432 108.956 1.00 21.51 27 GLU D CA 1
ATOM 5976 C C . GLU D 1 30 ? 44.899 41.112 108.660 1.00 21.84 27 GLU D C 1
ATOM 5977 O O . GLU D 1 30 ? 45.469 40.044 108.933 1.00 23.78 27 GLU D O 1
ATOM 5983 N N . THR D 1 31 ? 43.667 41.153 108.142 1.00 21.49 28 THR D N 1
ATOM 5984 C CA . THR D 1 31 ? 42.936 39.924 107.808 1.00 20.73 28 THR D CA 1
ATOM 5985 C C . THR D 1 31 ? 43.540 39.236 106.584 1.00 20.44 28 THR D C 1
ATOM 5986 O O . THR D 1 31 ? 43.978 38.111 106.698 1.00 20.35 28 THR D O 1
ATOM 5990 N N . LEU D 1 32 ? 43.602 39.903 105.432 1.00 20.73 29 LEU D N 1
ATOM 5991 C CA . LEU D 1 32 ? 44.128 39.252 104.209 1.00 21.04 29 LEU D CA 1
ATOM 5992 C C . LEU D 1 32 ? 45.642 39.085 104.099 1.00 21.03 29 LEU D C 1
ATOM 5993 O O . LEU D 1 32 ? 46.092 38.222 103.388 1.00 20.56 29 LEU D O 1
ATOM 5998 N N . GLY D 1 33 ? 46.431 39.889 104.795 1.00 22.09 30 GLY D N 1
ATOM 5999 C CA . GLY D 1 33 ? 47.899 39.759 104.705 1.00 22.40 30 GLY D CA 1
ATOM 6000 C C . GLY D 1 33 ? 48.585 40.556 103.597 1.00 22.81 30 GLY D C 1
ATOM 6001 O O . GLY D 1 33 ? 49.725 40.279 103.235 1.00 23.73 30 GLY D O 1
ATOM 6010 N N . LYS D 1 35 ? 50.526 43.937 102.016 1.00 22.66 32 LYS D N 1
ATOM 6011 C CA . LYS D 1 35 ? 51.533 44.861 102.562 1.00 22.74 32 LYS D CA 1
ATOM 6012 C C . LYS D 1 35 ? 51.125 46.327 102.205 1.00 22.28 32 LYS D C 1
ATOM 6013 O O . LYS D 1 35 ? 50.722 46.608 101.094 1.00 20.73 32 LYS D O 1
ATOM 6019 N N . ALA D 1 36 ? 51.176 47.217 103.193 1.00 22.21 33 ALA D N 1
ATOM 6020 C CA . ALA D 1 36 ? 51.031 48.650 102.990 1.00 22.31 33 ALA D CA 1
ATOM 6021 C C . ALA D 1 36 ? 52.328 49.075 102.374 1.00 22.77 33 ALA D C 1
ATOM 6022 O O . ALA D 1 36 ? 53.409 48.894 102.981 1.00 22.72 33 ALA D O 1
ATOM 6024 N N . LEU D 1 37 ? 52.222 49.668 101.185 1.00 23.65 34 LEU D N 1
ATOM 6025 C CA . LEU D 1 37 ? 53.380 50.008 100.419 1.00 24.53 34 LEU D CA 1
ATOM 6026 C C . LEU D 1 37 ? 53.763 51.473 100.542 1.00 25.19 34 LEU D C 1
ATOM 6027 O O . LEU D 1 37 ? 54.932 51.756 100.800 1.00 27.40 34 LEU D O 1
ATOM 6032 N N . LEU D 1 38 ? 52.816 52.377 100.344 1.00 25.33 35 LEU D N 1
ATOM 6033 C CA . LEU D 1 38 ? 53.094 53.815 100.044 1.00 25.43 35 LEU D CA 1
ATOM 6034 C C . LEU D 1 38 ? 51.786 54.579 99.992 1.00 24.94 35 LEU D C 1
ATOM 6035 O O . LEU D 1 38 ? 50.847 54.173 99.313 1.00 24.67 35 LEU D O 1
ATOM 6040 N N . GLU D 1 39 ? 51.729 55.671 100.728 1.00 24.35 36 GLU D N 1
ATOM 6041 C CA . GLU D 1 39 ? 50.493 56.416 100.858 1.00 24.20 36 GLU D CA 1
ATOM 6042 C C . GLU D 1 39 ? 50.820 57.768 100.317 1.00 23.24 36 GLU D C 1
ATOM 6043 O O . GLU D 1 39 ? 51.857 58.339 100.639 1.00 23.24 36 GLU D O 1
ATOM 6049 N N . GLU D 1 40 ? 49.952 58.246 99.447 1.00 22.83 37 GLU D N 1
ATOM 6050 C CA . GLU D 1 40 ? 50.043 59.582 98.990 1.00 23.19 37 GLU D CA 1
ATOM 6051 C C . GLU D 1 40 ? 48.670 60.152 98.816 1.00 22.08 37 GLU D C 1
ATOM 6052 O O . GLU D 1 40 ? 47.864 59.589 98.101 1.00 21.28 37 GLU D O 1
ATOM 6058 N N . SER D 1 41 ? 48.456 61.309 99.439 1.00 21.46 38 SER D N 1
ATOM 6059 C CA . SER D 1 41 ? 47.172 62.006 99.419 1.00 21.26 38 SER D CA 1
ATOM 6060 C C . SER D 1 41 ? 46.031 61.054 99.756 1.00 20.24 38 SER D C 1
ATOM 6061 O O . SER D 1 41 ? 46.128 60.446 100.790 1.00 19.34 38 SER D O 1
ATOM 6064 N N . ALA D 1 42 ? 45.011 60.909 98.887 1.00 19.97 39 ALA D N 1
ATOM 6065 C CA . ALA D 1 42 ? 43.869 59.973 99.094 1.00 20.31 39 ALA D CA 1
ATOM 6066 C C . ALA D 1 42 ? 44.182 58.486 98.890 1.00 20.07 39 ALA D C 1
ATOM 6067 O O . ALA D 1 42 ? 43.320 57.622 99.128 1.00 19.53 39 ALA D O 1
ATOM 6069 N N . PHE D 1 43 ? 45.406 58.160 98.471 1.00 21.12 40 PHE D N 1
ATOM 6070 C CA . PHE D 1 43 ? 45.693 56.792 97.975 1.00 21.12 40 PHE D CA 1
ATOM 6071 C C . PHE D 1 43 ? 46.638 55.981 98.845 1.00 21.44 40 PHE D C 1
ATOM 6072 O O . PHE D 1 43 ? 47.738 56.418 99.142 1.00 23.06 40 PHE D O 1
ATOM 6080 N N . LEU D 1 44 ? 46.193 54.786 99.230 1.00 21.00 41 LEU D N 1
ATOM 6081 C CA . LEU D 1 44 ? 47.050 53.780 99.873 1.00 19.99 41 LEU D CA 1
ATOM 6082 C C . LEU D 1 44 ? 47.308 52.655 98.858 1.00 19.12 41 LEU D C 1
ATOM 6083 O O . LEU D 1 44 ? 46.397 52.014 98.354 1.00 17.74 41 LEU D O 1
ATOM 6088 N N . SER D 1 45 ? 48.581 52.408 98.639 1.00 19.03 42 SER D N 1
ATOM 6089 C CA . SER D 1 45 ? 49.066 51.420 97.740 1.00 20.56 42 SER D CA 1
ATOM 6090 C C . SER D 1 45 ? 49.359 50.109 98.516 1.00 20.55 42 SER D C 1
ATOM 6091 O O . SER D 1 45 ? 50.087 50.107 99.542 1.00 19.42 42 SER D O 1
ATOM 6094 N N . LEU D 1 46 ? 48.761 49.009 98.022 1.00 20.42 43 LEU D N 1
ATOM 6095 C CA . LEU D 1 46 ? 48.848 47.677 98.660 1.00 19.87 43 LEU D CA 1
ATOM 6096 C C . LEU D 1 46 ? 49.512 46.682 97.749 1.00 19.30 43 LEU D C 1
ATOM 6097 O O . LEU D 1 46 ? 49.281 46.686 96.552 1.00 20.14 43 LEU D O 1
ATOM 6102 N N . GLY D 1 47 ? 50.306 45.783 98.305 1.00 18.78 44 GLY D N 1
ATOM 6103 C CA . GLY D 1 47 ? 50.930 44.785 97.491 1.00 17.96 44 GLY D CA 1
ATOM 6104 C C . GLY D 1 47 ? 51.247 43.563 98.290 1.00 18.25 44 GLY D C 1
ATOM 6105 O O . GLY D 1 47 ? 50.609 43.295 99.291 1.00 17.95 44 GLY D O 1
ATOM 6106 N N . ASP D 1 48 ? 52.270 42.846 97.837 1.00 18.48 45 ASP D N 1
ATOM 6107 C CA . ASP D 1 48 ? 52.722 41.628 98.472 1.00 18.61 45 ASP D CA 1
ATOM 6108 C C . ASP D 1 48 ? 54.161 41.859 98.959 1.00 19.31 45 ASP D C 1
ATOM 6109 O O . ASP D 1 48 ? 54.659 42.989 98.927 1.00 19.32 45 ASP D O 1
ATOM 6114 N N . GLN D 1 49 ? 54.826 40.810 99.422 1.00 19.75 46 GLN D N 1
ATOM 6115 C CA . GLN D 1 49 ? 56.123 41.012 100.046 1.00 20.57 46 GLN D CA 1
ATOM 6116 C C . GLN D 1 49 ? 57.228 41.422 99.070 1.00 20.42 46 GLN D C 1
ATOM 6117 O O . GLN D 1 49 ? 58.336 41.678 99.526 1.00 21.61 46 GLN D O 1
ATOM 6123 N N . THR D 1 50 ? 56.923 41.537 97.768 1.00 20.27 47 THR D N 1
ATOM 6124 C CA . THR D 1 50 ? 57.908 41.912 96.728 1.00 19.83 47 THR D CA 1
ATOM 6125 C C . THR D 1 50 ? 58.034 43.422 96.606 1.00 19.69 47 THR D C 1
ATOM 6126 O O . THR D 1 50 ? 59.062 43.965 96.130 1.00 17.55 47 THR D O 1
ATOM 6130 N N . GLY D 1 51 ? 56.982 44.094 97.095 1.00 18.82 48 GLY D N 1
ATOM 6131 C CA . GLY D 1 51 ? 56.866 45.549 97.054 1.00 17.76 48 GLY D CA 1
ATOM 6132 C C . GLY D 1 51 ? 56.124 46.091 95.839 1.00 17.51 48 GLY D C 1
ATOM 6133 O O . GLY D 1 51 ? 55.990 47.299 95.713 1.00 18.48 48 GLY D O 1
ATOM 6134 N N . LEU D 1 52 ? 55.630 45.219 94.958 1.00 16.89 49 LEU D N 1
ATOM 6135 C CA . LEU D 1 52 ? 54.842 45.641 93.807 1.00 16.60 49 LEU D CA 1
ATOM 6136 C C . LEU D 1 52 ? 53.415 45.933 94.227 1.00 16.65 49 LEU D C 1
ATOM 6137 O O . LEU D 1 52 ? 52.798 45.106 94.861 1.00 16.09 49 LEU D O 1
ATOM 6142 N N . GLU D 1 53 ? 52.920 47.127 93.877 1.00 17.06 50 GLU D N 1
ATOM 6143 C CA . GLU D 1 53 ? 51.529 47.533 94.096 1.00 17.34 50 GLU D CA 1
ATOM 6144 C C . GLU D 1 53 ? 50.635 46.646 93.241 1.00 17.37 50 GLU D C 1
ATOM 6145 O O . GLU D 1 53 ? 50.879 46.478 92.048 1.00 17.01 50 GLU D O 1
ATOM 6151 N N . LYS D 1 54 ? 49.630 46.054 93.870 1.00 17.51 51 LYS D N 1
ATOM 6152 C CA . LYS D 1 54 ? 48.642 45.201 93.209 1.00 17.45 51 LYS D CA 1
ATOM 6153 C C . LYS D 1 54 ? 47.222 45.828 93.275 1.00 17.71 51 LYS D C 1
ATOM 6154 O O . LYS D 1 54 ? 46.299 45.445 92.530 1.00 18.57 51 LYS D O 1
ATOM 6160 N N . LEU D 1 55 ? 47.047 46.769 94.184 1.00 17.76 52 LEU D N 1
ATOM 6161 C CA . LEU D 1 55 ? 45.731 47.290 94.516 1.00 17.68 52 LEU D CA 1
ATOM 6162 C C . LEU D 1 55 ? 45.953 48.644 95.169 1.00 17.04 52 LEU D C 1
ATOM 6163 O O . LEU D 1 55 ? 46.883 48.824 95.913 1.00 16.45 52 LEU D O 1
ATOM 6168 N N . VAL D 1 56 ? 45.086 49.584 94.848 1.00 17.42 53 VAL D N 1
ATOM 6169 C CA . VAL D 1 56 ? 45.114 50.884 95.421 1.00 17.64 53 VAL D CA 1
ATOM 6170 C C . VAL D 1 56 ? 43.757 51.158 96.093 1.00 18.10 53 VAL D C 1
ATOM 6171 O O . VAL D 1 56 ? 42.739 50.858 95.527 1.00 17.98 53 VAL D O 1
ATOM 6175 N N . LEU D 1 57 ? 43.793 51.697 97.323 1.00 19.44 54 LEU D N 1
ATOM 6176 C CA . LEU D 1 57 ? 42.607 52.175 98.060 1.00 20.60 54 LEU D CA 1
ATOM 6177 C C . LEU D 1 57 ? 42.602 53.706 98.128 1.00 21.09 54 LEU D C 1
ATOM 6178 O O . LEU D 1 57 ? 43.564 54.342 98.606 1.00 20.12 54 LEU D O 1
ATOM 6183 N N . GLU D 1 58 ? 41.492 54.267 97.667 1.00 21.63 55 GLU D N 1
ATOM 6184 C CA . GLU D 1 58 ? 41.249 55.708 97.672 1.00 22.06 55 GLU D CA 1
ATOM 6185 C C . GLU D 1 58 ? 40.252 56.127 98.776 1.00 21.27 55 GLU D C 1
ATOM 6186 O O . GLU D 1 58 ? 39.085 55.756 98.731 1.00 19.12 55 GLU D O 1
ATOM 6192 N N . GLU D 1 59 ? 40.744 56.892 99.759 1.00 21.37 56 GLU D N 1
ATOM 6193 C CA . GLU D 1 59 ? 39.920 57.400 100.858 1.00 21.54 56 GLU D CA 1
ATOM 6194 C C . GLU D 1 59 ? 39.005 58.541 100.327 1.00 22.39 56 GLU D C 1
ATOM 6195 O O . GLU D 1 59 ? 39.470 59.608 99.874 1.00 22.85 56 GLU D O 1
ATOM 6201 N N . ALA D 1 60 ? 37.699 58.280 100.379 1.00 22.30 57 ALA D N 1
ATOM 6202 C CA . ALA D 1 60 ? 36.687 59.156 99.843 1.00 21.19 57 ALA D CA 1
ATOM 6203 C C . ALA D 1 60 ? 35.723 59.512 100.975 1.00 20.44 57 ALA D C 1
ATOM 6204 O O . ALA D 1 60 ? 34.974 58.653 101.420 1.00 19.72 57 ALA D O 1
ATOM 6206 N N . PRO D 1 61 ? 35.719 60.785 101.433 1.00 20.47 58 PRO D N 1
ATOM 6207 C CA . PRO D 1 61 ? 34.753 61.217 102.477 1.00 20.85 58 PRO D CA 1
ATOM 6208 C C . PRO D 1 61 ? 33.269 60.830 102.202 1.00 20.68 58 PRO D C 1
ATOM 6209 O O . PRO D 1 61 ? 32.762 61.021 101.087 1.00 21.07 58 PRO D O 1
ATOM 6213 N N . SER D 1 62 ? 32.591 60.315 103.210 1.00 21.34 59 SER D N 1
ATOM 6214 C CA . SER D 1 62 ? 31.104 60.178 103.217 1.00 22.84 59 SER D CA 1
ATOM 6215 C C . SER D 1 62 ? 30.326 61.412 102.815 1.00 22.93 59 SER D C 1
ATOM 6216 O O . SER D 1 62 ? 29.267 61.251 102.257 1.00 24.69 59 SER D O 1
ATOM 6227 N N . ARG D 1 64 ? 31.040 63.278 100.490 1.00 23.60 61 ARG D N 1
ATOM 6228 C CA . ARG D 1 64 ? 31.157 63.292 99.028 1.00 22.49 61 ARG D CA 1
ATOM 6229 C C . ARG D 1 64 ? 30.629 62.005 98.372 1.00 21.45 61 ARG D C 1
ATOM 6230 O O . ARG D 1 64 ? 30.583 61.903 97.184 1.00 21.67 61 ARG D O 1
ATOM 6238 N N . THR D 1 65 ? 30.309 61.000 99.159 1.00 21.84 62 THR D N 1
ATOM 6239 C CA . THR D 1 65 ? 30.249 59.617 98.658 1.00 21.27 62 THR D CA 1
ATOM 6240 C C . THR D 1 65 ? 29.156 58.919 99.350 1.00 20.63 62 THR D C 1
ATOM 6241 O O . THR D 1 65 ? 28.939 59.183 100.508 1.00 21.08 62 THR D O 1
ATOM 6245 N N . ARG D 1 66 ? 28.483 58.022 98.645 1.00 21.71 63 ARG D N 1
ATOM 6246 C CA . ARG D 1 66 ? 27.509 57.101 99.249 1.00 22.57 63 ARG D CA 1
ATOM 6247 C C . ARG D 1 66 ? 27.819 55.643 98.909 1.00 23.05 63 ARG D C 1
ATOM 6248 O O . ARG D 1 66 ? 28.743 55.293 98.148 1.00 23.36 63 ARG D O 1
ATOM 6256 N N . LYS D 1 67 ? 27.035 54.800 99.541 1.00 23.07 64 LYS D N 1
ATOM 6257 C CA . LYS D 1 67 ? 27.062 53.369 99.353 1.00 23.23 64 LYS D CA 1
ATOM 6258 C C . LYS D 1 67 ? 26.389 53.020 98.004 1.00 22.48 64 LYS D C 1
ATOM 6259 O O . LYS D 1 67 ? 25.406 53.674 97.589 1.00 21.67 64 LYS D O 1
ATOM 6265 N N . VAL D 1 68 ? 26.932 52.005 97.326 1.00 21.68 65 VAL D N 1
ATOM 6266 C CA . VAL D 1 68 ? 26.302 51.476 96.114 1.00 22.17 65 VAL D CA 1
ATOM 6267 C C . VAL D 1 68 ? 24.932 50.832 96.494 1.00 22.04 65 VAL D C 1
ATOM 6268 O O . VAL D 1 68 ? 24.824 50.105 97.510 1.00 21.85 65 VAL D O 1
ATOM 6272 N N . GLU D 1 69 ? 23.903 51.128 95.704 1.00 21.82 66 GLU D N 1
ATOM 6273 C CA . GLU D 1 69 ? 22.654 50.416 95.817 1.00 22.81 66 GLU D CA 1
ATOM 6274 C C . GLU D 1 69 ? 22.586 49.367 94.706 1.00 22.31 66 GLU D C 1
ATOM 6275 O O . GLU D 1 69 ? 22.604 49.697 93.510 1.00 22.21 66 GLU D O 1
ATOM 6281 N N . GLY D 1 70 ? 22.577 48.105 95.122 1.00 22.34 67 GLY D N 1
ATOM 6282 C CA . GLY D 1 70 ? 22.540 46.964 94.208 1.00 23.01 67 GLY D CA 1
ATOM 6283 C C . GLY D 1 70 ? 23.923 46.424 93.865 1.00 23.14 67 GLY D C 1
ATOM 6284 O O . GLY D 1 70 ? 24.799 46.358 94.728 1.00 23.71 67 GLY D O 1
ATOM 6285 N N . ARG D 1 71 ? 24.112 46.022 92.609 1.00 23.52 68 ARG D N 1
ATOM 6286 C CA . ARG D 1 71 ? 25.343 45.376 92.188 1.00 23.77 68 ARG D CA 1
ATOM 6287 C C . ARG D 1 71 ? 26.416 46.440 92.000 1.00 24.92 68 ARG D C 1
ATOM 6288 O O . ARG D 1 71 ? 26.145 47.567 91.556 1.00 24.89 68 ARG D O 1
ATOM 6296 N N . LYS D 1 72 ? 27.637 46.090 92.368 1.00 25.20 69 LYS D N 1
ATOM 6297 C CA . LYS D 1 72 ? 28.717 47.045 92.307 1.00 24.94 69 LYS D CA 1
ATOM 6298 C C . LYS D 1 72 ? 29.377 46.860 90.991 1.00 25.07 69 LYS D C 1
ATOM 6299 O O . LYS D 1 72 ? 29.276 45.780 90.411 1.00 25.05 69 LYS D O 1
ATOM 6305 N N . LYS D 1 73 ? 30.040 47.913 90.505 1.00 25.47 70 LYS D N 1
ATOM 6306 C CA . LYS D 1 73 ? 30.849 47.812 89.278 1.00 24.24 70 LYS D CA 1
ATOM 6307 C C . LYS D 1 73 ? 31.855 46.691 89.437 1.00 24.41 70 LYS D C 1
ATOM 6308 O O . LYS D 1 73 ? 32.053 45.936 88.492 1.00 25.24 70 LYS D O 1
ATOM 6314 N N . LEU D 1 74 ? 32.468 46.540 90.618 1.00 24.10 71 LEU D N 1
ATOM 6315 C CA . LEU D 1 74 ? 33.299 45.337 90.896 1.00 24.00 71 LEU D CA 1
ATOM 6316 C C . LEU D 1 74 ? 32.433 44.176 91.411 1.00 24.80 71 LEU D C 1
ATOM 6317 O O . LEU D 1 74 ? 31.751 44.302 92.448 1.00 25.37 71 LEU D O 1
ATOM 6322 N N . ALA D 1 75 ? 32.497 43.047 90.690 1.00 24.96 72 ALA D N 1
ATOM 6323 C CA . ALA D 1 75 ? 31.755 41.840 90.995 1.00 24.18 72 ALA D CA 1
ATOM 6324 C C . ALA D 1 75 ? 32.557 41.011 91.964 1.00 24.61 72 ALA D C 1
ATOM 6325 O O . ALA D 1 75 ? 32.029 40.527 92.990 1.00 24.94 72 ALA D O 1
ATOM 6327 N N . ARG D 1 76 ? 33.834 40.811 91.658 1.00 24.87 73 ARG D N 1
ATOM 6328 C CA . ARG D 1 76 ? 34.688 40.070 92.597 1.00 25.93 73 ARG D CA 1
ATOM 6329 C C . ARG D 1 76 ? 36.092 40.467 92.355 1.00 25.07 73 ARG D C 1
ATOM 6330 O O . ARG D 1 76 ? 36.431 40.602 91.218 1.00 25.07 73 ARG D O 1
ATOM 6338 N N . LEU D 1 77 ? 36.900 40.609 93.406 1.00 24.33 74 LEU D N 1
ATOM 6339 C CA . LEU D 1 77 ? 38.353 40.795 93.234 1.00 24.26 74 LEU D CA 1
ATOM 6340 C C . LEU D 1 77 ? 38.984 39.472 93.503 1.00 24.35 74 LEU D C 1
ATOM 6341 O O . LEU D 1 77 ? 38.616 38.838 94.458 1.00 25.51 74 LEU D O 1
ATOM 6346 N N . ILE D 1 78 ? 39.892 39.042 92.634 1.00 24.53 75 ILE D N 1
ATOM 6347 C CA . ILE D 1 78 ? 40.416 37.699 92.695 1.00 24.70 75 ILE D CA 1
ATOM 6348 C C . ILE D 1 78 ? 41.864 37.779 93.076 1.00 24.84 75 ILE D C 1
ATOM 6349 O O . ILE D 1 78 ? 42.651 38.436 92.398 1.00 25.16 75 ILE D O 1
ATOM 6354 N N . VAL D 1 79 ? 42.195 37.144 94.200 1.00 25.01 76 VAL D N 1
ATOM 6355 C CA . VAL D 1 79 ? 43.554 37.082 94.727 1.00 24.69 76 VAL D CA 1
ATOM 6356 C C . VAL D 1 79 ? 44.100 35.676 94.613 1.00 24.77 76 VAL D C 1
ATOM 6357 O O . VAL D 1 79 ? 43.666 34.783 95.334 1.00 25.64 76 VAL D O 1
ATOM 6361 N N . LYS D 1 80 ? 45.024 35.466 93.684 1.00 25.00 77 LYS D N 1
ATOM 6362 C CA . LYS D 1 80 ? 45.663 34.171 93.551 1.00 25.64 77 LYS D CA 1
ATOM 6363 C C . LYS D 1 80 ? 46.971 34.113 94.337 1.00 25.41 77 LYS D C 1
ATOM 6364 O O . LYS D 1 80 ? 47.954 34.722 93.953 1.00 25.15 77 LYS D O 1
ATOM 6370 N N . VAL D 1 81 ? 46.958 33.343 95.429 1.00 26.43 78 VAL D N 1
ATOM 6371 C CA . VAL D 1 81 ? 48.087 33.191 96.332 1.00 26.53 78 VAL D CA 1
ATOM 6372 C C . VAL D 1 81 ? 48.931 32.038 95.835 1.00 27.28 78 VAL D C 1
ATOM 6373 O O . VAL D 1 81 ? 48.405 31.046 95.348 1.00 27.51 78 VAL D O 1
ATOM 6377 N N . GLU D 1 82 ? 50.241 32.169 95.967 1.00 27.48 79 GLU D N 1
ATOM 6378 C CA . GLU D 1 82 ? 51.178 31.126 95.537 1.00 28.02 79 GLU D CA 1
ATOM 6379 C C . GLU D 1 82 ? 51.206 29.903 96.502 1.00 27.69 79 GLU D C 1
ATOM 6380 O O . GLU D 1 82 ? 51.199 28.729 96.074 1.00 26.55 79 GLU D O 1
ATOM 6386 N N . ASN D 1 83 ? 51.251 30.194 97.800 1.00 27.67 80 ASN D N 1
ATOM 6387 C CA . ASN D 1 83 ? 51.324 29.158 98.837 1.00 27.97 80 ASN D CA 1
ATOM 6388 C C . ASN D 1 83 ? 49.940 28.951 99.473 1.00 27.98 80 ASN D C 1
ATOM 6389 O O . ASN D 1 83 ? 49.434 29.844 100.147 1.00 28.13 80 ASN D O 1
ATOM 6394 N N . PRO D 1 84 ? 49.317 27.776 99.249 1.00 28.10 81 PRO D N 1
ATOM 6395 C CA . PRO D 1 84 ? 47.996 27.525 99.810 1.00 27.79 81 PRO D CA 1
ATOM 6396 C C . PRO D 1 84 ? 47.949 27.468 101.337 1.00 28.22 81 PRO D C 1
ATOM 6397 O O . PRO D 1 84 ? 46.868 27.641 101.909 1.00 28.36 81 PRO D O 1
ATOM 6401 N N . LEU D 1 85 ? 49.081 27.195 102.004 1.00 28.05 82 LEU D N 1
ATOM 6402 C CA . LEU D 1 85 ? 49.088 27.171 103.473 1.00 27.98 82 LEU D CA 1
ATOM 6403 C C . LEU D 1 85 ? 48.847 28.579 104.025 1.00 28.09 82 LEU D C 1
ATOM 6404 O O . LEU D 1 85 ? 48.373 28.727 105.146 1.00 27.83 82 LEU D O 1
ATOM 6409 N N . GLU D 1 86 ? 49.200 29.595 103.236 1.00 28.24 83 GLU D N 1
ATOM 6410 C CA . GLU D 1 86 ? 48.906 31.000 103.560 1.00 28.40 83 GLU D CA 1
ATOM 6411 C C . GLU D 1 86 ? 47.409 31.295 103.542 1.00 28.19 83 GLU D C 1
ATOM 6412 O O . GLU D 1 86 ? 46.935 32.138 104.281 1.00 28.58 83 GLU D O 1
ATOM 6418 N N . ILE D 1 87 ? 46.665 30.561 102.733 1.00 28.62 84 ILE D N 1
ATOM 6419 C CA . ILE D 1 87 ? 45.199 30.653 102.726 1.00 28.25 84 ILE D CA 1
ATOM 6420 C C . ILE D 1 87 ? 44.607 30.100 104.014 1.00 28.16 84 ILE D C 1
ATOM 6421 O O . ILE D 1 87 ? 43.698 30.706 104.614 1.00 27.17 84 ILE D O 1
ATOM 6426 N N . GLU D 1 88 ? 45.157 28.964 104.452 1.00 28.45 85 GLU D N 1
ATOM 6427 C CA . GLU D 1 88 ? 44.709 28.305 105.668 1.00 28.71 85 GLU D CA 1
ATOM 6428 C C . GLU D 1 88 ? 45.070 29.121 106.873 1.00 27.89 85 GLU D C 1
ATOM 6429 O O . GLU D 1 88 ? 44.328 29.132 107.829 1.00 27.64 85 GLU D O 1
ATOM 6435 N N . GLY D 1 89 ? 46.193 29.836 106.801 1.00 27.82 86 GLY D N 1
ATOM 6436 C CA . GLY D 1 89 ? 46.608 30.757 107.842 1.00 27.30 86 GLY D CA 1
ATOM 6437 C C . GLY D 1 89 ? 45.569 31.832 108.057 1.00 27.06 86 GLY D C 1
ATOM 6438 O O . GLY D 1 89 ? 45.215 32.145 109.185 1.00 27.30 86 GLY D O 1
ATOM 6439 N N . ILE D 1 90 ? 45.067 32.390 106.970 1.00 27.03 87 ILE D N 1
ATOM 6440 C CA . ILE D 1 90 ? 44.020 33.415 107.054 1.00 27.24 87 ILE D CA 1
ATOM 6441 C C . ILE D 1 90 ? 42.736 32.859 107.631 1.00 26.87 87 ILE D C 1
ATOM 6442 O O . ILE D 1 90 ? 42.144 33.459 108.493 1.00 26.47 87 ILE D O 1
ATOM 6447 N N . LEU D 1 91 ? 42.312 31.700 107.157 1.00 27.68 88 LEU D N 1
ATOM 6448 C CA . LEU D 1 91 ? 41.070 31.067 107.664 1.00 28.28 88 LEU D CA 1
ATOM 6449 C C . LEU D 1 91 ? 41.088 30.695 109.158 1.00 28.35 88 LEU D C 1
ATOM 6450 O O . LEU D 1 91 ? 40.051 30.661 109.819 1.00 28.96 88 LEU D O 1
ATOM 6455 N N . SER D 1 92 ? 42.262 30.389 109.679 1.00 28.64 89 SER D N 1
ATOM 6456 C CA . SER D 1 92 ? 42.415 30.020 111.083 1.00 28.64 89 SER D CA 1
ATOM 6457 C C . SER D 1 92 ? 42.209 31.225 112.025 1.00 28.71 89 SER D C 1
ATOM 6458 O O . SER D 1 92 ? 41.869 31.039 113.207 1.00 28.26 89 SER D O 1
ATOM 6461 N N . LYS D 1 93 ? 42.420 32.434 111.492 1.00 28.65 90 LYS D N 1
ATOM 6462 C CA . LYS D 1 93 ? 42.326 33.681 112.236 1.00 29.12 90 LYS D CA 1
ATOM 6463 C C . LYS D 1 93 ? 41.135 34.539 111.786 1.00 29.42 90 LYS D C 1
ATOM 6464 O O . LYS D 1 93 ? 41.086 35.734 112.060 1.00 29.49 90 LYS D O 1
ATOM 6470 N N . THR D 1 94 ? 40.160 33.917 111.126 1.00 29.89 91 THR D N 1
ATOM 6471 C CA . THR D 1 94 ? 39.041 34.634 110.518 1.00 30.17 91 THR D CA 1
ATOM 6472 C C . THR D 1 94 ? 37.826 33.728 110.510 1.00 30.17 91 THR D C 1
ATOM 6473 O O . THR D 1 94 ? 37.749 32.817 109.695 1.00 30.50 91 THR D O 1
ATOM 6477 N N . ASP D 1 95 ? 36.865 33.964 111.386 1.00 30.09 92 ASP D N 1
ATOM 6478 C CA . ASP D 1 95 ? 35.646 33.142 111.361 1.00 30.19 92 ASP D CA 1
ATOM 6479 C C . ASP D 1 95 ? 34.656 33.612 110.316 1.00 29.67 92 ASP D C 1
ATOM 6480 O O . ASP D 1 95 ? 34.166 32.807 109.521 1.00 30.14 92 ASP D O 1
ATOM 6485 N N . SER D 1 96 ? 34.347 34.901 110.301 1.00 28.70 93 SER D N 1
ATOM 6486 C CA . SER D 1 96 ? 33.308 35.353 109.407 1.00 27.96 93 SER D CA 1
ATOM 6487 C C . SER D 1 96 ? 33.824 35.453 107.970 1.00 27.61 93 SER D C 1
ATOM 6488 O O . SER D 1 96 ? 34.515 36.402 107.613 1.00 27.21 93 SER D O 1
ATOM 6491 N N . ILE D 1 97 ? 33.509 34.425 107.173 1.00 27.22 94 ILE D N 1
ATOM 6492 C CA . ILE D 1 97 ? 33.720 34.423 105.721 1.00 26.78 94 ILE D CA 1
ATOM 6493 C C . ILE D 1 97 ? 32.368 34.338 105.030 1.00 26.44 94 ILE D C 1
ATOM 6494 O O . ILE D 1 97 ? 31.391 34.029 105.660 1.00 26.71 94 ILE D O 1
ATOM 6499 N N . HIS D 1 98 ? 32.309 34.672 103.744 1.00 26.64 95 HIS D N 1
ATOM 6500 C CA . HIS D 1 98 ? 31.061 34.604 102.962 1.00 26.53 95 HIS D CA 1
ATOM 6501 C C . HIS D 1 98 ? 30.829 33.212 102.411 1.00 26.55 95 HIS D C 1
ATOM 6502 O O . HIS D 1 98 ? 29.702 32.696 102.428 1.00 27.35 95 HIS D O 1
ATOM 6509 N N . ARG D 1 99 ? 31.891 32.599 101.904 1.00 25.84 96 ARG D N 1
ATOM 6510 C CA . ARG D 1 99 ? 31.744 31.311 101.274 1.00 26.13 96 ARG D CA 1
ATOM 6511 C C . ARG D 1 99 ? 33.096 30.562 101.201 1.00 26.01 96 ARG D C 1
ATOM 6512 O O . ARG D 1 99 ? 34.185 31.170 101.091 1.00 25.47 96 ARG D O 1
ATOM 6520 N N . LEU D 1 100 ? 33.005 29.236 101.324 1.00 26.64 97 LEU D N 1
ATOM 6521 C CA . LEU D 1 100 ? 34.193 28.367 101.435 1.00 26.64 97 LEU D CA 1
ATOM 6522 C C . LEU D 1 100 ? 34.182 27.420 100.263 1.00 26.46 97 LEU D C 1
ATOM 6523 O O . LEU D 1 100 ? 33.137 26.945 99.860 1.00 28.80 97 LEU D O 1
ATOM 6528 N N . TYR D 1 101 ? 35.367 27.176 99.739 1.00 26.87 98 TYR D N 1
ATOM 6529 C CA . TYR D 1 101 ? 35.612 26.334 98.595 1.00 27.51 98 TYR D CA 1
ATOM 6530 C C . TYR D 1 101 ? 36.825 25.416 98.843 1.00 27.65 98 TYR D C 1
ATOM 6531 O O . TYR D 1 101 ? 37.700 25.682 99.691 1.00 25.48 98 TYR D O 1
ATOM 6540 N N . LYS D 1 102 ? 36.859 24.353 98.039 1.00 27.96 99 LYS D N 1
ATOM 6541 C CA . LYS D 1 102 ? 37.967 23.414 97.978 1.00 27.71 99 LYS D CA 1
ATOM 6542 C C . LYS D 1 102 ? 38.344 23.204 96.512 1.00 26.83 99 LYS D C 1
ATOM 6543 O O . LYS D 1 102 ? 37.475 22.901 95.664 1.00 25.34 99 LYS D O 1
ATOM 6549 N N . GLY D 1 103 ? 39.637 23.296 96.228 1.00 26.48 100 GLY D N 1
ATOM 6550 C CA . GLY D 1 103 ? 40.132 23.027 94.883 1.00 26.87 100 GLY D CA 1
ATOM 6551 C C . GLY D 1 103 ? 41.157 21.913 94.837 1.00 26.81 100 GLY D C 1
ATOM 6552 O O . GLY D 1 103 ? 41.421 21.260 95.845 1.00 26.33 100 GLY D O 1
ATOM 6553 N N . GLN D 1 104 ? 41.744 21.724 93.655 1.00 27.47 101 GLN D N 1
ATOM 6554 C CA . GLN D 1 104 ? 42.806 20.725 93.441 1.00 28.27 101 GLN D CA 1
ATOM 6555 C C . GLN D 1 104 ? 44.004 21.034 94.350 1.00 28.30 101 GLN D C 1
ATOM 6556 O O . GLN D 1 104 ? 44.621 20.126 94.900 1.00 28.30 101 GLN D O 1
ATOM 6562 N N . ASN D 1 105 ? 44.308 22.328 94.517 1.00 28.86 102 ASN D N 1
ATOM 6563 C CA . ASN D 1 105 ? 45.459 22.787 95.308 1.00 28.53 102 ASN D CA 1
ATOM 6564 C C . ASN D 1 105 ? 45.165 23.130 96.778 1.00 28.58 102 ASN D C 1
ATOM 6565 O O . ASN D 1 105 ? 46.076 23.245 97.583 1.00 29.68 102 ASN D O 1
ATOM 6570 N N . GLY D 1 106 ? 43.909 23.286 97.149 1.00 28.49 103 GLY D N 1
ATOM 6571 C CA . GLY D 1 106 ? 43.584 23.488 98.555 1.00 28.20 103 GLY D CA 1
ATOM 6572 C C . GLY D 1 106 ? 42.266 24.202 98.738 1.00 27.90 103 GLY D C 1
ATOM 6573 O O . GLY D 1 106 ? 41.378 24.144 97.883 1.00 28.82 103 GLY D O 1
ATOM 6574 N N . TYR D 1 107 ? 42.143 24.873 99.871 1.00 27.37 104 TYR D N 1
ATOM 6575 C CA . TYR D 1 107 ? 40.959 25.674 100.186 1.00 26.72 104 TYR D CA 1
ATOM 6576 C C . TYR D 1 107 ? 41.011 27.063 99.561 1.00 25.54 104 TYR D C 1
ATOM 6577 O O . TYR D 1 107 ? 42.049 27.569 99.159 1.00 26.02 104 TYR D O 1
ATOM 6586 N N . ALA D 1 108 ? 39.848 27.670 99.506 1.00 23.89 105 ALA D N 1
ATOM 6587 C CA . ALA D 1 108 ? 39.701 29.012 99.036 1.00 22.67 105 ALA D CA 1
ATOM 6588 C C . ALA D 1 108 ? 38.450 29.555 99.702 1.00 21.89 105 ALA D C 1
ATOM 6589 O O . ALA D 1 108 ? 37.634 28.811 100.246 1.00 21.12 105 ALA D O 1
ATOM 6591 N N . PHE D 1 109 ? 38.303 30.865 99.657 1.00 22.53 106 PHE D N 1
ATOM 6592 C CA . PHE D 1 109 ? 37.149 31.503 100.265 1.00 22.47 106 PHE D CA 1
ATOM 6593 C C . PHE D 1 109 ? 36.864 32.873 99.692 1.00 21.32 106 PHE D C 1
ATOM 6594 O O . PHE D 1 109 ? 37.733 33.508 99.142 1.00 20.66 106 PHE D O 1
ATOM 6602 N N . GLU D 1 110 ? 35.610 33.282 99.824 1.00 21.33 107 GLU D N 1
ATOM 6603 C CA . GLU D 1 110 ? 35.194 34.663 99.642 1.00 21.76 107 GLU D CA 1
ATOM 6604 C C . GLU D 1 110 ? 34.878 35.284 101.006 1.00 21.56 107 GLU D C 1
ATOM 6605 O O . GLU D 1 110 ? 34.534 34.606 101.973 1.00 21.79 107 GLU D O 1
ATOM 6611 N N . ILE D 1 111 ? 34.997 36.601 101.038 1.00 21.54 108 ILE D N 1
ATOM 6612 C CA . ILE D 1 111 ? 34.891 37.419 102.227 1.00 20.82 108 ILE D CA 1
ATOM 6613 C C . ILE D 1 111 ? 34.691 38.854 101.673 1.00 21.23 108 ILE D C 1
ATOM 6614 O O . ILE D 1 111 ? 35.282 39.226 100.638 1.00 21.00 108 ILE D O 1
ATOM 6619 N N . PHE D 1 112 ? 33.795 39.604 102.312 1.00 21.17 109 PHE D N 1
ATOM 6620 C CA . PHE D 1 112 ? 33.448 40.963 101.890 1.00 20.47 109 PHE D CA 1
ATOM 6621 C C . PHE D 1 112 ? 34.310 41.932 102.670 1.00 20.47 109 PHE D C 1
ATOM 6622 O O . PHE D 1 112 ? 34.530 41.749 103.873 1.00 20.88 109 PHE D O 1
ATOM 6630 N N . SER D 1 113 ? 34.789 42.949 101.963 1.00 19.51 110 SER D N 1
ATOM 6631 C CA . SER D 1 113 ? 35.434 44.091 102.556 1.00 18.83 110 SER D CA 1
ATOM 6632 C C . SER D 1 113 ? 34.365 44.950 103.276 1.00 17.74 110 SER D C 1
ATOM 6633 O O . SER D 1 113 ? 33.157 44.703 103.142 1.00 15.68 110 SER D O 1
ATOM 6636 N N . PRO D 1 114 ? 34.813 45.952 104.056 1.00 18.15 111 PRO D N 1
ATOM 6637 C CA . PRO D 1 114 ? 33.873 46.896 104.689 1.00 18.00 111 PRO D CA 1
ATOM 6638 C C . PRO D 1 114 ? 33.007 47.729 103.703 1.00 17.33 111 PRO D C 1
ATOM 6639 O O . PRO D 1 114 ? 32.071 48.333 104.116 1.00 18.02 111 PRO D O 1
ATOM 6643 N N . GLU D 1 115 ? 33.346 47.746 102.422 1.00 18.08 112 GLU D N 1
ATOM 6644 C CA . GLU D 1 115 ? 32.569 48.420 101.383 1.00 17.77 112 GLU D CA 1
ATOM 6645 C C . GLU D 1 115 ? 31.809 47.435 100.567 1.00 17.64 112 GLU D C 1
ATOM 6646 O O . GLU D 1 115 ? 31.339 47.796 99.485 1.00 18.04 112 GLU D O 1
ATOM 6652 N N . ASP D 1 116 ? 31.750 46.183 101.028 1.00 18.01 113 ASP D N 1
ATOM 6653 C CA . ASP D 1 116 ? 31.002 45.074 100.360 1.00 18.60 113 ASP D CA 1
ATOM 6654 C C . ASP D 1 116 ? 31.589 44.648 99.002 1.00 19.37 113 ASP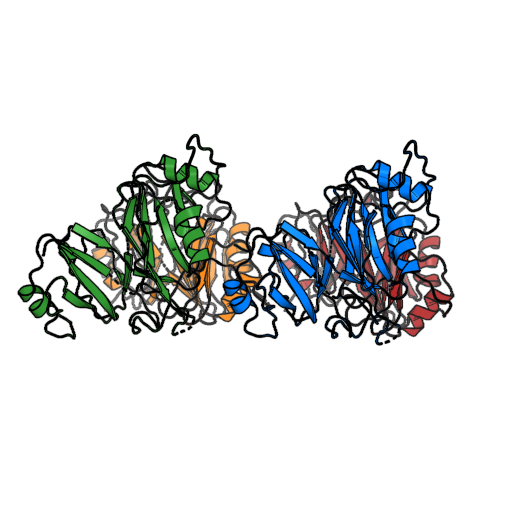 D C 1
ATOM 6655 O O . ASP D 1 116 ? 30.875 44.135 98.109 1.00 18.33 113 ASP D O 1
ATOM 6660 N N . ASP D 1 117 ? 32.915 44.812 98.892 1.00 19.80 114 ASP D N 1
ATOM 6661 C CA . ASP D 1 117 ? 33.640 44.324 97.755 1.00 20.09 114 ASP D CA 1
ATOM 6662 C C . ASP D 1 117 ? 33.898 42.860 98.045 1.00 20.01 114 ASP D C 1
ATOM 6663 O O . ASP D 1 117 ? 34.427 42.513 99.087 1.00 19.90 114 ASP D O 1
ATOM 6668 N N . LEU D 1 118 ? 33.441 42.000 97.133 1.00 20.34 115 LEU D N 1
ATOM 6669 C CA . LEU D 1 118 ? 33.564 40.537 97.289 1.00 20.01 115 LEU D CA 1
ATOM 6670 C C . LEU D 1 118 ? 34.933 40.092 96.826 1.00 20.18 115 LEU D C 1
ATOM 6671 O O . LEU D 1 118 ? 35.328 40.349 95.714 1.00 20.81 115 LEU D O 1
ATOM 6676 N N . ILE D 1 119 ? 35.703 39.511 97.735 1.00 21.38 116 ILE D N 1
ATOM 6677 C CA . ILE D 1 119 ? 37.068 39.142 97.446 1.00 21.31 116 ILE D CA 1
ATOM 6678 C C . ILE D 1 119 ? 37.159 37.597 97.430 1.00 21.62 116 ILE D C 1
ATOM 6679 O O . ILE D 1 119 ? 36.755 36.940 98.389 1.00 21.42 116 ILE D O 1
ATOM 6684 N N . LEU D 1 120 ? 37.671 37.032 96.340 1.00 22.17 117 LEU D N 1
ATOM 6685 C CA . LEU D 1 120 ? 37.993 35.593 96.264 1.00 22.23 117 LEU D CA 1
ATOM 6686 C C . LEU D 1 120 ? 39.506 35.411 96.505 1.00 22.37 117 LEU D C 1
ATOM 6687 O O . LEU D 1 120 ? 40.337 36.040 95.846 1.00 23.13 117 LEU D O 1
ATOM 6692 N N . ILE D 1 121 ? 39.844 34.612 97.520 1.00 22.50 118 ILE D N 1
ATOM 6693 C CA . ILE D 1 121 ? 41.221 34.221 97.835 1.00 22.02 118 ILE D CA 1
ATOM 6694 C C . ILE D 1 121 ? 41.396 32.711 97.541 1.00 22.45 118 ILE D C 1
ATOM 6695 O O . ILE D 1 121 ? 40.648 31.851 98.119 1.00 21.82 118 ILE D O 1
ATOM 6700 N N . HIS D 1 122 ? 42.334 32.411 96.615 1.00 21.84 119 HIS D N 1
ATOM 6701 C CA . HIS D 1 122 ? 42.621 31.044 96.143 1.00 21.54 119 HIS D CA 1
ATOM 6702 C C . HIS D 1 122 ? 44.078 30.828 95.770 1.00 21.74 119 HIS D C 1
ATOM 6703 O O . HIS D 1 122 ? 44.795 31.783 95.541 1.00 20.04 119 HIS D O 1
ATOM 6710 N N . ALA D 1 123 ? 44.477 29.542 95.684 1.00 22.99 120 ALA D N 1
ATOM 6711 C CA . ALA D 1 123 ? 45.822 29.074 95.206 1.00 22.18 120 ALA D CA 1
ATOM 6712 C C . ALA D 1 123 ? 45.649 28.024 94.072 1.00 23.01 120 ALA D C 1
ATOM 6713 O O . ALA D 1 123 ? 46.505 27.138 93.862 1.00 22.59 120 ALA D O 1
ATOM 6715 N N . GLU D 1 124 ? 44.496 28.095 93.382 1.00 23.65 121 GLU D N 1
ATOM 6716 C CA . GLU D 1 124 ? 44.234 27.328 92.135 1.00 23.83 121 GLU D CA 1
ATOM 6717 C C . GLU D 1 124 ? 44.857 27.869 90.850 1.00 24.50 121 GLU D C 1
ATOM 6718 O O . GLU D 1 124 ? 44.956 29.079 90.614 1.00 23.30 121 GLU D O 1
ATOM 6724 N N . ASP D 1 125 ? 45.216 26.908 90.006 1.00 25.74 122 ASP D N 1
ATOM 6725 C CA . ASP D 1 125 ? 45.640 27.160 88.644 1.00 26.98 122 ASP D CA 1
ATOM 6726 C C . ASP D 1 125 ? 44.482 27.509 87.712 1.00 27.05 122 ASP D C 1
ATOM 6727 O O . ASP D 1 125 ? 44.671 28.234 86.740 1.00 27.07 122 ASP D O 1
ATOM 6732 N N . ASP D 1 126 ? 43.289 27.029 88.046 1.00 27.28 123 ASP D N 1
ATOM 6733 C CA . ASP D 1 126 ? 42.060 27.431 87.369 1.00 27.45 123 ASP D CA 1
ATOM 6734 C C . ASP D 1 126 ? 40.928 27.432 88.397 1.00 26.85 123 ASP D C 1
ATOM 6735 O O . ASP D 1 126 ? 40.652 26.412 88.974 1.00 27.15 123 ASP D O 1
ATOM 6740 N N . ILE D 1 127 ? 40.270 28.556 88.602 1.00 26.30 124 ILE D N 1
ATOM 6741 C CA . ILE D 1 127 ? 39.243 28.628 89.624 1.00 26.39 124 ILE D CA 1
ATOM 6742 C C . ILE D 1 127 ? 37.990 27.830 89.284 1.00 25.53 124 ILE D C 1
ATOM 6743 O O . ILE D 1 127 ? 37.204 27.582 90.177 1.00 25.49 124 ILE D O 1
ATOM 6748 N N . ALA D 1 128 ? 37.787 27.414 88.026 1.00 25.22 125 ALA D N 1
ATOM 6749 C CA . ALA D 1 128 ? 36.678 26.466 87.696 1.00 24.69 125 ALA D CA 1
ATOM 6750 C C . ALA D 1 128 ? 36.878 25.045 88.259 1.00 24.44 125 ALA D C 1
ATOM 6751 O O . ALA D 1 128 ? 36.080 24.121 87.946 1.00 23.29 125 ALA D O 1
ATOM 6753 N N . SER D 1 129 ? 37.897 24.861 89.109 1.00 24.09 126 SER D N 1
ATOM 6754 C CA . SER D 1 129 ? 38.000 23.633 89.936 1.00 23.75 126 SER D CA 1
ATOM 6755 C C . SER D 1 129 ? 37.381 23.769 91.328 1.00 22.82 126 SER D C 1
ATOM 6756 O O . SER D 1 129 ? 37.116 22.772 92.013 1.00 21.91 126 SER D O 1
ATOM 6759 N N . LEU D 1 130 ? 37.129 25.002 91.748 1.00 22.82 127 LEU D N 1
ATOM 6760 C CA . LEU D 1 130 ? 36.538 25.264 93.089 1.00 22.85 127 LEU D CA 1
ATOM 6761 C C . LEU D 1 130 ? 35.104 24.685 93.278 1.00 22.71 127 LEU D C 1
ATOM 6762 O O . LEU D 1 130 ? 34.196 25.052 92.548 1.00 22.60 127 LEU D O 1
ATOM 6767 N N . VAL D 1 131 ? 34.922 23.800 94.265 1.00 22.58 128 VAL D N 1
ATOM 6768 C CA . VAL D 1 131 ? 33.576 23.390 94.704 1.00 22.91 128 VAL D CA 1
ATOM 6769 C C . VAL D 1 131 ? 33.253 24.101 96.016 1.00 22.89 128 VAL D C 1
ATOM 6770 O O . VAL D 1 131 ? 34.088 24.111 96.916 1.00 23.27 128 VAL D O 1
ATOM 6774 N N . GLU D 1 132 ? 32.092 24.760 96.084 1.00 22.78 129 GLU D N 1
ATOM 6775 C CA . GLU D 1 132 ? 31.615 25.340 97.323 1.00 23.30 129 GLU D CA 1
ATOM 6776 C C . GLU D 1 132 ? 31.348 24.252 98.414 1.00 23.85 129 GLU D C 1
ATOM 6777 O O . GLU D 1 132 ? 30.664 23.241 98.170 1.00 23.06 129 GLU D O 1
ATOM 6783 N N . VAL D 1 133 ? 31.908 24.486 99.607 1.00 24.11 130 VAL D N 1
ATOM 6784 C CA . VAL D 1 133 ? 31.820 23.555 100.747 1.00 24.86 130 VAL D CA 1
ATOM 6785 C C . VAL D 1 133 ? 30.773 24.089 101.763 1.00 25.04 130 VAL D C 1
ATOM 6786 O O . VAL D 1 133 ? 30.667 25.303 102.023 1.00 25.12 130 VAL D O 1
ATOM 6790 N N . GLY D 1 134 ? 29.989 23.176 102.312 1.00 25.78 131 GLY D N 1
ATOM 6791 C CA . GLY D 1 134 ? 28.920 23.514 103.241 1.00 26.34 131 GLY D CA 1
ATOM 6792 C C . GLY D 1 134 ? 29.304 23.395 104.707 1.00 27.71 131 GLY D C 1
ATOM 6793 O O . GLY D 1 134 ? 28.623 23.958 105.565 1.00 28.07 131 GLY D O 1
ATOM 6794 N N . GLU D 1 135 ? 30.368 22.661 105.017 1.00 28.97 132 GLU D N 1
ATOM 6795 C CA . GLU D 1 135 ? 30.813 22.581 106.391 1.00 29.99 132 GLU D CA 1
ATOM 6796 C C . GLU D 1 135 ? 32.208 23.120 106.541 1.00 30.85 132 GLU D C 1
ATOM 6797 O O . GLU D 1 135 ? 33.027 23.022 105.625 1.00 31.44 132 GLU D O 1
ATOM 6803 N N . LYS D 1 136 ? 32.461 23.695 107.713 1.00 31.66 133 LYS D N 1
ATOM 6804 C CA . LYS D 1 136 ? 33.683 24.450 107.981 1.00 32.63 133 LYS D CA 1
ATOM 6805 C C . LYS D 1 136 ? 34.685 23.659 108.837 1.00 32.46 133 LYS D C 1
ATOM 6806 O O . LYS D 1 136 ? 34.366 23.303 109.970 1.00 32.27 133 LYS D O 1
ATOM 6812 N N . PRO D 1 137 ? 35.902 23.390 108.291 1.00 32.46 134 PRO D N 1
ATOM 6813 C CA . PRO D 1 137 ? 37.025 22.831 109.095 1.00 32.24 134 PRO D CA 1
ATOM 6814 C C . PRO D 1 137 ? 37.637 23.811 110.111 1.00 32.13 134 PRO D C 1
ATOM 6815 O O . PRO D 1 137 ? 37.300 25.003 110.109 1.00 31.96 134 PRO D O 1
ATOM 6819 N N . GLU D 1 138 ? 38.556 23.308 110.940 1.00 31.91 135 GLU D N 1
ATOM 6820 C CA . GLU D 1 138 ? 39.182 24.113 111.993 1.00 31.65 135 GLU D CA 1
ATOM 6821 C C . GLU D 1 138 ? 40.455 24.875 111.555 1.00 31.61 135 GLU D C 1
ATOM 6822 O O . GLU D 1 138 ? 40.592 26.076 111.848 1.00 32.01 135 GLU D O 1
ATOM 6824 N N . PHE D 1 139 ? 41.378 24.200 110.861 1.00 30.93 136 PHE D N 1
ATOM 6825 C CA . PHE D 1 139 ? 42.700 24.785 110.526 1.00 30.43 136 PHE D CA 1
ATOM 6826 C C . PHE D 1 139 ? 43.529 25.089 111.791 1.00 30.09 136 PHE D C 1
ATOM 6827 O O . PHE D 1 139 ? 44.693 25.506 111.720 1.00 29.43 136 PHE D O 1
ATOM 6835 N N . ILE D 1 146 ? 50.192 36.458 109.954 1.00 28.26 143 ILE D N 1
ATOM 6836 C CA . ILE D 1 146 ? 49.646 36.412 108.597 1.00 28.77 143 ILE D CA 1
ATOM 6837 C C . ILE D 1 146 ? 50.301 37.486 107.724 1.00 28.54 143 ILE D C 1
ATOM 6838 O O . ILE D 1 146 ? 50.397 38.637 108.141 1.00 28.56 143 ILE D O 1
ATOM 6843 N N . SER D 1 147 ? 50.733 37.090 106.524 1.00 28.23 144 SER D N 1
ATOM 6844 C CA . SER D 1 147 ? 51.262 38.002 105.503 1.00 28.13 144 SER D CA 1
ATOM 6845 C C . SER D 1 147 ? 51.357 37.200 104.210 1.00 28.06 144 SER D C 1
ATOM 6846 O O . SER D 1 147 ? 52.104 36.221 104.160 1.00 28.10 144 SER D O 1
ATOM 6849 N N . LEU D 1 148 ? 50.580 37.582 103.192 1.00 27.48 145 LEU D N 1
ATOM 6850 C CA . LEU D 1 148 ? 50.687 36.960 101.861 1.00 27.42 145 LEU D CA 1
ATOM 6851 C C . LEU D 1 148 ? 51.987 37.342 101.224 1.00 27.11 145 LEU D C 1
ATOM 6852 O O . LEU D 1 148 ? 52.296 38.525 101.027 1.00 27.56 145 LEU D O 1
ATOM 6857 N N . SER D 1 149 ? 52.750 36.329 100.875 1.00 27.05 146 SER D N 1
ATOM 6858 C CA . SER D 1 149 ? 54.099 36.579 100.490 1.00 27.45 146 SER D CA 1
ATOM 6859 C C . SER D 1 149 ? 54.105 36.951 99.011 1.00 27.16 146 SER D C 1
ATOM 6860 O O . SER D 1 149 ? 54.794 37.875 98.622 1.00 27.21 146 SER D O 1
ATOM 6863 N N . LYS D 1 150 ? 53.296 36.254 98.209 1.00 27.72 147 LYS D N 1
ATOM 6864 C CA . LYS D 1 150 ? 53.205 36.491 96.775 1.00 27.99 147 LYS D CA 1
ATOM 6865 C C . LYS D 1 150 ? 51.777 36.240 96.301 1.00 27.76 147 LYS D C 1
ATOM 6866 O O . LYS D 1 150 ? 51.218 35.206 96.560 1.00 27.57 147 LYS D O 1
ATOM 6872 N N . PHE D 1 151 ? 51.170 37.232 95.648 1.00 28.70 148 PHE D N 1
ATOM 6873 C CA . PHE D 1 151 ? 49.843 37.080 95.055 1.00 28.33 148 PHE D CA 1
ATOM 6874 C C . PHE D 1 151 ? 49.680 37.913 93.779 1.00 28.64 148 PHE D C 1
ATOM 6875 O O . PHE D 1 151 ? 50.416 38.889 93.559 1.00 27.94 148 PHE D O 1
ATOM 6883 N N . GLU D 1 152 ? 48.801 37.434 92.893 1.00 29.06 149 GLU D N 1
ATOM 6884 C CA . GLU D 1 152 ? 48.367 38.192 91.719 1.00 29.60 149 GLU D CA 1
ATOM 6885 C C . GLU D 1 152 ? 46.871 38.537 91.813 1.00 29.59 149 GLU D C 1
ATOM 6886 O O . GLU D 1 152 ? 46.051 37.722 92.289 1.00 30.01 149 GLU D O 1
ATOM 6892 N N . ILE D 1 153 ? 46.527 39.742 91.336 1.00 29.36 150 ILE D N 1
ATOM 6893 C CA . ILE D 1 153 ? 45.150 40.247 91.314 1.00 29.05 150 ILE D CA 1
ATOM 6894 C C . ILE D 1 153 ? 44.527 40.159 89.914 1.00 29.03 150 ILE D C 1
ATOM 6895 O O . ILE D 1 153 ? 45.153 40.502 88.923 1.00 28.42 150 ILE D O 1
ATOM 6900 N N . SER D 1 154 ? 43.285 39.647 89.860 1.00 29.46 151 SER D N 1
ATOM 6901 C CA . SER D 1 154 ? 42.396 39.781 88.694 1.00 29.07 151 SER D CA 1
ATOM 6902 C C . SER D 1 154 ? 40.994 40.106 89.179 1.00 28.46 151 SER D C 1
ATOM 6903 O O . SER D 1 154 ? 40.798 40.273 90.344 1.00 29.29 151 SER D O 1
ATOM 6914 N N . GLU D 1 156 ? 36.309 40.231 88.194 1.00 28.83 153 GLU D N 1
ATOM 6915 C CA . GLU D 1 156 ? 35.080 40.218 87.433 1.00 28.80 153 GLU D CA 1
ATOM 6916 C C . GLU D 1 156 ? 34.366 41.551 87.608 1.00 28.85 153 GLU D C 1
ATOM 6917 O O . GLU D 1 156 ? 34.167 42.010 88.745 1.00 28.85 153 GLU D O 1
ATOM 6923 N N . LEU D 1 157 ? 33.996 42.184 86.496 1.00 28.70 154 LEU D N 1
ATOM 6924 C CA . LEU D 1 157 ? 33.319 43.475 86.532 1.00 28.75 154 LEU D CA 1
ATOM 6925 C C . LEU D 1 157 ? 31.882 43.318 86.066 1.00 28.41 154 LEU D C 1
ATOM 6926 O O . LEU D 1 157 ? 31.635 42.648 85.104 1.00 28.73 154 LEU D O 1
ATOM 6931 N N . HIS D 1 158 ? 30.939 43.949 86.755 1.00 29.08 155 HIS D N 1
ATOM 6932 C CA . HIS D 1 158 ? 29.548 43.978 86.327 1.00 29.72 155 HIS D CA 1
ATOM 6933 C C . HIS D 1 158 ? 29.363 45.031 85.282 1.00 29.77 155 HIS D C 1
ATOM 6934 O O . HIS D 1 158 ? 29.649 46.198 85.554 1.00 29.21 155 HIS D O 1
ATOM 6941 N N . LEU D 1 159 ? 28.888 44.619 84.100 1.00 30.38 156 LEU D N 1
ATOM 6942 C CA . LEU D 1 159 ? 28.576 45.532 82.998 1.00 30.87 156 LEU D CA 1
ATOM 6943 C C . LEU D 1 159 ? 27.140 45.404 82.479 1.00 31.88 156 LEU D C 1
ATOM 6944 O O . LEU D 1 159 ? 26.711 44.304 82.060 1.00 32.35 156 LEU D O 1
ATOM 6949 N N . PRO D 1 160 ? 26.381 46.532 82.447 1.00 32.56 157 PRO D N 1
ATOM 6950 C CA . PRO D 1 160 ? 25.066 46.488 81.785 1.00 33.11 157 PRO D CA 1
ATOM 6951 C C . PRO D 1 160 ? 25.163 45.886 80.402 1.00 33.75 157 PRO D C 1
ATOM 6952 O O . PRO D 1 160 ? 26.211 45.992 79.766 1.00 34.14 157 PRO D O 1
ATOM 6956 N N . THR D 1 161 ? 24.092 45.265 79.929 1.00 35.22 158 THR D N 1
ATOM 6957 C CA . THR D 1 161 ? 24.111 44.671 78.575 1.00 36.02 158 THR D CA 1
ATOM 6958 C C . THR D 1 161 ? 24.068 45.726 77.476 1.00 36.60 158 THR D C 1
ATOM 6959 O O . THR D 1 161 ? 24.640 45.518 76.404 1.00 37.71 158 THR D O 1
ATOM 6963 N N . ASP D 1 162 ? 23.389 46.845 77.735 1.00 37.09 159 ASP D N 1
ATOM 6964 C CA . ASP D 1 162 ? 23.174 47.877 76.713 1.00 37.24 159 ASP D CA 1
ATOM 6965 C C . ASP D 1 162 ? 24.366 48.812 76.545 1.00 37.62 159 ASP D C 1
ATOM 6966 O O . ASP D 1 162 ? 24.314 49.739 75.743 1.00 37.49 159 ASP D O 1
ATOM 6971 N N . ILE D 1 163 ? 25.429 48.601 77.312 1.00 37.69 160 ILE D N 1
ATOM 6972 C CA . ILE D 1 163 ? 26.633 49.344 77.071 1.00 38.34 160 ILE D CA 1
ATOM 6973 C C . ILE D 1 163 ? 27.829 48.397 76.875 1.00 38.92 160 ILE D C 1
ATOM 6974 O O . ILE D 1 163 ? 27.854 47.232 77.309 1.00 39.06 160 ILE D O 1
ATOM 6979 N N . GLU D 1 164 ? 28.825 48.944 76.201 1.00 39.49 161 GLU D N 1
ATOM 6980 C CA . GLU D 1 164 ? 30.000 48.214 75.754 1.00 39.59 161 GLU D CA 1
ATOM 6981 C C . GLU D 1 164 ? 31.141 48.917 76.411 1.00 38.77 161 GLU D C 1
ATOM 6982 O O . GLU D 1 164 ? 31.154 50.135 76.428 1.00 39.38 161 GLU D O 1
ATOM 6988 N N . SER D 1 165 ? 32.098 48.164 76.933 1.00 38.27 162 SER D N 1
ATOM 6989 C CA . SER D 1 165 ? 33.331 48.734 77.436 1.00 37.54 162 SER D CA 1
ATOM 6990 C C . SER D 1 165 ? 34.306 48.962 76.272 1.00 37.46 162 SER D C 1
ATOM 6991 O O . SER D 1 165 ? 34.280 48.230 75.274 1.00 37.28 162 SER D O 1
ATOM 6994 N N . PHE D 1 166 ? 35.139 49.996 76.398 1.00 37.01 163 PHE D N 1
ATOM 6995 C CA . PHE D 1 166 ? 36.324 50.173 75.514 1.00 36.93 163 PHE D CA 1
ATOM 6996 C C . PHE D 1 166 ? 37.355 49.068 75.643 1.00 36.78 163 PHE D C 1
ATOM 6997 O O . PHE D 1 166 ? 38.216 48.904 74.765 1.00 36.80 163 PHE D O 1
ATOM 7005 N N . LEU D 1 167 ? 37.281 48.323 76.733 1.00 36.41 164 LEU D N 1
ATOM 7006 C CA . LEU D 1 167 ? 38.259 47.308 77.019 1.00 36.57 164 LEU D CA 1
ATOM 7007 C C . LEU D 1 167 ? 38.003 46.031 76.235 1.00 36.50 164 LEU D C 1
ATOM 7008 O O . LEU D 1 167 ? 36.992 45.375 76.423 1.00 36.03 164 LEU D O 1
ATOM 7013 N N . GLU D 1 168 ? 38.955 45.706 75.355 1.00 37.38 165 GLU D N 1
ATOM 7014 C CA . GLU D 1 168 ? 38.876 44.541 74.454 1.00 37.79 165 GLU D CA 1
ATOM 7015 C C . GLU D 1 168 ? 39.320 43.259 75.132 1.00 37.68 165 GLU D C 1
ATOM 7016 O O . GLU D 1 168 ? 40.509 43.069 75.396 1.00 38.21 165 GLU D O 1
ATOM 7022 N N . SER D 1 169 ? 38.378 42.356 75.361 1.00 37.26 166 SER D N 1
ATOM 7023 C CA . SER D 1 169 ? 38.683 41.044 75.929 1.00 36.99 166 SER D CA 1
ATOM 7024 C C . SER D 1 169 ? 40.005 40.409 75.408 1.00 36.54 166 SER D C 1
ATOM 7025 O O . SER D 1 169 ? 40.680 39.701 76.153 1.00 36.23 166 SER D O 1
ATOM 7028 N N . SER D 1 170 ? 40.366 40.706 74.154 1.00 36.36 167 SER D N 1
ATOM 7029 C CA . SER D 1 170 ? 41.667 40.318 73.529 1.00 36.05 167 SER D CA 1
ATOM 7030 C C . SER D 1 170 ? 42.939 40.918 74.162 1.00 35.73 167 SER D C 1
ATOM 7031 O O . SER D 1 170 ? 44.048 40.456 73.863 1.00 35.30 167 SER D O 1
ATOM 7034 N N . GLU D 1 171 ? 42.784 41.970 74.970 1.00 35.10 168 GLU D N 1
ATOM 7035 C CA . GLU D 1 171 ? 43.897 42.560 75.721 1.00 34.80 168 GLU D CA 1
ATOM 7036 C C . GLU D 1 171 ? 43.826 42.060 77.149 1.00 33.90 168 GLU D C 1
ATOM 7037 O O . GLU D 1 171 ? 44.840 41.844 77.813 1.00 34.12 168 GLU D O 1
ATOM 7043 N N . ILE D 1 172 ? 42.587 41.831 77.571 1.00 32.91 169 ILE D N 1
ATOM 7044 C CA . ILE D 1 172 ? 42.126 41.970 78.940 1.00 31.75 169 ILE D CA 1
ATOM 7045 C C . ILE D 1 172 ? 42.079 40.605 79.677 1.00 31.55 169 ILE D C 1
ATOM 7046 O O . ILE D 1 172 ? 42.081 40.544 80.919 1.00 31.35 169 ILE D O 1
ATOM 7051 N N . GLY D 1 173 ? 42.045 39.528 78.900 1.00 30.73 170 GLY D N 1
ATOM 7052 C CA . GLY D 1 173 ? 42.581 38.245 79.328 1.00 30.69 170 GLY D CA 1
ATOM 7053 C C . GLY D 1 173 ? 41.892 37.604 80.504 1.00 30.39 170 GLY D C 1
ATOM 7054 O O . GLY D 1 173 ? 40.740 37.923 80.809 1.00 30.46 170 GLY D O 1
ATOM 7055 N N . ALA D 1 174 ? 42.600 36.681 81.153 1.00 29.96 171 ALA D N 1
ATOM 7056 C CA . ALA D 1 174 ? 42.138 36.117 82.417 1.00 29.77 171 ALA D CA 1
ATOM 7057 C C . ALA D 1 174 ? 42.121 37.200 83.514 1.00 29.89 171 ALA D C 1
ATOM 7058 O O . ALA D 1 174 ? 41.463 37.037 84.543 1.00 30.42 171 ALA D O 1
ATOM 7060 N N . SER D 1 175 ? 42.823 38.311 83.283 1.00 29.37 172 SER D N 1
ATOM 7061 C CA . SER D 1 175 ? 42.899 39.400 84.256 1.00 28.65 172 SER D CA 1
ATOM 7062 C C . SER D 1 175 ? 41.552 40.118 84.431 1.00 27.96 172 SER D C 1
ATOM 7063 O O . SER D 1 175 ? 41.247 40.632 85.507 1.00 27.70 172 SER D O 1
ATOM 7066 N N . LEU D 1 176 ? 40.720 40.104 83.395 1.00 27.15 173 LEU D N 1
ATOM 7067 C CA . LEU D 1 176 ? 39.507 40.890 83.453 1.00 26.45 173 LEU D CA 1
ATOM 7068 C C . LEU D 1 176 ? 38.323 40.304 82.659 1.00 26.59 173 LEU D C 1
ATOM 7069 O O . LEU D 1 176 ? 38.309 40.313 81.438 1.00 25.85 173 LEU D O 1
ATOM 7074 N N . ASP D 1 177 ? 37.334 39.801 83.402 1.00 27.15 174 ASP D N 1
ATOM 7075 C CA . ASP D 1 177 ? 36.116 39.184 82.858 1.00 27.58 174 ASP D CA 1
ATOM 7076 C C . ASP D 1 177 ? 34.834 39.986 83.198 1.00 26.90 174 ASP D C 1
ATOM 7077 O O . ASP D 1 177 ? 34.618 40.382 84.308 1.00 26.68 174 ASP D O 1
ATOM 7082 N N . PHE D 1 178 ? 34.017 40.246 82.196 1.00 27.76 175 PHE D N 1
ATOM 7083 C CA . PHE D 1 178 ? 32.788 41.051 82.308 1.00 27.85 175 PHE D CA 1
ATOM 7084 C C . PHE D 1 178 ? 31.545 40.172 82.441 1.00 27.89 175 PHE D C 1
ATOM 7085 O O . PHE D 1 178 ? 31.259 39.368 81.569 1.00 28.08 175 PHE D O 1
ATOM 7093 N N . ILE D 1 179 ? 30.801 40.381 83.512 1.00 28.22 176 ILE D N 1
ATOM 7094 C CA . ILE D 1 179 ? 29.537 39.715 83.770 1.00 28.21 176 ILE D CA 1
ATOM 7095 C C . ILE D 1 179 ? 28.398 40.671 83.432 1.00 27.79 176 ILE D C 1
ATOM 7096 O O . ILE D 1 179 ? 28.302 41.738 84.011 1.00 26.83 176 ILE D O 1
ATOM 7101 N N . PRO D 1 180 ? 27.527 40.299 82.481 1.00 28.46 177 PRO D N 1
ATOM 7102 C CA . PRO D 1 180 ? 26.201 40.938 82.365 1.00 28.45 177 PRO D CA 1
ATOM 7103 C C . PRO D 1 180 ? 25.465 41.075 83.697 1.00 28.90 177 PRO D C 1
ATOM 7104 O O . PRO D 1 180 ? 25.229 40.071 84.390 1.00 29.36 177 PRO D O 1
ATOM 7108 N N . ALA D 1 181 ? 25.116 42.313 84.049 1.00 28.98 178 ALA D N 1
ATOM 7109 C CA . ALA D 1 181 ? 24.298 42.586 85.230 1.00 28.18 178 ALA D CA 1
ATOM 7110 C C . ALA D 1 181 ? 23.505 43.890 85.058 1.00 27.91 178 ALA D C 1
ATOM 7111 O O . ALA D 1 181 ? 23.877 44.758 84.291 1.00 27.79 178 ALA D O 1
ATOM 7113 N N . GLN D 1 182 ? 22.389 43.995 85.759 1.00 28.30 179 GLN D N 1
ATOM 7114 C CA . GLN D 1 182 ? 21.666 45.256 85.920 1.00 28.66 179 GLN D CA 1
ATOM 7115 C C . GLN D 1 182 ? 21.882 45.853 87.337 1.00 28.36 179 GLN D C 1
ATOM 7116 O O . GLN D 1 182 ? 21.998 45.138 88.338 1.00 27.96 179 GLN D O 1
ATOM 7122 N N . GLY D 1 183 ? 21.954 47.177 87.392 1.00 28.42 180 GLY D N 1
ATOM 7123 C CA . GLY D 1 183 ? 21.910 47.910 88.636 1.00 28.38 180 GLY D CA 1
ATOM 7124 C C . GLY D 1 183 ? 22.076 49.396 88.365 1.00 28.58 180 GLY D C 1
ATOM 7125 O O . GLY D 1 183 ? 22.832 49.802 87.478 1.00 27.88 180 GLY D O 1
ATOM 7126 N N . GLN D 1 184 ? 21.400 50.198 89.179 1.00 29.17 181 GLN D N 1
ATOM 7127 C CA . GLN D 1 184 ? 21.419 51.657 89.085 1.00 29.40 181 GLN D CA 1
ATOM 7128 C C . GLN D 1 184 ? 22.855 52.260 89.046 1.00 29.34 181 GLN D C 1
ATOM 7129 O O . GLN D 1 184 ? 23.187 53.118 88.213 1.00 30.26 181 GLN D O 1
ATOM 7135 N N . ASP D 1 185 ? 23.737 51.751 89.888 1.00 28.09 182 ASP D N 1
ATOM 7136 C CA . ASP D 1 185 ? 25.032 52.367 90.035 1.00 26.93 182 ASP D CA 1
ATOM 7137 C C . ASP D 1 185 ? 26.119 51.729 89.180 1.00 26.00 182 ASP D C 1
ATOM 7138 O O . ASP D 1 185 ? 27.297 51.964 89.423 1.00 26.27 182 ASP D O 1
ATOM 7143 N N . LEU D 1 186 ? 25.764 50.951 88.166 1.00 25.29 183 LEU D N 1
ATOM 7144 C CA . LEU D 1 186 ? 26.804 50.306 87.335 1.00 25.06 183 LEU D CA 1
ATOM 7145 C C . LEU D 1 186 ? 27.504 51.263 86.343 1.00 24.38 183 LEU D C 1
ATOM 7146 O O . LEU D 1 186 ? 28.599 50.963 85.895 1.00 23.29 183 LEU D O 1
ATOM 7151 N N . THR D 1 187 ? 26.850 52.389 86.012 1.00 24.71 184 THR D N 1
ATOM 7152 C CA . THR D 1 187 ? 27.401 53.425 85.135 1.00 24.43 184 THR D CA 1
ATOM 7153 C C . THR D 1 187 ? 27.464 54.815 85.797 1.00 24.50 184 THR D C 1
ATOM 7154 O O . THR D 1 187 ? 27.716 55.845 85.126 1.00 24.93 184 THR D O 1
ATOM 7158 N N . VAL D 1 188 ? 27.316 54.824 87.122 1.00 24.35 185 VAL D N 1
ATOM 7159 C CA . VAL D 1 188 ? 27.375 56.047 87.913 1.00 24.15 185 VAL D CA 1
ATOM 7160 C C . VAL D 1 188 ? 28.784 56.699 87.867 1.00 25.01 185 VAL D C 1
ATOM 7161 O O . VAL D 1 188 ? 29.824 56.011 87.763 1.00 25.44 185 VAL D O 1
ATOM 7165 N N . ASP D 1 189 ? 28.829 58.029 87.894 1.00 25.66 186 ASP D N 1
ATOM 7166 C CA . ASP D 1 189 ? 30.122 58.729 87.886 1.00 25.16 186 ASP D CA 1
ATOM 7167 C C . ASP D 1 189 ? 30.957 58.256 89.063 1.00 24.78 186 ASP D C 1
ATOM 7168 O O . ASP D 1 189 ? 30.434 58.046 90.150 1.00 23.29 186 ASP D O 1
ATOM 7173 N N . ASN D 1 190 ? 32.267 58.126 88.868 1.00 25.74 187 ASN D N 1
ATOM 7174 C CA . ASN D 1 190 ? 33.084 57.548 89.914 1.00 25.73 187 ASN D CA 1
ATOM 7175 C C . ASN D 1 190 ? 33.047 58.281 91.278 1.00 25.60 187 ASN D C 1
ATOM 7176 O O . ASN D 1 190 ? 33.185 57.630 92.318 1.00 26.66 187 ASN D O 1
ATOM 7181 N N . THR D 1 191 ? 32.796 59.593 91.291 1.00 24.60 188 THR D N 1
ATOM 7182 C CA . THR D 1 191 ? 32.756 60.330 92.547 1.00 24.22 188 THR D CA 1
ATOM 7183 C C . THR D 1 191 ? 31.509 60.068 93.433 1.00 23.61 188 THR D C 1
ATOM 7184 O O . THR D 1 191 ? 31.450 60.508 94.564 1.00 23.42 188 THR D O 1
ATOM 7188 N N . VAL D 1 192 ? 30.520 59.352 92.934 1.00 22.86 189 VAL D N 1
ATOM 7189 C CA . VAL D 1 192 ? 29.255 59.244 93.638 1.00 22.59 189 VAL D CA 1
ATOM 7190 C C . VAL D 1 192 ? 29.283 58.171 94.763 1.00 22.78 189 VAL D C 1
ATOM 7191 O O . VAL D 1 192 ? 28.666 58.345 95.835 1.00 23.43 189 VAL D O 1
ATOM 7195 N N . THR D 1 193 ? 29.975 57.064 94.502 1.00 21.78 190 THR D N 1
ATOM 7196 C CA . THR D 1 193 ? 29.896 55.855 95.340 1.00 21.55 190 THR D CA 1
ATOM 7197 C C . THR D 1 193 ? 31.247 55.359 95.793 1.00 19.13 190 THR D C 1
ATOM 7198 O O . THR D 1 193 ? 32.266 55.758 95.238 1.00 20.52 190 THR D O 1
ATOM 7202 N N . TRP D 1 194 ? 31.246 54.525 96.809 1.00 17.68 191 TRP D N 1
ATOM 7203 C CA . TRP D 1 194 ? 32.392 53.675 97.123 1.00 18.30 191 TRP D CA 1
ATOM 7204 C C . TRP D 1 194 ? 32.393 52.392 96.283 1.00 18.17 191 TRP D C 1
ATOM 7205 O O . TRP D 1 194 ? 31.660 51.468 96.557 1.00 20.01 191 TRP D O 1
ATOM 7216 N N . ASP D 1 195 ? 33.216 52.357 95.251 1.00 19.49 192 ASP D N 1
ATOM 7217 C CA . ASP D 1 195 ? 33.242 51.281 94.258 1.00 19.43 192 ASP D CA 1
ATOM 7218 C C . ASP D 1 195 ? 34.633 51.360 93.579 1.00 19.16 192 ASP D C 1
ATOM 7219 O O . ASP D 1 195 ? 35.444 52.220 93.943 1.00 19.62 192 ASP D O 1
ATOM 7224 N N . LEU D 1 196 ? 34.910 50.445 92.656 1.00 18.53 193 LEU D N 1
ATOM 7225 C CA . LEU D 1 196 ? 35.988 50.595 91.665 1.00 19.16 193 LEU D CA 1
ATOM 7226 C C . LEU D 1 196 ? 35.874 51.886 90.851 1.00 19.27 193 LEU D C 1
ATOM 7227 O O . LEU D 1 196 ? 34.924 52.066 90.050 1.00 18.14 193 LEU D O 1
ATOM 7232 N N . SER D 1 197 ? 36.882 52.742 91.033 1.00 19.88 194 SER D N 1
ATOM 7233 C CA . SER D 1 197 ? 36.888 54.088 90.477 1.00 20.58 194 SER D CA 1
ATOM 7234 C C . SER D 1 197 ? 37.770 54.212 89.234 1.00 21.25 194 SER D C 1
ATOM 7235 O O . SER D 1 197 ? 37.461 54.987 88.349 1.00 22.54 194 SER D O 1
ATOM 7246 N N . LEU D 1 199 ? 40.952 51.847 86.714 1.00 20.58 196 LEU D N 1
ATOM 7247 C CA . LEU D 1 199 ? 41.849 50.742 86.370 1.00 20.39 196 LEU D CA 1
ATOM 7248 C C . LEU D 1 199 ? 43.129 51.340 85.738 1.00 20.81 196 LEU D C 1
ATOM 7249 O O . LEU D 1 199 ? 43.067 52.120 84.812 1.00 20.13 196 LEU D O 1
ATOM 7254 N N . LYS D 1 200 ? 44.291 51.008 86.293 1.00 21.71 197 LYS D N 1
ATOM 7255 C CA . LYS D 1 200 ? 45.588 51.468 85.760 1.00 21.21 197 LYS D CA 1
ATOM 7256 C C . LYS D 1 200 ? 46.234 50.338 84.939 1.00 20.91 197 LYS D C 1
ATOM 7257 O O . LYS D 1 200 ? 46.413 49.246 85.444 1.00 21.15 197 LYS D O 1
ATOM 7263 N N . PHE D 1 201 ? 46.597 50.633 83.683 1.00 21.45 198 PHE D N 1
ATOM 7264 C CA . PHE D 1 201 ? 47.173 49.657 82.751 1.00 21.09 198 PHE D CA 1
ATOM 7265 C C . PHE D 1 201 ? 48.629 50.056 82.538 1.00 21.20 198 PHE D C 1
ATOM 7266 O O . PHE D 1 201 ? 48.904 51.114 81.961 1.00 19.93 198 PHE D O 1
ATOM 7274 N N . LEU D 1 202 ? 49.547 49.242 83.065 1.00 20.53 199 LEU D N 1
ATOM 7275 C CA . LEU D 1 202 ? 50.959 49.408 82.803 1.00 20.87 199 LEU D CA 1
ATOM 7276 C C . LEU D 1 202 ? 51.255 48.626 81.557 1.00 20.77 199 LEU D C 1
ATOM 7277 O O . LEU D 1 202 ? 51.013 47.417 81.521 1.00 21.61 199 LEU D O 1
ATOM 7282 N N . VAL D 1 203 ? 51.758 49.318 80.535 1.00 20.45 200 VAL D N 1
ATOM 7283 C CA . VAL D 1 203 ? 51.856 48.777 79.168 1.00 20.03 200 VAL D CA 1
ATOM 7284 C C . VAL D 1 203 ? 53.278 48.752 78.708 1.00 20.92 200 VAL D C 1
ATOM 7285 O O . VAL D 1 203 ? 54.110 49.436 79.253 1.00 21.95 200 VAL D O 1
ATOM 7289 N N . ASN D 1 204 ? 53.547 47.982 77.677 1.00 22.40 201 ASN D N 1
ATOM 7290 C CA . ASN D 1 204 ? 54.929 47.718 77.258 1.00 23.86 201 ASN D CA 1
ATOM 7291 C C . ASN D 1 204 ? 55.614 48.937 76.629 1.00 24.63 201 ASN D C 1
ATOM 7292 O O . ASN D 1 204 ? 56.838 49.147 76.743 1.00 25.30 201 ASN D O 1
ATOM 7297 N N . GLU D 1 205 ? 54.788 49.723 75.958 1.00 24.87 202 GLU D N 1
ATOM 7298 C CA . GLU D 1 205 ? 55.206 50.873 75.266 1.00 25.48 202 GLU D CA 1
ATOM 7299 C C . GLU D 1 205 ? 53.961 51.730 75.029 1.00 24.78 202 GLU D C 1
ATOM 7300 O O . GLU D 1 205 ? 53.071 51.381 74.256 1.00 24.28 202 GLU D O 1
ATOM 7306 N N . LEU D 1 206 ? 53.902 52.852 75.716 1.00 24.48 203 LEU D N 1
ATOM 7307 C CA . LEU D 1 206 ? 52.759 53.709 75.593 1.00 24.89 203 LEU D CA 1
ATOM 7308 C C . LEU D 1 206 ? 52.745 54.232 74.161 1.00 25.59 203 LEU D C 1
ATOM 7309 O O . LEU D 1 206 ? 53.790 54.676 73.659 1.00 25.24 203 LEU D O 1
ATOM 7314 N N . ASP D 1 207 ? 51.583 54.115 73.508 1.00 25.39 204 ASP D N 1
ATOM 7315 C CA . ASP D 1 207 ? 51.332 54.830 72.264 1.00 26.12 204 ASP D CA 1
ATOM 7316 C C . ASP D 1 207 ? 50.136 55.752 72.405 1.00 25.70 204 ASP D C 1
ATOM 7317 O O . ASP D 1 207 ? 48.989 55.311 72.360 1.00 23.94 204 ASP D O 1
ATOM 7322 N N . ILE D 1 208 ? 50.440 57.039 72.547 1.00 26.05 205 ILE D N 1
ATOM 7323 C CA . ILE D 1 208 ? 49.435 58.048 72.800 1.00 26.39 205 ILE D CA 1
ATOM 7324 C C . ILE D 1 208 ? 48.454 58.155 71.642 1.00 26.09 205 ILE D C 1
ATOM 7325 O O . ILE D 1 208 ? 47.261 58.287 71.876 1.00 26.69 205 ILE D O 1
ATOM 7330 N N . ALA D 1 209 ? 48.954 58.095 70.412 1.00 25.67 206 ALA D N 1
ATOM 7331 C CA . ALA D 1 209 ? 48.142 58.353 69.218 1.00 25.19 206 ALA D CA 1
ATOM 7332 C C . ALA D 1 209 ? 47.044 57.313 69.029 1.00 24.69 206 ALA D C 1
ATOM 7333 O O . ALA D 1 209 ? 45.907 57.663 68.672 1.00 23.78 206 ALA D O 1
ATOM 7335 N N . SER D 1 210 ? 47.362 56.046 69.269 1.00 24.64 207 SER D N 1
ATOM 7336 C CA . SER D 1 210 ? 46.319 54.997 69.162 1.00 25.30 207 SER D CA 1
ATOM 7337 C C . SER D 1 210 ? 45.310 55.066 70.254 1.00 24.56 207 SER D C 1
ATOM 7338 O O . SER D 1 210 ? 44.167 54.727 70.040 1.00 24.86 207 SER D O 1
ATOM 7341 N N . LEU D 1 211 ? 45.722 55.462 71.443 1.00 24.88 208 LEU D N 1
ATOM 7342 C CA . LEU D 1 211 ? 44.761 55.593 72.505 1.00 25.27 208 LEU D CA 1
ATOM 7343 C C . LEU D 1 211 ? 43.802 56.758 72.198 1.00 25.60 208 LEU D C 1
ATOM 7344 O O . LEU D 1 211 ? 42.590 56.603 72.308 1.00 25.78 208 LEU D O 1
ATOM 7349 N N . ARG D 1 212 ? 44.342 57.894 71.787 1.00 26.16 209 ARG D N 1
ATOM 7350 C CA . ARG D 1 212 ? 43.528 59.007 71.258 1.00 27.75 209 ARG D CA 1
ATOM 7351 C C . ARG D 1 212 ? 42.497 58.614 70.172 1.00 27.86 209 ARG D C 1
ATOM 7352 O O . ARG D 1 212 ? 41.349 59.054 70.194 1.00 28.85 209 ARG D O 1
ATOM 7360 N N . GLN D 1 213 ? 42.918 57.830 69.193 1.00 28.63 210 GLN D N 1
ATOM 7361 C CA . GLN D 1 213 ? 41.986 57.247 68.213 1.00 28.34 210 GLN D CA 1
ATOM 7362 C C . GLN D 1 213 ? 40.882 56.428 68.903 1.00 28.74 210 GLN D C 1
ATOM 7363 O O . GLN D 1 213 ? 39.690 56.634 68.657 1.00 29.01 210 GLN D O 1
ATOM 7369 N N . LYS D 1 214 ? 41.296 55.536 69.792 1.00 28.79 211 LYS D N 1
ATOM 7370 C CA . LYS D 1 214 ? 40.396 54.603 70.459 1.00 28.76 211 LYS D CA 1
ATOM 7371 C C . LYS D 1 214 ? 39.364 55.368 71.275 1.00 29.14 211 LYS D C 1
ATOM 7372 O O . LYS D 1 214 ? 38.152 55.051 71.251 1.00 28.70 211 LYS D O 1
ATOM 7378 N N . PHE D 1 215 ? 39.850 56.406 71.950 1.00 29.13 212 PHE D N 1
ATOM 7379 C CA . PHE D 1 215 ? 39.009 57.220 72.817 1.00 29.83 212 PHE D CA 1
ATOM 7380 C C . PHE D 1 215 ? 38.444 58.518 72.190 1.00 29.76 212 PHE D C 1
ATOM 7381 O O . PHE D 1 215 ? 37.849 59.339 72.907 1.00 30.00 212 PHE D O 1
ATOM 7389 N N . GLU D 1 216 ? 38.554 58.671 70.876 1.00 29.89 213 GLU D N 1
ATOM 7390 C CA . GLU D 1 216 ? 38.063 59.907 70.195 1.00 30.37 213 GLU D CA 1
ATOM 7391 C C . GLU D 1 216 ? 36.636 60.375 70.597 1.00 30.15 213 GLU D C 1
ATOM 7392 O O . GLU D 1 216 ? 36.365 61.572 70.644 1.00 30.42 213 GLU D O 1
ATOM 7398 N N . SER D 1 217 ? 35.716 59.444 70.848 1.00 30.59 214 SER D N 1
ATOM 7399 C CA . SER D 1 217 ? 34.302 59.802 71.128 1.00 31.33 214 SER D CA 1
ATOM 7400 C C . SER D 1 217 ? 34.060 60.277 72.601 1.00 31.75 214 SER D C 1
ATOM 7401 O O . SER D 1 217 ? 32.914 60.520 73.023 1.00 31.63 214 SER D O 1
ATOM 7404 N N . THR D 1 218 ? 35.162 60.491 73.315 1.00 32.26 215 THR D N 1
ATOM 7405 C CA . THR D 1 218 ? 35.217 60.587 74.771 1.00 33.25 215 THR D CA 1
ATOM 7406 C C . THR D 1 218 ? 36.009 61.856 75.192 1.00 33.58 215 THR D C 1
ATOM 7407 O O . THR D 1 218 ? 36.824 62.401 74.412 1.00 33.20 215 THR D O 1
ATOM 7411 N N . GLU D 1 219 ? 35.744 62.350 76.400 1.00 34.59 216 GLU D N 1
ATOM 7412 C CA . GLU D 1 219 ? 36.593 63.394 77.003 1.00 34.94 216 GLU D CA 1
ATOM 7413 C C . GLU D 1 219 ? 37.773 62.609 77.594 1.00 35.26 216 GLU D C 1
ATOM 7414 O O . GLU D 1 219 ? 37.563 61.627 78.327 1.00 35.90 216 GLU D O 1
ATOM 7420 N N . TYR D 1 220 ? 38.995 62.964 77.203 1.00 35.05 217 TYR D N 1
ATOM 7421 C CA . TYR D 1 220 ? 40.201 62.354 77.784 1.00 35.04 217 TYR D CA 1
ATOM 7422 C C . TYR D 1 220 ? 41.244 63.405 78.176 1.00 35.28 217 TYR D C 1
ATOM 7423 O O . TYR D 1 220 ? 41.097 64.583 77.892 1.00 36.13 217 TYR D O 1
ATOM 7432 N N . PHE D 1 221 ? 42.302 62.964 78.838 1.00 35.27 218 PHE D N 1
ATOM 7433 C CA . PHE D 1 221 ? 43.360 63.855 79.282 1.00 34.81 218 PHE D CA 1
ATOM 7434 C C . PHE D 1 221 ? 44.706 63.185 79.019 1.00 35.15 218 PHE D C 1
ATOM 7435 O O . PHE D 1 221 ? 44.899 61.999 79.313 1.00 34.68 218 PHE D O 1
ATOM 7443 N N . ILE D 1 222 ? 45.613 63.964 78.441 1.00 35.89 219 ILE D N 1
ATOM 7444 C CA . ILE D 1 222 ? 47.017 63.608 78.311 1.00 36.08 219 ILE D CA 1
ATOM 7445 C C . ILE D 1 222 ? 47.776 64.797 78.864 1.00 35.41 219 ILE D C 1
ATOM 7446 O O . ILE D 1 222 ? 47.469 65.914 78.503 1.00 35.40 219 ILE D O 1
ATOM 7451 N N . PRO D 1 223 ? 48.757 64.570 79.735 1.00 34.91 220 PRO D N 1
ATOM 7452 C CA . PRO D 1 223 ? 49.543 65.704 80.215 1.00 35.20 220 PRO D CA 1
ATOM 7453 C C . PRO D 1 223 ? 50.650 66.141 79.218 1.00 35.65 220 PRO D C 1
ATOM 7454 O O . PRO D 1 223 ? 51.073 65.325 78.364 1.00 36.13 220 PRO D O 1
ATOM 7458 N N . LYS D 1 224 ? 51.126 67.389 79.334 1.00 34.79 221 LYS D N 1
ATOM 7459 C CA . LYS D 1 224 ? 52.201 67.879 78.459 1.00 35.05 221 LYS D CA 1
ATOM 7460 C C . LYS D 1 224 ? 53.353 66.862 78.363 1.00 35.18 221 LYS D C 1
ATOM 7461 O O . LYS D 1 224 ? 53.950 66.676 77.313 1.00 34.45 221 LYS D O 1
ATOM 7467 N N . SER D 1 225 ? 53.618 66.192 79.483 1.00 35.86 222 SER D N 1
ATOM 7468 C CA . SER D 1 225 ? 54.708 65.251 79.632 1.00 35.79 222 SER D CA 1
ATOM 7469 C C . SER D 1 225 ? 54.543 64.033 78.732 1.00 36.22 222 SER D C 1
ATOM 7470 O O . SER D 1 225 ? 55.550 63.415 78.360 1.00 36.26 222 SER D O 1
ATOM 7473 N N . GLU D 1 226 ? 53.281 63.705 78.409 1.00 36.26 223 GLU D N 1
ATOM 7474 C CA . GLU D 1 226 ? 52.877 62.488 77.648 1.00 35.92 223 GLU D CA 1
ATOM 7475 C C . GLU D 1 226 ? 53.214 61.188 78.392 1.00 35.05 223 GLU D C 1
ATOM 7476 O O . GLU D 1 226 ? 53.376 60.121 77.798 1.00 34.79 223 GLU D O 1
ATOM 7482 N N . LYS D 1 227 ? 53.292 61.290 79.710 1.00 33.76 224 LYS D N 1
ATOM 7483 C CA . LYS D 1 227 ? 53.776 60.220 80.541 1.00 32.16 224 LYS D CA 1
ATOM 7484 C C . LYS D 1 227 ? 52.635 59.223 80.807 1.00 31.33 224 LYS D C 1
ATOM 7485 O O . LYS D 1 227 ? 52.895 58.053 81.143 1.00 30.28 224 LYS D O 1
ATOM 7491 N N . PHE D 1 228 ? 51.387 59.666 80.624 1.00 29.65 225 PHE D N 1
ATOM 7492 C CA . PHE D 1 228 ? 50.253 58.777 80.721 1.00 29.08 225 PHE D CA 1
ATOM 7493 C C . PHE D 1 228 ? 49.062 59.245 79.874 1.00 28.78 225 PHE D C 1
ATOM 7494 O O . PHE D 1 228 ? 49.052 60.336 79.311 1.00 29.01 225 PHE D O 1
ATOM 7502 N N . PHE D 1 229 ? 48.074 58.368 79.765 1.00 28.16 226 PHE D N 1
ATOM 7503 C CA . PHE D 1 229 ? 46.808 58.636 79.083 1.00 27.41 226 PHE D CA 1
ATOM 7504 C C . PHE D 1 229 ? 45.680 58.279 80.062 1.00 27.18 226 PHE D C 1
ATOM 7505 O O . PHE D 1 229 ? 45.629 57.158 80.548 1.00 26.37 226 PHE D O 1
ATOM 7513 N N . LEU D 1 230 ? 44.810 59.239 80.366 1.00 26.94 227 LEU D N 1
ATOM 7514 C CA . LEU D 1 230 ? 43.650 58.974 81.177 1.00 26.93 227 LEU D CA 1
ATOM 7515 C C . LEU D 1 230 ? 42.408 59.090 80.333 1.00 26.11 227 LEU D C 1
ATOM 7516 O O . LEU D 1 230 ? 42.082 60.138 79.872 1.00 25.84 227 LEU D O 1
ATOM 7521 N N . GLY D 1 231 ? 41.744 57.981 80.095 1.00 26.42 228 GLY D N 1
ATOM 7522 C CA . GLY D 1 231 ? 40.427 57.991 79.511 1.00 26.45 228 GLY D CA 1
ATOM 7523 C C . GLY D 1 231 ? 39.316 57.538 80.451 1.00 26.35 228 GLY D C 1
ATOM 7524 O O . GLY D 1 231 ? 39.531 57.224 81.626 1.00 26.29 228 GLY D O 1
ATOM 7525 N N . LYS D 1 232 ? 38.109 57.527 79.908 1.00 26.43 229 LYS D N 1
ATOM 7526 C CA . LYS D 1 232 ? 36.934 57.156 80.657 1.00 26.57 229 LYS D CA 1
ATOM 7527 C C . LYS D 1 232 ? 36.118 56.085 79.962 1.00 25.20 229 LYS D C 1
ATOM 7528 O O . LYS D 1 232 ? 35.617 56.294 78.864 1.00 24.37 229 LYS D O 1
ATOM 7534 N N . ASP D 1 233 ? 35.942 54.953 80.644 1.00 24.46 230 ASP D N 1
ATOM 7535 C CA . ASP D 1 233 ? 35.182 53.854 80.074 1.00 23.65 230 ASP D CA 1
ATOM 7536 C C . ASP D 1 233 ? 33.676 54.237 80.085 1.00 22.88 230 ASP D C 1
ATOM 7537 O O . ASP D 1 233 ? 33.275 55.207 80.722 1.00 21.87 230 ASP D O 1
ATOM 7542 N N . ARG D 1 234 ? 32.856 53.492 79.360 1.00 22.59 231 ARG D N 1
ATOM 7543 C CA . ARG D 1 234 ? 31.443 53.860 79.192 1.00 22.84 231 ARG D CA 1
ATOM 7544 C C . ARG D 1 234 ? 30.651 53.679 80.463 1.00 22.52 231 ARG D C 1
ATOM 7545 O O . ARG D 1 234 ? 29.544 54.213 80.584 1.00 22.74 231 ARG D O 1
ATOM 7553 N N . ASN D 1 235 ? 31.221 52.951 81.421 1.00 22.65 232 ASN D N 1
ATOM 7554 C CA . ASN D 1 235 ? 30.654 52.885 82.787 1.00 22.44 232 ASN D CA 1
ATOM 7555 C C . ASN D 1 235 ? 31.196 53.928 83.776 1.00 22.02 232 ASN D C 1
ATOM 7556 O O . ASN D 1 235 ? 30.965 53.819 84.969 1.00 22.00 232 ASN D O 1
ATOM 7561 N N . ASN D 1 236 ? 31.935 54.909 83.259 1.00 22.48 233 ASN D N 1
ATOM 7562 C CA . ASN D 1 236 ? 32.582 55.988 84.034 1.00 22.55 233 ASN D CA 1
ATOM 7563 C C . ASN D 1 236 ? 33.727 55.590 84.994 1.00 23.00 233 ASN D C 1
ATOM 7564 O O . ASN D 1 236 ? 34.068 56.342 85.908 1.00 23.37 233 ASN D O 1
ATOM 7569 N N . VAL D 1 237 ? 34.290 54.399 84.782 1.00 23.58 234 VAL D N 1
ATOM 7570 C CA . VAL D 1 237 ? 35.537 53.977 85.418 1.00 23.49 234 VAL D CA 1
ATOM 7571 C C . VAL D 1 237 ? 36.680 54.648 84.632 1.00 24.62 234 VAL D C 1
ATOM 7572 O O . VAL D 1 237 ? 36.690 54.653 83.380 1.00 25.76 234 VAL D O 1
ATOM 7576 N N . GLU D 1 238 ? 37.603 55.255 85.359 1.00 24.34 235 GLU D N 1
ATOM 7577 C CA . GLU D 1 238 ? 38.747 55.877 84.725 1.00 25.13 235 GLU D CA 1
ATOM 7578 C C . GLU D 1 238 ? 39.770 54.819 84.314 1.00 24.56 235 GLU D C 1
ATOM 7579 O O . GLU D 1 238 ? 40.052 53.896 85.093 1.00 22.46 235 GLU D O 1
ATOM 7585 N N . LEU D 1 239 ? 40.294 54.981 83.077 1.00 24.90 236 LEU D N 1
ATOM 7586 C CA . LEU D 1 239 ? 41.261 54.070 82.436 1.00 24.56 236 LEU D CA 1
ATOM 7587 C C . LEU D 1 239 ? 42.582 54.810 82.255 1.00 24.53 236 LEU D C 1
ATOM 7588 O O . LEU D 1 239 ? 42.699 55.634 81.393 1.00 24.23 236 LEU D O 1
ATOM 7593 N N . TRP D 1 240 ? 43.556 54.530 83.114 1.00 25.01 237 TRP D N 1
ATOM 7594 C CA . TRP D 1 240 ? 44.889 55.151 83.068 1.00 24.97 237 TRP D CA 1
ATOM 7595 C C . TRP D 1 240 ? 45.932 54.226 82.445 1.00 24.75 237 TRP D C 1
ATOM 7596 O O . TRP D 1 240 ? 46.196 53.129 82.944 1.00 24.64 237 TRP D O 1
ATOM 7607 N N . PHE D 1 241 ? 46.527 54.697 81.347 1.00 24.79 238 PHE D N 1
ATOM 7608 C CA . PHE D 1 241 ? 47.582 53.999 80.652 1.00 24.56 238 PHE D CA 1
ATOM 7609 C C . PHE D 1 241 ? 48.916 54.682 80.858 1.00 24.74 238 PHE D C 1
ATOM 7610 O O . PHE D 1 241 ? 49.012 55.885 80.817 1.00 23.74 238 PHE D O 1
ATOM 7618 N N . GLU D 1 242 ? 49.949 53.895 81.066 1.00 25.91 239 GLU D N 1
ATOM 7619 C CA . GLU D 1 242 ? 51.257 54.401 81.391 1.00 28.50 239 GLU D CA 1
ATOM 7620 C C . GLU D 1 242 ? 52.231 53.262 81.088 1.00 27.91 239 GLU D C 1
ATOM 7621 O O . GLU D 1 242 ? 51.903 52.131 81.253 1.00 25.86 239 GLU D O 1
ATOM 7627 N N . GLU D 1 243 ? 53.414 53.602 80.614 1.00 29.89 240 GLU D N 1
ATOM 7628 C CA . GLU D 1 243 ? 54.455 52.653 80.295 1.00 31.99 240 GLU D CA 1
ATOM 7629 C C . GLU D 1 243 ? 55.028 52.106 81.583 1.00 33.26 240 GLU D C 1
ATOM 7630 O O . GLU D 1 243 ? 55.140 52.848 82.549 1.00 33.48 240 GLU D O 1
ATOM 7636 N N . VAL D 1 244 ? 55.389 50.810 81.591 1.00 35.12 241 VAL D N 1
ATOM 7637 C CA . VAL D 1 244 ? 56.092 50.179 82.731 1.00 35.93 241 VAL D CA 1
ATOM 7638 C C . VAL D 1 244 ? 57.411 50.849 83.078 1.00 38.09 241 VAL D C 1
ATOM 7639 O O . VAL D 1 244 ? 58.351 50.813 82.271 1.00 41.88 241 VAL D O 1
#

Secondary structure (DSSP, 8-state):
---EEEEE-EEEESSHHHHHIIIIIIT--EEEE-SSEEEEE-TT--EEEEEEE-----B---SS-SB--EEEEESSHHHHHHHHTT-S--SEEEE-SSSEEEEEE-TT--EEEEE--S-GGG-EE-SS--------S----SSEEE--EEE-TT---S--HHHHTTT--EEE---TTTT--TTSBSSB--EEEESS--HHHHHHHTTTS-EE--TT--EEEEE-TTS-EEEEEE-/--S-EEEEE-EEEESSHHHHHIIIIIIT--EEEEETTEEEEE-TT--EEEEEEE-----B--SSS-SB--EEEEES-HHHHHHHHHH----SEEEE-SS-EEEEEE-TT--EEEEE--S-GGG-EE-SS----------SEEE--EEE-TT---S--HHHHTTT--EEE---GGGSS-TTTBSSB--EEEESS--HHHHHHHHTTS-EE--TT-S-EEEE-TTS-EEEEEE-/--EEEEE-EEEES-HHHHHIIIIIIT--B----SSEEEEE-TT--EEEEEEE-----B---SS-SBS-EEEEESSHHHHHHHHHH-S--SEEEE-SS-EEEEEE-TT--EEEEE--S-GGG-EE-SSPPP-----S----SSEEE--EEE-TT---S--HHHHTTS--EEE---TTSS--TTSBSSB--EEEESS--HHHHHHHTTTS--B--TT-SEEEEE-TTS-EEEEEE-/--S-EEEEE-EEEESSHHHHHIIIIIIT--EEEEETTEEEEE-TT--EEEEEEE-----B---SS-SB--EEEEES-HHHHHHHHHT----SEEEE-SS-EEEEEE-TT--EEEEE--S-GGGPEEESS--------SEEE--EEE-TT---S--HHHHTTT--EEE---GGGS--TTSBSSB--EEEESS--HHHHHHHTTTS--B--TT--EEEEE-TTS-EEEEEE-

InterPro domains:
  IPR029068 Glyoxalase/Bleomycin resistance protein/Dihydroxybiphenyl dioxygenase [G3DSA:3.10.180.10] (8-238)
  IPR032702 CppA, N-terminal [PF14506] (10-130)
  IPR032703 CppA, C-terminal [PF14507] (145-238)

Sequence (931 aa):
VNQIVRIIPTLKANNRKLNETFYIETLGKALLEESAFLSLGDQTGLEKLVLEEAPSRTRKVEGRKKLARLIVKVENPLEIEGILSKTDSIHRLYKGQNGYAFEIFSPEDDLILIHAEDDIASLVEVGEKPEFQTDLASISLSKFEISELHLPTDIESFLESSEIGASLDFIPAQGQDLTVDNTVTWDLSLKFLVNELDIASLRQKFESTEYFIPKSEKFFLGKDRNNVELWFEEVNVNQIVRIIPTLKANNRKLNETFYIETLGKALLEESAFLSLGDQTGLEKLVLEEAPSRTRKVEGRKKLARLIVKVENPLEIEGILSKTDSIHRLYKGQNGYAFEIFSPEDDLILIHAEDDIASLVEVGEKPEFQSISLSKFEISELHLPTDIESFLESSEIGASLDDFIPAQGQDLTVDNTVTWDLSLKFLVNELDIASLRQKFESTEYFIPKSEKFFLGKDRNNVELWFEEVNQIVRIIPTLKANNRKLNETFYIETLGKALLEESAFLSLGDQTGLEKLVLEEAPSRTRKVEGRKKLARLIVKVENNPLEIEGILSKTDSIHRRLYKGQNGYAFEIFSPEDDLILIHAEDDIASLVEVGEKPEFQTDLASISLSKFEISELHLPTDIESFLESSEIGASLDDFIPAQGQDLTVDNTVTWDLSLKFLVNELDIASLRQKFESTEYFIPKSEKFFLGKDRNNVELWFEEVNVNQIVRRIIPTLKANNRKLNETFYIETLGKALLEESAFLSLGDQTGLEKLVLEEAPSRTRKVEGRKKLARLIVKVENPLEIEGILSKTDSIHRLYKGQNGYAFEIFSPEDDLILIHAEDDIASLVEVGEKPEFISLSKFEISELHLPTDIESFLESSEIGASLDFIPAQGQDLTVDNTVTWDLSLKFLVNELDIASLRQKFESTEYFIPKSEKFFLGKDRNNVELWFEEV

Foldseek 3Di:
DFAFPAKEWEFEDADPVQQCCCVPVQQADFQDDDPQWTFDFAQVSDGRYIYGYAYVLAAAFDFQFQQNEKEKAAAQQLLVLVSVLPDDAFPFWWAFDRGIKTWHAGPSRHIYIYYHDPDCVRIDTDDDDDHGDHPDPGSHRHHIHIAEGEDAPPDDKLDDCVRRPPRYHYDHDDGDLQQPALSYYRHGLMETAGADDDVVVVCVSQVVADKDQPPVNQWIWGAIRSGRIYIYGHD/DWQFFDAKEWEFEDEDPVLQCCCVPQQQADFADDDPFKTFDDAQVRDGRYMYGYAYVLEAAFDPDAQQNEKEKAAQQQVLQLVSLQVDDDFDWWWAFDRGIWTWHAGPSRHIYIYYHDPDCVRIDTDDDRDHGDSNHRHDIHIAEGEDAPPFDWLDDCVRCDPRYHYHHDDGPLNLPALSYYRHTLMETAMAHDDPVVVCVSQVVFDKDQDPVSQWIWTAINSNRIYIYGYD/DAFDAKEWEFEDADVVQQCCPVPVQQADFADDPPPKTFDFAQVSDGRYIYHHAHVLEDAFDDQFQQNEKEKAFQDQVLQLVSQLVDDDFDFWKAFDVGIKGWHAGPNRHIYIYYNDPDCVRIDTDPDDDNGDDPDPDSHRHHIHIAEGEDAPPDDWLQDCSRCPRRYHYDHDDGPLQQPALSYYRGGLIETARQDDDPVVVCVSQVVFDWDADPVNQKTWTAINSNRIYIYGHD/DWQFFDAKEWEFEDADVVLQCCVVPVLVADFQDDDDQWTFDFAQVRDGQYIYGHAYVLADAFDPAFQANEKEKAAQDCLQVLVSCLVDPDFDWWWAFPRGIWGWHAGPSRHIYIYYNDPDCVRIDTDDDDDNTHHRHHIHIAEGEDAPPDDWLDDCVRCDPRYHYDHDDGDLNLPALSYYRHGLMETAIAHHDPVVVCVSQVVFDWDADPVNQWTWTAINSNRIYIYGYD